Protein 2HZY (pdb70)

Nearest PDB structures (foldseek):
  1qqj-assembly1_B  TM=9.976E-01  e=1.456E-92  Mus musculus
  5ti1-assembly3_F  TM=9.685E-01  e=4.992E-66  Paraburkholderia xenovorans LB400
  5ti1-assembly1_A  TM=9.663E-01  e=4.428E-66  Paraburkholderia xenovorans LB400
  5ti1-assembly4_G  TM=9.630E-01  e=4.071E-65  Paraburkholderia xenovorans LB400
  4qku-assembly2_D  TM=9.676E-01  e=6.984E-65  Burkholderia cenocepacia J2315

Radius of gyration: 27.32 Å; Cα contacts (8 Å, |Δi|>4): 2213; chains: 2; bounding box: 78×75×72 Å

Structure (mmCIF, N/CA/C/O backbone):
data_2HZY
#
_entry.id   2HZY
#
_cell.length_a   64.144
_cell.length_b   109.472
_cell.length_c   67.491
_cell.angle_alpha   90.00
_cell.angle_beta   102.35
_cell.angle_gamma   90.00
#
_symmetry.space_group_name_H-M   'P 1 21 1'
#
loop_
_entity.id
_entity.type
_entity.pdbx_description
1 polymer Fumarylacetoacetase
2 non-polymer 'SODIUM ION'
3 non-polymer 'MANGANESE (II) ION'
4 non-polymer 'CALCIUM ION'
5 non-polymer 'NICKEL (II) ION'
6 non-polymer '4-(2-CARBOXYETHYL)(HYDROXY)PHOSPHORYL]-3-OXOBUTANOIC ACID'
7 water water
#
loop_
_atom_site.group_PDB
_atom_site.id
_atom_site.type_symbol
_atom_site.label_atom_id
_atom_site.label_alt_id
_atom_site.label_comp_id
_atom_site.label_asym_id
_atom_site.label_entity_id
_atom_site.label_seq_id
_atom_site.pdbx_PDB_ins_code
_atom_site.Cartn_x
_atom_site.Cartn_y
_atom_site.Cartn_z
_atom_site.occupancy
_atom_site.B_iso_or_equiv
_atom_site.auth_seq_id
_atom_site.auth_comp_id
_atom_site.auth_asym_id
_atom_site.auth_atom_id
_atom_site.pdbx_PDB_model_num
ATOM 1 N N . MET A 1 3 ? 59.201 70.295 89.598 1.00 30.59 1 MET A N 1
ATOM 2 C CA . MET A 1 3 ? 60.275 69.543 88.887 1.00 29.47 1 MET A CA 1
ATOM 3 C C . MET A 1 3 ? 60.520 70.046 87.464 1.00 27.75 1 MET A C 1
ATOM 4 O O . MET A 1 3 ? 61.391 69.527 86.743 1.00 26.04 1 MET A O 1
ATOM 9 N N . SER A 1 4 ? 59.754 71.036 87.022 1.00 26.02 2 SER A N 1
ATOM 10 C CA . SER A 1 4 ? 60.042 71.687 85.751 1.00 24.35 2 SER A CA 1
ATOM 11 C C . SER A 1 4 ? 59.861 73.186 85.902 1.00 24.07 2 SER A C 1
ATOM 12 O O . SER A 1 4 ? 58.807 73.649 86.336 1.00 23.05 2 SER A O 1
ATOM 15 N N . PHE A 1 5 ? 60.891 73.943 85.551 1.00 24.17 3 PHE A N 1
ATOM 16 C CA . PHE A 1 5 ? 60.717 75.396 85.521 1.00 23.25 3 PHE A CA 1
ATOM 17 C C . PHE A 1 5 ? 59.838 75.857 84.342 1.00 24.61 3 PHE A C 1
ATOM 18 O O . PHE A 1 5 ? 59.363 76.993 84.328 1.00 24.23 3 PHE A O 1
ATOM 26 N N . ILE A 1 6 ? 59.612 74.967 83.355 1.00 23.50 4 ILE A N 1
ATOM 27 C CA . ILE A 1 6 ? 58.707 75.243 82.252 1.00 22.80 4 ILE A CA 1
ATOM 28 C C . ILE A 1 6 ? 57.329 74.833 82.737 1.00 22.11 4 ILE A C 1
ATOM 29 O O . ILE A 1 6 ? 57.150 73.712 83.190 1.00 21.96 4 ILE A O 1
ATOM 34 N N . PRO A 1 7 ? 56.359 75.754 82.729 1.00 22.73 5 PRO A N 1
ATOM 35 C CA . PRO A 1 7 ? 55.032 75.403 83.253 1.00 22.57 5 PRO A CA 1
ATOM 36 C C . PRO A 1 7 ? 54.399 74.352 82.321 1.00 20.74 5 PRO A C 1
ATOM 37 O O . PRO A 1 7 ? 54.642 74.352 81.118 1.00 21.11 5 PRO A O 1
ATOM 41 N N . VAL A 1 8 ? 53.609 73.470 82.913 1.00 19.15 6 VAL A N 1
ATOM 42 C CA . VAL A 1 8 ? 52.916 72.446 82.130 1.00 18.65 6 VAL A CA 1
ATOM 43 C C . VAL A 1 8 ? 51.438 72.431 82.511 1.00 19.16 6 VAL A C 1
ATOM 44 O O . VAL A 1 8 ? 51.126 72.148 83.660 1.00 19.66 6 VAL A O 1
ATOM 48 N N . ALA A 1 9 ? 50.558 72.685 81.531 1.00 20.66 7 ALA A N 1
ATOM 49 C CA . ALA A 1 9 ? 49.121 72.706 81.804 1.00 23.49 7 ALA A CA 1
ATOM 50 C C . ALA A 1 9 ? 48.618 71.308 82.132 1.00 24.89 7 ALA A C 1
ATOM 51 O O . ALA A 1 9 ? 49.236 70.290 81.776 1.00 25.61 7 ALA A O 1
ATOM 53 N N . GLU A 1 10 ? 47.506 71.250 82.850 1.00 27.56 8 GLU A N 1
ATOM 54 C CA . GLU A 1 10 ? 46.953 69.966 83.246 1.00 29.61 8 GLU A CA 1
ATOM 55 C C . GLU A 1 10 ? 46.552 69.125 82.028 1.00 28.62 8 GLU A C 1
ATOM 56 O O . GLU A 1 10 ? 46.620 67.915 82.073 1.00 30.57 8 GLU A O 1
ATOM 62 N N . ASP A 1 11 ? 46.173 69.787 80.936 1.00 27.79 9 ASP A N 1
ATOM 63 C CA . ASP A 1 11 ? 45.764 69.052 79.746 1.00 27.91 9 ASP A CA 1
ATOM 64 C C . ASP A 1 11 ? 46.962 68.625 78.864 1.00 25.99 9 ASP A C 1
ATOM 65 O O . ASP A 1 11 ? 46.773 68.101 77.767 1.00 27.08 9 ASP A O 1
ATOM 70 N N . SER A 1 12 ? 48.199 68.838 79.339 1.00 22.80 10 SER A N 1
ATOM 71 C CA . SER A 1 12 ? 49.353 68.598 78.471 1.00 19.80 10 SER A CA 1
ATOM 72 C C . SER A 1 12 ? 49.668 67.122 78.318 1.00 18.25 10 SER A C 1
ATOM 73 O O . SER A 1 12 ? 49.653 66.381 79.278 1.00 19.59 10 SER A O 1
ATOM 76 N N . ASP A 1 13 ? 49.982 66.711 77.094 1.00 17.92 11 ASP A N 1
ATOM 77 C CA . ASP A 1 13 ? 50.577 65.384 76.880 1.00 15.19 11 ASP A CA 1
ATOM 78 C C . ASP A 1 13 ? 52.030 65.247 77.372 1.00 15.16 11 ASP A C 1
ATOM 79 O O . ASP A 1 13 ? 52.578 64.146 77.483 1.00 13.18 11 ASP A O 1
ATOM 84 N N . PHE A 1 14 ? 52.620 66.403 77.716 1.00 14.20 12 PHE A N 1
ATOM 85 C CA . PHE A 1 14 ? 54.065 66.491 77.868 1.00 14.58 12 PHE A CA 1
ATOM 86 C C . PHE A 1 14 ? 54.490 67.007 79.234 1.00 15.17 12 PHE A C 1
ATOM 87 O O . PHE A 1 14 ? 55.286 67.958 79.312 1.00 15.68 12 PHE A O 1
ATOM 95 N N . PRO A 1 15 ? 54.062 66.387 80.334 1.00 15.10 13 PRO A N 1
ATOM 96 C CA . PRO A 1 15 ? 54.563 66.796 81.654 1.00 15.57 13 PRO A CA 1
ATOM 97 C C . PRO A 1 15 ? 55.995 66.315 81.839 1.00 16.14 13 PRO A C 1
ATOM 98 O O . PRO A 1 15 ? 56.604 65.604 81.000 1.00 15.00 13 PRO A O 1
ATOM 102 N N . ILE A 1 16 ? 56.534 66.656 82.996 1.00 16.69 14 ILE A N 1
ATOM 103 C CA . ILE A 1 16 ? 57.879 66.286 83.286 1.00 17.70 14 ILE A CA 1
ATOM 104 C C . ILE A 1 16 ? 58.084 64.761 83.291 1.00 15.77 14 ILE A C 1
ATOM 105 O O . ILE A 1 16 ? 59.199 64.281 83.070 1.00 16.22 14 ILE A O 1
ATOM 110 N N . GLN A 1 17 ? 57.010 64.002 83.529 1.00 16.41 15 GLN A N 1
ATOM 111 C CA . GLN A 1 17 ? 57.137 62.554 83.578 1.00 15.46 15 GLN A CA 1
ATOM 112 C C . GLN A 1 17 ? 57.248 61.900 82.189 1.00 13.47 15 GLN A C 1
ATOM 113 O O . GLN A 1 17 ? 57.529 60.719 82.129 1.00 14.18 15 GLN A O 1
ATOM 119 N N . ASN A 1 18 ? 57.017 62.669 81.125 1.00 13.11 16 ASN A N 1
ATOM 120 C CA . ASN A 1 18 ? 57.089 62.117 79.760 1.00 12.54 16 ASN A CA 1
ATOM 121 C C . ASN A 1 18 ? 58.500 62.287 79.170 1.00 12.10 16 ASN A C 1
ATOM 122 O O . ASN A 1 18 ? 59.298 61.354 79.241 1.00 13.05 16 ASN A O 1
ATOM 127 N N . LEU A 1 19 ? 58.766 63.478 78.613 1.00 12.18 17 LEU A N 1
ATOM 128 C CA . LEU A 1 19 ? 60.036 63.820 77.963 1.00 12.43 17 LEU A CA 1
ATOM 129 C C . LEU A 1 19 ? 60.331 62.921 76.759 1.00 12.52 17 LEU A C 1
ATOM 130 O O . LEU A 1 19 ? 61.351 62.237 76.699 1.00 12.84 17 LEU A O 1
ATOM 135 N N . PRO A 1 20 ? 59.460 63.011 75.761 1.00 11.80 18 PRO A N 1
ATOM 136 C CA . PRO A 1 20 ? 59.668 62.217 74.548 1.00 12.05 18 PRO A CA 1
ATOM 137 C C . PRO A 1 20 ? 60.677 62.927 73.629 1.00 12.58 18 PRO A C 1
ATOM 138 O O . PRO A 1 20 ? 60.830 64.177 73.736 1.00 13.53 18 PRO A O 1
ATOM 142 N N . TYR A 1 21 ? 61.228 62.161 72.683 1.00 12.08 19 TYR A N 1
ATOM 143 C CA . TYR A 1 21 ? 62.219 62.665 71.704 1.00 12.56 19 TYR A CA 1
ATOM 144 C C . TYR A 1 21 ? 61.605 62.786 70.338 1.00 13.33 19 TYR A C 1
ATOM 145 O O . TYR A 1 21 ? 60.905 61.875 69.903 1.00 13.46 19 TYR A O 1
ATOM 154 N N . GLY A 1 22 ? 61.879 63.877 69.629 1.00 13.59 20 GLY A N 1
ATOM 155 C CA . GLY A 1 22 ? 61.379 64.018 68.265 1.00 13.08 20 GLY A CA 1
ATOM 156 C C . GLY A 1 22 ? 62.327 64.842 67.427 1.00 14.57 20 GLY A C 1
ATOM 157 O O . GLY A 1 22 ? 63.360 65.341 67.926 1.00 15.93 20 GLY A O 1
ATOM 158 N N . VAL A 1 23 ? 62.007 64.911 66.143 1.00 14.54 21 VAL A N 1
ATOM 159 C CA . VAL A 1 23 ? 62.765 65.680 65.159 1.00 15.54 21 VAL A CA 1
ATOM 160 C C . VAL A 1 23 ? 61.846 66.776 64.648 1.00 16.33 21 VAL A C 1
ATOM 161 O O . VAL A 1 23 ? 60.721 66.532 64.193 1.00 16.16 21 VAL A O 1
ATOM 165 N N . PHE A 1 24 ? 62.323 68.029 64.700 1.00 16.77 22 PHE A N 1
ATOM 166 C CA . PHE A 1 24 ? 61.521 69.208 64.384 1.00 17.24 22 PHE A CA 1
ATOM 167 C C . PHE A 1 24 ? 62.304 70.251 63.606 1.00 18.44 22 PHE A C 1
ATOM 168 O O . PHE A 1 24 ? 63.518 70.190 63.558 1.00 18.90 22 PHE A O 1
ATOM 176 N N . SER A 1 25 ? 61.568 71.190 63.043 1.00 20.08 23 SER A N 1
ATOM 177 C CA . SER A 1 25 ? 62.189 72.359 62.399 1.00 21.97 23 SER A CA 1
ATOM 178 C C . SER A 1 25 ? 61.241 73.545 62.598 1.00 23.67 23 SER A C 1
ATOM 179 O O . SER A 1 25 ? 60.118 73.396 63.135 1.00 23.54 23 SER A O 1
ATOM 182 N N . THR A 1 26 ? 61.738 74.755 62.280 1.00 25.15 24 THR A N 1
ATOM 183 C CA . THR A 1 26 ? 60.960 75.990 62.406 1.00 27.48 24 THR A CA 1
ATOM 184 C C . THR A 1 26 ? 61.144 76.818 61.114 1.00 28.98 24 THR A C 1
ATOM 185 O O . THR A 1 26 ? 62.001 76.498 60.302 1.00 29.06 24 THR A O 1
ATOM 189 N N . GLN A 1 27 ? 60.338 77.867 60.944 1.00 31.72 25 GLN A N 1
ATOM 190 C CA . GLN A 1 27 ? 60.504 78.806 59.809 1.00 34.65 25 GLN A CA 1
ATOM 191 C C . GLN A 1 27 ? 61.902 79.436 59.755 1.00 35.28 25 GLN A C 1
ATOM 192 O O . GLN A 1 27 ? 62.507 79.547 58.670 1.00 36.26 25 GLN A O 1
ATOM 198 N N . SER A 1 28 ? 62.405 79.802 60.934 1.00 35.89 26 SER A N 1
ATOM 199 C CA . SER A 1 28 ? 63.691 80.476 61.099 1.00 36.48 26 SER A CA 1
ATOM 200 C C . SER A 1 28 ? 64.854 79.563 60.797 1.00 35.66 26 SER A C 1
ATOM 201 O O . SER A 1 28 ? 65.858 80.006 60.239 1.00 36.11 26 SER A O 1
ATOM 204 N N . ASN A 1 29 ? 64.734 78.289 61.182 1.00 33.70 27 ASN A N 1
ATOM 205 C CA . ASN A 1 29 ? 65.771 77.306 60.921 1.00 31.89 27 ASN A CA 1
ATOM 206 C C . ASN A 1 29 ? 65.167 76.004 60.394 1.00 32.06 27 ASN A C 1
ATOM 207 O O . ASN A 1 29 ? 64.668 75.199 61.177 1.00 31.72 27 ASN A O 1
ATOM 212 N N . PRO A 1 30 ? 65.180 75.804 59.080 1.00 31.99 28 PRO A N 1
ATOM 213 C CA . PRO A 1 30 ? 64.508 74.644 58.473 1.00 31.15 28 PRO A CA 1
ATOM 214 C C . PRO A 1 30 ? 65.235 73.314 58.639 1.00 30.06 28 PRO A C 1
ATOM 215 O O . PRO A 1 30 ? 64.682 72.303 58.190 1.00 29.98 28 PRO A O 1
ATOM 219 N N . LYS A 1 31 ? 66.411 73.286 59.260 1.00 28.24 29 LYS A N 1
ATOM 220 C CA . LYS A 1 31 ? 67.136 72.026 59.372 1.00 27.62 29 LYS A CA 1
ATOM 221 C C . LYS A 1 31 ? 66.485 71.155 60.458 1.00 25.71 29 LYS A C 1
ATOM 222 O O . LYS A 1 31 ? 66.300 71.598 61.591 1.00 24.62 29 LYS A O 1
ATOM 228 N N . PRO A 1 32 ? 66.113 69.924 60.107 1.00 24.41 30 PRO A N 1
ATOM 229 C CA . PRO A 1 32 ? 65.531 69.029 61.117 1.00 22.29 30 PRO A CA 1
ATOM 230 C C . PRO A 1 32 ? 66.559 68.757 62.191 1.00 20.68 30 PRO A C 1
ATOM 231 O O . PRO A 1 32 ? 67.731 68.554 61.905 1.00 21.12 30 PRO A O 1
ATOM 235 N N . ARG A 1 33 ? 66.100 68.743 63.431 1.00 19.84 31 ARG A N 1
ATOM 236 C CA . ARG A 1 33 ? 66.975 68.599 64.571 1.00 19.10 31 ARG A CA 1
ATOM 237 C C . ARG A 1 33 ? 66.198 68.009 65.734 1.00 18.47 31 ARG A C 1
ATOM 238 O O . ARG A 1 33 ? 64.946 68.009 65.740 1.00 18.72 31 ARG A O 1
ATOM 246 N N . ILE A 1 34 ? 66.949 67.507 66.704 1.00 16.50 32 ILE A N 1
ATOM 247 C CA . ILE A 1 34 ? 66.355 66.745 67.812 1.00 15.24 32 ILE A CA 1
ATOM 248 C C . ILE A 1 34 ? 65.893 67.611 68.954 1.00 16.05 32 ILE A C 1
ATOM 249 O O . ILE A 1 34 ? 66.619 68.494 69.424 1.00 16.71 32 ILE A O 1
ATOM 254 N N . GLY A 1 35 ? 64.656 67.411 69.387 1.00 14.21 33 GLY A N 1
ATOM 255 C CA . GLY A 1 35 ? 64.116 68.062 70.550 1.00 14.92 33 GLY A CA 1
ATOM 256 C C . GLY A 1 35 ? 63.391 67.140 71.518 1.00 13.66 33 GLY A C 1
ATOM 257 O O . GLY A 1 35 ? 63.099 65.955 71.205 1.00 14.32 33 GLY A O 1
ATOM 258 N N . VAL A 1 36 ? 63.060 67.720 72.647 1.00 14.59 34 VAL A N 1
ATOM 259 C CA . VAL A 1 36 ? 62.287 67.030 73.687 1.00 13.78 34 VAL A CA 1
ATOM 260 C C . VAL A 1 36 ? 61.103 67.907 74.059 1.00 14.50 34 VAL A C 1
ATOM 261 O O . VAL A 1 36 ? 61.230 69.117 74.346 1.00 15.41 34 VAL A O 1
ATOM 265 N N . ALA A 1 37 ? 59.895 67.322 74.019 1.00 13.53 35 ALA A N 1
ATOM 266 C CA . ALA A 1 37 ? 58.693 68.056 74.359 1.00 13.64 35 ALA A CA 1
ATOM 267 C C . ALA A 1 37 ? 58.538 68.221 75.863 1.00 13.30 35 ALA A C 1
ATOM 268 O O . ALA A 1 37 ? 58.710 67.281 76.624 1.00 13.32 35 ALA A O 1
ATOM 270 N N . ILE A 1 38 ? 58.219 69.453 76.282 1.00 13.92 36 ILE A N 1
ATOM 271 C CA . ILE A 1 38 ? 57.911 69.732 77.688 1.00 15.13 36 ILE A CA 1
ATOM 272 C C . ILE A 1 38 ? 56.853 70.826 77.731 1.00 15.99 36 ILE A C 1
ATOM 273 O O . ILE A 1 38 ? 57.073 71.912 77.172 1.00 15.72 36 ILE A O 1
ATOM 278 N N . GLY A 1 39 ? 55.707 70.566 78.345 1.00 16.26 37 GLY A N 1
ATOM 279 C CA . GLY A 1 39 ? 54.587 71.500 78.264 1.00 17.85 37 GLY A CA 1
ATOM 280 C C . GLY A 1 39 ? 54.236 71.742 76.809 1.00 19.23 37 GLY A C 1
ATOM 281 O O . GLY A 1 39 ? 54.082 70.780 76.058 1.00 17.21 37 GLY A O 1
ATOM 282 N N . ASP A 1 40 ? 54.109 73.016 76.382 1.00 19.36 38 ASP A N 1
ATOM 283 C CA . ASP A 1 40 ? 53.859 73.354 74.991 1.00 19.31 38 ASP A CA 1
ATOM 284 C C . ASP A 1 40 ? 55.126 73.790 74.271 1.00 18.07 38 ASP A C 1
ATOM 285 O O . ASP A 1 40 ? 55.054 74.319 73.178 1.00 18.63 38 ASP A O 1
ATOM 290 N N . GLN A 1 41 ? 56.280 73.473 74.851 1.00 16.87 39 GLN A N 1
ATOM 291 C CA . GLN A 1 41 ? 57.572 73.874 74.329 1.00 18.15 39 GLN A CA 1
ATOM 292 C C . GLN A 1 41 ? 58.328 72.678 73.806 1.00 17.52 39 GLN A C 1
ATOM 293 O O . GLN A 1 41 ? 57.987 71.512 74.128 1.00 17.41 39 GLN A O 1
ATOM 299 N N . ILE A 1 42 ? 59.335 72.964 72.988 1.00 17.47 40 ILE A N 1
ATOM 300 C CA . ILE A 1 42 ? 60.344 72.005 72.589 1.00 16.76 40 ILE A CA 1
ATOM 301 C C . ILE A 1 42 ? 61.677 72.498 73.092 1.00 18.23 40 ILE A C 1
ATOM 302 O O . ILE A 1 42 ? 62.020 73.685 72.872 1.00 17.79 40 ILE A O 1
ATOM 307 N N . LEU A 1 43 ? 62.376 71.615 73.789 1.00 16.32 41 LEU A N 1
ATOM 308 C CA . LEU A 1 43 ? 63.763 71.813 74.216 1.00 16.48 41 LEU A CA 1
ATOM 309 C C . LEU A 1 43 ? 64.683 71.250 73.153 1.00 16.61 41 LEU A C 1
ATOM 310 O O . LEU A 1 43 ? 64.714 70.015 72.886 1.00 16.46 41 LEU A O 1
ATOM 315 N N . ASP A 1 44 ? 65.446 72.126 72.512 1.00 16.99 42 ASP A N 1
ATOM 316 C CA . ASP A 1 44 ? 66.288 71.785 71.386 1.00 16.53 42 ASP A CA 1
ATOM 317 C C . ASP A 1 44 ? 67.617 71.155 71.864 1.00 16.35 42 ASP A C 1
ATOM 318 O O . ASP A 1 44 ? 68.479 71.835 72.459 1.00 17.11 42 ASP A O 1
ATOM 323 N N . LEU A 1 45 ? 67.812 69.860 71.623 1.00 15.26 43 LEU A N 1
ATOM 324 C CA . LEU A 1 45 ? 68.977 69.155 72.132 1.00 15.10 43 LEU A CA 1
ATOM 325 C C . LEU A 1 45 ? 70.277 69.504 71.403 1.00 16.76 43 LEU A C 1
ATOM 326 O O . LEU A 1 45 ? 71.341 69.417 72.002 1.00 17.52 43 LEU A O 1
ATOM 331 N N . SER A 1 46 ? 70.196 69.950 70.158 1.00 18.01 44 SER A N 1
ATOM 332 C CA . SER A 1 46 ? 71.414 70.442 69.495 1.00 19.90 44 SER A CA 1
ATOM 333 C C . SER A 1 46 ? 71.923 71.716 70.217 1.00 20.10 44 SER A C 1
ATOM 334 O O . SER A 1 46 ? 73.141 71.910 70.334 1.00 22.37 44 SER A O 1
ATOM 337 N N . VAL A 1 47 ? 71.005 72.566 70.699 1.00 18.60 45 VAL A N 1
ATOM 338 C CA . VAL A 1 47 ? 71.380 73.799 71.428 1.00 19.65 45 VAL A CA 1
ATOM 339 C C . VAL A 1 47 ? 72.042 73.448 72.753 1.00 19.85 45 VAL A C 1
ATOM 340 O O . VAL A 1 47 ? 73.091 74.070 73.123 1.00 21.08 45 VAL A O 1
ATOM 344 N N . ILE A 1 48 ? 71.489 72.465 73.476 1.00 17.69 46 ILE A N 1
ATOM 345 C CA . ILE A 1 48 ? 71.996 72.129 74.795 1.00 16.00 46 ILE A CA 1
ATOM 346 C C . ILE A 1 48 ? 72.898 70.923 74.835 1.00 14.79 46 ILE A C 1
ATOM 347 O O . ILE A 1 48 ? 73.161 70.372 75.908 1.00 15.69 46 ILE A O 1
ATOM 352 N N . LYS A 1 49 ? 73.408 70.494 73.691 1.00 14.90 47 LYS A N 1
ATOM 353 C CA . LYS A 1 49 ? 74.189 69.265 73.683 1.00 15.54 47 LYS A CA 1
ATOM 354 C C . LYS A 1 49 ? 75.350 69.224 74.659 1.00 16.12 47 LYS A C 1
ATOM 355 O O . LYS A 1 49 ? 75.717 68.176 75.129 1.00 14.71 47 LYS A O 1
ATOM 361 N N . HIS A 1 50 ? 75.961 70.380 74.936 1.00 16.90 48 HIS A N 1
ATOM 362 C CA . HIS A 1 50 ? 77.124 70.398 75.841 1.00 17.09 48 HIS A CA 1
ATOM 363 C C . HIS A 1 50 ? 76.810 70.189 77.305 1.00 17.05 48 HIS A C 1
ATOM 364 O O . HIS A 1 50 ? 77.715 69.945 78.151 1.00 16.97 48 HIS A O 1
ATOM 371 N N . LEU A 1 51 ? 75.517 70.218 77.613 1.00 16.88 49 LEU A N 1
ATOM 372 C CA . LEU A 1 51 ? 75.063 70.029 78.979 1.00 17.53 49 LEU A CA 1
ATOM 373 C C . LEU A 1 51 ? 74.955 68.555 79.352 1.00 17.23 49 LEU A C 1
ATOM 374 O O . LEU A 1 51 ? 74.694 68.200 80.502 1.00 17.71 49 LEU A O 1
ATOM 379 N N . PHE A 1 52 ? 75.185 67.678 78.384 1.00 15.81 50 PHE A N 1
ATOM 380 C CA . PHE A 1 52 ? 75.222 66.245 78.669 1.00 16.42 50 PHE A CA 1
ATOM 381 C C . PHE A 1 52 ? 76.666 65.885 78.920 1.00 16.45 50 PHE A C 1
ATOM 382 O O . PHE A 1 52 ? 77.415 65.534 78.004 1.00 16.83 50 PHE A O 1
ATOM 390 N N . THR A 1 53 ? 77.056 65.975 80.195 1.00 18.66 51 THR A N 1
ATOM 391 C CA . THR A 1 53 ? 78.478 65.889 80.570 1.00 19.65 51 THR A CA 1
ATOM 392 C C . THR A 1 53 ? 78.813 64.564 81.236 1.00 20.22 51 THR A C 1
ATOM 393 O O . 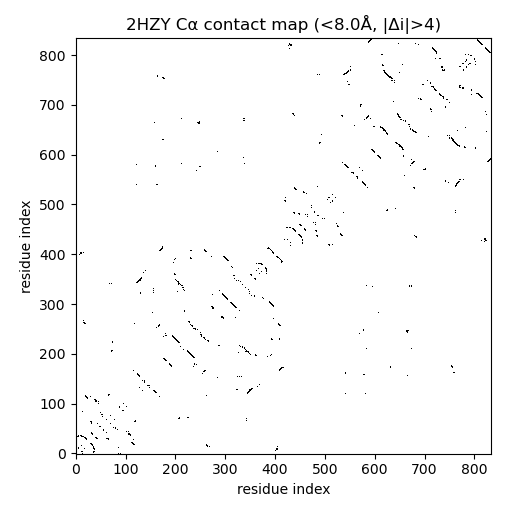THR A 1 53 ? 79.956 64.335 81.689 1.00 21.34 51 THR A O 1
ATOM 397 N N . GLY A 1 54 ? 77.835 63.700 81.378 1.00 19.11 52 GLY A N 1
ATOM 398 C CA . GLY A 1 54 ? 78.032 62.418 82.043 1.00 18.67 52 GLY A CA 1
ATOM 399 C C . GLY A 1 54 ? 78.884 61.419 81.272 1.00 18.75 52 GLY A C 1
ATOM 400 O O . GLY A 1 54 ? 79.275 61.659 80.126 1.00 19.43 52 GLY A O 1
ATOM 401 N N . PRO A 1 55 ? 79.219 60.299 81.887 1.00 19.23 53 PRO A N 1
ATOM 402 C CA . PRO A 1 55 ? 80.135 59.333 81.269 1.00 20.66 53 PRO A CA 1
ATOM 403 C C . PRO A 1 55 ? 79.658 58.702 79.958 1.00 20.75 53 PRO A C 1
ATOM 404 O O . PRO A 1 55 ? 80.495 58.444 79.090 1.00 21.84 53 PRO A O 1
ATOM 408 N N . ALA A 1 56 ? 78.353 58.470 79.795 1.00 19.91 54 ALA A N 1
ATOM 409 C CA . ALA A 1 56 ? 77.915 57.796 78.581 1.00 19.45 54 ALA A CA 1
ATOM 410 C C . ALA A 1 56 ? 77.798 58.768 77.417 1.00 18.76 54 ALA A C 1
ATOM 411 O O . ALA A 1 56 ? 77.893 58.353 76.246 1.00 19.20 54 ALA A O 1
ATOM 413 N N . LEU A 1 57 ? 77.589 60.040 77.702 1.00 17.42 55 LEU A N 1
ATOM 414 C CA . LEU A 1 57 ? 77.307 60.965 76.625 1.00 17.08 55 LEU A CA 1
ATOM 415 C C . LEU A 1 57 ? 78.410 61.979 76.368 1.00 17.72 55 LEU A C 1
ATOM 416 O O . LEU A 1 57 ? 78.412 62.588 75.293 1.00 17.92 55 LEU A O 1
ATOM 421 N N . SER A 1 58 ? 79.320 62.207 77.335 1.00 20.11 56 SER A N 1
ATOM 422 C CA . SER A 1 58 ? 80.292 63.301 77.189 1.00 20.78 56 SER A CA 1
ATOM 423 C C . SER A 1 58 ? 81.100 63.246 75.889 1.00 20.14 56 SER A C 1
ATOM 424 O O . SER A 1 58 ? 81.382 64.297 75.308 1.00 20.90 56 SER A O 1
ATOM 427 N N . LYS A 1 59 ? 81.407 62.032 75.419 1.00 20.55 57 LYS A N 1
ATOM 428 C CA . LYS A 1 59 ? 82.153 61.900 74.161 1.00 22.24 57 LYS A CA 1
ATOM 429 C C . LYS A 1 59 ? 81.281 61.646 72.939 1.00 21.53 57 LYS A C 1
ATOM 430 O O . LYS A 1 59 ? 81.793 61.391 71.842 1.00 23.15 57 LYS A O 1
ATOM 436 N N . HIS A 1 60 ? 79.961 61.734 73.127 1.00 19.39 58 HIS A N 1
ATOM 437 C CA . HIS A 1 60 ? 78.983 61.354 72.095 1.00 19.08 58 HIS A CA 1
ATOM 438 C C . HIS A 1 60 ? 77.924 62.396 71.921 1.00 19.31 58 HIS A C 1
ATOM 439 O O . HIS A 1 60 ? 76.836 62.110 71.441 1.00 16.87 58 HIS A O 1
ATOM 446 N N . GLN A 1 61 ? 78.239 63.634 72.271 1.00 17.11 59 GLN A N 1
ATOM 447 C CA . GLN A 1 61 ? 77.271 64.711 72.211 1.00 18.69 59 GLN A CA 1
ATOM 448 C C . GLN A 1 61 ? 76.794 64.936 70.783 1.00 17.58 59 GLN A C 1
ATOM 449 O O . GLN A 1 61 ? 75.748 65.529 70.551 1.00 17.70 59 GLN A O 1
ATOM 455 N N . HIS A 1 62 ? 77.595 64.481 69.836 1.00 19.47 60 HIS A N 1
ATOM 456 C CA . HIS A 1 62 ? 77.281 64.679 68.418 1.00 20.76 60 HIS A CA 1
ATOM 457 C C . HIS A 1 62 ? 75.985 63.974 67.995 1.00 18.84 60 HIS A C 1
ATOM 458 O O . HIS A 1 62 ? 75.341 64.408 67.026 1.00 19.95 60 HIS A O 1
ATOM 465 N N . VAL A 1 63 ? 75.543 62.992 68.771 1.00 18.18 61 VAL A N 1
ATOM 466 C CA . VAL A 1 63 ? 74.268 62.334 68.427 1.00 17.19 61 VAL A CA 1
ATOM 467 C C . VAL A 1 63 ? 73.118 63.319 68.516 1.00 18.74 61 VAL A C 1
ATOM 468 O O . VAL A 1 63 ? 72.120 63.153 67.855 1.00 19.15 61 VAL A O 1
ATOM 472 N N . PHE A 1 64 ? 73.241 64.375 69.317 1.00 16.63 62 PHE A N 1
ATOM 473 C CA . PHE A 1 64 ? 72.212 65.362 69.457 1.00 17.71 62 PHE A CA 1
ATOM 474 C C . PHE A 1 64 ? 72.226 66.435 68.388 1.00 16.46 62 PHE A C 1
ATOM 475 O O . PHE A 1 64 ? 71.331 67.255 68.372 1.00 18.79 62 PHE A O 1
ATOM 483 N N . ASP A 1 65 ? 73.231 66.418 67.511 1.00 18.32 63 ASP A N 1
ATOM 484 C CA . ASP A 1 65 ? 73.327 67.324 66.362 1.00 20.53 63 ASP A CA 1
ATOM 485 C C . ASP A 1 65 ? 72.791 66.685 65.074 1.00 21.19 63 ASP A C 1
ATOM 486 O O . ASP A 1 65 ? 72.797 67.321 64.011 1.00 22.72 63 ASP A O 1
ATOM 491 N N . GLU A 1 66 ? 72.384 65.414 65.134 1.00 19.55 64 GLU A N 1
ATOM 492 C CA . GLU A 1 66 ? 71.914 64.706 63.923 1.00 19.19 64 GLU A CA 1
ATOM 493 C C . GLU A 1 66 ? 70.506 65.115 63.492 1.00 17.27 64 GLU A C 1
ATOM 494 O O . GLU A 1 66 ? 69.741 65.726 64.239 1.00 16.83 64 GLU A O 1
ATOM 500 N N . THR A 1 67 ? 70.193 64.827 62.225 1.00 16.05 65 THR A N 1
ATOM 501 C CA . THR A 1 67 ? 68.851 65.172 61.728 1.00 17.33 65 THR A CA 1
ATOM 502 C C . THR A 1 67 ? 67.816 64.068 62.052 1.00 16.42 65 THR A C 1
ATOM 503 O O . THR A 1 67 ? 66.648 64.270 61.778 1.00 17.02 65 THR A O 1
ATOM 507 N N . THR A 1 68 ? 68.285 62.951 62.641 1.00 14.31 66 THR A N 1
ATOM 508 C CA . THR A 1 68 ? 67.399 61.835 63.069 1.00 14.40 66 THR A CA 1
ATOM 509 C C . THR A 1 68 ? 67.864 61.279 64.405 1.00 14.00 66 THR A C 1
ATOM 510 O O . THR A 1 68 ? 69.021 61.462 64.791 1.00 14.30 66 THR A O 1
ATOM 514 N N . LEU A 1 69 ? 67.017 60.455 65.023 1.00 12.60 67 LEU A N 1
ATOM 515 C CA . LEU A 1 69 ? 67.335 59.872 66.321 1.00 13.34 67 LEU A CA 1
ATOM 516 C C . LEU A 1 69 ? 68.171 58.614 66.239 1.00 12.53 67 LEU A C 1
ATOM 517 O O . LEU A 1 69 ? 68.551 58.058 67.279 1.00 13.40 67 LEU A O 1
ATOM 522 N N . ASN A 1 70 ? 68.518 58.128 65.046 1.00 13.26 68 ASN A N 1
ATOM 523 C CA . ASN A 1 70 ? 69.137 56.834 64.906 1.00 12.84 68 ASN A CA 1
ATOM 524 C C . ASN A 1 70 ? 70.391 56.662 65.764 1.00 13.11 68 ASN A C 1
ATOM 525 O O . ASN A 1 70 ? 70.557 55.637 66.394 1.00 14.17 68 ASN A O 1
ATOM 530 N N . ASN A 1 71 ? 71.305 57.657 65.734 1.00 14.87 69 ASN A N 1
ATOM 531 C CA . ASN A 1 71 ? 72.558 57.458 66.452 1.00 14.98 69 ASN A CA 1
ATOM 532 C C . ASN A 1 71 ? 72.364 57.451 67.972 1.00 13.87 69 ASN A C 1
ATOM 533 O O . ASN A 1 71 ? 73.006 56.636 68.637 1.00 14.77 69 ASN A O 1
ATOM 538 N N . PHE A 1 72 ? 71.446 58.291 68.459 1.00 13.33 70 PHE A N 1
ATOM 539 C CA . PHE A 1 72 ? 71.078 58.277 69.901 1.00 12.67 70 PHE A CA 1
ATOM 540 C C . PHE A 1 72 ? 70.434 56.923 70.257 1.00 14.13 70 PHE A C 1
ATOM 541 O O . PHE A 1 72 ? 70.751 56.304 71.264 1.00 14.35 70 PHE A O 1
ATOM 549 N N . MET A 1 73 ? 69.523 56.411 69.417 1.00 12.87 71 MET A N 1
ATOM 550 C CA . MET A 1 73 ? 68.944 55.108 69.642 1.00 13.15 71 MET A CA 1
ATOM 551 C C . MET A 1 73 ? 70.030 54.049 69.725 1.00 12.71 71 MET A C 1
ATOM 552 O O . MET A 1 73 ? 70.037 53.145 70.599 1.00 13.79 71 MET A O 1
ATOM 557 N N . GLY A 1 74 ? 70.989 54.143 68.816 1.00 12.92 72 GLY A N 1
ATOM 558 C CA . GLY A 1 74 ? 72.004 53.106 68.737 1.00 14.17 72 GLY A CA 1
ATOM 559 C C . GLY A 1 74 ? 73.030 53.113 69.887 1.00 15.26 72 GLY A C 1
ATOM 560 O O . GLY A 1 74 ? 73.721 52.132 70.072 1.00 16.22 72 GLY A O 1
ATOM 561 N N . LEU A 1 75 ? 73.064 54.194 70.683 1.00 14.25 73 LEU A N 1
ATOM 562 C CA . LEU A 1 75 ? 74.002 54.218 71.841 1.00 14.70 73 LEU A CA 1
ATOM 563 C C . LEU A 1 75 ? 73.642 53.259 72.944 1.00 14.90 73 LEU A C 1
ATOM 564 O O . LEU A 1 75 ? 74.513 52.841 73.716 1.00 16.50 73 LEU A O 1
ATOM 569 N N . GLY A 1 76 ? 72.351 52.942 73.085 1.00 13.54 74 GLY A N 1
ATOM 570 C CA . GLY A 1 76 ? 71.935 51.983 74.093 1.00 14.60 74 GLY A CA 1
ATOM 571 C C . GLY A 1 76 ? 71.528 52.590 75.416 1.00 12.99 74 GLY A C 1
ATOM 572 O O . GLY A 1 76 ? 71.527 53.807 75.618 1.00 13.35 74 GLY A O 1
ATOM 573 N N . GLN A 1 77 ? 71.118 51.698 76.302 1.00 15.04 75 GLN A N 1
ATOM 574 C CA . GLN A 1 77 ? 70.361 52.092 77.489 1.00 15.42 75 GLN A CA 1
ATOM 575 C C . GLN A 1 77 ? 71.113 52.943 78.480 1.00 14.15 75 GLN A C 1
ATOM 576 O O . GLN A 1 77 ? 70.515 53.824 79.127 1.00 14.84 75 GLN A O 1
ATOM 582 N N . ALA A 1 78 ? 72.418 52.744 78.608 1.00 14.19 76 ALA A N 1
ATOM 583 C CA . ALA A 1 78 ? 73.136 53.595 79.559 1.00 14.16 76 ALA A CA 1
ATOM 584 C C . ALA A 1 78 ? 73.087 55.050 79.117 1.00 13.56 76 ALA A C 1
ATOM 585 O O . ALA A 1 78 ? 72.830 55.989 79.907 1.00 14.39 76 ALA A O 1
ATOM 587 N N . ALA A 1 79 ? 73.237 55.275 77.815 1.00 12.73 77 ALA A N 1
ATOM 588 C CA . ALA A 1 79 ? 73.128 56.598 77.269 1.00 12.82 77 ALA A CA 1
ATOM 589 C C . ALA A 1 79 ? 71.716 57.168 77.379 1.00 12.03 77 ALA A C 1
ATOM 590 O O . ALA A 1 79 ? 71.523 58.358 77.693 1.00 12.84 77 ALA A O 1
ATOM 592 N N . TRP A 1 80 ? 70.698 56.335 77.129 1.00 12.61 78 TRP A N 1
ATOM 593 C CA . TRP A 1 80 ? 69.319 56.825 77.247 1.00 12.70 78 TRP A CA 1
ATOM 594 C C . TRP A 1 80 ? 69.018 57.226 78.682 1.00 11.98 78 TRP A C 1
ATOM 595 O O . TRP A 1 80 ? 68.440 58.296 78.900 1.00 12.44 78 TRP A O 1
ATOM 606 N N . LYS A 1 81 ? 69.439 56.397 79.631 1.00 12.13 79 LYS A N 1
ATOM 607 C CA . LYS A 1 81 ? 69.151 56.700 81.027 1.00 13.12 79 LYS A CA 1
ATOM 608 C C . LYS A 1 81 ? 69.903 57.961 81.484 1.00 13.75 79 LYS A C 1
ATOM 609 O O . LYS A 1 81 ? 69.347 58.819 82.198 1.00 14.50 79 LYS A O 1
ATOM 615 N N . GLU A 1 82 ? 71.147 58.130 81.032 1.00 14.09 80 GLU A N 1
ATOM 616 C CA . GLU A 1 82 ? 71.881 59.329 81.373 1.00 14.81 80 GLU A CA 1
ATOM 617 C C . GLU A 1 82 ? 71.240 60.583 80.769 1.00 14.05 80 GLU A C 1
ATOM 618 O O . GLU A 1 82 ? 71.152 61.638 81.405 1.00 15.40 80 GLU A O 1
ATOM 624 N N . ALA A 1 83 ? 70.781 60.485 79.510 1.00 13.31 81 ALA A N 1
ATOM 625 C CA . ALA A 1 83 ? 70.154 61.626 78.859 1.00 12.13 81 ALA A CA 1
ATOM 626 C C . ALA A 1 83 ? 68.906 62.027 79.659 1.00 12.30 81 ALA A C 1
ATOM 627 O O . ALA A 1 83 ? 68.695 63.199 79.907 1.00 13.34 81 ALA A O 1
ATOM 629 N N . ARG A 1 84 ? 68.074 61.050 80.038 1.00 12.78 82 ARG A N 1
ATOM 630 C CA . ARG A 1 84 ? 66.828 61.376 80.718 1.00 12.81 82 ARG A CA 1
ATOM 631 C C . ARG A 1 84 ? 67.117 61.994 82.088 1.00 12.58 82 ARG A C 1
ATOM 632 O O . ARG A 1 84 ? 66.490 62.986 82.432 1.00 12.95 82 ARG A O 1
ATOM 640 N N . ALA A 1 85 ? 68.102 61.454 82.810 1.00 12.04 83 ALA A N 1
ATOM 641 C CA . ALA A 1 85 ? 68.491 62.013 84.104 1.00 12.52 83 ALA A CA 1
ATOM 642 C C . ALA A 1 85 ? 69.047 63.417 83.942 1.00 15.11 83 ALA A C 1
ATOM 643 O O . ALA A 1 85 ? 68.691 64.309 84.720 1.00 14.79 83 ALA A O 1
ATOM 645 N N . SER A 1 86 ? 69.867 63.662 82.920 1.00 13.89 84 SER A N 1
ATOM 646 C CA . SER A 1 86 ? 70.364 65.022 82.671 1.00 14.46 84 SER A CA 1
ATOM 647 C C . SER A 1 86 ? 69.228 65.993 82.403 1.00 14.35 84 SER A C 1
ATOM 648 O O . SER A 1 86 ? 69.214 67.086 82.941 1.00 15.94 84 SER A O 1
ATOM 651 N N . LEU A 1 87 ? 68.243 65.580 81.581 1.00 13.47 85 LEU A N 1
ATOM 652 C CA . LEU A 1 87 ? 67.081 66.424 81.258 1.00 14.37 85 LEU A CA 1
ATOM 653 C C . LEU A 1 87 ? 66.264 66.704 82.494 1.00 14.29 85 LEU A C 1
ATOM 654 O O . LEU A 1 87 ? 65.899 67.858 82.719 1.00 15.50 85 LEU A O 1
ATOM 659 N N . GLN A 1 88 ? 65.994 65.669 83.283 1.00 15.72 86 GLN A N 1
ATOM 660 C CA . GLN A 1 88 ? 65.250 65.840 84.545 1.00 16.45 86 GLN A CA 1
ATOM 661 C C . GLN A 1 88 ? 65.959 66.843 85.459 1.00 16.41 86 GLN A C 1
ATOM 662 O O . GLN A 1 88 ? 65.295 67.685 86.089 1.00 18.16 86 GLN A O 1
ATOM 668 N N . ASN A 1 89 ? 67.281 66.742 85.570 1.00 16.65 87 ASN A N 1
ATOM 669 C CA . ASN A 1 89 ? 68.037 67.620 86.462 1.00 16.48 87 ASN A CA 1
ATOM 670 C C . ASN A 1 89 ? 68.149 69.039 85.920 1.00 16.72 87 ASN A C 1
ATOM 671 O O . ASN A 1 89 ? 68.238 70.005 86.713 1.00 18.48 87 ASN A O 1
ATOM 676 N N . LEU A 1 90 ? 68.134 69.207 84.604 1.00 15.29 88 LEU A N 1
ATOM 677 C CA . LEU A 1 90 ? 68.079 70.564 84.056 1.00 15.64 88 LEU A CA 1
ATOM 678 C C . LEU A 1 90 ? 66.718 71.205 84.203 1.00 16.94 88 LEU A C 1
ATOM 679 O O . LEU A 1 90 ? 66.610 72.402 84.540 1.00 18.20 88 LEU A O 1
ATOM 684 N N . LEU A 1 91 ? 65.658 70.431 83.979 1.00 17.26 89 LEU A N 1
ATOM 685 C CA . LEU A 1 91 ? 64.317 70.996 84.079 1.00 17.36 89 LEU A CA 1
ATOM 686 C C . LEU A 1 91 ? 63.927 71.298 85.541 1.00 19.59 89 LEU A C 1
ATOM 687 O O . LEU A 1 91 ? 63.215 72.281 85.815 1.00 22.12 89 LEU A O 1
ATOM 692 N N . SER A 1 92 ? 64.429 70.535 86.494 1.00 19.19 90 SER A N 1
ATOM 693 C CA . SER A 1 92 ? 64.187 70.855 87.906 1.00 20.93 90 SER A CA 1
ATOM 694 C C . SER A 1 92 ? 65.101 71.977 88.425 1.00 22.15 90 SER A C 1
ATOM 695 O O . SER A 1 92 ? 64.902 72.490 89.543 1.00 22.41 90 SER A O 1
ATOM 698 N N . ALA A 1 93 ? 66.119 72.312 87.623 1.00 22.32 91 ALA A N 1
ATOM 699 C CA . ALA A 1 93 ? 67.201 73.243 87.972 1.00 24.66 91 ALA A CA 1
ATOM 700 C C . ALA A 1 93 ? 68.083 72.772 89.135 1.00 24.48 91 ALA A C 1
ATOM 701 O O . ALA A 1 93 ? 68.815 73.602 89.724 1.00 24.44 91 ALA A O 1
ATOM 703 N N . SER A 1 94 ? 68.038 71.472 89.461 1.00 23.85 92 SER A N 1
ATOM 704 C CA . SER A 1 94 ? 69.056 70.840 90.294 1.00 24.66 92 SER A CA 1
ATOM 705 C C . SER A 1 94 ? 70.445 71.128 89.669 1.00 23.67 92 SER A C 1
ATOM 706 O O . SER A 1 94 ? 71.417 71.449 90.375 1.00 24.35 92 SER A O 1
ATOM 709 N N . GLN A 1 95 ? 70.533 71.017 88.343 1.00 21.00 93 GLN A N 1
ATOM 710 C CA . GLN A 1 95 ? 71.663 71.572 87.597 1.00 20.63 93 GLN A CA 1
ATOM 711 C C . GLN A 1 95 ? 71.102 72.796 86.895 1.00 19.98 93 GLN A C 1
ATOM 712 O O . GLN A 1 95 ? 70.349 72.657 85.920 1.00 18.64 93 GLN A O 1
ATOM 718 N N . ALA A 1 96 ? 71.414 73.993 87.430 1.00 18.29 94 ALA A N 1
ATOM 719 C CA . ALA A 1 96 ? 70.709 75.220 87.070 1.00 19.27 94 ALA A CA 1
ATOM 720 C C . ALA A 1 96 ? 71.153 75.930 85.804 1.00 18.87 94 ALA A C 1
ATOM 721 O O . ALA A 1 96 ? 70.601 76.989 85.484 1.00 19.84 94 ALA A O 1
ATOM 723 N N . ARG A 1 97 ? 72.092 75.339 85.054 1.00 18.00 95 ARG A N 1
ATOM 724 C CA . ARG A 1 97 ? 72.636 76.042 83.873 1.00 18.62 95 ARG A CA 1
ATOM 725 C C . ARG A 1 97 ? 71.577 76.485 82.895 1.00 19.23 95 ARG A C 1
ATOM 726 O O . ARG A 1 97 ? 71.570 77.602 82.425 1.00 20.25 95 ARG A O 1
ATOM 734 N N . LEU A 1 98 ? 70.653 75.586 82.557 1.00 19.79 96 LEU A N 1
ATOM 735 C CA . LEU A 1 98 ? 69.662 75.914 81.545 1.00 20.32 96 LEU A CA 1
ATOM 736 C C . LEU A 1 98 ? 68.659 76.963 82.052 1.00 20.18 96 LEU A C 1
ATOM 737 O O . LEU A 1 98 ? 68.249 77.839 81.304 1.00 21.75 96 LEU A O 1
ATOM 742 N N . ARG A 1 99 ? 68.254 76.846 83.304 1.00 20.72 97 ARG A N 1
ATOM 743 C CA . ARG A 1 99 ? 67.278 77.799 83.862 1.00 22.25 97 ARG A CA 1
ATOM 744 C C . ARG A 1 99 ? 67.897 79.215 83.941 1.00 23.33 97 ARG A C 1
ATOM 745 O O . ARG A 1 99 ? 67.244 80.186 83.581 1.00 23.78 97 ARG A O 1
ATOM 753 N N . ASP A 1 100 ? 69.177 79.276 84.324 1.00 23.89 98 ASP A N 1
ATOM 754 C CA . ASP A 1 100 ? 69.829 80.547 84.689 1.00 24.58 98 ASP A CA 1
ATOM 755 C C . ASP A 1 100 ? 70.688 81.211 83.615 1.00 26.24 98 ASP A C 1
ATOM 756 O O . ASP A 1 100 ? 71.020 82.399 83.736 1.00 26.72 98 ASP A O 1
ATOM 761 N N . ASP A 1 101 ? 71.073 80.475 82.583 1.00 24.47 99 ASP A N 1
ATOM 762 C CA . ASP A 1 101 ? 71.796 81.069 81.461 1.00 25.17 99 ASP A CA 1
ATOM 763 C C . ASP A 1 101 ? 70.782 81.586 80.451 1.00 25.39 99 ASP A C 1
ATOM 764 O O . ASP A 1 101 ? 70.289 80.846 79.593 1.00 24.69 99 ASP A O 1
ATOM 769 N N . LYS A 1 102 ? 70.429 82.868 80.558 1.00 26.96 100 LYS A N 1
ATOM 770 C CA . LYS A 1 102 ? 69.294 83.390 79.797 1.00 27.93 100 LYS A CA 1
ATOM 771 C C . LYS A 1 102 ? 69.533 83.332 78.273 1.00 28.26 100 LYS A C 1
ATOM 772 O O . LYS A 1 102 ? 68.623 83.023 77.483 1.00 27.20 100 LYS A O 1
ATOM 778 N N . GLU A 1 103 ? 70.770 83.582 77.864 1.00 27.76 101 GLU A N 1
ATOM 779 C CA . GLU A 1 103 ? 71.140 83.580 76.446 1.00 27.98 101 GLU A CA 1
ATOM 780 C C . GLU A 1 103 ? 70.990 82.158 75.847 1.00 26.89 101 GLU A C 1
ATOM 781 O O . GLU A 1 103 ? 70.520 81.997 74.715 1.00 27.79 101 GLU A O 1
ATOM 787 N N . LEU A 1 104 ? 71.410 81.151 76.608 1.00 24.54 102 LEU A N 1
ATOM 788 C CA . LEU A 1 104 ? 71.230 79.758 76.192 1.00 23.85 102 LEU A CA 1
ATOM 789 C C . LEU A 1 104 ? 69.754 79.401 76.210 1.00 23.20 102 LEU A C 1
ATOM 790 O O . LEU A 1 104 ? 69.238 78.838 75.234 1.00 22.27 102 LEU A O 1
ATOM 795 N N . ARG A 1 105 ? 69.092 79.743 77.315 1.00 23.08 103 ARG A N 1
ATOM 796 C CA . ARG A 1 105 ? 67.676 79.445 77.517 1.00 23.77 103 ARG A CA 1
ATOM 797 C C . ARG A 1 105 ? 66.764 79.954 76.382 1.00 24.65 103 ARG A C 1
ATOM 798 O O . ARG A 1 105 ? 65.911 79.218 75.860 1.00 23.98 103 ARG A O 1
ATOM 806 N N . GLN A 1 106 ? 66.976 81.182 75.924 1.00 24.32 104 GLN A N 1
ATOM 807 C CA . GLN A 1 106 ? 66.090 81.736 74.908 1.00 25.14 104 GLN A CA 1
ATOM 808 C C . GLN A 1 106 ? 66.373 81.114 73.541 1.00 25.16 104 GLN A C 1
ATOM 809 O O . GLN A 1 106 ? 65.530 81.196 72.636 1.00 26.73 104 GLN A O 1
ATOM 815 N N . ARG A 1 107 ? 67.543 80.497 73.376 1.00 22.70 105 ARG A N 1
ATOM 816 C CA . ARG A 1 107 ? 67.854 79.784 72.128 1.00 23.39 105 ARG A CA 1
ATOM 817 C C . ARG A 1 107 ? 67.344 78.332 72.180 1.00 22.11 105 ARG A C 1
ATOM 818 O O . ARG A 1 107 ? 67.147 77.697 71.138 1.00 23.06 105 ARG A O 1
ATOM 826 N N . ALA A 1 108 ? 67.156 77.815 73.388 1.00 21.12 106 ALA A N 1
ATOM 827 C CA . ALA A 1 108 ? 66.928 76.375 73.578 1.00 20.29 106 ALA A CA 1
ATOM 828 C C . ALA A 1 108 ? 65.467 75.982 73.512 1.00 21.55 106 ALA A C 1
ATOM 829 O O . ALA A 1 108 ? 65.163 74.840 73.117 1.00 23.20 106 ALA A O 1
ATOM 831 N N . PHE A 1 109 ? 64.574 76.857 73.957 1.00 22.49 107 PHE A N 1
ATOM 832 C CA . PHE A 1 109 ? 63.140 76.564 73.985 1.00 23.05 107 PHE A CA 1
ATOM 833 C C . PHE A 1 109 ? 62.379 77.274 72.873 1.00 25.84 107 PHE A C 1
ATOM 834 O O . PHE A 1 109 ? 62.529 78.500 72.713 1.00 27.70 107 PHE A O 1
ATOM 842 N N . THR A 1 110 ? 61.572 76.516 72.123 1.00 26.09 108 THR A N 1
ATOM 843 C CA . THR A 1 110 ? 60.713 77.042 71.061 1.00 27.71 108 THR A CA 1
ATOM 844 C C . THR A 1 110 ? 59.287 76.474 71.213 1.00 27.01 108 THR A C 1
ATOM 845 O O . THR A 1 110 ? 59.122 75.410 71.816 1.00 28.74 108 THR A O 1
ATOM 849 N N . SER A 1 111 ? 58.265 77.186 70.716 1.00 27.33 109 SER A N 1
ATOM 850 C CA . SER A 1 111 ? 56.866 76.748 70.833 1.00 26.44 109 SER A CA 1
ATOM 851 C C . SER A 1 111 ? 56.585 75.538 69.946 1.00 25.10 109 SER A C 1
ATOM 852 O O . SER A 1 111 ? 56.970 75.512 68.786 1.00 24.87 109 SER A O 1
ATOM 855 N N . GLN A 1 112 ? 55.886 74.530 70.483 1.00 23.32 110 GLN A N 1
ATOM 856 C CA . GLN A 1 112 ? 55.457 73.409 69.640 1.00 23.22 110 GLN A CA 1
ATOM 857 C C . GLN A 1 112 ? 54.551 73.943 68.544 1.00 23.34 110 GLN A C 1
ATOM 858 O O . GLN A 1 112 ? 54.645 73.507 67.409 1.00 22.37 110 GLN A O 1
ATOM 864 N N . ALA A 1 113 ? 53.711 74.910 68.891 1.00 24.91 111 ALA A N 1
ATOM 865 C CA . ALA A 1 113 ? 52.719 75.427 67.958 1.00 26.47 111 ALA A CA 1
ATOM 866 C C . ALA A 1 113 ? 53.411 75.987 66.687 1.00 28.04 111 ALA A C 1
ATOM 867 O O . ALA A 1 113 ? 52.833 75.954 65.581 1.00 30.17 111 ALA A O 1
ATOM 869 N N . SER A 1 114 ? 54.663 76.431 66.821 1.00 26.71 112 SER A N 1
ATOM 870 C CA . SER A 1 114 ? 55.354 77.078 65.704 1.00 26.41 112 SER A CA 1
ATOM 871 C C . SER A 1 114 ? 56.318 76.131 65.002 1.00 25.79 112 SER A C 1
ATOM 872 O O . SER A 1 114 ? 56.954 76.465 64.004 1.00 25.53 112 SER A O 1
ATOM 875 N N . ALA A 1 115 ? 56.373 74.902 65.508 1.00 24.27 113 ALA A N 1
ATOM 876 C CA . ALA A 1 115 ? 57.290 73.907 65.027 1.00 23.54 113 ALA A CA 1
ATOM 877 C C . ALA A 1 115 ? 56.636 72.963 64.018 1.00 23.01 113 ALA A C 1
ATOM 878 O O . ALA A 1 115 ? 55.411 72.788 64.033 1.00 24.86 113 ALA A O 1
ATOM 880 N N . THR A 1 116 ? 57.452 72.441 63.129 1.00 21.97 114 THR A N 1
ATOM 881 C CA . THR A 1 116 ? 57.057 71.407 62.170 1.00 23.17 114 THR A CA 1
ATOM 882 C C . THR A 1 116 ? 57.765 70.106 62.547 1.00 21.83 114 THR A C 1
ATOM 883 O O . THR A 1 116 ? 58.968 70.069 62.679 1.00 21.24 114 THR A O 1
ATOM 887 N N . MET A 1 117 ? 57.015 69.002 62.643 1.00 20.28 115 MET A N 1
ATOM 888 C CA . MET A 1 117 ? 57.610 67.727 63.060 1.00 18.56 115 MET A CA 1
ATOM 889 C C . MET A 1 117 ? 57.969 66.858 61.859 1.00 18.09 115 MET A C 1
ATOM 890 O O . MET A 1 117 ? 57.327 66.931 60.788 1.00 19.48 115 MET A O 1
ATOM 895 N N . HIS A 1 118 ? 58.994 66.043 62.011 1.00 17.39 116 HIS A N 1
ATOM 896 C CA . HIS A 1 118 ? 59.473 65.150 60.965 1.00 16.98 116 HIS A CA 1
ATOM 897 C C . HIS A 1 118 ? 59.486 63.704 61.477 1.00 15.60 116 HIS A C 1
ATOM 898 O O . HIS A 1 118 ? 59.328 63.477 62.689 1.00 14.15 116 HIS A O 1
ATOM 905 N N . LEU A 1 119 ? 59.674 62.736 60.582 1.00 14.55 117 LEU A N 1
ATOM 906 C CA . LEU A 1 119 ? 59.877 61.353 61.038 1.00 14.26 117 LEU A CA 1
ATOM 907 C C . LEU A 1 119 ? 61.028 61.300 62.032 1.00 14.10 117 LEU A C 1
ATOM 908 O O . LEU A 1 119 ? 62.099 61.888 61.797 1.00 14.98 117 LEU A O 1
ATOM 913 N N . PRO A 1 120 ? 60.851 60.637 63.158 1.00 13.56 118 PRO A N 1
ATOM 914 C CA . PRO A 1 120 ? 61.906 60.692 64.172 1.00 13.75 118 PRO A CA 1
ATOM 915 C C . PRO A 1 120 ? 63.166 59.910 63.824 1.00 13.62 118 PRO A C 1
ATOM 916 O O . PRO A 1 120 ? 64.250 60.123 64.429 1.00 14.87 118 PRO A O 1
ATOM 920 N N . ALA A 1 121 ? 63.099 58.960 62.858 1.00 14.18 119 ALA A N 1
ATOM 921 C CA . ALA A 1 121 ? 64.256 58.153 62.527 1.00 13.00 119 ALA A CA 1
ATOM 922 C C . ALA A 1 121 ? 64.238 57.758 61.058 1.00 13.85 119 ALA A C 1
ATOM 923 O O . ALA A 1 121 ? 63.157 57.774 60.452 1.00 14.24 119 ALA A O 1
ATOM 925 N N . THR A 1 122 ? 65.405 57.468 60.511 1.00 13.82 120 THR A N 1
ATOM 926 C CA . THR A 1 122 ? 65.474 56.776 59.221 1.00 14.63 120 THR A CA 1
ATOM 927 C C . THR A 1 122 ? 65.246 55.292 59.463 1.00 13.69 120 THR A C 1
ATOM 928 O O . THR A 1 122 ? 66.074 54.603 60.034 1.00 14.02 120 THR A O 1
ATOM 932 N N . ILE A 1 123 ? 64.086 54.820 59.040 1.00 12.20 121 ILE A N 1
ATOM 933 C CA . ILE A 1 123 ? 63.653 53.452 59.399 1.00 11.41 121 ILE A CA 1
ATOM 934 C C . ILE A 1 123 ? 64.214 52.455 58.374 1.00 11.82 121 ILE A C 1
ATOM 935 O O . ILE A 1 123 ? 63.759 52.451 57.215 1.00 12.11 121 ILE A O 1
ATOM 940 N N . GLY A 1 124 ? 65.224 51.674 58.732 1.00 11.22 122 GLY A N 1
ATOM 941 C CA . GLY A 1 124 ? 65.816 50.725 57.803 1.00 10.01 122 GLY A CA 1
ATOM 942 C C . GLY A 1 124 ? 64.847 49.610 57.459 1.00 10.35 122 GLY A C 1
ATOM 943 O O . GLY A 1 124 ? 64.745 49.208 56.285 1.00 10.44 122 GLY A O 1
ATOM 944 N N . ASP A 1 125 ? 64.174 49.049 58.457 1.00 10.43 123 ASP A N 1
ATOM 945 C CA . ASP A 1 125 ? 63.222 47.971 58.229 1.00 9.40 123 ASP A CA 1
ATOM 946 C C . ASP A 1 125 ? 62.070 48.179 59.176 1.00 9.22 123 ASP A C 1
ATOM 947 O O . ASP A 1 125 ? 62.274 48.568 60.359 1.00 9.73 123 ASP A O 1
ATOM 952 N N . TYR A 1 126 ? 60.865 47.924 58.662 1.00 9.01 124 TYR A N 1
ATOM 953 C CA . TYR A 1 126 ? 59.625 47.977 59.416 1.00 7.94 124 TYR A CA 1
ATOM 954 C C . TYR A 1 126 ? 59.005 46.624 59.373 1.00 8.23 124 TYR A C 1
ATOM 955 O O . TYR A 1 126 ? 58.902 45.969 58.320 1.00 9.13 124 TYR A O 1
ATOM 964 N N . THR A 1 127 ? 58.560 46.164 60.526 1.00 8.48 125 THR A N 1
ATOM 965 C CA . THR A 1 127 ? 57.822 44.902 60.646 1.00 9.54 125 THR A CA 1
ATOM 966 C C . THR A 1 127 ? 56.500 45.155 61.333 1.00 8.39 125 THR A C 1
ATOM 967 O O . THR A 1 127 ? 56.471 45.910 62.324 1.00 9.20 125 THR A O 1
ATOM 971 N N . ASP A 1 128 ? 55.443 44.504 60.858 1.00 8.63 126 ASP A N 1
ATOM 972 C CA . ASP A 1 128 ? 54.121 44.621 61.511 1.00 8.94 126 ASP A CA 1
ATOM 973 C C . ASP A 1 128 ? 53.778 43.241 62.079 1.00 9.12 126 ASP A C 1
ATOM 974 O O . ASP A 1 128 ? 53.711 42.241 61.361 1.00 9.24 126 ASP A O 1
ATOM 979 N N . PHE A 1 129 ? 53.559 43.196 63.388 1.00 9.58 127 PHE A N 1
ATOM 980 C CA . PHE A 1 129 ? 53.093 41.974 64.054 1.00 9.20 127 PHE A CA 1
ATOM 981 C C . PHE A 1 129 ? 51.573 41.875 64.004 1.00 9.20 127 PHE A C 1
ATOM 982 O O . PHE A 1 129 ? 50.889 42.657 63.324 1.00 9.84 127 PHE A O 1
ATOM 990 N N . TYR A 1 130 ? 51.018 40.894 64.700 1.00 9.62 128 TYR A N 1
ATOM 991 C CA . TYR A 1 130 ? 49.620 40.513 64.557 1.00 9.93 128 TYR A CA 1
ATOM 992 C C . TYR A 1 130 ? 49.164 40.022 65.933 1.00 9.12 128 TYR A C 1
ATOM 993 O O . TYR A 1 130 ? 48.441 39.012 66.055 1.00 10.13 128 TYR A O 1
ATOM 1002 N N . SER A 1 131 ? 49.536 40.780 66.965 1.00 8.71 129 SER A N 1
ATOM 1003 C CA . SER A 1 131 ? 49.567 40.199 68.322 1.00 9.36 129 SER A CA 1
ATOM 1004 C C . SER A 1 131 ? 48.320 40.407 69.188 1.00 9.73 129 SER A C 1
ATOM 1005 O O . SER A 1 131 ? 48.359 40.010 70.365 1.00 10.06 129 SER A O 1
ATOM 1008 N N . SER A 1 132 ? 47.282 40.999 68.654 1.00 10.13 130 SER A N 1
ATOM 1009 C CA . SER A 1 132 ? 46.014 41.097 69.400 1.00 10.39 130 SER A CA 1
ATOM 1010 C C . SER A 1 132 ? 45.160 39.912 69.078 1.00 11.20 130 SER A C 1
ATOM 1011 O O . SER A 1 132 ? 44.762 39.711 67.926 1.00 11.56 130 SER A O 1
ATOM 1014 N N . ARG A 1 133 ? 44.886 39.096 70.104 1.00 12.05 131 ARG A N 1
ATOM 1015 C CA . ARG A 1 133 ? 44.094 37.903 69.888 1.00 12.86 131 ARG A CA 1
ATOM 1016 C C . ARG A 1 133 ? 42.710 38.237 69.339 1.00 11.83 131 ARG A C 1
ATOM 1017 O O . ARG A 1 133 ? 42.257 37.535 68.462 1.00 12.34 131 ARG A O 1
ATOM 1025 N N . GLN A 1 134 ? 42.080 39.302 69.814 1.00 12.65 132 GLN A N 1
ATOM 1026 C CA . GLN A 1 134 ? 40.744 39.581 69.292 1.00 12.51 132 GLN A CA 1
ATOM 1027 C C . GLN A 1 134 ? 40.805 40.075 67.843 1.00 14.20 132 GLN A C 1
ATOM 1028 O O . GLN A 1 134 ? 39.940 39.753 67.033 1.00 13.57 132 GLN A O 1
ATOM 1034 N N . HIS A 1 135 ? 41.827 40.864 67.488 1.00 13.11 133 HIS A N 1
ATOM 1035 C CA . HIS A 1 135 ? 41.937 41.263 66.113 1.00 12.02 133 HIS A CA 1
ATOM 1036 C C . HIS A 1 135 ? 42.132 40.082 65.185 1.00 12.83 133 HIS A C 1
ATOM 1037 O O . HIS A 1 135 ? 41.457 39.992 64.165 1.00 13.44 133 HIS A O 1
ATOM 1044 N N . ALA A 1 136 ? 43.109 39.221 65.492 1.00 12.99 134 ALA A N 1
ATOM 1045 C CA . ALA A 1 136 ? 43.302 38.020 64.679 1.00 13.90 134 ALA A CA 1
ATOM 1046 C C . ALA A 1 136 ? 42.063 37.123 64.625 1.00 14.42 134 ALA A C 1
ATOM 1047 O O . ALA A 1 136 ? 41.768 36.613 63.548 1.00 15.92 134 ALA A O 1
ATOM 1049 N N . THR A 1 137 ? 41.379 36.984 65.754 1.00 16.06 135 THR A N 1
ATOM 1050 C CA . THR A 1 137 ? 40.132 36.201 65.827 1.00 16.99 135 THR A CA 1
ATOM 1051 C C . THR A 1 137 ? 39.065 36.836 64.970 1.00 18.47 135 THR A C 1
ATOM 1052 O O . THR A 1 137 ? 38.313 36.137 64.335 1.00 19.37 135 THR A O 1
ATOM 1056 N N . ASN A 1 138 ? 38.953 38.154 64.975 1.00 17.14 136 ASN A N 1
ATOM 1057 C CA . ASN A 1 138 ? 37.909 38.781 64.188 1.00 17.43 136 ASN A CA 1
ATOM 1058 C C . ASN A 1 138 ? 38.206 38.649 62.729 1.00 17.79 136 ASN A C 1
ATOM 1059 O O . ASN A 1 138 ? 37.295 38.366 61.948 1.00 20.06 136 ASN A O 1
ATOM 1064 N N . VAL A 1 139 ? 39.424 38.927 62.295 1.00 17.67 137 VAL A N 1
ATOM 1065 C CA . VAL A 1 139 ? 39.765 38.776 60.903 1.00 18.49 137 VAL A CA 1
ATOM 1066 C C . VAL A 1 139 ? 39.401 37.297 60.549 1.00 19.95 137 VAL A C 1
ATOM 1067 O O . VAL A 1 139 ? 38.697 37.017 59.556 1.00 20.47 137 VAL A O 1
ATOM 1071 N N . GLY A 1 140 ? 39.789 36.367 61.426 1.00 20.85 138 GLY A N 1
ATOM 1072 C CA . GLY A 1 140 ? 39.471 34.968 61.201 1.00 22.29 138 GLY A CA 1
ATOM 1073 C C . GLY A 1 140 ? 37.980 34.679 61.096 1.00 21.85 138 GLY A C 1
ATOM 1074 O O . GLY A 1 140 ? 37.557 33.893 60.208 1.00 21.60 138 GLY A O 1
ATOM 1075 N N . ILE A 1 141 ? 37.186 35.173 62.041 1.00 23.22 139 ILE A N 1
ATOM 1076 C CA . ILE A 1 141 ? 35.728 34.956 61.948 1.00 22.25 139 ILE A CA 1
ATOM 1077 C C . ILE A 1 141 ? 35.181 35.481 60.641 1.00 24.09 139 ILE A C 1
ATOM 1078 O O . ILE A 1 141 ? 34.414 34.782 59.955 1.00 23.67 139 ILE A O 1
ATOM 1083 N N . MET A 1 142 ? 35.565 36.709 60.274 1.00 23.64 140 MET A N 1
ATOM 1084 C CA . MET A 1 142 ? 35.074 37.350 59.026 1.00 24.79 140 MET A CA 1
ATOM 1085 C C . MET A 1 142 ? 35.470 36.625 57.764 1.00 25.98 140 MET A C 1
ATOM 1086 O O . MET A 1 142 ? 34.685 36.534 56.825 1.00 26.72 140 MET A O 1
ATOM 1091 N N . PHE A 1 143 ? 36.661 36.030 57.752 1.00 26.97 141 PHE A N 1
ATOM 1092 C CA . PHE A 1 143 ? 37.241 35.522 56.506 1.00 27.66 141 PHE A CA 1
ATOM 1093 C C . PHE A 1 143 ? 37.200 33.984 56.364 1.00 27.31 141 PHE A C 1
ATOM 1094 O O . PHE A 1 143 ? 37.207 33.455 55.249 1.00 27.17 141 PHE A O 1
ATOM 1102 N N . ARG A 1 144 ? 37.218 33.280 57.487 1.00 25.59 142 ARG A N 1
ATOM 1103 C CA . ARG A 1 144 ? 37.520 31.868 57.473 1.00 24.75 142 ARG A CA 1
ATOM 1104 C C . ARG A 1 144 ? 36.450 31.154 58.342 1.00 24.31 142 ARG A C 1
ATOM 1105 O O . ARG A 1 144 ? 36.319 29.910 58.297 1.00 24.97 142 ARG A O 1
ATOM 1113 N N . GLY A 1 145 ? 35.720 31.913 59.159 1.00 23.07 143 GLY A N 1
ATOM 1114 C CA . GLY A 1 145 ? 34.619 31.390 59.963 1.00 23.16 143 GLY A CA 1
ATOM 1115 C C . GLY A 1 145 ? 35.006 31.133 61.398 1.00 23.51 143 GLY A C 1
ATOM 1116 O O . GLY A 1 145 ? 36.184 30.941 61.691 1.00 24.41 143 GLY A O 1
ATOM 1117 N N . LYS A 1 146 ? 34.015 31.114 62.295 1.00 25.00 144 LYS A N 1
ATOM 1118 C CA . LYS A 1 146 ? 34.267 30.958 63.734 1.00 27.83 144 LYS A CA 1
ATOM 1119 C C . LYS A 1 146 ? 35.190 29.775 64.124 1.00 28.44 144 LYS A C 1
ATOM 1120 O O . LYS A 1 146 ? 36.115 29.932 64.941 1.00 28.51 144 LYS A O 1
ATOM 1126 N N . GLU A 1 147 ? 34.958 28.592 63.553 1.00 29.15 145 GLU A N 1
ATOM 1127 C CA . GLU A 1 147 ? 35.749 27.414 63.963 1.00 30.34 145 GLU A CA 1
ATOM 1128 C C . GLU A 1 147 ? 37.211 27.479 63.495 1.00 30.25 145 GLU A C 1
ATOM 1129 O O . GLU A 1 147 ? 38.074 26.777 64.030 1.00 30.62 145 GLU A O 1
ATOM 1135 N N . ASN A 1 148 ? 37.487 28.345 62.521 1.00 28.64 146 ASN A N 1
ATOM 1136 C CA . ASN A 1 148 ? 38.830 28.541 62.035 1.00 28.48 146 ASN A CA 1
ATOM 1137 C C . ASN A 1 148 ? 39.426 29.956 62.312 1.00 27.42 146 ASN A C 1
ATOM 1138 O O . ASN A 1 148 ? 40.249 30.459 61.538 1.00 29.40 146 ASN A O 1
ATOM 1143 N N . ALA A 1 149 ? 38.996 30.575 63.403 1.00 25.56 147 ALA A N 1
ATOM 1144 C CA . ALA A 1 149 ? 39.281 32.006 63.628 1.00 25.89 147 ALA A CA 1
ATOM 1145 C C . ALA A 1 149 ? 40.805 32.196 63.727 1.00 26.12 147 ALA A C 1
ATOM 1146 O O . ALA A 1 149 ? 41.396 33.010 62.984 1.00 27.77 147 ALA A O 1
ATOM 1148 N N . LEU A 1 150 ? 41.452 31.420 64.589 1.00 23.48 148 LEU A N 1
ATOM 1149 C CA . LEU A 1 150 ? 42.900 31.507 64.725 1.00 21.94 148 LEU A CA 1
ATOM 1150 C C . LEU A 1 150 ? 43.538 30.336 64.040 1.00 22.44 148 LEU A C 1
ATOM 1151 O O . LEU A 1 150 ? 43.146 29.164 64.250 1.00 22.91 148 LEU A O 1
ATOM 1156 N N . LEU A 1 151 ? 44.537 30.625 63.241 1.00 19.77 149 LEU A N 1
ATOM 1157 C CA . LEU A 1 151 ? 45.308 29.590 62.584 1.00 19.99 149 LEU A CA 1
ATOM 1158 C C . LEU A 1 151 ? 46.235 28.888 63.577 1.00 17.71 149 LEU A C 1
ATOM 1159 O O . LEU A 1 151 ? 46.536 29.413 64.632 1.00 16.52 149 LEU A O 1
ATOM 1164 N N . PRO A 1 152 ? 46.688 27.660 63.254 1.00 18.19 150 PRO A N 1
ATOM 1165 C CA . PRO A 1 152 ? 47.392 26.852 64.248 1.00 17.67 150 PRO A CA 1
ATOM 1166 C C . PRO A 1 152 ? 48.661 27.422 64.824 1.00 17.31 150 PRO A C 1
ATOM 1167 O O . PRO A 1 152 ? 49.011 27.081 65.940 1.00 18.03 150 PRO A O 1
ATOM 1171 N N . ASN A 1 153 ? 49.348 28.311 64.106 1.00 16.20 151 ASN A N 1
ATOM 1172 C CA . ASN A 1 153 ? 50.602 28.854 64.647 1.00 14.31 151 ASN A CA 1
ATOM 1173 C C . ASN A 1 153 ? 50.473 30.032 65.631 1.00 11.33 151 ASN A C 1
ATOM 1174 O O . ASN A 1 153 ? 51.410 30.385 66.295 1.00 12.00 151 ASN A O 1
ATOM 1179 N N . TRP A 1 154 ? 49.268 30.613 65.663 1.00 12.64 152 TRP A N 1
ATOM 1180 C CA . TRP A 1 154 ? 49.157 31.950 66.283 1.00 12.47 152 TRP A CA 1
ATOM 1181 C C . TRP A 1 154 ? 49.511 32.005 67.768 1.00 11.27 152 TRP A C 1
ATOM 1182 O O . TRP A 1 154 ? 50.151 32.972 68.232 1.00 12.10 152 TRP A O 1
ATOM 1193 N N . LEU A 1 155 ? 49.083 30.964 68.519 1.00 13.48 153 LEU A N 1
ATOM 1194 C CA . LEU A 1 155 ? 49.336 30.918 69.933 1.00 13.95 153 LEU A CA 1
ATOM 1195 C C . LEU A 1 155 ? 50.732 30.430 70.253 1.00 14.09 153 LEU A C 1
ATOM 1196 O O . LEU A 1 155 ? 51.125 30.382 71.407 1.00 14.81 153 LEU A O 1
ATOM 1201 N N . HIS A 1 156 ? 51.498 30.087 69.211 1.00 13.63 154 HIS A N 1
ATOM 1202 C CA . HIS A 1 156 ? 52.869 29.558 69.410 1.00 13.81 154 HIS A CA 1
ATOM 1203 C C . HIS A 1 156 ? 54.018 30.504 69.124 1.00 12.52 154 HIS A C 1
ATOM 1204 O O . HIS A 1 156 ? 55.111 30.368 69.607 1.00 13.32 154 HIS A O 1
ATOM 1211 N N . LEU A 1 157 ? 53.766 31.477 68.230 1.00 13.00 155 LEU A N 1
ATOM 1212 C CA . LEU A 1 157 ? 54.801 32.467 67.948 1.00 12.81 155 LEU A CA 1
ATOM 1213 C C . LEU A 1 157 ? 54.094 33.774 67.613 1.00 11.27 155 LEU A C 1
ATOM 1214 O O . LEU A 1 157 ? 52.945 33.769 67.226 1.00 12.00 155 LEU A O 1
ATOM 1219 N N . PRO A 1 158 ? 54.824 34.865 67.781 1.00 11.05 156 PRO A N 1
ATOM 1220 C CA . PRO A 1 158 ? 54.295 36.186 67.364 1.00 11.10 156 PRO A CA 1
ATOM 1221 C C . PRO A 1 158 ? 54.426 36.359 65.851 1.00 10.82 156 PRO A C 1
ATOM 1222 O O . PRO A 1 158 ? 55.437 36.827 65.382 1.00 12.00 156 PRO A O 1
ATOM 1226 N N . VAL A 1 159 ? 53.368 35.988 65.167 1.00 11.30 157 VAL A N 1
ATOM 1227 C CA . VAL A 1 159 ? 53.242 36.111 63.720 1.00 11.95 157 VAL A CA 1
ATOM 1228 C C . VAL A 1 159 ? 53.464 37.582 63.347 1.00 11.05 157 VAL A C 1
ATOM 1229 O O . VAL A 1 159 ? 52.939 38.478 63.982 1.00 10.69 157 VAL A O 1
ATOM 1233 N N . GLY A 1 160 ? 54.201 37.772 62.260 1.00 11.28 158 GLY A N 1
ATOM 1234 C CA . GLY A 1 160 ? 54.427 39.118 61.722 1.00 10.59 158 GLY A CA 1
ATOM 1235 C C . GLY A 1 160 ? 54.835 39.076 60.258 1.00 10.19 158 GLY A C 1
ATOM 1236 O O . GLY A 1 160 ? 55.030 37.974 59.732 1.00 11.55 158 GLY A O 1
ATOM 1237 N N . TYR A 1 161 ? 54.889 40.233 59.598 1.00 9.35 159 TYR A N 1
ATOM 1238 C CA . TYR A 1 161 ? 55.378 40.273 58.205 1.00 8.76 159 TYR A CA 1
ATOM 1239 C C . TYR A 1 161 ? 56.206 41.522 58.050 1.00 7.94 159 TYR A C 1
ATOM 1240 O O . TYR A 1 161 ? 56.086 42.497 58.837 1.00 9.78 159 TYR A O 1
ATOM 1249 N N . HIS A 1 162 ? 57.109 41.489 57.061 1.00 8.92 160 HIS A N 1
ATOM 1250 C CA . HIS A 1 162 ? 57.899 42.673 56.735 1.00 8.53 160 HIS A CA 1
ATOM 1251 C C . HIS A 1 162 ? 56.981 43.700 56.066 1.00 8.19 160 HIS A C 1
ATOM 1252 O O . HIS A 1 162 ? 56.226 43.357 55.166 1.00 8.59 160 HIS A O 1
ATOM 1259 N N . GLY A 1 163 ? 57.087 44.964 56.485 1.00 8.37 161 GLY A N 1
ATOM 1260 C CA . GLY A 1 163 ? 56.297 46.026 55.878 1.00 8.58 161 GLY A CA 1
ATOM 1261 C C . GLY A 1 163 ? 57.164 46.810 54.942 1.00 8.43 161 GLY A C 1
ATOM 1262 O O . GLY A 1 163 ? 58.363 46.558 54.718 1.00 8.34 161 GLY A O 1
ATOM 1263 N N . ARG A 1 164 ? 56.542 47.853 54.405 1.00 7.80 162 ARG A N 1
ATOM 1264 C CA . ARG A 1 164 ? 57.242 48.785 53.506 1.00 8.36 162 ARG A CA 1
ATOM 1265 C C . ARG A 1 164 ? 57.759 49.980 54.292 1.00 7.84 162 ARG A C 1
ATOM 1266 O O . ARG A 1 164 ? 56.974 50.725 54.885 1.00 9.31 162 ARG A O 1
ATOM 1274 N N . ALA A 1 165 ? 59.091 50.163 54.338 1.00 8.34 163 ALA A N 1
ATOM 1275 C CA . ALA A 1 165 ? 59.613 51.291 55.155 1.00 9.17 163 ALA A CA 1
ATOM 1276 C C . ALA A 1 165 ? 59.408 52.658 54.496 1.00 9.44 163 ALA A C 1
ATOM 1277 O O . ALA A 1 165 ? 59.150 53.667 55.175 1.00 10.35 163 ALA A O 1
ATOM 1279 N N . SER A 1 166 ? 59.509 52.694 53.163 1.00 8.73 164 SER A N 1
ATOM 1280 C CA . SER A 1 166 ? 59.541 53.989 52.461 1.00 9.17 164 SER A CA 1
ATOM 1281 C C . SER A 1 166 ? 58.265 54.829 52.638 1.00 8.90 164 SER A C 1
ATOM 1282 O O . SER A 1 166 ? 58.309 56.052 52.592 1.00 10.02 164 SER A O 1
ATOM 1285 N N . SER A 1 167 ? 57.136 54.150 52.820 1.00 10.17 165 SER A N 1
ATOM 1286 C CA . SER A 1 167 ? 55.839 54.826 52.884 1.00 9.13 165 SER A CA 1
ATOM 1287 C C . SER A 1 167 ? 55.346 55.013 54.303 1.00 10.27 165 SER A C 1
ATOM 1288 O O . SER A 1 167 ? 54.192 55.305 54.502 1.00 9.62 165 SER A O 1
ATOM 1291 N N . ILE A 1 168 ? 56.243 54.875 55.288 1.00 9.82 166 ILE A N 1
ATOM 1292 C CA . ILE A 1 168 ? 55.956 55.369 56.660 1.00 9.41 166 ILE A CA 1
ATOM 1293 C C . ILE A 1 168 ? 56.142 56.877 56.672 1.00 9.68 166 ILE A C 1
ATOM 1294 O O . ILE A 1 168 ? 57.255 57.374 56.336 1.00 11.62 166 ILE A O 1
ATOM 1299 N N . VAL A 1 169 ? 55.084 57.601 57.018 1.00 9.03 167 VAL A N 1
ATOM 1300 C CA . VAL A 1 169 ? 55.056 59.040 56.948 1.00 10.35 167 VAL A CA 1
ATOM 1301 C C . VAL A 1 169 ? 54.640 59.618 58.281 1.00 10.48 167 VAL A C 1
ATOM 1302 O O . VAL A 1 169 ? 53.959 58.970 59.099 1.00 9.89 167 VAL A O 1
ATOM 1306 N N . VAL A 1 170 ? 55.041 60.849 58.546 1.00 10.97 168 VAL A N 1
ATOM 1307 C CA . VAL A 1 170 ? 54.777 61.455 59.846 1.00 11.32 168 VAL A CA 1
ATOM 1308 C C . VAL A 1 170 ? 53.321 61.960 59.928 1.00 11.24 168 VAL A C 1
ATOM 1309 O O . VAL A 1 170 ? 52.699 62.281 58.905 1.00 11.27 168 VAL A O 1
ATOM 1313 N N . SER A 1 171 ? 52.775 61.985 61.136 1.00 10.34 169 SER A N 1
ATOM 1314 C CA . SER A 1 171 ? 51.443 62.508 61.378 1.00 11.30 169 SER A CA 1
ATOM 1315 C C . SER A 1 171 ? 51.163 63.771 60.601 1.00 11.54 169 SER A C 1
ATOM 1316 O O . SER A 1 171 ? 51.991 64.692 60.559 1.00 12.19 169 SER A O 1
ATOM 1319 N N . GLY A 1 172 ? 49.990 63.783 59.982 1.00 11.58 170 GLY A N 1
ATOM 1320 C CA . GLY A 1 172 ? 49.541 64.956 59.254 1.00 12.33 170 GLY A CA 1
ATOM 1321 C C . GLY A 1 172 ? 49.716 64.842 57.753 1.00 12.45 170 GLY A C 1
ATOM 1322 O O . GLY A 1 172 ? 49.144 65.673 56.983 1.00 13.78 170 GLY A O 1
ATOM 1323 N N . THR A 1 173 ? 50.440 63.811 57.294 1.00 10.56 171 THR A N 1
ATOM 1324 C CA . THR A 1 173 ? 50.646 63.580 55.865 1.00 11.21 171 THR A CA 1
ATOM 1325 C C . THR A 1 173 ? 49.347 63.103 55.232 1.00 12.59 171 THR A C 1
ATOM 1326 O O . THR A 1 173 ? 48.772 62.080 55.640 1.00 11.02 171 THR A O 1
ATOM 1330 N N . PRO A 1 174 ? 48.862 63.771 54.190 1.00 12.06 172 PRO A N 1
ATOM 1331 C CA . PRO A 1 174 ? 47.668 63.240 53.483 1.00 12.66 172 PRO A CA 1
ATOM 1332 C C . PRO A 1 174 ? 47.981 61.897 52.833 1.00 11.52 172 PRO A C 1
ATOM 1333 O O . PRO A 1 174 ? 49.111 61.624 52.366 1.00 11.95 172 PRO A O 1
ATOM 1337 N N . ILE A 1 175 ? 46.966 61.049 52.804 1.00 11.00 173 ILE A N 1
ATOM 1338 C CA . ILE A 1 175 ? 47.076 59.696 52.235 1.00 11.01 173 ILE A CA 1
ATOM 1339 C C . ILE A 1 175 ? 46.144 59.567 51.062 1.00 10.12 173 ILE A C 1
ATOM 1340 O O . ILE A 1 175 ? 44.902 59.666 51.226 1.00 12.07 173 ILE A O 1
ATOM 1345 N N . ARG A 1 176 ? 46.692 59.346 49.865 1.00 10.45 174 ARG A N 1
ATOM 1346 C CA . ARG A 1 176 ? 45.849 59.164 48.709 1.00 11.02 174 ARG A CA 1
ATOM 1347 C C . ARG A 1 176 ? 45.241 57.778 48.617 1.00 11.64 174 ARG A C 1
ATOM 1348 O O . ARG A 1 176 ? 45.943 56.775 48.705 1.00 12.30 174 ARG A O 1
ATOM 1356 N N . ARG A 1 177 ? 43.937 57.693 48.392 1.00 11.37 175 ARG A N 1
ATOM 1357 C CA . ARG A 1 177 ? 43.277 56.427 48.161 1.00 10.99 175 ARG A CA 1
ATOM 1358 C C . ARG A 1 177 ? 43.989 55.742 46.999 1.00 10.84 175 ARG A C 1
ATOM 1359 O O . ARG A 1 177 ? 44.181 56.341 45.931 1.00 11.32 175 ARG A O 1
ATOM 1367 N N . PRO A 1 178 ? 44.444 54.495 47.216 1.00 10.11 176 PRO A N 1
ATOM 1368 C CA . PRO A 1 178 ? 45.257 53.846 46.179 1.00 10.35 176 PRO A CA 1
ATOM 1369 C C . PRO A 1 178 ? 44.408 53.232 45.066 1.00 10.77 176 PRO A C 1
ATOM 1370 O O . PRO A 1 178 ? 43.318 52.754 45.327 1.00 11.90 176 PRO A O 1
ATOM 1374 N N . MET A 1 179 ? 44.944 53.241 43.847 1.00 11.37 177 MET A N 1
ATOM 1375 C CA . MET A 1 179 ? 44.511 52.364 42.773 1.00 10.42 177 MET A CA 1
ATOM 1376 C C . MET A 1 179 ? 45.144 50.989 42.885 1.00 11.36 177 MET A C 1
ATOM 1377 O O . MET A 1 179 ? 46.201 50.807 43.512 1.00 11.56 177 MET A O 1
ATOM 1382 N N . GLY A 1 180 ? 44.516 50.014 42.282 1.00 12.24 178 GLY A N 1
ATOM 1383 C CA . GLY A 1 180 ? 45.108 48.699 42.252 1.00 11.84 178 GLY A CA 1
ATOM 1384 C C . GLY A 1 180 ? 44.155 47.702 41.621 1.00 12.11 178 GLY A C 1
ATOM 1385 O O . GLY A 1 180 ? 43.187 48.080 40.964 1.00 14.55 178 GLY A O 1
ATOM 1386 N N . GLN A 1 181 ? 44.491 46.442 41.770 1.00 11.08 179 GLN A N 1
ATOM 1387 C CA . GLN A 1 181 ? 43.731 45.329 41.263 1.00 13.55 179 GLN A CA 1
ATOM 1388 C C . GLN A 1 181 ? 42.914 44.703 42.381 1.00 13.12 179 GLN A C 1
ATOM 1389 O O . GLN A 1 181 ? 43.380 44.546 43.505 1.00 12.46 179 GLN A O 1
ATOM 1395 N N . MET A 1 182 ? 41.683 44.329 42.075 1.00 13.19 180 MET A N 1
ATOM 1396 C CA . MET A 1 182 ? 40.807 43.672 43.043 1.00 14.18 180 MET A CA 1
ATOM 1397 C C . MET A 1 182 ? 39.873 42.709 42.329 1.00 12.89 180 MET A C 1
ATOM 1398 O O . MET A 1 182 ? 39.793 42.732 41.104 1.00 13.31 180 MET A O 1
ATOM 1406 N N . ARG A 1 183 ? 39.246 41.843 43.097 1.00 12.80 181 ARG A N 1
ATOM 1407 C CA . ARG A 1 183 ? 38.338 40.885 42.466 1.00 14.14 181 ARG A CA 1
ATOM 1408 C C . ARG A 1 183 ? 37.023 40.854 43.241 1.00 14.66 181 ARG A C 1
ATOM 1409 O O . ARG A 1 183 ? 36.802 40.027 44.114 1.00 15.32 181 ARG A O 1
ATOM 1417 N N . PRO A 1 184 ? 36.143 41.781 42.898 1.00 14.77 182 PRO A N 1
ATOM 1418 C CA . PRO A 1 184 ? 34.849 41.866 43.611 1.00 15.73 182 PRO A CA 1
ATOM 1419 C C . PRO A 1 184 ? 33.862 40.774 43.270 1.00 16.98 182 PRO A C 1
ATOM 1420 O O . PRO A 1 184 ? 32.975 40.500 44.065 1.00 19.98 182 PRO A O 1
ATOM 1424 N N . ASP A 1 185 ? 34.041 40.123 42.144 1.00 17.52 183 ASP A N 1
ATOM 1425 C CA . ASP A 1 185 ? 33.157 39.043 41.743 1.00 18.30 183 ASP A CA 1
ATOM 1426 C C . ASP A 1 185 ? 34.056 37.836 41.499 1.00 18.50 183 ASP A C 1
ATOM 1427 O O . ASP A 1 185 ? 34.848 37.854 40.546 1.00 17.20 183 ASP A O 1
ATOM 1432 N N . ASN A 1 186 ? 33.976 36.828 42.359 1.00 20.89 184 ASN A N 1
ATOM 1433 C CA . ASN A 1 186 ? 34.848 35.650 42.224 1.00 22.40 184 ASN A CA 1
ATOM 1434 C C . ASN A 1 186 ? 34.672 34.821 40.970 1.00 23.88 184 ASN A C 1
ATOM 1435 O O . ASN A 1 186 ? 35.495 33.960 40.648 1.00 24.74 184 ASN A O 1
ATOM 1440 N N . SER A 1 187 ? 33.614 35.080 40.225 1.00 23.03 185 SER A N 1
ATOM 1441 C CA . SER A 1 187 ? 33.415 34.294 39.024 1.00 24.24 185 SER A CA 1
ATOM 1442 C C . SER A 1 187 ? 33.947 34.996 37.792 1.00 23.95 185 SER A C 1
ATOM 1443 O O . SER A 1 187 ? 33.794 34.505 36.681 1.00 24.08 185 SER A O 1
ATOM 1446 N N . LYS A 1 188 ? 34.565 36.165 37.975 1.00 21.27 186 LYS A N 1
ATOM 1447 C CA . LYS A 1 188 ? 35.006 36.976 36.862 1.00 21.18 186 LYS A CA 1
ATOM 1448 C C . LYS A 1 188 ? 36.480 37.378 37.073 1.00 19.09 186 LYS A C 1
ATOM 1449 O O . LYS A 1 188 ? 36.984 37.314 38.186 1.00 17.98 186 LYS A O 1
ATOM 1455 N N . PRO A 1 189 ? 37.147 37.791 36.010 1.00 19.76 187 PRO A N 1
ATOM 1456 C CA . PRO A 1 189 ? 38.534 38.242 36.132 1.00 18.46 187 PRO A CA 1
ATOM 1457 C C . PRO A 1 189 ? 38.564 39.502 37.022 1.00 17.39 187 PRO A C 1
ATOM 1458 O O . PRO A 1 189 ? 37.580 40.240 37.231 1.00 16.31 187 PRO A O 1
ATOM 1462 N N . PRO A 1 190 ? 39.736 39.741 37.595 1.00 15.73 188 PRO A N 1
ATOM 1463 C CA . PRO A 1 190 ? 39.922 40.928 38.438 1.00 14.20 188 PRO A CA 1
ATOM 1464 C C . PRO A 1 190 ? 39.835 42.185 37.591 1.00 14.62 188 PRO A C 1
ATOM 1465 O O . PRO A 1 190 ? 39.874 42.175 36.341 1.00 15.47 188 PRO A O 1
ATOM 1469 N N . VAL A 1 191 ? 39.663 43.282 38.288 1.00 14.23 189 VAL A N 1
ATOM 1470 C CA . VAL A 1 191 ? 39.496 44.586 37.681 1.00 14.72 189 VAL A CA 1
ATOM 1471 C C . VAL A 1 191 ? 40.566 45.539 38.226 1.00 13.23 189 VAL A C 1
ATOM 1472 O O . VAL A 1 191 ? 41.149 45.284 39.311 1.00 14.28 189 VAL A O 1
ATOM 1476 N N . TYR A 1 192 ? 40.797 46.639 37.536 1.00 13.75 190 TYR A N 1
ATOM 1477 C CA . TYR A 1 192 ? 41.657 47.721 37.993 1.00 14.12 190 TYR A CA 1
ATOM 1478 C C . TYR A 1 192 ? 40.804 48.909 38.363 1.00 14.29 190 TYR A C 1
ATOM 1479 O O . TYR A 1 192 ? 39.909 49.274 37.590 1.00 16.03 190 TYR A O 1
ATOM 1488 N N . GLY A 1 193 ? 41.058 49.560 39.498 1.00 13.34 191 GLY A N 1
ATOM 1489 C CA . GLY A 1 193 ? 40.261 50.722 39.876 1.00 14.56 191 GLY A CA 1
ATOM 1490 C C . GLY A 1 193 ? 40.721 51.254 41.200 1.00 13.92 191 GLY A C 1
ATOM 1491 O O . GLY A 1 193 ? 41.717 50.784 41.735 1.00 14.44 191 GLY A O 1
ATOM 1492 N N . ALA A 1 194 ? 40.018 52.260 41.685 1.00 14.03 192 ALA A N 1
ATOM 1493 C CA . ALA A 1 194 ? 40.281 52.817 43.017 1.00 13.47 192 ALA A CA 1
ATOM 1494 C C . ALA A 1 194 ? 39.835 51.827 44.067 1.00 13.35 192 ALA A C 1
ATOM 1495 O O . ALA A 1 194 ? 38.784 51.207 43.966 1.00 13.80 192 ALA A O 1
ATOM 1497 N N . CYS A 1 195 ? 40.636 51.670 45.111 1.00 12.43 193 CYS A N 1
ATOM 1498 C CA . CYS A 1 195 ? 40.217 50.844 46.201 1.00 12.94 193 CYS A CA 1
ATOM 1499 C C . CYS A 1 195 ? 38.838 51.278 46.751 1.00 11.90 193 CYS A C 1
ATOM 1500 O O . CYS A 1 195 ? 38.602 52.481 46.889 1.00 13.03 193 CYS A O 1
ATOM 1505 N N . ARG A 1 196 ? 38.002 50.307 47.074 1.00 12.33 194 ARG A N 1
ATOM 1506 C CA . ARG A 1 196 ? 36.682 50.640 47.617 1.00 13.03 194 ARG A CA 1
ATOM 1507 C C . ARG A 1 196 ? 36.579 50.455 49.102 1.00 12.26 194 ARG A C 1
ATOM 1508 O O . ARG A 1 196 ? 35.621 50.956 49.729 1.00 13.04 194 ARG A O 1
ATOM 1516 N N . LEU A 1 197 ? 37.507 49.694 49.693 1.00 10.67 195 LEU A N 1
ATOM 1517 C CA . LEU A 1 197 ? 37.466 49.334 51.119 1.00 10.20 195 LEU A CA 1
ATOM 1518 C C . LEU A 1 197 ? 38.717 49.858 51.809 1.00 8.78 195 LEU A C 1
ATOM 1519 O O . LEU A 1 197 ? 39.589 49.085 52.249 1.00 11.13 195 LEU A O 1
ATOM 1524 N N . LEU A 1 198 ? 38.758 51.177 51.940 1.00 9.32 196 LEU A N 1
ATOM 1525 C CA . LEU A 1 198 ? 39.928 51.843 52.563 1.00 9.02 196 LEU A CA 1
ATOM 1526 C C . LEU A 1 198 ? 39.747 51.877 54.051 1.00 9.94 196 LEU A C 1
ATOM 1527 O O . LEU A 1 198 ? 38.659 52.274 54.552 1.00 10.78 196 LEU A O 1
ATOM 1532 N N . ASP A 1 199 ? 40.783 51.490 54.796 1.00 9.92 197 ASP A N 1
ATOM 1533 C CA . ASP A 1 199 ? 40.661 51.256 56.211 1.00 10.04 197 ASP A CA 1
ATOM 1534 C C . ASP A 1 199 ? 41.833 51.882 56.960 1.00 9.41 197 ASP A C 1
ATOM 1535 O O . ASP A 1 199 ? 42.911 52.151 56.394 1.00 10.27 197 ASP A O 1
ATOM 1540 N N . MET A 1 200 ? 41.599 52.029 58.256 1.00 9.56 198 MET A N 1
ATOM 1541 C CA . MET A 1 200 ? 42.659 52.380 59.215 1.00 9.83 198 MET A CA 1
ATOM 1542 C C . MET A 1 200 ? 42.941 51.167 60.105 1.00 10.28 198 MET A C 1
ATOM 1543 O O . MET A 1 200 ? 42.141 50.224 60.177 1.00 11.02 198 MET A O 1
ATOM 1551 N N . GLU A 1 201 ? 44.107 51.190 60.758 1.00 9.74 199 GLU A N 1
ATOM 1552 C CA . GLU A 1 201 ? 44.414 50.168 61.763 1.00 9.64 199 GLU A CA 1
ATOM 1553 C C . GLU A 1 201 ? 45.095 50.826 62.911 1.00 8.87 199 GLU A C 1
ATOM 1554 O O . GLU A 1 201 ? 46.210 51.357 62.773 1.00 9.41 199 GLU A O 1
ATOM 1560 N N . LEU A 1 202 ? 44.496 50.747 64.088 1.00 8.77 200 LEU A N 1
ATOM 1561 C CA . LEU A 1 202 ? 45.086 51.253 65.311 1.00 9.88 200 LEU A CA 1
ATOM 1562 C C . LEU A 1 202 ? 46.211 50.395 65.777 1.00 8.65 200 LEU A C 1
ATOM 1563 O O . LEU A 1 202 ? 45.978 49.210 66.135 1.00 9.64 200 LEU A O 1
ATOM 1568 N N . GLU A 1 203 ? 47.448 50.894 65.788 1.00 8.91 201 GLU A N 1
ATOM 1569 C CA . GLU A 1 203 ? 48.592 50.102 66.289 1.00 8.89 201 GLU A CA 1
ATOM 1570 C C . GLU A 1 203 ? 49.474 50.984 67.141 1.00 9.78 201 GLU A C 1
ATOM 1571 O O . GLU A 1 203 ? 49.329 52.199 67.161 1.00 9.61 201 GLU A O 1
ATOM 1577 N N . MET A 1 204 ? 50.418 50.367 67.831 1.00 10.70 202 MET A N 1
ATOM 1578 C CA . MET A 1 204 ? 51.563 51.072 68.390 1.00 10.00 202 MET A CA 1
ATOM 1579 C C . MET A 1 204 ? 52.814 50.457 67.846 1.00 11.50 202 MET A C 1
ATOM 1580 O O . MET A 1 204 ? 52.782 49.384 67.252 1.00 13.39 202 MET A O 1
ATOM 1585 N N . ALA A 1 205 ? 53.925 51.129 67.990 1.00 8.96 203 ALA A N 1
ATOM 1586 C CA . ALA A 1 205 ? 55.180 50.584 67.479 1.00 9.28 203 ALA A CA 1
ATOM 1587 C C . ALA A 1 205 ? 56.326 51.023 68.329 1.00 9.66 203 ALA A C 1
ATOM 1588 O O . ALA A 1 205 ? 56.260 52.066 68.968 1.00 11.55 203 ALA A O 1
ATOM 1590 N N . PHE A 1 206 ? 57.399 50.226 68.347 1.00 10.14 204 PHE A N 1
ATOM 1591 C CA . PHE A 1 206 ? 58.614 50.620 69.051 1.00 9.23 204 PHE A CA 1
ATOM 1592 C C . PHE A 1 206 ? 59.777 50.714 68.107 1.00 10.18 204 PHE A C 1
ATOM 1593 O O . PHE A 1 206 ? 59.852 49.988 67.090 1.00 10.20 204 PHE A O 1
ATOM 1601 N N . PHE A 1 207 ? 60.711 51.564 68.464 1.00 9.75 205 PHE A N 1
ATOM 1602 C CA . PHE A 1 207 ? 62.005 51.688 67.783 1.00 10.10 205 PHE A CA 1
ATOM 1603 C C . PHE A 1 207 ? 63.065 50.855 68.440 1.00 10.02 205 PHE A C 1
ATOM 1604 O O . PHE A 1 207 ? 63.174 50.857 69.692 1.00 10.44 205 PHE A O 1
ATOM 1612 N N . VAL A 1 208 ? 63.905 50.222 67.638 1.00 10.40 206 VAL A N 1
ATOM 1613 C CA . VAL A 1 208 ? 65.024 49.408 68.114 1.00 10.40 206 VAL A CA 1
ATOM 1614 C C . VAL A 1 208 ? 66.188 50.345 68.435 1.00 11.02 206 VAL A C 1
ATOM 1615 O O . VAL A 1 208 ? 66.428 51.358 67.748 1.00 11.85 206 VAL A O 1
ATOM 1619 N N . GLY A 1 209 ? 66.853 50.020 69.541 1.00 12.16 207 GLY A N 1
ATOM 1620 C CA . GLY A 1 209 ? 68.064 50.692 69.985 1.00 13.66 207 GLY A CA 1
ATOM 1621 C C . GLY A 1 209 ? 69.304 50.060 69.348 1.00 13.62 207 GLY A C 1
ATOM 1622 O O . GLY A 1 209 ? 69.390 50.027 68.103 1.00 13.91 207 GLY A O 1
ATOM 1623 N N . PRO A 1 210 ? 70.295 49.550 70.110 1.00 13.07 208 PRO A N 1
ATOM 1624 C CA . PRO A 1 210 ? 71.485 48.969 69.456 1.00 14.29 208 PRO A CA 1
ATOM 1625 C C . PRO A 1 210 ? 71.131 47.796 68.600 1.00 14.73 208 PRO A C 1
ATOM 1626 O O . PRO A 1 210 ? 70.242 47.013 68.939 1.00 17.32 208 PRO A O 1
ATOM 1630 N N . GLY A 1 211 ? 71.845 47.599 67.528 1.00 15.82 209 GLY A N 1
ATOM 1631 C CA . GLY A 1 211 ? 71.508 46.347 66.863 1.00 19.19 209 GLY A CA 1
ATOM 1632 C C . GLY A 1 211 ? 71.783 45.005 67.588 1.00 18.23 209 GLY A C 1
ATOM 1633 O O . GLY A 1 211 ? 72.200 44.878 68.767 1.00 19.19 209 GLY A O 1
ATOM 1634 N N . ASN A 1 212 ? 71.560 43.951 66.834 1.00 14.48 210 ASN A N 1
ATOM 1635 C CA . ASN A 1 212 ? 72.360 42.767 67.006 1.00 14.42 210 ASN A CA 1
ATOM 1636 C C . ASN A 1 212 ? 73.162 42.516 65.708 1.00 14.72 210 ASN A C 1
ATOM 1637 O O . ASN A 1 212 ? 72.742 42.923 64.613 1.00 15.99 210 ASN A O 1
ATOM 1642 N N . ARG A 1 213 ? 74.314 41.877 65.838 1.00 15.25 211 ARG A N 1
ATOM 1643 C CA . ARG A 1 213 ? 75.126 41.525 64.642 1.00 16.44 211 ARG A CA 1
ATOM 1644 C C . ARG A 1 213 ? 74.439 40.436 63.838 1.00 14.99 211 ARG A C 1
ATOM 1645 O O . ARG A 1 213 ? 73.734 39.568 64.365 1.00 14.30 211 ARG A O 1
ATOM 1653 N N . PHE A 1 214 ? 74.612 40.528 62.528 1.00 13.96 212 PHE A N 1
ATOM 1654 C CA . PHE A 1 214 ? 74.151 39.490 61.624 1.00 13.13 212 PHE A CA 1
ATOM 1655 C C . PHE A 1 214 ? 74.578 38.087 62.077 1.00 13.20 212 PHE A C 1
ATOM 1656 O O . PHE A 1 214 ? 75.801 37.865 62.261 1.00 14.12 212 PHE A O 1
ATOM 1664 N N . GLY A 1 215 ? 73.628 37.204 62.262 1.00 12.52 213 GLY A N 1
ATOM 1665 C CA . GLY A 1 215 ? 73.872 35.845 62.730 1.00 13.66 213 GLY A CA 1
ATOM 1666 C C . GLY A 1 215 ? 73.821 35.644 64.227 1.00 14.79 213 GLY A C 1
ATOM 1667 O O . GLY A 1 215 ? 73.912 34.487 64.648 1.00 16.22 213 GLY A O 1
ATOM 1668 N N . GLU A 1 216 ? 73.594 36.709 64.990 1.00 14.24 214 GLU A N 1
ATOM 1669 C CA . GLU A 1 216 ? 73.658 36.604 66.486 1.00 14.46 214 GLU A CA 1
ATOM 1670 C C . GLU A 1 216 ? 72.311 37.021 67.085 1.00 13.35 214 GLU A C 1
ATOM 1671 O O . GLU A 1 216 ? 72.065 38.239 67.219 1.00 13.87 214 GLU A O 1
ATOM 1677 N N . PRO A 1 217 ? 71.512 36.045 67.490 1.00 13.45 215 PRO A N 1
ATOM 1678 C CA . PRO A 1 217 ? 70.204 36.292 68.121 1.00 13.70 215 PRO A CA 1
ATOM 1679 C C . PRO A 1 217 ? 70.297 37.132 69.373 1.00 14.35 215 PRO A C 1
ATOM 1680 O O . PRO A 1 217 ? 71.339 37.158 70.067 1.00 15.56 215 PRO A O 1
ATOM 1684 N N . ILE A 1 218 ? 69.213 37.833 69.683 1.00 13.72 216 ILE A N 1
ATOM 1685 C CA . ILE A 1 218 ? 69.150 38.589 70.945 1.00 14.35 216 ILE A CA 1
ATOM 1686 C C . ILE A 1 218 ? 68.367 37.685 71.878 1.00 13.65 216 ILE A C 1
ATOM 1687 O O . ILE A 1 218 ? 67.188 37.423 71.673 1.00 12.82 216 ILE A O 1
ATOM 1692 N N . PRO A 1 219 ? 69.004 37.213 72.965 1.00 14.67 217 PRO A N 1
ATOM 1693 C CA . PRO A 1 219 ? 68.291 36.367 73.917 1.00 14.86 217 PRO A CA 1
ATOM 1694 C C . PRO A 1 219 ? 67.227 37.176 74.624 1.00 13.61 217 PRO A C 1
ATOM 1695 O O . PRO A 1 219 ? 67.409 38.362 74.863 1.00 14.24 217 PRO A O 1
ATOM 1699 N N . ILE A 1 220 ? 66.128 36.506 74.957 1.00 14.12 218 ILE A N 1
ATOM 1700 C CA . ILE A 1 220 ? 65.027 37.240 75.608 1.00 14.86 218 ILE A CA 1
ATOM 1701 C C . ILE A 1 220 ? 65.434 37.989 76.864 1.00 15.29 218 ILE A C 1
ATOM 1702 O O . ILE A 1 220 ? 64.891 39.062 77.129 1.00 14.90 218 ILE A O 1
ATOM 1707 N N . SER A 1 221 ? 66.395 37.465 77.626 1.00 15.40 219 SER A N 1
ATOM 1708 C CA . SER A 1 221 ? 66.942 38.173 78.778 1.00 16.52 219 SER A CA 1
ATOM 1709 C C . SER A 1 221 ? 67.455 39.579 78.483 1.00 16.00 219 SER A C 1
ATOM 1710 O O . SER A 1 221 ? 67.443 40.478 79.359 1.00 15.79 219 SER A O 1
ATOM 1713 N N . LYS A 1 222 ? 67.946 39.768 77.240 1.00 14.33 220 LYS A N 1
ATOM 1714 C CA . LYS A 1 222 ? 68.488 41.041 76.847 1.00 14.69 220 LYS A CA 1
ATOM 1715 C C . LYS A 1 222 ? 67.548 41.892 76.013 1.00 12.74 220 LYS A C 1
ATOM 1716 O O . LYS A 1 222 ? 67.869 43.024 75.699 1.00 12.64 220 LYS A O 1
ATOM 1722 N N . ALA A 1 223 ? 66.388 41.356 75.679 1.00 13.07 221 ALA A N 1
ATOM 1723 C CA . ALA A 1 223 ? 65.500 42.072 74.734 1.00 11.82 221 ALA A CA 1
ATOM 1724 C C . ALA A 1 223 ? 65.153 43.478 75.224 1.00 13.15 221 ALA A C 1
ATOM 1725 O O . ALA A 1 223 ? 65.115 44.432 74.432 1.00 13.21 221 ALA A O 1
ATOM 1727 N N . HIS A 1 224 ? 64.962 43.645 76.545 1.00 13.06 222 HIS A N 1
ATOM 1728 C CA . HIS A 1 224 ? 64.585 44.967 77.070 1.00 13.61 222 HIS A CA 1
ATOM 1729 C C . HIS A 1 224 ? 65.632 46.052 76.830 1.00 12.96 222 HIS A C 1
ATOM 1730 O O . HIS A 1 224 ? 65.340 47.246 76.815 1.00 16.98 222 HIS A O 1
ATOM 1737 N N . GLU A 1 225 ? 66.875 45.620 76.598 1.00 13.53 223 GLU A N 1
ATOM 1738 C CA . GLU A 1 225 ? 67.951 46.561 76.348 1.00 13.40 223 GLU A CA 1
ATOM 1739 C C . GLU A 1 225 ? 67.867 47.203 74.967 1.00 14.45 223 GLU A C 1
ATOM 1740 O O . GLU A 1 225 ? 68.556 48.166 74.701 1.00 16.84 223 GLU A O 1
ATOM 1746 N N . HIS A 1 226 ? 66.993 46.682 74.110 1.00 14.38 224 HIS A N 1
ATOM 1747 C CA . HIS A 1 226 ? 66.973 47.105 72.713 1.00 14.47 224 HIS A CA 1
ATOM 1748 C C . HIS A 1 226 ? 65.705 47.844 72.411 1.00 14.74 224 HIS A C 1
ATOM 1749 O O . HIS A 1 226 ? 65.526 48.179 71.226 1.00 15.32 224 HIS A O 1
ATOM 1756 N N . ILE A 1 227 ? 64.824 48.113 73.377 1.00 14.26 225 ILE A N 1
ATOM 1757 C CA . ILE A 1 227 ? 63.556 48.790 73.088 1.00 14.73 225 ILE A CA 1
ATOM 1758 C C . ILE A 1 227 ? 63.746 50.251 73.450 1.00 14.27 225 ILE A C 1
ATOM 1759 O O . ILE A 1 227 ? 63.810 50.588 74.650 1.00 14.10 225 ILE A O 1
ATOM 1764 N N . PHE A 1 228 ? 63.830 51.156 72.484 1.00 12.31 226 PHE A N 1
ATOM 1765 C CA . PHE A 1 228 ? 64.087 52.551 72.782 1.00 11.76 226 PHE A CA 1
ATOM 1766 C C . PHE A 1 228 ? 62.838 53.259 73.311 1.00 12.87 226 PHE A C 1
ATOM 1767 O O . PHE A 1 228 ? 62.894 53.980 74.324 1.00 12.41 226 PHE A O 1
ATOM 1775 N N . GLY A 1 229 ? 61.717 53.130 72.616 1.00 10.74 227 GLY A N 1
ATOM 1776 C CA . GLY A 1 229 ? 60.522 53.853 72.973 1.00 11.13 227 GLY A CA 1
ATOM 1777 C C . GLY A 1 229 ? 59.484 53.644 71.905 1.00 10.23 227 GLY A C 1
ATOM 1778 O O . GLY A 1 229 ? 59.715 52.897 70.923 1.00 11.11 227 GLY A O 1
ATOM 1779 N N . MET A 1 230 ? 58.340 54.279 72.115 1.00 9.89 228 MET A N 1
ATOM 1780 C CA . MET A 1 230 ? 57.126 53.934 71.368 1.00 9.62 228 MET A CA 1
ATOM 1781 C C . MET A 1 230 ? 56.489 55.151 70.668 1.00 9.94 228 MET A C 1
ATOM 1782 O O . MET A 1 230 ? 56.628 56.320 71.106 1.00 10.02 228 MET A O 1
ATOM 1787 N N . VAL A 1 231 ? 55.754 54.846 69.589 1.00 9.24 229 VAL A N 1
ATOM 1788 C CA . VAL A 1 231 ? 54.899 55.797 68.852 1.00 10.30 229 VAL A CA 1
ATOM 1789 C C . VAL A 1 231 ? 53.550 55.150 68.576 1.00 10.02 229 VAL A C 1
ATOM 1790 O O . VAL A 1 231 ? 53.384 53.940 68.723 1.00 10.26 229 VAL A O 1
ATOM 1794 N N . LEU A 1 232 ? 52.576 55.988 68.216 1.00 9.88 230 LEU A N 1
ATOM 1795 C CA . LEU A 1 232 ? 51.280 55.553 67.671 1.00 9.71 230 LEU A CA 1
ATOM 1796 C C . LEU A 1 232 ? 51.441 55.285 66.203 1.00 9.97 230 LEU A C 1
ATOM 1797 O O . LEU A 1 232 ? 52.246 55.935 65.507 1.00 9.52 230 LEU A O 1
ATOM 1802 N N . MET A 1 233 ? 50.679 54.338 65.673 1.00 8.71 231 MET A N 1
ATOM 1803 C CA . MET A 1 233 ? 50.709 54.038 64.233 1.00 9.42 231 MET A CA 1
ATOM 1804 C C . MET A 1 233 ? 49.318 53.797 63.668 1.00 9.22 231 MET A C 1
ATOM 1805 O O . MET A 1 233 ? 48.481 53.176 64.332 1.00 10.69 231 MET A O 1
ATOM 1810 N N . ASN A 1 234 ? 49.102 54.275 62.434 1.00 8.50 232 ASN A N 1
ATOM 1811 C CA . ASN A 1 234 ? 47.917 53.903 61.665 1.00 8.19 232 ASN A CA 1
ATOM 1812 C C . ASN A 1 234 ? 48.395 53.143 60.441 1.00 8.30 232 ASN A C 1
ATOM 1813 O O . ASN A 1 234 ? 49.014 53.722 59.530 1.00 8.84 232 ASN A O 1
ATOM 1818 N N . ASP A 1 235 ? 48.156 51.829 60.412 1.00 8.47 233 ASP A N 1
ATOM 1819 C CA . ASP A 1 235 ? 48.537 51.019 59.259 1.00 9.16 233 ASP A CA 1
ATOM 1820 C C . ASP A 1 235 ? 47.404 51.076 58.241 1.00 8.44 233 ASP A C 1
ATOM 1821 O O . ASP A 1 235 ? 46.603 50.150 58.147 1.00 9.35 233 ASP A O 1
ATOM 1826 N N . TRP A 1 236 ? 47.392 52.115 57.432 1.00 9.30 234 TRP A N 1
ATOM 1827 C CA . TRP A 1 236 ? 46.331 52.252 56.439 1.00 9.15 234 TRP A CA 1
ATOM 1828 C C . TRP A 1 236 ? 46.319 50.989 55.573 1.00 9.42 234 TRP A C 1
ATOM 1829 O O . TRP A 1 236 ? 47.384 50.474 55.173 1.00 8.57 234 TRP A O 1
ATOM 1840 N N . SER A 1 237 ? 45.108 50.574 55.212 1.00 8.78 235 SER A N 1
ATOM 1841 C CA . SER A 1 237 ? 44.944 49.273 54.526 1.00 9.63 235 SER A CA 1
ATOM 1842 C C . SER A 1 237 ? 43.891 49.424 53.438 1.00 9.93 235 SER A C 1
ATOM 1843 O O . SER A 1 237 ? 42.870 50.109 53.622 1.00 11.03 235 SER A O 1
ATOM 1846 N N . ALA A 1 238 ? 44.103 48.746 52.325 1.00 9.31 236 ALA A N 1
ATOM 1847 C CA . ALA A 1 238 ? 43.139 48.701 51.218 1.00 11.07 236 ALA A CA 1
ATOM 1848 C C . ALA A 1 238 ? 42.644 47.266 51.160 1.00 10.40 236 ALA A C 1
ATOM 1849 O O . ALA A 1 238 ? 43.335 46.361 50.683 1.00 10.49 236 ALA A O 1
ATOM 1851 N N . ARG A 1 239 ? 41.479 47.019 51.752 1.00 10.11 237 ARG A N 1
ATOM 1852 C CA . ARG A 1 239 ? 41.118 45.631 52.079 1.00 9.91 237 ARG A CA 1
ATOM 1853 C C . ARG A 1 239 ? 40.786 44.791 50.849 1.00 10.88 237 ARG A C 1
ATOM 1854 O O . ARG A 1 239 ? 40.983 43.581 50.862 1.00 11.32 237 ARG A O 1
ATOM 1862 N N . ASP A 1 240 ? 40.242 45.410 49.831 1.00 11.03 238 ASP A N 1
ATOM 1863 C CA . ASP A 1 240 ? 39.916 44.677 48.598 1.00 11.27 238 ASP A CA 1
ATOM 1864 C C . ASP A 1 240 ? 41.164 44.322 47.794 1.00 11.66 238 ASP A C 1
ATOM 1865 O O . ASP A 1 240 ? 41.283 43.225 47.279 1.00 12.85 238 ASP A O 1
ATOM 1870 N N . ILE A 1 241 ? 42.127 45.217 47.778 1.00 10.09 239 ILE A N 1
ATOM 1871 C CA . ILE A 1 241 ? 43.442 44.935 47.165 1.00 10.93 239 ILE A CA 1
ATOM 1872 C C . ILE A 1 241 ? 44.130 43.849 47.984 1.00 9.95 239 ILE A C 1
ATOM 1873 O O . ILE A 1 241 ? 44.661 42.858 47.413 1.00 10.17 239 ILE A O 1
ATOM 1878 N N . GLN A 1 242 ? 44.131 44.004 49.315 1.00 9.70 240 GLN A N 1
ATOM 1879 C CA . GLN A 1 242 ? 44.730 43.024 50.203 1.00 9.82 240 GLN A CA 1
ATOM 1880 C C . GLN A 1 242 ? 44.188 41.622 49.994 1.00 10.45 240 GLN A C 1
ATOM 1881 O O . GLN A 1 242 ? 44.962 40.655 49.858 1.00 10.36 240 GLN A O 1
ATOM 1887 N N . GLN A 1 243 ? 42.865 41.499 49.974 1.00 10.55 241 GLN A N 1
ATOM 1888 C CA . GLN A 1 243 ? 42.296 40.164 49.924 1.00 12.13 241 GLN A CA 1
ATOM 1889 C C . GLN A 1 243 ? 42.660 39.422 48.642 1.00 11.19 241 GLN A C 1
ATOM 1890 O O . GLN A 1 243 ? 42.824 38.212 48.676 1.00 12.44 241 GLN A O 1
ATOM 1896 N N . TRP A 1 244 ? 42.687 40.127 47.517 1.00 10.87 242 TRP A N 1
ATOM 1897 C CA . TRP A 1 244 ? 43.041 39.528 46.253 1.00 10.52 242 TRP A CA 1
ATOM 1898 C C . TRP A 1 244 ? 44.529 39.108 46.157 1.00 10.35 242 TRP A C 1
ATOM 1899 O O . TRP A 1 244 ? 44.846 38.063 45.564 1.00 11.81 242 TRP A O 1
ATOM 1910 N N . GLU A 1 245 ? 45.426 39.906 46.737 1.00 10.18 243 GLU A N 1
ATOM 1911 C CA . GLU A 1 245 ? 46.837 39.690 46.525 1.00 10.37 243 GLU A CA 1
ATOM 1912 C C . GLU A 1 245 ? 47.472 38.737 47.495 1.00 9.10 243 GLU A C 1
ATOM 1913 O O . GLU A 1 245 ? 48.538 38.223 47.157 1.00 10.81 243 GLU A O 1
ATOM 1919 N N . TYR A 1 246 ? 46.913 38.517 48.684 1.00 10.30 244 TYR A N 1
ATOM 1920 C CA . TYR A 1 246 ? 47.757 38.142 49.813 1.00 11.32 244 TYR A CA 1
ATOM 1921 C C . TYR A 1 246 ? 48.094 36.672 49.887 1.00 11.97 244 TYR A C 1
ATOM 1922 O O . TYR A 1 246 ? 48.953 36.302 50.686 1.00 12.80 244 TYR A O 1
ATOM 1931 N N . VAL A 1 247 ? 47.428 35.817 49.122 1.00 13.11 245 VAL A N 1
ATOM 1932 C CA . VAL A 1 247 ? 47.779 34.400 49.230 1.00 14.09 245 VAL A CA 1
ATOM 1933 C C . VAL A 1 247 ? 48.743 34.038 48.123 1.00 12.87 245 VAL A C 1
ATOM 1934 O O . VAL A 1 247 ? 48.467 34.316 46.948 1.00 13.65 245 VAL A O 1
ATOM 1938 N N . PRO A 1 248 ? 49.866 33.383 48.414 1.00 12.31 246 PRO A N 1
ATOM 1939 C CA . PRO A 1 248 ? 50.311 32.906 49.718 1.00 12.72 246 PRO A CA 1
ATOM 1940 C C . PRO A 1 248 ? 51.394 33.690 50.397 1.00 12.07 246 PRO A C 1
ATOM 1941 O O . PRO A 1 248 ? 51.824 33.254 51.463 1.00 13.25 246 PRO A O 1
ATOM 1945 N N . LEU A 1 249 ? 51.835 34.834 49.849 1.00 10.44 247 LEU A N 1
ATOM 1946 C CA . LEU A 1 249 ? 53.023 35.503 50.336 1.00 10.29 247 LEU A CA 1
ATOM 1947 C C . LEU A 1 249 ? 52.766 36.741 51.219 1.00 10.15 247 LEU A C 1
ATOM 1948 O O . LEU A 1 249 ? 53.722 37.285 51.719 1.00 10.32 247 LEU A O 1
ATOM 1953 N N . GLY A 1 250 ? 51.492 37.019 51.514 1.00 9.80 248 GLY A N 1
ATOM 1954 C CA . GLY A 1 250 ? 51.135 37.977 52.579 1.00 10.54 248 GLY A CA 1
ATOM 1955 C C . GLY A 1 250 ? 50.722 39.354 52.056 1.00 9.87 248 GLY A C 1
ATOM 1956 O O . GLY A 1 250 ? 50.724 39.608 50.844 1.00 10.54 248 GLY A O 1
ATOM 1957 N N . PRO A 1 251 ? 50.335 40.250 52.947 1.00 10.53 249 PRO A N 1
ATOM 1958 C CA . PRO A 1 251 ? 49.860 41.576 52.520 1.00 11.58 249 PRO A CA 1
ATOM 1959 C C . PRO A 1 251 ? 51.000 42.356 51.882 1.00 12.28 249 PRO A C 1
ATOM 1960 O O . PRO A 1 251 ? 52.169 42.249 52.298 1.00 12.66 249 PRO A O 1
ATOM 1964 N N . PHE A 1 252 ? 50.669 43.129 50.877 1.00 10.31 250 PHE A N 1
ATOM 1965 C CA . PHE A 1 252 ? 51.726 43.760 50.052 1.00 10.44 250 PHE A CA 1
ATOM 1966 C C . PHE A 1 252 ? 51.235 45.163 49.692 1.00 9.33 250 PHE A C 1
ATOM 1967 O O . PHE A 1 252 ? 51.321 46.058 50.534 1.00 9.11 250 PHE A O 1
ATOM 1975 N N . LEU A 1 253 ? 50.669 45.333 48.491 1.00 9.13 251 LEU A N 1
ATOM 1976 C CA . LEU A 1 253 ? 50.173 46.655 48.087 1.00 9.22 251 LEU A CA 1
ATOM 1977 C C . LEU A 1 253 ? 48.960 47.080 48.920 1.00 8.76 251 LEU A C 1
ATOM 1978 O O . LEU A 1 253 ? 48.666 48.293 48.972 1.00 10.07 251 LEU A O 1
ATOM 1983 N N . GLY A 1 254 ? 48.301 46.133 49.593 1.00 9.43 252 GLY A N 1
ATOM 1984 C CA . GLY A 1 254 ? 47.189 46.519 50.443 1.00 9.65 252 GLY A CA 1
ATOM 1985 C C . GLY A 1 254 ? 47.621 47.279 51.668 1.00 8.98 252 GLY A C 1
ATOM 1986 O O . GLY A 1 254 ? 46.773 47.831 52.345 1.00 9.83 252 GLY A O 1
ATOM 1987 N N . LYS A 1 255 ? 48.922 47.278 51.946 1.00 8.45 253 LYS A N 1
ATOM 1988 C CA . LYS A 1 255 ? 49.448 47.992 53.114 1.00 8.94 253 LYS A CA 1
ATOM 1989 C C . LYS A 1 255 ? 50.417 49.084 52.736 1.00 9.23 253 LYS A C 1
ATOM 1990 O O . LYS A 1 255 ? 50.622 50.017 53.559 1.00 9.03 253 LYS A O 1
ATOM 1996 N N . SER A 1 256 ? 51.098 48.983 51.588 1.00 8.46 254 SER A N 1
ATOM 1997 C CA . SER A 1 256 ? 52.331 49.749 51.362 1.00 9.34 254 SER A CA 1
ATOM 1998 C C . SER A 1 256 ? 52.125 51.155 50.777 1.00 9.57 254 SER A C 1
ATOM 1999 O O . SER A 1 256 ? 53.095 51.886 50.568 1.00 10.79 254 SER A O 1
ATOM 2002 N N . PHE A 1 257 ? 50.876 51.543 50.538 1.00 9.30 255 PHE A N 1
ATOM 2003 C CA . PHE A 1 257 ? 50.599 52.892 50.020 1.00 10.13 255 PHE A CA 1
ATOM 2004 C C . PHE A 1 257 ? 50.725 53.937 51.114 1.00 10.74 255 PHE A C 1
ATOM 2005 O O . PHE A 1 257 ? 50.763 55.113 50.836 1.00 11.38 255 PHE A O 1
ATOM 2013 N N . GLY A 1 258 ? 50.765 53.549 52.389 1.00 10.10 256 GLY A N 1
ATOM 2014 C CA . GLY A 1 258 ? 50.906 54.512 53.471 1.00 9.06 256 GLY A CA 1
ATOM 2015 C C . GLY A 1 258 ? 50.747 53.870 54.831 1.00 8.82 256 GLY A C 1
ATOM 2016 O O . GLY A 1 258 ? 49.855 53.031 55.023 1.00 9.68 256 GLY A O 1
ATOM 2017 N N . THR A 1 259 ? 51.588 54.319 55.750 1.00 8.54 257 THR A N 1
ATOM 2018 C CA . THR A 1 259 ? 51.501 53.943 57.151 1.00 8.09 257 THR A CA 1
ATOM 2019 C C . THR A 1 259 ? 51.941 55.199 57.927 1.00 9.00 257 THR A C 1
ATOM 2020 O O . THR A 1 259 ? 53.015 55.734 57.632 1.00 10.74 257 THR A O 1
ATOM 2024 N N . THR A 1 260 ? 51.162 55.663 58.885 1.00 8.12 258 THR A N 1
ATOM 2025 C CA . THR A 1 260 ? 51.462 56.939 59.551 1.00 8.75 258 THR A CA 1
ATOM 2026 C C . THR A 1 260 ? 51.945 56.629 60.966 1.00 9.52 258 THR A C 1
ATOM 2027 O O . THR A 1 260 ? 51.369 55.800 61.651 1.00 9.04 258 THR A O 1
ATOM 2031 N N . ILE A 1 261 ? 52.975 57.356 61.406 1.00 9.31 259 ILE A N 1
ATOM 2032 C CA . ILE A 1 261 ? 53.331 57.334 62.819 1.00 9.07 259 ILE A CA 1
ATOM 2033 C C . ILE A 1 261 ? 53.292 58.712 63.439 1.00 9.88 259 ILE A C 1
ATOM 2034 O O . ILE A 1 261 ? 53.507 59.721 62.767 1.00 10.25 259 ILE A O 1
ATOM 2039 N N . SER A 1 262 ? 53.040 58.729 64.720 1.00 9.23 260 SER A N 1
ATOM 2040 C CA . SER A 1 262 ? 53.199 59.994 65.483 1.00 10.88 260 SER A CA 1
ATOM 2041 C C . SER A 1 262 ? 54.697 60.322 65.636 1.00 10.55 260 SER A C 1
ATOM 2042 O O . SER A 1 262 ? 55.558 59.465 65.555 1.00 9.90 260 SER A O 1
ATOM 2045 N N . PRO A 1 263 ? 54.997 61.618 65.751 1.00 11.08 261 PRO A N 1
ATOM 2046 C CA . PRO A 1 263 ? 56.410 62.021 65.779 1.00 11.67 261 PRO A CA 1
ATOM 2047 C C . PRO A 1 263 ? 57.133 61.935 67.106 1.00 10.54 261 PRO A C 1
ATOM 2048 O O . PRO A 1 263 ? 58.341 61.883 67.056 1.00 12.60 261 PRO A O 1
ATOM 2052 N N . TRP A 1 264 ? 56.445 62.016 68.228 1.00 11.02 262 TRP A N 1
ATOM 2053 C CA . TRP A 1 264 ? 57.124 62.086 69.522 1.00 10.73 262 TRP A CA 1
ATOM 2054 C C . TRP A 1 264 ? 57.413 60.672 70.059 1.00 10.78 262 TRP A C 1
ATOM 2055 O O . TRP A 1 264 ? 56.432 59.924 70.327 1.00 12.87 262 TRP A O 1
ATOM 2066 N N . VAL A 1 265 ? 58.672 60.268 70.198 1.00 10.12 263 VAL A N 1
ATOM 2067 C CA . VAL A 1 265 ? 58.976 58.909 70.667 1.00 10.66 263 VAL A CA 1
ATOM 2068 C C . VAL A 1 265 ? 59.036 58.907 72.183 1.00 11.57 263 VAL A C 1
ATOM 2069 O O . VAL A 1 265 ? 59.960 59.525 72.807 1.00 11.27 263 VAL A O 1
ATOM 2073 N N . VAL A 1 266 ? 58.066 58.224 72.802 1.00 10.79 264 VAL A N 1
ATOM 2074 C CA . VAL A 1 266 ? 58.003 58.218 74.271 1.00 11.36 264 VAL A CA 1
ATOM 2075 C C . VAL A 1 266 ? 58.962 57.112 74.744 1.00 10.78 264 VAL A C 1
ATOM 2076 O O . VAL A 1 266 ? 58.816 55.934 74.394 1.00 11.34 264 VAL A O 1
ATOM 2080 N N . PRO A 1 267 ? 59.964 57.438 75.572 1.00 10.97 265 PRO A N 1
ATOM 2081 C CA . PRO A 1 267 ? 60.960 56.414 75.948 1.00 11.46 265 PRO A CA 1
ATOM 2082 C C . PRO A 1 267 ? 60.391 55.368 76.871 1.00 11.74 265 PRO A C 1
ATOM 2083 O O . PRO A 1 267 ? 59.449 55.630 77.630 1.00 12.61 265 PRO A O 1
ATOM 2087 N N . MET A 1 268 ? 60.955 54.165 76.821 1.00 12.61 266 MET A N 1
ATOM 2088 C CA . MET A 1 268 ? 60.426 53.124 77.703 1.00 12.72 266 MET A CA 1
ATOM 2089 C C . MET A 1 268 ? 60.478 53.450 79.177 1.00 13.50 266 MET A C 1
ATOM 2090 O O . MET A 1 268 ? 59.545 53.069 79.908 1.00 13.00 266 MET A O 1
ATOM 2095 N N . ASP A 1 269 ? 61.457 54.241 79.598 1.00 14.50 267 ASP A N 1
ATOM 2096 C CA . ASP A 1 269 ? 61.503 54.581 81.004 1.00 15.83 267 ASP A CA 1
ATOM 2097 C C . ASP A 1 269 ? 60.325 55.435 81.436 1.00 15.82 267 ASP A C 1
ATOM 2098 O O . ASP A 1 269 ? 59.888 55.371 82.593 1.00 17.25 267 ASP A O 1
ATOM 2103 N N . ALA A 1 270 ? 59.735 56.197 80.517 1.00 14.63 268 ALA A N 1
ATOM 2104 C CA . ALA A 1 270 ? 58.527 56.977 80.808 1.00 13.29 268 ALA A CA 1
ATOM 2105 C C . ALA A 1 270 ? 57.312 56.083 80.953 1.00 13.38 268 ALA A C 1
ATOM 2106 O O . ALA A 1 270 ? 56.334 56.472 81.567 1.00 13.25 268 ALA A O 1
ATOM 2108 N N . LEU A 1 271 ? 57.346 54.911 80.317 1.00 13.27 269 LEU A N 1
ATOM 2109 C CA . LEU A 1 271 ? 56.172 54.022 80.287 1.00 13.87 269 LEU A CA 1
ATOM 2110 C C . LEU A 1 271 ? 56.208 52.964 81.370 1.00 14.19 269 LEU A C 1
ATOM 2111 O O . LEU A 1 271 ? 55.144 52.402 81.725 1.00 12.97 269 LEU A O 1
ATOM 2116 N N . MET A 1 272 ? 57.405 52.683 81.890 1.00 15.61 270 MET A N 1
ATOM 2117 C CA . MET A 1 272 ? 57.548 51.664 82.930 1.00 16.81 270 MET A CA 1
ATOM 2118 C C . MET A 1 272 ? 56.607 51.844 84.145 1.00 15.77 270 MET A C 1
ATOM 2119 O O . MET A 1 272 ? 56.099 50.844 84.646 1.00 16.79 270 MET A O 1
ATOM 2124 N N . PRO A 1 273 ? 56.345 53.056 84.609 1.00 16.27 271 PRO A N 1
ATOM 2125 C CA . PRO A 1 273 ? 55.332 53.231 85.680 1.00 16.00 271 PRO A CA 1
ATOM 2126 C C . PRO A 1 273 ? 53.927 52.692 85.378 1.00 16.11 271 PRO A C 1
ATOM 2127 O O . PRO A 1 273 ? 53.099 52.482 86.274 1.00 16.64 271 PRO A O 1
ATOM 2131 N N . PHE A 1 274 ? 53.631 52.476 84.098 1.00 14.14 272 PHE A N 1
ATOM 2132 C CA . PHE A 1 274 ? 52.338 52.010 83.617 1.00 13.74 272 PHE A CA 1
ATOM 2133 C C . PHE A 1 274 ? 52.313 50.544 83.174 1.00 12.62 272 PHE A C 1
ATOM 2134 O O . PHE A 1 274 ? 51.335 50.094 82.537 1.00 13.12 272 PHE A O 1
ATOM 2142 N N . VAL A 1 275 ? 53.365 49.812 83.533 1.00 13.04 273 VAL A N 1
ATOM 2143 C CA . VAL A 1 275 ? 53.491 48.402 83.258 1.00 13.13 273 VAL A CA 1
ATOM 2144 C C . VAL A 1 275 ? 52.423 47.645 84.083 1.00 14.23 273 VAL A C 1
ATOM 2145 O O . VAL A 1 275 ? 52.084 48.066 85.216 1.00 14.94 273 VAL A O 1
ATOM 2149 N N . VAL A 1 276 ? 51.890 46.572 83.501 1.00 13.54 274 VAL A N 1
ATOM 2150 C CA . VAL A 1 276 ? 50.926 45.692 84.170 1.00 13.60 274 VAL A CA 1
ATOM 2151 C C . VAL A 1 276 ? 51.380 44.239 83.939 1.00 14.40 274 VAL A C 1
ATOM 2152 O O . VAL A 1 276 ? 52.241 43.990 83.085 1.00 14.53 274 VAL A O 1
ATOM 2156 N N . PRO A 1 277 ? 50.851 43.283 84.696 1.00 14.79 275 PRO A N 1
ATOM 2157 C CA . PRO A 1 277 ? 51.196 41.878 84.421 1.00 14.90 275 PRO A CA 1
ATOM 2158 C C . PRO A 1 277 ? 50.962 41.474 82.984 1.00 15.00 275 PRO A C 1
ATOM 2159 O O . PRO A 1 277 ? 50.033 41.934 82.322 1.00 15.52 275 PRO A O 1
ATOM 2163 N N . ASN A 1 278 ? 51.798 40.546 82.522 1.00 15.41 276 ASN A N 1
ATOM 2164 C CA . ASN A 1 278 ? 51.623 39.997 81.185 1.00 15.47 276 ASN A CA 1
ATOM 2165 C C . ASN A 1 278 ? 50.414 39.056 81.120 1.00 17.30 276 ASN A C 1
ATOM 2166 O O . ASN A 1 278 ? 50.157 38.284 82.061 1.00 17.51 276 ASN A O 1
ATOM 2171 N N . PRO A 1 279 ? 49.638 39.120 80.045 1.00 19.15 277 PRO A N 1
ATOM 2172 C CA . PRO A 1 279 ? 48.559 38.147 79.838 1.00 20.52 277 PRO A CA 1
ATOM 2173 C C . PRO A 1 279 ? 49.043 36.708 79.957 1.00 20.68 277 PRO A C 1
ATOM 2174 O O . PRO A 1 279 ? 50.152 36.369 79.518 1.00 21.62 277 PRO A O 1
ATOM 2178 N N . LYS A 1 280 ? 48.222 35.847 80.573 1.00 20.45 278 LYS A N 1
ATOM 2179 C CA . LYS A 1 280 ? 48.560 34.424 80.698 1.00 20.89 278 LYS A CA 1
ATOM 2180 C C . LYS A 1 280 ? 48.521 33.839 79.283 1.00 19.70 278 LYS A C 1
ATOM 2181 O O . LYS A 1 280 ? 47.567 34.056 78.529 1.00 20.91 278 LYS A O 1
ATOM 2187 N N . GLN A 1 281 ? 49.602 33.149 78.917 1.00 18.18 279 GLN A N 1
ATOM 2188 C CA . GLN A 1 281 ? 49.670 32.459 77.641 1.00 17.89 279 GLN A CA 1
ATOM 2189 C C . GLN A 1 281 ? 49.470 30.965 77.832 1.00 18.55 279 GLN A C 1
ATOM 2190 O O . GLN A 1 281 ? 50.165 30.336 78.652 1.00 20.19 279 GLN A O 1
ATOM 2196 N N . ASP A 1 282 ? 48.524 30.437 77.088 1.00 17.78 280 ASP A N 1
ATOM 2197 C CA . ASP A 1 282 ? 48.162 29.026 77.142 1.00 19.45 280 ASP A CA 1
ATOM 2198 C C . ASP A 1 282 ? 47.851 28.555 75.711 1.00 19.00 280 ASP A C 1
ATOM 2199 O O . ASP A 1 282 ? 46.838 28.955 75.123 1.00 20.21 280 ASP A O 1
ATOM 2204 N N . PRO A 1 283 ? 48.702 27.725 75.115 1.00 19.97 281 PRO A N 1
ATOM 2205 C CA . PRO A 1 283 ? 49.862 27.056 75.718 1.00 19.09 281 PRO A CA 1
ATOM 2206 C C . PRO A 1 283 ? 51.035 27.951 76.130 1.00 20.25 281 PRO A C 1
ATOM 2207 O O . PRO A 1 283 ? 51.219 29.024 75.553 1.00 17.92 281 PRO A O 1
ATOM 2211 N N . LYS A 1 284 ? 51.806 27.566 77.134 1.00 19.95 282 LYS A N 1
ATOM 2212 C CA . LYS A 1 284 ? 53.036 28.252 77.467 1.00 21.57 282 LYS A CA 1
ATOM 2213 C C . LYS A 1 284 ? 53.940 28.285 76.215 1.00 20.82 282 LYS A C 1
ATOM 2214 O O . LYS A 1 284 ? 54.090 27.283 75.520 1.00 20.92 282 LYS A O 1
ATOM 2220 N N . PRO A 1 285 ? 54.564 29.419 75.942 1.00 20.56 283 PRO A N 1
ATOM 2221 C CA . PRO A 1 285 ? 55.493 29.467 74.808 1.00 19.65 283 PRO A CA 1
ATOM 2222 C C . PRO A 1 285 ? 56.745 28.648 75.079 1.00 19.63 283 PRO A C 1
ATOM 2223 O O . PRO A 1 285 ? 57.057 28.317 76.245 1.00 19.36 283 PRO A O 1
ATOM 2227 N N . LEU A 1 286 ? 57.455 28.343 74.004 1.00 17.69 284 LEU A N 1
ATOM 2228 C CA . LEU A 1 286 ? 58.774 27.716 74.113 1.00 17.34 284 LEU A CA 1
ATOM 2229 C C . LEU A 1 286 ? 59.708 28.598 74.939 1.00 17.18 284 LEU A C 1
ATOM 2230 O O . LEU A 1 286 ? 59.549 29.819 75.007 1.00 15.60 284 LEU A O 1
ATOM 2235 N N . PRO A 1 287 ? 60.673 28.008 75.639 1.00 16.30 285 PRO A N 1
ATOM 2236 C CA . PRO A 1 287 ? 61.559 28.764 76.530 1.00 17.11 285 PRO A CA 1
ATOM 2237 C C . PRO A 1 287 ? 62.198 30.001 75.934 1.00 14.69 285 PRO A C 1
ATOM 2238 O O . PRO A 1 287 ? 62.435 30.983 76.627 1.00 15.58 285 PRO A O 1
ATOM 2242 N N . TYR A 1 288 ? 62.530 29.968 74.640 1.00 14.79 286 TYR A N 1
ATOM 2243 C CA . TYR A 1 288 ? 63.211 31.116 74.048 1.00 15.10 286 TYR A CA 1
ATOM 2244 C C . TYR A 1 288 ? 62.345 32.386 74.086 1.00 12.96 286 TYR A C 1
ATOM 2245 O O . TYR A 1 288 ? 62.883 33.502 74.009 1.00 14.30 286 TYR A O 1
ATOM 2254 N N . LEU A 1 289 ? 61.030 32.182 74.222 1.00 13.65 287 LEU A N 1
ATOM 2255 C CA . LEU A 1 289 ? 60.074 33.293 74.280 1.00 14.05 287 LEU A CA 1
ATOM 2256 C C . LEU A 1 289 ? 59.581 33.646 75.691 1.00 16.15 287 LEU A C 1
ATOM 2257 O O . LEU A 1 289 ? 58.730 34.521 75.850 1.00 16.94 287 LEU A O 1
ATOM 2262 N N . CYS A 1 290 ? 60.072 32.932 76.701 1.00 16.36 288 CYS A N 1
ATOM 2263 C CA . CYS A 1 290 ? 59.582 33.127 78.065 1.00 17.38 288 CYS A CA 1
ATOM 2264 C C . CYS A 1 290 ? 60.290 34.248 78.792 1.00 16.02 288 CYS A C 1
ATOM 2265 O O . CYS A 1 290 ? 61.488 34.350 78.793 1.00 17.48 288 CYS A O 1
ATOM 2268 N N . HIS A 1 291 ? 59.491 35.092 79.461 1.00 16.66 289 HIS A N 1
ATOM 2269 C CA . HIS A 1 291 ? 60.050 36.101 80.353 1.00 18.05 289 HIS A CA 1
ATOM 2270 C C . HIS A 1 291 ? 59.151 36.356 81.517 1.00 19.37 289 HIS A C 1
ATOM 2271 O O . HIS A 1 291 ? 57.940 36.371 81.360 1.00 18.62 289 HIS A O 1
ATOM 2278 N N . SER A 1 292 ? 59.788 36.545 82.681 1.00 20.41 290 SER A N 1
ATOM 2279 C CA . SER A 1 292 ? 59.035 36.856 83.895 1.00 21.81 290 SER A CA 1
ATOM 2280 C C . SER A 1 292 ? 58.713 38.364 84.002 1.00 20.66 290 SER A C 1
ATOM 2281 O O . SER A 1 292 ? 57.658 38.732 84.524 1.00 23.05 290 SER A O 1
ATOM 2284 N N . GLN A 1 293 ? 59.621 39.204 83.518 1.00 18.35 291 GLN A N 1
ATOM 2285 C CA . GLN A 1 293 ? 59.498 40.670 83.641 1.00 17.30 291 GLN A CA 1
ATOM 2286 C C . GLN A 1 293 ? 58.143 41.149 83.078 1.00 17.09 291 GLN A C 1
ATOM 2287 O O . GLN A 1 293 ? 57.795 40.852 81.924 1.00 15.36 291 GLN A O 1
ATOM 2293 N N . PRO A 1 294 ? 57.347 41.902 83.830 1.00 15.10 292 PRO A N 1
ATOM 2294 C CA . PRO A 1 294 ? 56.140 42.540 83.245 1.00 14.74 292 PRO A CA 1
ATOM 2295 C C . PRO A 1 294 ? 56.600 43.470 82.121 1.00 13.55 292 PRO A C 1
ATOM 2296 O O . PRO A 1 294 ? 57.560 44.239 82.253 1.00 13.30 292 PRO A O 1
ATOM 2300 N N . TYR A 1 295 ? 55.898 43.348 80.987 1.00 13.09 293 TYR A N 1
ATOM 2301 C CA . TYR A 1 295 ? 56.218 44.163 79.821 1.00 12.75 293 TYR A CA 1
ATOM 2302 C C . TYR A 1 295 ? 54.991 44.356 78.992 1.00 13.27 293 TYR A C 1
ATOM 2303 O O . TYR A 1 295 ? 55.032 44.288 77.761 1.00 13.39 293 TYR A O 1
ATOM 2312 N N . THR A 1 296 ? 53.875 44.618 79.661 1.00 12.01 294 THR A N 1
ATOM 2313 C CA . THR A 1 296 ? 52.573 44.913 79.061 1.00 12.12 294 THR A CA 1
ATOM 2314 C C . THR A 1 296 ? 52.204 46.271 79.609 1.00 12.89 294 THR A C 1
ATOM 2315 O O . THR A 1 296 ? 52.469 46.511 80.775 1.00 12.26 294 THR A O 1
ATOM 2319 N N . PHE A 1 297 ? 51.575 47.147 78.831 1.00 12.46 295 PHE A N 1
ATOM 2320 C CA . PHE A 1 297 ? 51.419 48.529 79.283 1.00 11.81 295 PHE A CA 1
ATOM 2321 C C . PHE A 1 297 ? 50.005 49.000 79.149 1.00 11.97 295 PHE A C 1
ATOM 2322 O O . PHE A 1 297 ? 49.308 48.757 78.144 1.00 13.29 295 PHE A O 1
ATOM 2330 N N . ASP A 1 298 ? 49.580 49.724 80.197 1.00 11.64 296 ASP A N 1
ATOM 2331 C CA . ASP A 1 298 ? 48.253 50.311 80.253 1.00 12.50 296 ASP A CA 1
ATOM 2332 C C . ASP A 1 298 ? 48.281 51.689 79.569 1.00 11.53 296 ASP A C 1
ATOM 2333 O O . ASP A 1 298 ? 48.624 52.728 80.141 1.00 12.34 296 ASP A O 1
ATOM 2338 N N . ILE A 1 299 ? 47.945 51.662 78.276 1.00 11.53 297 ILE A N 1
ATOM 2339 C CA . ILE A 1 299 ? 47.938 52.873 77.457 1.00 11.06 297 ILE A CA 1
ATOM 2340 C C . ILE A 1 299 ? 46.534 52.953 76.852 1.00 11.60 297 ILE A C 1
ATOM 2341 O O . ILE A 1 299 ? 46.128 52.087 76.047 1.00 11.41 297 ILE A O 1
ATOM 2346 N N . ASN A 1 300 ? 45.801 54.007 77.200 1.00 11.17 298 ASN A N 1
ATOM 2347 C CA . ASN A 1 300 ? 44.440 54.259 76.696 1.00 12.41 298 ASN A CA 1
ATOM 2348 C C . ASN A 1 300 ? 44.525 54.869 75.321 1.00 12.20 298 ASN A C 1
ATOM 2349 O O . ASN A 1 300 ? 45.086 55.930 75.138 1.00 14.88 298 ASN A O 1
ATOM 2354 N N . LEU A 1 301 ? 43.910 54.219 74.336 1.00 11.24 299 LEU A N 1
ATOM 2355 C CA . LEU A 1 301 ? 44.003 54.619 72.915 1.00 10.86 299 LEU A CA 1
ATOM 2356 C C . LEU A 1 301 ? 42.642 55.050 72.434 1.00 11.35 299 LEU A C 1
ATOM 2357 O O . LEU A 1 301 ? 41.621 54.444 72.794 1.00 12.77 299 LEU A O 1
ATOM 2362 N N . SER A 1 302 ? 42.589 56.055 71.567 1.00 12.02 300 SER A N 1
ATOM 2363 C CA . SER A 1 302 ? 41.328 56.515 70.995 1.00 13.95 300 SER A CA 1
ATOM 2364 C C . SER A 1 302 ? 41.523 56.816 69.528 1.00 13.05 300 SER A C 1
ATOM 2365 O O . SER A 1 302 ? 42.590 57.302 69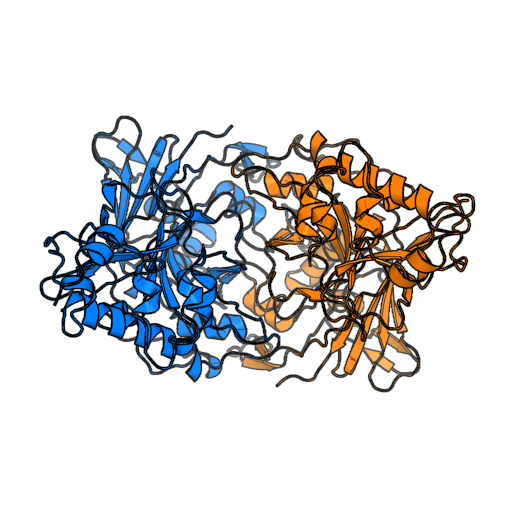.119 1.00 12.57 300 SER A O 1
ATOM 2368 N N . VAL A 1 303 ? 40.478 56.620 68.733 1.00 12.05 301 VAL A N 1
ATOM 2369 C CA . VAL A 1 303 ? 40.493 56.968 67.344 1.00 12.61 301 VAL A CA 1
ATOM 2370 C C . VAL A 1 303 ? 39.269 57.744 66.998 1.00 12.60 301 VAL A C 1
ATOM 2371 O O . VAL A 1 303 ? 38.144 57.318 67.307 1.00 12.55 301 VAL A O 1
ATOM 2375 N N . SER A 1 304 ? 39.480 58.907 66.368 1.00 12.46 302 SER A N 1
ATOM 2376 C CA . SER A 1 304 ? 38.375 59.709 65.875 1.00 12.45 302 SER A CA 1
ATOM 2377 C C . SER A 1 304 ? 38.345 59.791 64.363 1.00 12.73 302 SER A C 1
ATOM 2378 O O . SER A 1 304 ? 39.365 59.595 63.682 1.00 12.17 302 SER A O 1
ATOM 2381 N N . LEU A 1 305 ? 37.146 60.023 63.839 1.00 12.73 303 LEU A N 1
ATOM 2382 C CA . LEU A 1 305 ? 36.912 60.145 62.401 1.00 12.77 303 LEU A CA 1
ATOM 2383 C C . LEU A 1 305 ? 36.105 61.419 62.167 1.00 13.78 303 LEU A C 1
ATOM 2384 O O . LEU A 1 305 ? 35.106 61.622 62.867 1.00 14.42 303 LEU A O 1
ATOM 2389 N N . LYS A 1 306 ? 36.540 62.249 61.226 1.00 13.96 304 LYS A N 1
ATOM 2390 C CA . LYS A 1 306 ? 35.733 63.407 60.852 1.00 14.51 304 LYS A CA 1
ATOM 2391 C C . LYS A 1 306 ? 35.690 63.510 59.333 1.00 16.16 304 LYS A C 1
ATOM 2392 O O . LYS A 1 306 ? 36.740 63.570 58.674 1.00 15.80 304 LYS A O 1
ATOM 2398 N N . GLY A 1 307 ? 34.473 63.541 58.778 1.00 16.56 305 GLY A N 1
ATOM 2399 C CA . GLY A 1 307 ? 34.306 63.601 57.357 1.00 19.39 305 GLY A CA 1
ATOM 2400 C C . GLY A 1 307 ? 34.109 65.009 56.863 1.00 22.79 305 GLY A C 1
ATOM 2401 O O . GLY A 1 307 ? 33.933 65.932 57.658 1.00 22.50 305 GLY A O 1
ATOM 2402 N N . GLU A 1 308 ? 34.140 65.151 55.539 1.00 25.76 306 GLU A N 1
ATOM 2403 C CA . GLU A 1 308 ? 33.846 66.424 54.895 1.00 30.17 306 GLU A CA 1
ATOM 2404 C C . GLU A 1 308 ? 32.442 66.801 55.271 1.00 31.07 306 GLU A C 1
ATOM 2405 O O . GLU A 1 308 ? 31.527 65.957 55.242 1.00 30.91 306 GLU A O 1
ATOM 2411 N N . GLY A 1 309 ? 32.268 68.070 55.620 1.00 33.17 307 GLY A N 1
ATOM 2412 C CA . GLY A 1 309 ? 30.952 68.577 55.950 1.00 34.80 307 GLY A CA 1
ATOM 2413 C C . GLY A 1 309 ? 30.640 68.439 57.425 1.00 35.67 307 GLY A C 1
ATOM 2414 O O . GLY A 1 309 ? 29.906 69.285 57.975 1.00 36.91 307 GLY A O 1
ATOM 2415 N N . MET A 1 310 ? 31.183 67.392 58.064 1.00 34.67 308 MET A N 1
ATOM 2416 C CA . MET A 1 310 ? 31.015 67.167 59.497 1.00 33.76 308 MET A CA 1
ATOM 2417 C C . MET A 1 310 ? 31.742 68.254 60.275 1.00 32.72 308 MET A C 1
ATOM 2418 O O . MET A 1 310 ? 32.837 68.649 59.903 1.00 32.73 308 MET A O 1
ATOM 2423 N N . SER A 1 311 ? 31.126 68.756 61.344 1.00 32.43 309 SER A N 1
ATOM 2424 C CA . SER A 1 311 ? 31.753 69.836 62.115 1.00 32.11 309 SER A CA 1
ATOM 2425 C C . SER A 1 311 ? 32.518 69.339 63.329 1.00 31.55 309 SER A C 1
ATOM 2426 O O . SER A 1 311 ? 33.374 70.046 63.848 1.00 32.18 309 SER A O 1
ATOM 2429 N N . GLN A 1 312 ? 32.211 68.115 63.764 1.00 30.12 310 GLN A N 1
ATOM 2430 C CA . GLN A 1 312 ? 32.861 67.511 64.923 1.00 28.73 310 GLN A CA 1
ATOM 2431 C C . GLN A 1 312 ? 33.343 66.096 64.580 1.00 25.84 310 GLN A C 1
ATOM 2432 O O . GLN A 1 312 ? 32.627 65.346 63.924 1.00 24.85 310 GLN A O 1
ATOM 2438 N N . ALA A 1 313 ? 34.530 65.743 65.070 1.00 23.13 311 ALA A N 1
ATOM 2439 C CA . ALA A 1 313 ? 35.045 64.360 64.937 1.00 21.19 311 ALA A CA 1
ATOM 2440 C C . ALA A 1 313 ? 34.306 63.445 65.882 1.00 21.31 311 ALA A C 1
ATOM 2441 O O . ALA A 1 313 ? 33.957 63.836 67.016 1.00 23.57 311 ALA A O 1
ATOM 2443 N N . ALA A 1 314 ? 34.042 62.225 65.432 1.00 18.48 312 ALA A N 1
ATOM 2444 C CA . ALA A 1 314 ? 33.435 61.197 66.275 1.00 18.31 312 ALA A CA 1
ATOM 2445 C C . ALA A 1 314 ? 34.462 60.174 66.719 1.00 17.42 312 ALA A C 1
ATOM 2446 O O . ALA A 1 314 ? 35.276 59.736 65.906 1.00 16.56 312 ALA A O 1
ATOM 2448 N N . THR A 1 315 ? 34.427 59.793 67.992 1.00 16.68 313 THR A N 1
ATOM 2449 C CA . THR A 1 315 ? 35.305 58.731 68.469 1.00 16.85 313 THR A CA 1
ATOM 2450 C C . THR A 1 315 ? 34.678 57.412 68.081 1.00 17.32 313 THR A C 1
ATOM 2451 O O . THR A 1 315 ? 33.572 57.102 68.502 1.00 18.62 313 THR A O 1
ATOM 2455 N N . ILE A 1 316 ? 35.399 56.633 67.289 1.00 14.27 314 ILE A N 1
ATOM 2456 C CA . ILE A 1 316 ? 34.904 55.366 66.737 1.00 14.47 314 ILE A CA 1
ATOM 2457 C C . ILE A 1 316 ? 35.547 54.153 67.411 1.00 13.39 314 ILE A C 1
ATOM 2458 O O . ILE A 1 316 ? 35.092 53.026 67.215 1.00 14.62 314 ILE A O 1
ATOM 2463 N N . CYS A 1 317 ? 36.606 54.338 68.203 1.00 12.81 315 CYS A N 1
ATOM 2464 C CA . CYS A 1 317 ? 37.301 53.223 68.863 1.00 13.44 315 CYS A CA 1
ATOM 2465 C C . CYS A 1 317 ? 37.922 53.763 70.139 1.00 13.39 315 CYS A C 1
ATOM 2466 O O . CYS A 1 317 ? 38.551 54.814 70.099 1.00 12.81 315 CYS A O 1
ATOM 2469 N N . ARG A 1 318 ? 37.779 53.035 71.236 1.00 12.82 316 ARG A N 1
ATOM 2470 C CA . ARG A 1 318 ? 38.540 53.263 72.471 1.00 13.17 316 ARG A CA 1
ATOM 2471 C C . ARG A 1 318 ? 39.086 51.910 72.848 1.00 13.62 316 ARG A C 1
ATOM 2472 O O . ARG A 1 318 ? 38.338 50.964 73.040 1.00 14.05 316 ARG A O 1
ATOM 2480 N N . SER A 1 319 ? 40.397 51.796 72.944 1.00 12.49 317 SER A N 1
ATOM 2481 C CA . SER A 1 319 ? 41.012 50.525 73.167 1.00 12.25 317 SER A CA 1
ATOM 2482 C C . SER A 1 319 ? 42.223 50.745 74.076 1.00 12.86 317 SER A C 1
ATOM 2483 O O . SER A 1 319 ? 42.362 51.820 74.685 1.00 14.57 317 SER A O 1
ATOM 2486 N N . ASN A 1 320 ? 43.014 49.718 74.308 1.00 13.39 318 ASN A N 1
ATOM 2487 C CA . ASN A 1 320 ? 44.114 49.818 75.261 1.00 13.29 318 ASN A CA 1
ATOM 2488 C C . ASN A 1 320 ? 45.216 48.860 74.799 1.00 13.65 318 ASN A C 1
ATOM 2489 O O . ASN A 1 320 ? 44.929 47.695 74.454 1.00 13.48 318 ASN A O 1
ATOM 2494 N N . PHE A 1 321 ? 46.467 49.312 74.819 1.00 13.49 319 PHE A N 1
ATOM 2495 C CA . PHE A 1 321 ? 47.580 48.461 74.493 1.00 13.21 319 PHE A CA 1
ATOM 2496 C C . PHE A 1 321 ? 47.722 47.232 75.413 1.00 13.33 319 PHE A C 1
ATOM 2497 O O . PHE A 1 321 ? 48.381 46.259 75.052 1.00 12.84 319 PHE A O 1
ATOM 2505 N N . LYS A 1 322 ? 47.079 47.245 76.570 1.00 13.22 320 LYS A N 1
ATOM 2506 C CA . LYS A 1 322 ? 47.246 46.143 77.496 1.00 15.42 320 LYS A CA 1
ATOM 2507 C C . LYS A 1 322 ? 46.544 44.870 77.008 1.00 17.11 320 LYS A C 1
ATOM 2508 O O . LYS A 1 322 ? 46.749 43.819 77.634 1.00 20.96 320 LYS A O 1
ATOM 2514 N N . HIS A 1 323 ? 45.800 44.971 75.906 1.00 16.73 321 HIS A N 1
ATOM 2515 C CA . HIS A 1 323 ? 45.101 43.814 75.315 1.00 18.73 321 HIS A CA 1
ATOM 2516 C C . HIS A 1 323 ? 46.040 42.772 74.685 1.00 19.02 321 HIS A C 1
ATOM 2517 O O . HIS A 1 323 ? 45.704 41.590 74.603 1.00 20.78 321 HIS A O 1
ATOM 2524 N N . MET A 1 324 ? 47.221 43.176 74.301 1.00 15.62 322 MET A N 1
ATOM 2525 C CA . MET A 1 324 ? 48.046 42.386 73.411 1.00 14.49 322 MET A CA 1
ATOM 2526 C C . MET A 1 324 ? 48.529 41.118 74.047 1.00 13.41 322 MET A C 1
ATOM 2527 O O . MET A 1 324 ? 48.886 41.112 75.237 1.00 15.33 322 MET A O 1
ATOM 2535 N N . TYR A 1 325 ? 48.538 40.065 73.245 1.00 11.11 323 TYR A N 1
ATOM 2536 C CA . TYR A 1 325 ? 48.844 38.703 73.742 1.00 12.02 323 TYR A CA 1
ATOM 2537 C C . TYR A 1 325 ? 50.338 38.430 73.827 1.00 13.40 323 TYR A C 1
ATOM 2538 O O . TYR A 1 325 ? 50.806 37.693 74.687 1.00 14.97 323 TYR A O 1
ATOM 2547 N N . TRP A 1 326 ? 51.101 38.945 72.879 1.00 11.94 324 TRP A N 1
ATOM 2548 C CA . TRP A 1 326 ? 52.559 38.778 72.813 1.00 11.19 324 TRP A CA 1
ATOM 2549 C C . TRP A 1 326 ? 53.211 40.115 73.156 1.00 11.22 324 TRP A C 1
ATOM 2550 O O . TRP A 1 326 ? 52.729 41.173 72.646 1.00 11.56 324 TRP A O 1
ATOM 2561 N N . THR A 1 327 ? 54.247 40.129 73.996 1.00 11.01 325 THR A N 1
ATOM 2562 C CA . THR A 1 327 ? 54.848 41.391 74.366 1.00 10.61 325 THR A CA 1
ATOM 2563 C C . THR A 1 327 ? 55.908 41.838 73.360 1.00 11.50 325 THR A C 1
ATOM 2564 O O . THR A 1 327 ? 56.373 41.041 72.529 1.00 11.39 325 THR A O 1
ATOM 2568 N N . MET A 1 328 ? 56.333 43.084 73.501 1.00 10.23 326 MET A N 1
ATOM 2569 C CA . MET A 1 328 ? 57.424 43.620 72.664 1.00 10.87 326 MET A CA 1
ATOM 2570 C C . MET A 1 328 ? 58.700 42.809 72.865 1.00 11.58 326 MET A C 1
ATOM 2571 O O . MET A 1 328 ? 59.512 42.695 71.956 1.00 11.43 326 MET A O 1
ATOM 2576 N N . LEU A 1 329 ? 58.910 42.309 74.091 1.00 10.51 327 LEU A N 1
ATOM 2577 C CA . LEU A 1 329 ? 60.130 41.476 74.325 1.00 10.82 327 LEU A CA 1
ATOM 2578 C C . LEU A 1 329 ? 60.052 40.206 73.501 1.00 10.83 327 LEU A C 1
ATOM 2579 O O . LEU A 1 329 ? 61.061 39.792 72.894 1.00 11.71 327 LEU A O 1
ATOM 2584 N N . GLN A 1 330 ? 58.897 39.568 73.470 1.00 11.01 328 GLN A N 1
ATOM 2585 C CA . GLN A 1 330 ? 58.719 38.368 72.674 1.00 11.47 328 GLN A CA 1
ATOM 2586 C C . GLN A 1 330 ? 58.853 38.669 71.189 1.00 10.60 328 GLN A C 1
ATOM 2587 O O . GLN A 1 330 ? 59.441 37.881 70.436 1.00 11.29 328 GLN A O 1
ATOM 2593 N N . GLN A 1 331 ? 58.305 39.790 70.750 1.00 10.22 329 GLN A N 1
ATOM 2594 C CA . GLN A 1 331 ? 58.398 40.129 69.320 1.00 9.66 329 GLN A CA 1
ATOM 2595 C C . GLN A 1 331 ? 59.831 40.374 68.929 1.00 9.78 329 GLN A C 1
ATOM 2596 O O . GLN A 1 331 ? 60.246 39.926 67.865 1.00 10.14 329 GLN A O 1
ATOM 2602 N N . LEU A 1 332 ? 60.598 41.133 69.698 1.00 9.30 330 LEU A N 1
ATOM 2603 C CA . LEU A 1 332 ? 61.975 41.430 69.374 1.00 9.75 330 LEU A CA 1
ATOM 2604 C C . LEU A 1 332 ? 62.801 40.179 69.341 1.00 11.23 330 LEU A C 1
ATOM 2605 O O . LEU A 1 332 ? 63.685 40.002 68.463 1.00 10.83 330 LEU A O 1
ATOM 2610 N N . THR A 1 333 ? 62.581 39.337 70.337 1.00 10.86 331 THR A N 1
ATOM 2611 C CA . THR A 1 333 ? 63.350 38.105 70.442 1.00 11.88 331 THR A CA 1
ATOM 2612 C C . THR A 1 333 ? 63.027 37.178 69.273 1.00 11.25 331 THR A C 1
ATOM 2613 O O . THR A 1 333 ? 63.943 36.646 68.620 1.00 11.53 331 THR A O 1
ATOM 2617 N N . HIS A 1 334 ? 61.758 36.955 68.976 1.00 10.50 332 HIS A N 1
ATOM 2618 C CA . HIS A 1 334 ? 61.381 36.126 67.845 1.00 10.55 332 HIS A CA 1
ATOM 2619 C C . HIS A 1 334 ? 61.991 36.706 66.548 1.00 11.59 332 HIS A C 1
ATOM 2620 O O . HIS A 1 334 ? 62.469 35.941 65.733 1.00 11.24 332 HIS A O 1
ATOM 2627 N N . HIS A 1 335 ? 61.924 38.034 66.374 1.00 10.00 333 HIS A N 1
ATOM 2628 C CA . HIS A 1 335 ? 62.425 38.630 65.141 1.00 9.56 333 HIS A CA 1
ATOM 2629 C C . HIS A 1 335 ? 63.902 38.387 64.913 1.00 10.60 333 HIS A C 1
ATOM 2630 O O . HIS A 1 335 ? 64.356 38.437 63.739 1.00 10.76 333 HIS A O 1
ATOM 2637 N N . SER A 1 336 ? 64.665 38.134 65.975 1.00 10.63 334 SER A N 1
ATOM 2638 C CA . SER A 1 336 ? 66.089 37.912 65.839 1.00 9.93 334 SER A CA 1
ATOM 2639 C C . SER A 1 336 ? 66.500 36.441 66.093 1.00 9.89 334 SER A C 1
ATOM 2640 O O . SER A 1 336 ? 67.723 36.176 66.027 1.00 10.70 334 SER A O 1
ATOM 2643 N N . VAL A 1 337 ? 65.543 35.557 66.356 1.00 11.29 335 VAL A N 1
ATOM 2644 C CA . VAL A 1 337 ? 65.892 34.186 66.772 1.00 12.49 335 VAL A CA 1
ATOM 2645 C C . VAL A 1 337 ? 66.747 33.486 65.715 1.00 12.40 335 VAL A C 1
ATOM 2646 O O . VAL A 1 337 ? 67.622 32.675 66.042 1.00 12.68 335 VAL A O 1
ATOM 2650 N N . ASN A 1 338 ? 66.531 33.823 64.445 1.00 11.04 336 ASN A N 1
ATOM 2651 C CA . ASN A 1 338 ? 67.171 33.152 63.292 1.00 11.39 336 ASN A CA 1
ATOM 2652 C C . ASN A 1 338 ? 68.455 33.860 62.894 1.00 10.54 336 ASN A C 1
ATOM 2653 O O . ASN A 1 338 ? 69.050 33.489 61.874 1.00 11.82 336 ASN A O 1
ATOM 2658 N N . GLY A 1 339 ? 68.881 34.875 63.627 1.00 10.53 337 GLY A N 1
ATOM 2659 C CA . GLY A 1 339 ? 70.088 35.629 63.287 1.00 10.45 337 GLY A CA 1
ATOM 2660 C C . GLY A 1 339 ? 69.867 36.899 62.476 1.00 10.98 337 GLY A C 1
ATOM 2661 O O . GLY A 1 339 ? 70.789 37.646 62.246 1.00 13.00 337 GLY A O 1
ATOM 2662 N N . CYS A 1 340 ? 68.586 37.181 62.170 1.00 10.52 338 CYS A N 1
ATOM 2663 C CA . CYS A 1 340 ? 68.241 38.460 61.542 1.00 11.29 338 CYS A CA 1
ATOM 2664 C C . CYS A 1 340 ? 68.789 39.623 62.375 1.00 10.80 338 CYS A C 1
ATOM 2665 O O . CYS A 1 340 ? 68.566 39.662 63.601 1.00 11.61 338 CYS A O 1
ATOM 2668 N N . ASN A 1 341 ? 69.427 40.590 61.734 1.00 10.81 339 ASN A N 1
ATOM 2669 C CA . ASN A 1 341 ? 70.044 41.717 62.407 1.00 11.25 339 ASN A CA 1
ATOM 2670 C C . ASN A 1 341 ? 69.170 42.943 62.469 1.00 11.16 339 ASN A C 1
ATOM 2671 O O . ASN A 1 341 ? 69.028 43.646 61.475 1.00 12.28 339 ASN A O 1
ATOM 2676 N N . LEU A 1 342 ? 68.549 43.148 63.627 1.00 10.19 340 LEU A N 1
ATOM 2677 C CA . LEU A 1 342 ? 67.784 44.358 63.901 1.00 11.42 340 LEU A CA 1
ATOM 2678 C C . LEU A 1 342 ? 68.770 45.522 63.991 1.00 11.11 340 LEU A C 1
ATOM 2679 O O . LEU A 1 342 ? 69.900 45.352 64.500 1.00 12.12 340 LEU A O 1
ATOM 2684 N N . ARG A 1 343 ? 68.418 46.710 63.522 1.00 10.23 341 ARG A N 1
ATOM 2685 C CA . ARG A 1 343 ? 69.287 47.869 63.473 1.00 11.52 341 ARG A CA 1
ATOM 2686 C C . ARG A 1 343 ? 68.640 49.074 64.165 1.00 12.10 341 ARG A C 1
ATOM 2687 O O . ARG A 1 343 ? 67.403 49.165 64.211 1.00 10.39 341 ARG A O 1
ATOM 2695 N N . PRO A 1 344 ? 69.435 50.010 64.690 1.00 11.34 342 PRO A N 1
ATOM 2696 C CA . PRO A 1 344 ? 68.871 51.208 65.322 1.00 11.81 342 PRO A CA 1
ATOM 2697 C C . PRO A 1 344 ? 67.903 51.927 64.402 1.00 11.55 342 PRO A C 1
ATOM 2698 O O . PRO A 1 344 ? 68.181 52.122 63.228 1.00 11.38 342 PRO A O 1
ATOM 2702 N N . GLY A 1 345 ? 66.733 52.298 64.930 1.00 11.61 343 GLY A N 1
ATOM 2703 C CA . GLY A 1 345 ? 65.709 53.007 64.143 1.00 10.84 343 GLY A CA 1
ATOM 2704 C C . GLY A 1 345 ? 64.774 52.058 63.394 1.00 10.03 343 GLY A C 1
ATOM 2705 O O . GLY A 1 345 ? 63.794 52.544 62.817 1.00 10.43 343 GLY A O 1
ATOM 2706 N N . ASP A 1 346 ? 64.995 50.740 63.456 1.00 9.93 344 ASP A N 1
ATOM 2707 C CA . ASP A 1 346 ? 63.977 49.810 62.924 1.00 9.59 344 ASP A CA 1
ATOM 2708 C C . ASP A 1 346 ? 62.678 49.998 63.719 1.00 9.64 344 ASP A C 1
ATOM 2709 O O . ASP A 1 346 ? 62.703 50.352 64.930 1.00 9.57 344 ASP A O 1
ATOM 2714 N N . LEU A 1 347 ? 61.558 49.821 63.043 1.00 9.02 345 LEU A N 1
ATOM 2715 C CA . LEU A 1 347 ? 60.233 50.016 63.643 1.00 8.58 345 LEU A CA 1
ATOM 2716 C C . LEU A 1 347 ? 59.492 48.688 63.701 1.00 9.74 345 LEU A C 1
ATOM 2717 O O . LEU A 1 347 ? 59.271 48.049 62.639 1.00 10.01 345 LEU A O 1
ATOM 2722 N N . LEU A 1 348 ? 59.119 48.241 64.917 1.00 9.89 346 LEU A N 1
ATOM 2723 C CA . LEU A 1 348 ? 58.372 46.970 65.051 1.00 9.28 346 LEU A CA 1
ATOM 2724 C C . LEU A 1 348 ? 57.001 47.312 65.600 1.00 9.46 346 LEU A C 1
ATOM 2725 O O . LEU A 1 348 ? 56.921 47.823 66.744 1.00 10.23 346 LEU A O 1
ATOM 2730 N N . ALA A 1 349 ? 55.943 47.105 64.834 1.00 8.29 347 ALA A N 1
ATOM 2731 C CA . ALA A 1 349 ? 54.607 47.500 65.235 1.00 8.22 347 ALA A CA 1
ATOM 2732 C C . ALA A 1 349 ? 53.858 46.318 65.825 1.00 9.20 347 ALA A C 1
ATOM 2733 O O . ALA A 1 349 ? 54.101 45.147 65.514 1.00 9.78 347 ALA A O 1
ATOM 2735 N N . SER A 1 350 ? 52.912 46.645 66.699 1.00 9.16 348 SER A N 1
ATOM 2736 C CA . SER A 1 350 ? 52.270 45.677 67.570 1.00 9.53 348 SER A CA 1
ATOM 2737 C C . SER A 1 350 ? 51.338 44.705 66.880 1.00 8.60 348 SER A C 1
ATOM 2738 O O . SER A 1 350 ? 51.097 43.575 67.370 1.00 10.67 348 SER A O 1
ATOM 2741 N N . GLY A 1 351 ? 50.741 45.163 65.771 1.00 9.77 349 GLY A N 1
ATOM 2742 C CA . GLY A 1 351 ? 49.483 44.607 65.265 1.00 9.96 349 GLY A CA 1
ATOM 2743 C C . GLY A 1 351 ? 48.318 45.531 65.652 1.00 8.94 349 GLY A C 1
ATOM 2744 O O . GLY A 1 351 ? 48.419 46.371 66.555 1.00 10.38 349 GLY A O 1
ATOM 2745 N N . THR A 1 352 ? 47.202 45.373 64.961 1.00 9.10 350 THR A N 1
ATOM 2746 C CA . THR A 1 352 ? 45.994 46.115 65.270 1.00 10.22 350 THR A CA 1
ATOM 2747 C C . THR A 1 352 ? 45.498 45.780 66.654 1.00 10.09 350 THR A C 1
ATOM 2748 O O . THR A 1 352 ? 45.350 44.591 67.026 1.00 10.42 350 THR A O 1
ATOM 2752 N N . ILE A 1 353 ? 45.199 46.801 67.450 1.00 10.35 351 ILE A N 1
ATOM 2753 C CA . ILE A 1 353 ? 44.923 46.628 68.871 1.00 11.45 351 ILE A CA 1
ATOM 2754 C C . ILE A 1 353 ? 43.422 46.561 69.107 1.00 13.20 351 ILE A C 1
ATOM 2755 O O . ILE A 1 353 ? 42.786 47.585 69.365 1.00 17.95 351 ILE A O 1
ATOM 2760 N N . SER A 1 354 ? 42.855 45.368 69.133 1.00 11.54 352 SER A N 1
ATOM 2761 C CA . SER A 1 354 ? 41.431 45.202 69.435 1.00 11.85 352 SER A CA 1
ATOM 2762 C C . SER A 1 354 ? 41.253 44.507 70.777 1.00 13.20 352 SER A C 1
ATOM 2763 O O . SER A 1 354 ? 41.940 43.520 71.038 1.00 14.69 352 SER A O 1
ATOM 2766 N N . GLY A 1 355 ? 40.356 45.018 71.599 1.00 14.13 353 GLY A N 1
ATOM 2767 C CA . GLY A 1 355 ? 39.908 44.255 72.763 1.00 15.88 353 GLY A CA 1
ATOM 2768 C C . GLY A 1 355 ? 38.695 43.410 72.453 1.00 19.23 353 GLY A C 1
ATOM 2769 O O . GLY A 1 355 ? 38.249 43.359 71.305 1.00 18.87 353 GLY A O 1
ATOM 2770 N N . SER A 1 356 ? 38.160 42.738 73.470 1.00 21.05 354 SER A N 1
ATOM 2771 C CA . SER A 1 356 ? 36.961 41.926 73.237 1.00 22.75 354 SER A CA 1
ATOM 2772 C C . SER A 1 356 ? 35.667 42.731 73.060 1.00 22.46 354 SER A C 1
ATOM 2773 O O . SER A 1 356 ? 34.766 42.327 72.306 1.00 23.12 354 SER A O 1
ATOM 2776 N N . ASP A 1 357 ? 35.577 43.905 73.689 1.00 21.37 355 ASP A N 1
ATOM 2777 C CA . ASP A 1 357 ? 34.434 44.809 73.539 1.00 22.54 355 ASP A CA 1
ATOM 2778 C C . ASP A 1 357 ? 34.396 45.384 72.104 1.00 21.48 355 ASP A C 1
ATOM 2779 O O . ASP A 1 357 ? 35.389 45.940 71.656 1.00 18.59 355 ASP A O 1
ATOM 2784 N N . PRO A 1 358 ? 33.315 45.220 71.343 1.00 20.42 356 PRO A N 1
ATOM 2785 C CA . PRO A 1 358 ? 33.301 45.778 69.978 1.00 20.66 356 PRO A CA 1
ATOM 2786 C C . PRO A 1 358 ? 33.616 47.267 69.879 1.00 19.21 356 PRO A C 1
ATOM 2787 O O . PRO A 1 358 ? 34.033 47.745 68.821 1.00 19.55 356 PRO A O 1
ATOM 2791 N N . GLU A 1 359 ? 33.454 47.997 70.973 1.00 18.21 357 GLU A N 1
ATOM 2792 C CA . GLU A 1 359 ? 33.774 49.412 70.978 1.00 17.92 357 GLU A CA 1
ATOM 2793 C C . GLU A 1 359 ? 35.283 49.646 70.905 1.00 15.19 357 GLU A C 1
ATOM 2794 O O . GLU A 1 359 ? 35.728 50.795 70.715 1.00 16.31 357 GLU A O 1
ATOM 2800 N N . SER A 1 360 ? 36.012 48.575 71.120 1.00 14.51 358 SER A N 1
ATOM 2801 C CA . SER A 1 360 ? 37.486 48.624 71.173 1.00 14.07 358 SER A CA 1
ATOM 2802 C C . SER A 1 360 ? 38.147 47.943 69.983 1.00 13.01 358 SER A C 1
ATOM 2803 O O . SER A 1 360 ? 39.361 47.744 69.982 1.00 14.55 358 SER A O 1
ATOM 2806 N N . PHE A 1 361 ? 37.373 47.579 68.955 1.00 12.47 359 PHE A N 1
ATOM 2807 C CA . PHE A 1 361 ? 37.989 47.016 67.756 1.00 11.89 359 PHE A CA 1
ATOM 2808 C C . PHE A 1 361 ? 38.759 48.072 66.976 1.00 11.65 359 PHE A C 1
ATOM 2809 O O . PHE A 1 361 ? 38.293 49.189 66.815 1.00 12.91 359 PHE A O 1
ATOM 2817 N N . GLY A 1 362 ? 39.965 47.690 66.534 1.00 10.71 360 GLY A N 1
ATOM 2818 C CA . GLY A 1 362 ? 40.984 48.644 66.072 1.00 11.49 360 GLY A CA 1
ATOM 2819 C C . GLY A 1 362 ? 41.019 48.912 64.575 1.00 9.85 360 GLY A C 1
ATOM 2820 O O . GLY A 1 362 ? 41.940 49.590 64.097 1.00 10.14 360 GLY A O 1
ATOM 2821 N N . SER A 1 363 ? 40.022 48.446 63.807 1.00 10.74 361 SER A N 1
ATOM 2822 C CA . SER A 1 363 ? 39.958 48.737 62.387 1.00 9.89 361 SER A CA 1
ATOM 2823 C C . SER A 1 363 ? 38.513 48.926 61.967 1.00 9.91 361 SER A C 1
ATOM 2824 O O . SER A 1 363 ? 37.602 48.374 62.621 1.00 10.78 361 SER A O 1
ATOM 2827 N N . MET A 1 364 ? 38.283 49.618 60.844 1.00 9.94 362 MET A N 1
ATOM 2828 C CA . MET A 1 364 ? 36.902 49.675 60.353 1.00 10.80 362 MET A CA 1
ATOM 2829 C C . MET A 1 364 ? 36.480 48.382 59.706 1.00 10.93 362 MET A C 1
ATOM 2830 O O . MET A 1 364 ? 35.263 48.105 59.681 1.00 11.60 362 MET A O 1
ATOM 2835 N N . LEU A 1 365 ? 37.402 47.529 59.258 1.00 10.40 363 LEU A N 1
ATOM 2836 C CA . LEU A 1 365 ? 37.044 46.184 58.843 1.00 10.68 363 LEU A CA 1
ATOM 2837 C C . LEU A 1 365 ? 36.325 45.501 59.986 1.00 10.76 363 LEU A C 1
ATOM 2838 O O . LEU A 1 365 ? 35.307 44.824 59.748 1.00 11.95 363 LEU A O 1
ATOM 2843 N N . GLU A 1 366 ? 36.795 45.668 61.211 1.00 9.51 364 GLU A N 1
ATOM 2844 C CA . GLU A 1 366 ? 36.151 45.067 62.376 1.00 11.16 364 GLU A CA 1
ATOM 2845 C C . GLU A 1 366 ? 34.945 45.857 62.854 1.00 12.09 364 GLU A C 1
ATOM 2846 O O . GLU A 1 366 ? 33.896 45.251 63.154 1.00 13.58 364 GLU A O 1
ATOM 2852 N N . LEU A 1 367 ? 35.075 47.189 62.977 1.00 11.14 365 LEU A N 1
ATOM 2853 C CA . LEU A 1 367 ? 33.972 47.995 63.480 1.00 12.79 365 LEU A CA 1
ATOM 2854 C C . LEU A 1 367 ? 32.728 47.863 62.582 1.00 13.95 365 LEU A C 1
ATOM 2855 O O . LEU A 1 367 ? 31.589 47.900 63.088 1.00 15.42 365 LEU A O 1
ATOM 2860 N N . SER A 1 368 ? 32.916 47.693 61.277 1.00 13.23 366 SER A N 1
ATOM 2861 C CA . SER A 1 368 ? 31.798 47.549 60.336 1.00 13.84 366 SER A CA 1
ATOM 2862 C C . SER A 1 368 ? 31.528 46.095 59.992 1.00 15.22 366 SER A C 1
ATOM 2863 O O . SER A 1 368 ? 30.606 45.817 59.188 1.00 15.58 366 SER A O 1
ATOM 2866 N N . TRP A 1 369 ? 32.319 45.173 60.555 1.00 14.43 367 TRP A N 1
ATOM 2867 C CA . TRP A 1 369 ? 32.216 43.747 60.282 1.00 14.06 367 TRP A CA 1
ATOM 2868 C C . TRP A 1 369 ? 32.185 43.478 58.769 1.00 14.91 367 TRP A C 1
ATOM 2869 O O . TRP A 1 369 ? 31.187 42.938 58.212 1.00 16.20 367 TRP A O 1
ATOM 2880 N N . LYS A 1 370 ? 33.252 43.869 58.082 1.00 15.40 368 LYS A N 1
ATOM 2881 C CA . LYS A 1 370 ? 33.393 43.604 56.658 1.00 17.11 368 LYS A CA 1
ATOM 2882 C C . LYS A 1 370 ? 32.285 44.331 55.858 1.00 17.07 368 LYS A C 1
ATOM 2883 O O . LYS A 1 370 ? 31.796 43.843 54.825 1.00 17.33 368 LYS A O 1
ATOM 2889 N N . GLY A 1 371 ? 31.918 45.526 56.315 1.00 16.27 369 GLY A N 1
ATOM 2890 C CA . GLY A 1 371 ? 30.953 46.319 55.567 1.00 17.81 369 GLY A CA 1
ATOM 2891 C C . GLY A 1 371 ? 29.512 45.850 55.681 1.00 19.07 369 GLY A C 1
ATOM 2892 O O . GLY A 1 371 ? 28.714 46.169 54.798 1.00 21.21 369 GLY A O 1
ATOM 2893 N N . THR A 1 372 ? 29.177 45.152 56.756 1.00 18.54 370 THR A N 1
ATOM 2894 C CA . THR A 1 372 ? 27.814 44.639 56.995 1.00 21.13 370 THR A CA 1
ATOM 2895 C C . THR A 1 372 ? 27.092 45.421 58.071 1.00 22.03 370 THR A C 1
ATOM 2896 O O . THR A 1 372 ? 25.887 45.203 58.264 1.00 25.14 370 THR A O 1
ATOM 2900 N N . LYS A 1 373 ? 27.790 46.294 58.801 1.00 22.63 371 LYS A N 1
ATOM 2901 C CA . LYS A 1 373 ? 27.223 47.061 59.911 1.00 23.03 371 LYS A CA 1
ATOM 2902 C C . LYS A 1 373 ? 27.664 48.514 59.726 1.00 23.16 371 LYS A C 1
ATOM 2903 O O . LYS A 1 373 ? 28.858 48.770 59.505 1.00 22.75 371 LYS A O 1
ATOM 2909 N N . ALA A 1 374 ? 26.744 49.469 59.803 1.00 21.98 372 ALA A N 1
ATOM 2910 C CA . ALA A 1 374 ? 27.116 50.878 59.671 1.00 21.23 372 ALA A CA 1
ATOM 2911 C C . ALA A 1 374 ? 27.649 51.374 61.018 1.00 21.15 372 ALA A C 1
ATOM 2912 O O . ALA A 1 374 ? 27.078 51.087 62.076 1.00 23.13 372 ALA A O 1
ATOM 2914 N N . ILE A 1 375 ? 28.746 52.127 60.971 1.00 19.07 373 ILE A N 1
ATOM 2915 C CA . ILE A 1 375 ? 29.315 52.811 62.124 1.00 18.53 373 ILE A CA 1
ATOM 2916 C C . ILE A 1 375 ? 28.695 54.217 62.210 1.00 19.38 373 ILE A C 1
ATOM 2917 O O . ILE A 1 375 ? 28.698 54.973 61.235 1.00 19.24 373 ILE A O 1
ATOM 2922 N N . ASP A 1 376 ? 28.158 54.546 63.384 1.00 22.00 374 ASP A N 1
ATOM 2923 C CA . ASP A 1 376 ? 27.569 55.874 63.607 1.00 24.43 374 ASP A CA 1
ATOM 2924 C C . ASP A 1 376 ? 28.714 56.847 63.848 1.00 24.72 374 ASP A C 1
ATOM 2925 O O . ASP A 1 376 ? 29.534 56.647 64.758 1.00 26.18 374 ASP A O 1
ATOM 2930 N N . VAL A 1 377 ? 28.826 57.870 63.007 1.00 23.26 375 VAL A N 1
ATOM 2931 C CA . VAL A 1 377 ? 29.897 58.860 63.155 1.00 22.61 375 VAL A CA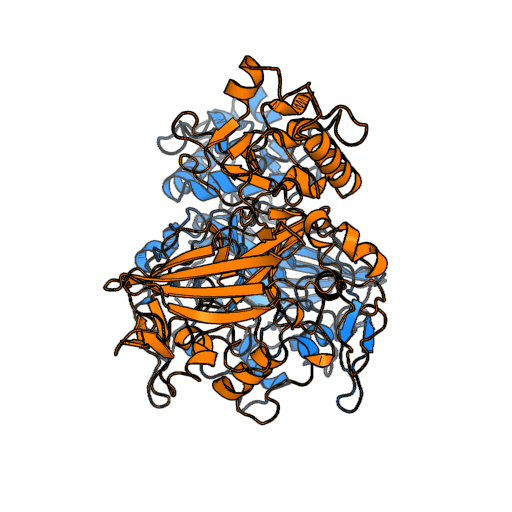 1
ATOM 2932 C C . VAL A 1 377 ? 29.349 60.251 63.471 1.00 24.26 375 VAL A C 1
ATOM 2933 O O . VAL A 1 377 ? 30.062 61.254 63.368 1.00 24.50 375 VAL A O 1
ATOM 2937 N N . GLY A 1 378 ? 28.078 60.276 63.854 1.00 25.26 376 GLY A N 1
ATOM 2938 C CA . GLY A 1 378 ? 27.401 61.486 64.329 1.00 26.70 376 GLY A CA 1
ATOM 2939 C C . GLY A 1 378 ? 26.824 62.325 63.211 1.00 27.58 376 GLY A C 1
ATOM 2940 O O . GLY A 1 378 ? 27.068 62.056 62.042 1.00 26.47 376 GLY A O 1
ATOM 2941 N N . GLN A 1 379 ? 26.062 63.367 63.572 1.00 28.32 377 GLN A N 1
ATOM 2942 C CA . GLN A 1 379 ? 25.406 64.244 62.596 1.00 29.78 377 GLN A CA 1
ATOM 2943 C C . GLN A 1 379 ? 24.678 63.548 61.443 1.00 28.79 377 GLN A C 1
ATOM 2944 O O . GLN A 1 379 ? 24.789 63.975 60.290 1.00 29.50 377 GLN A O 1
ATOM 2950 N N . GLY A 1 380 ? 23.952 62.481 61.762 1.00 28.46 378 GLY A N 1
ATOM 2951 C CA . GLY A 1 380 ? 23.231 61.688 60.784 1.00 28.83 378 GLY A CA 1
ATOM 2952 C C . GLY A 1 380 ? 24.079 60.904 59.776 1.00 28.05 378 GLY A C 1
ATOM 2953 O O . GLY A 1 380 ? 23.538 60.350 58.821 1.00 29.80 378 GLY A O 1
ATOM 2954 N N . GLN A 1 381 ? 25.396 60.866 59.986 1.00 26.02 379 GLN A N 1
ATOM 2955 C CA . GLN A 1 381 ? 26.343 60.236 59.047 1.00 23.49 379 GLN A CA 1
ATOM 2956 C C . GLN A 1 381 ? 26.777 58.840 59.532 1.00 20.12 379 GLN A C 1
ATOM 2957 O O . GLN A 1 381 ? 26.813 58.548 60.740 1.00 21.17 379 GLN A O 1
ATOM 2963 N N . THR A 1 382 ? 27.056 57.974 58.571 1.00 19.24 380 THR A N 1
ATOM 2964 C CA . THR A 1 382 ? 27.499 56.623 58.901 1.00 17.76 380 THR A CA 1
ATOM 2965 C C . THR A 1 382 ? 28.675 56.244 57.995 1.00 16.45 380 THR A C 1
ATOM 2966 O O . THR A 1 382 ? 28.900 56.851 56.938 1.00 15.13 380 THR A O 1
ATOM 2970 N N . ARG A 1 383 ? 29.426 55.225 58.434 1.00 15.10 381 ARG A N 1
ATOM 2971 C CA . ARG A 1 383 ? 30.531 54.711 57.624 1.00 13.06 381 ARG A CA 1
ATOM 2972 C C . ARG A 1 383 ? 30.538 53.190 57.680 1.00 12.78 381 ARG A C 1
ATOM 2973 O O . ARG A 1 383 ? 30.161 52.600 58.682 1.00 15.11 381 ARG A O 1
ATOM 2981 N N . THR A 1 384 ? 31.035 52.574 56.612 1.00 12.37 382 THR A N 1
ATOM 2982 C CA . THR A 1 384 ? 31.589 51.246 56.747 1.00 12.45 382 THR A CA 1
ATOM 2983 C C . THR A 1 384 ? 33.115 51.411 56.636 1.00 11.33 382 THR A C 1
ATOM 2984 O O . THR A 1 384 ? 33.827 51.285 57.641 1.00 12.86 382 THR A O 1
ATOM 2988 N N . PHE A 1 385 ? 33.572 51.768 55.446 1.00 11.64 383 PHE A N 1
ATOM 2989 C CA . PHE A 1 385 ? 34.985 52.106 55.181 1.00 11.05 383 PHE A CA 1
ATOM 2990 C C . PHE A 1 385 ? 35.185 53.602 54.963 1.00 12.47 383 PHE A C 1
ATOM 2991 O O . PHE A 1 385 ? 34.221 54.374 54.948 1.00 12.24 383 PHE A O 1
ATOM 2999 N N . LEU A 1 386 ? 36.430 54.041 54.862 1.00 10.68 384 LEU A N 1
ATOM 3000 C CA . LEU A 1 386 ? 36.703 55.462 54.776 1.00 11.39 384 LEU A CA 1
ATOM 3001 C C . LEU A 1 386 ? 36.270 56.113 53.479 1.00 12.41 384 LEU A C 1
ATOM 3002 O O . LEU A 1 386 ? 36.432 55.529 52.401 1.00 12.82 384 LEU A O 1
ATOM 3007 N N . LEU A 1 387 ? 35.721 57.332 53.595 1.00 12.59 385 LEU A N 1
ATOM 3008 C CA . LEU A 1 387 ? 35.431 58.163 52.418 1.00 12.16 385 LEU A CA 1
ATOM 3009 C C . LEU A 1 387 ? 36.507 59.162 52.119 1.00 11.43 385 LEU A C 1
ATOM 3010 O O . LEU A 1 387 ? 37.235 59.610 53.030 1.00 12.58 385 LEU A O 1
ATOM 3015 N N . ASP A 1 388 ? 36.624 59.537 50.846 1.00 13.25 386 ASP A N 1
ATOM 3016 C CA . ASP A 1 388 ? 37.470 60.666 50.484 1.00 12.69 386 ASP A CA 1
ATOM 3017 C C . ASP A 1 388 ? 37.189 61.848 51.393 1.00 13.11 386 ASP A C 1
ATOM 3018 O O . ASP A 1 388 ? 36.000 62.197 51.625 1.00 14.25 386 ASP A O 1
ATOM 3023 N N . GLY A 1 389 ? 38.214 62.462 51.927 1.00 13.07 387 GLY A N 1
ATOM 3024 C CA . GLY A 1 389 ? 38.066 63.639 52.764 1.00 12.95 387 GLY A CA 1
ATOM 3025 C C . GLY A 1 389 ? 37.972 63.291 54.246 1.00 13.17 387 GLY A C 1
ATOM 3026 O O . GLY A 1 389 ? 38.061 64.194 55.063 1.00 16.07 387 GLY A O 1
ATOM 3027 N N . ASP A 1 390 ? 37.862 61.996 54.598 1.00 11.68 388 ASP A N 1
ATOM 3028 C CA . ASP A 1 390 ? 37.797 61.625 55.998 1.00 12.21 388 ASP A CA 1
ATOM 3029 C C . ASP A 1 390 ? 39.157 61.810 56.660 1.00 12.37 388 ASP A C 1
ATOM 3030 O O . ASP A 1 390 ? 40.214 61.490 56.051 1.00 12.88 388 ASP A O 1
ATOM 3035 N N . GLU A 1 391 ? 39.178 62.288 57.898 1.00 11.92 389 GLU A N 1
ATOM 3036 C CA . GLU A 1 391 ? 40.419 62.401 58.634 1.00 12.13 389 GLU A CA 1
ATOM 3037 C C . GLU A 1 391 ? 40.306 61.529 59.858 1.00 12.27 389 GLU A C 1
ATOM 3038 O O . GLU A 1 391 ? 39.315 61.518 60.607 1.00 11.91 389 GLU A O 1
ATOM 3044 N N . VAL A 1 392 ? 41.342 60.716 60.024 1.00 12.18 390 VAL A N 1
ATOM 3045 C CA . VAL A 1 392 ? 41.432 59.816 61.166 1.00 11.30 390 VAL A CA 1
ATOM 3046 C C . VAL A 1 392 ? 42.533 60.303 62.081 1.00 10.48 390 VAL A C 1
ATOM 3047 O O . VAL A 1 392 ? 43.663 60.579 61.612 1.00 10.96 390 VAL A O 1
ATOM 3051 N N . ILE A 1 393 ? 42.231 60.436 63.374 1.00 11.28 391 ILE A N 1
ATOM 3052 C CA . ILE A 1 393 ? 43.250 60.838 64.361 1.00 11.27 391 ILE A CA 1
ATOM 3053 C C . ILE A 1 393 ? 43.303 59.841 65.505 1.00 11.57 391 ILE A C 1
ATOM 3054 O O . ILE A 1 393 ? 42.301 59.611 66.188 1.00 11.75 391 ILE A O 1
ATOM 3059 N N . ILE A 1 394 ? 44.481 59.267 65.713 1.00 11.78 392 ILE A N 1
ATOM 3060 C CA . ILE A 1 394 ? 44.733 58.359 66.843 1.00 11.49 392 ILE A CA 1
ATOM 3061 C C . ILE A 1 394 ? 45.469 59.176 67.913 1.00 11.04 392 ILE A C 1
ATOM 3062 O O . ILE A 1 394 ? 46.404 59.952 67.609 1.00 11.18 392 ILE A O 1
ATOM 3067 N N . THR A 1 395 ? 45.057 58.982 69.157 1.00 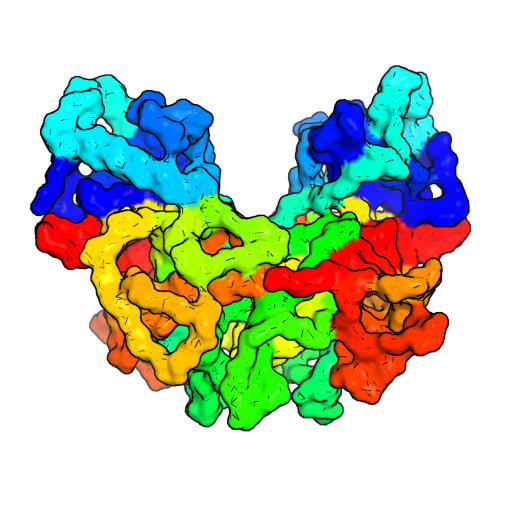11.33 393 THR A N 1
ATOM 3068 C CA . THR A 1 395 ? 45.723 59.512 70.340 1.00 11.82 393 THR A CA 1
ATOM 3069 C C . THR A 1 395 ? 45.889 58.407 71.358 1.00 11.78 393 THR A C 1
ATOM 3070 O O . THR A 1 395 ? 45.192 57.373 71.327 1.00 11.36 393 THR A O 1
ATOM 3074 N N . GLY A 1 396 ? 46.760 58.637 72.325 1.00 11.63 394 GLY A N 1
ATOM 3075 C CA . GLY A 1 396 ? 47.057 57.662 73.382 1.00 11.79 394 GLY A CA 1
ATOM 3076 C C . GLY A 1 396 ? 47.594 58.370 74.615 1.00 12.02 394 GLY A C 1
ATOM 3077 O O . GLY A 1 396 ? 48.322 59.361 74.515 1.00 13.28 394 GLY A O 1
ATOM 3078 N N . HIS A 1 397 ? 47.188 57.870 75.784 1.00 12.17 395 HIS A N 1
ATOM 3079 C CA . HIS A 1 397 ? 47.580 58.463 77.071 1.00 13.54 395 HIS A CA 1
ATOM 3080 C C . HIS A 1 397 ? 47.720 57.394 78.131 1.00 13.46 395 HIS A C 1
ATOM 3081 O O . HIS A 1 397 ? 46.880 56.477 78.214 1.00 13.04 395 HIS A O 1
ATOM 3088 N N . CYS A 1 398 ? 48.745 57.565 78.972 1.00 13.83 396 CYS A N 1
ATOM 3089 C CA . CYS A 1 398 ? 48.848 56.837 80.241 1.00 13.68 396 CYS A CA 1
ATOM 3090 C C . CYS A 1 398 ? 48.421 57.759 81.347 1.00 15.59 396 CYS A C 1
ATOM 3091 O O . CYS A 1 398 ? 48.870 58.920 81.416 1.00 16.45 396 CYS A O 1
ATOM 3094 N N . GLN A 1 399 ? 47.569 57.262 82.236 1.00 17.10 397 GLN A N 1
ATOM 3095 C CA . GLN A 1 399 ? 46.991 58.104 83.271 1.00 19.22 397 GLN A CA 1
ATOM 3096 C C . GLN A 1 399 ? 47.757 57.947 84.577 1.00 18.92 397 GLN A C 1
ATOM 3097 O O . GLN A 1 399 ? 47.736 56.872 85.211 1.00 20.13 397 GLN A O 1
ATOM 3103 N N . GLY A 1 400 ? 48.453 59.018 84.977 1.00 20.33 398 GLY A N 1
ATOM 3104 C CA . GLY A 1 400 ? 49.167 59.001 86.236 1.00 21.56 398 GLY A CA 1
ATOM 3105 C C . GLY A 1 400 ? 48.298 59.686 87.289 1.00 22.65 398 GLY A C 1
ATOM 3106 O O . GLY A 1 400 ? 47.165 60.106 87.023 1.00 21.68 398 GLY A O 1
ATOM 3107 N N . ASP A 1 401 ? 48.845 59.797 88.488 1.00 24.82 399 ASP A N 1
ATOM 3108 C CA . ASP A 1 401 ? 48.183 60.542 89.560 1.00 26.32 399 ASP A CA 1
ATOM 3109 C C . ASP A 1 401 ? 48.443 62.032 89.396 1.00 25.97 399 ASP A C 1
ATOM 3110 O O . ASP A 1 401 ? 49.510 62.531 89.770 1.00 25.98 399 ASP A O 1
ATOM 3115 N N . GLY A 1 402 ? 47.478 62.725 88.810 1.00 26.35 400 GLY A N 1
ATOM 3116 C CA . GLY A 1 402 ? 47.593 64.154 88.571 1.00 27.23 400 GLY A CA 1
ATOM 3117 C C . GLY A 1 402 ? 48.310 64.601 87.300 1.00 27.67 400 GLY A C 1
ATOM 3118 O O . GLY A 1 402 ? 48.604 65.790 87.134 1.00 28.33 400 GLY A O 1
ATOM 3119 N N . TYR A 1 403 ? 48.599 63.664 86.399 1.00 25.49 401 TYR A N 1
ATOM 3120 C CA . TYR A 1 403 ? 49.256 64.013 85.118 1.00 24.67 401 TYR A CA 1
ATOM 3121 C C . TYR A 1 403 ? 48.997 62.849 84.167 1.00 23.67 401 TYR A C 1
ATOM 3122 O O . TYR A 1 403 ? 48.617 61.761 84.599 1.00 22.62 401 TYR A O 1
ATOM 3131 N N . ARG A 1 404 ? 49.239 63.077 82.884 1.00 23.76 402 ARG A N 1
ATOM 3132 C CA . ARG A 1 404 ? 49.136 62.004 81.920 1.00 23.42 402 ARG A CA 1
ATOM 3133 C C . ARG A 1 404 ? 50.365 62.076 81.046 1.00 21.51 402 ARG A C 1
ATOM 3134 O O . ARG A 1 404 ? 50.862 63.165 80.769 1.00 23.30 402 ARG A O 1
ATOM 3142 N N . VAL A 1 405 ? 50.869 60.922 80.639 1.00 18.69 403 VAL A N 1
ATOM 3143 C CA . VAL A 1 405 ? 51.942 60.795 79.643 1.00 16.88 403 VAL A CA 1
ATOM 3144 C C . VAL A 1 405 ? 51.265 60.536 78.299 1.00 16.86 403 VAL A C 1
ATOM 3145 O O . VAL A 1 405 ? 50.746 59.430 78.077 1.00 16.47 403 VAL A O 1
ATOM 3149 N N . GLY A 1 406 ? 51.245 61.517 77.420 1.00 14.62 404 GLY A N 1
ATOM 3150 C CA . GLY A 1 406 ? 50.511 61.449 76.166 1.00 13.76 404 GLY A CA 1
ATOM 3151 C C . GLY A 1 406 ? 51.436 61.266 74.999 1.00 12.75 404 GLY A C 1
ATOM 3152 O O . GLY A 1 406 ? 52.610 61.515 75.056 1.00 13.31 404 GLY A O 1
ATOM 3153 N N . PHE A 1 407 ? 50.862 60.878 73.849 1.00 13.57 405 PHE A N 1
ATOM 3154 C CA . PHE A 1 407 ? 51.636 60.514 72.664 1.00 13.12 405 PHE A CA 1
ATOM 3155 C C . PHE A 1 407 ? 51.505 61.527 71.540 1.00 13.50 405 PHE A C 1
ATOM 3156 O O . PHE A 1 407 ? 52.045 61.315 70.468 1.00 14.59 405 PHE A O 1
ATOM 3164 N N . GLY A 1 408 ? 50.830 62.635 71.769 1.00 13.35 406 GLY A N 1
ATOM 3165 C CA . GLY A 1 408 ? 50.441 63.551 70.698 1.00 14.07 406 GLY A CA 1
ATOM 3166 C C . GLY A 1 408 ? 49.497 62.877 69.702 1.00 15.73 406 GLY A C 1
ATOM 3167 O O . GLY A 1 408 ? 48.632 62.106 70.112 1.00 17.73 406 GLY A O 1
ATOM 3168 N N . GLN A 1 409 ? 49.644 63.181 68.415 1.00 13.87 407 GLN A N 1
ATOM 3169 C CA . GLN A 1 409 ? 48.654 62.737 67.410 1.00 14.47 407 GLN A CA 1
ATOM 3170 C C . GLN A 1 409 ? 49.304 61.886 66.375 1.00 13.44 407 GLN A C 1
ATOM 3171 O O . GLN A 1 409 ? 50.464 62.084 66.003 1.00 13.08 407 GLN A O 1
ATOM 3177 N N . CYS A 1 410 ? 48.492 60.974 65.856 1.00 12.94 408 CYS A N 1
ATOM 3178 C CA . CYS A 1 410 ? 48.820 60.215 64.653 1.00 11.76 408 CYS A CA 1
ATOM 3179 C C . CYS A 1 410 ? 47.633 60.394 63.693 1.00 11.09 408 CYS A C 1
ATOM 3180 O O . CYS A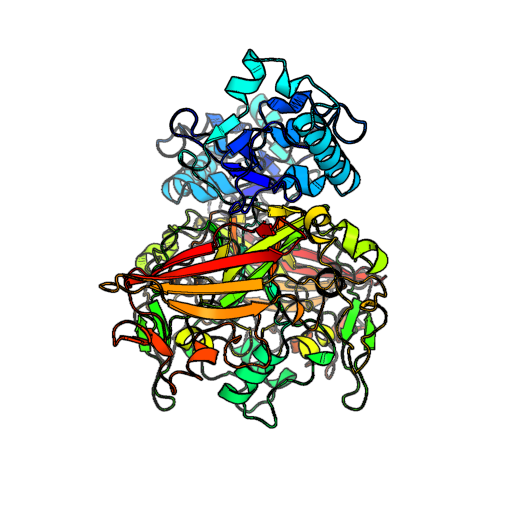 1 410 ? 46.630 59.670 63.801 1.00 11.69 408 CYS A O 1
ATOM 3183 N N . ALA A 1 411 ? 47.737 61.426 62.832 1.00 10.95 409 ALA A N 1
ATOM 3184 C CA . ALA A 1 411 ? 46.615 61.901 62.042 1.00 9.92 409 ALA A CA 1
ATOM 3185 C C . ALA A 1 411 ? 46.864 61.751 60.544 1.00 10.41 409 ALA A C 1
ATOM 3186 O O . ALA A 1 411 ? 47.997 61.851 60.079 1.00 10.30 409 ALA A O 1
ATOM 3188 N N . GLY A 1 412 ? 45.807 61.543 59.767 1.00 10.46 410 GLY A N 1
ATOM 3189 C CA . GLY A 1 412 ? 45.901 61.652 58.315 1.00 10.80 410 GLY A CA 1
ATOM 3190 C C . GLY A 1 412 ? 44.534 61.849 57.704 1.00 10.44 410 GLY A C 1
ATOM 3191 O O . GLY A 1 412 ? 43.549 61.311 58.214 1.00 11.04 410 GLY A O 1
ATOM 3192 N N . LYS A 1 413 ? 44.514 62.550 56.587 1.00 11.88 411 LYS A N 1
ATOM 3193 C CA . LYS A 1 413 ? 43.308 62.778 55.809 1.00 11.40 411 LYS A CA 1
ATOM 3194 C C . LYS A 1 413 ? 43.443 62.058 54.459 1.00 11.62 411 LYS A C 1
ATOM 3195 O O . LYS A 1 413 ? 44.484 62.112 53.802 1.00 12.40 411 LYS A O 1
ATOM 3201 N N . VAL A 1 414 ? 42.331 61.429 54.056 1.00 11.01 412 VAL A N 1
ATOM 3202 C CA . VAL A 1 414 ? 42.227 60.686 52.810 1.00 12.64 412 VAL A CA 1
ATOM 3203 C C . VAL A 1 414 ? 41.993 61.628 51.634 1.00 13.19 412 VAL A C 1
ATOM 3204 O O . VAL A 1 414 ? 41.025 62.380 51.598 1.00 12.78 412 VAL A O 1
ATOM 3208 N N . LEU A 1 415 ? 42.864 61.554 50.656 1.00 12.72 413 LEU A N 1
ATOM 3209 C CA . LEU A 1 415 ? 42.700 62.285 49.388 1.00 13.00 413 LEU A CA 1
ATOM 3210 C C . LEU A 1 415 ? 42.081 61.360 48.375 1.00 13.47 413 LEU A C 1
ATOM 3211 O O . LEU A 1 415 ? 42.341 60.138 48.397 1.00 13.97 413 LEU A O 1
ATOM 3216 N N . PRO A 1 416 ? 41.317 61.896 47.412 1.00 13.29 414 PRO A N 1
ATOM 3217 C CA . PRO A 1 416 ? 40.758 61.052 46.356 1.00 15.09 414 PRO A CA 1
ATOM 3218 C C . PRO A 1 416 ? 41.840 60.394 45.503 1.00 14.18 414 PRO A C 1
ATOM 3219 O O . PRO A 1 416 ? 42.928 60.903 45.336 1.00 14.19 414 PRO A O 1
ATOM 3223 N N . ALA A 1 417 ? 41.492 59.214 45.000 1.00 14.51 415 ALA A N 1
ATOM 3224 C CA . ALA A 1 417 ? 42.362 58.563 44.027 1.00 15.74 415 ALA A CA 1
ATOM 3225 C C . ALA A 1 417 ? 42.671 59.462 42.842 1.00 19.40 415 ALA A C 1
ATOM 3226 O O . ALA A 1 417 ? 41.843 60.293 42.418 1.00 18.86 415 ALA A O 1
ATOM 3228 N N . LEU A 1 418 ? 43.855 59.295 42.298 1.00 20.74 416 LEU A N 1
ATOM 3229 C CA . LEU A 1 418 ? 44.198 60.135 41.155 1.00 25.25 416 LEU A CA 1
ATOM 3230 C C . LEU A 1 418 ? 44.929 59.324 40.121 1.00 27.81 416 LEU A C 1
ATOM 3231 O O . LEU A 1 418 ? 44.387 58.313 39.655 1.00 31.63 416 LEU A O 1
ATOM 3236 N N . GLY B 1 1 ? 82.977 43.548 17.313 1.00 18.94 -1 GLY B N 1
ATOM 3237 C CA . GLY B 1 1 ? 83.639 43.563 18.639 1.00 18.53 -1 GLY B CA 1
ATOM 3238 C C . GLY B 1 1 ? 84.074 44.949 18.977 1.00 17.90 -1 GLY B C 1
ATOM 3239 O O . GLY B 1 1 ? 83.862 45.898 18.206 1.00 14.57 -1 GLY B O 1
ATOM 3240 N N . SER B 1 2 ? 84.702 45.072 20.140 1.00 18.16 0 SER B N 1
ATOM 3241 C CA . SER B 1 2 ? 85.115 46.344 20.716 1.00 18.87 0 SER B CA 1
ATOM 3242 C C . SER B 1 2 ? 86.165 45.978 21.722 1.00 18.80 0 SER B C 1
ATOM 3243 O O . SER B 1 2 ? 86.210 44.823 22.152 1.00 19.66 0 SER B O 1
ATOM 3246 N N . MET B 1 3 ? 87.348 46.819 21.808 1.00 17.76 1 MET B N 1
ATOM 3247 C CA . MET B 1 3 ? 88.472 46.417 22.646 1.00 18.66 1 MET B CA 1
ATOM 3248 C C . MET B 1 3 ? 88.882 47.560 23.562 1.00 16.24 1 MET B C 1
ATOM 3249 O O . MET B 1 3 ? 88.708 48.721 23.239 1.00 16.09 1 MET B O 1
ATOM 3254 N N . SER B 1 4 ? 89.386 47.163 24.726 1.00 15.89 2 SER B N 1
ATOM 3255 C CA . SER B 1 4 ? 89.985 48.079 25.675 1.00 15.14 2 SER B CA 1
ATOM 3256 C C . SER B 1 4 ? 91.511 48.052 25.571 1.00 15.80 2 SER B C 1
ATOM 3257 O O . SER B 1 4 ? 92.052 47.054 25.120 1.00 16.15 2 SER B O 1
ATOM 3260 N N . PHE B 1 5 ? 92.185 49.099 26.054 1.00 15.33 3 PHE B N 1
ATOM 3261 C CA . PHE B 1 5 ? 93.632 48.978 26.267 1.00 16.78 3 PHE B CA 1
ATOM 3262 C C . PHE B 1 5 ? 93.939 48.022 27.417 1.00 17.45 3 PHE B C 1
ATOM 3263 O O . PHE B 1 5 ? 95.051 47.425 27.493 1.00 18.94 3 PHE B O 1
ATOM 3271 N N . ILE B 1 6 ? 92.974 47.808 28.315 1.00 16.33 4 ILE B N 1
ATOM 3272 C CA . ILE B 1 6 ? 93.149 46.800 29.350 1.00 16.61 4 ILE B CA 1
ATOM 3273 C C . ILE B 1 6 ? 92.899 45.435 28.702 1.00 17.68 4 ILE B C 1
ATOM 3274 O O . ILE B 1 6 ? 91.872 45.246 28.050 1.00 17.37 4 ILE B O 1
ATOM 3279 N N . PRO B 1 7 ? 93.803 44.465 28.856 1.00 19.26 5 PRO B N 1
ATOM 3280 C CA . PRO B 1 7 ? 93.615 43.120 28.291 1.00 20.92 5 PRO B CA 1
ATOM 3281 C C . PRO B 1 7 ? 92.415 42.412 28.905 1.00 19.98 5 PRO B C 1
ATOM 3282 O O . PRO B 1 7 ? 92.216 42.410 30.119 1.00 21.77 5 PRO B O 1
ATOM 3286 N N . VAL B 1 8 ? 91.629 41.775 28.056 1.00 19.85 6 VAL B N 1
ATOM 3287 C CA . VAL B 1 8 ? 90.427 41.085 28.487 1.00 19.99 6 VAL B CA 1
ATOM 3288 C C . VAL B 1 8 ? 90.424 39.698 27.861 1.00 21.32 6 VAL B C 1
ATOM 3289 O O . VAL B 1 8 ? 90.495 39.568 26.641 1.00 21.69 6 VAL B O 1
ATOM 3293 N N . ALA B 1 9 ? 90.324 38.662 28.683 1.00 23.42 7 ALA B N 1
ATOM 3294 C CA . ALA B 1 9 ? 90.202 37.311 28.139 1.00 24.56 7 ALA B CA 1
ATOM 3295 C C . ALA B 1 9 ? 88.858 37.173 27.409 1.00 25.28 7 ALA B C 1
ATOM 3296 O O . ALA B 1 9 ? 87.869 37.788 27.802 1.00 25.12 7 ALA B O 1
ATOM 3298 N N . GLU B 1 10 ? 88.814 36.386 26.339 1.00 25.48 8 GLU B N 1
ATOM 3299 C CA . GLU B 1 10 ? 87.567 36.105 25.610 1.00 25.49 8 GLU B CA 1
ATOM 3300 C C . GLU B 1 10 ? 86.335 35.762 26.490 1.00 24.28 8 GLU B C 1
ATOM 3301 O O . GLU B 1 10 ? 85.204 36.249 26.205 1.00 24.41 8 GLU B O 1
ATOM 3307 N N . ASP B 1 11 ? 86.545 34.964 27.533 1.00 22.50 9 ASP B N 1
ATOM 3308 C CA . ASP B 1 11 ? 85.455 34.528 28.431 1.00 21.55 9 ASP B CA 1
ATOM 3309 C C . ASP B 1 11 ? 85.386 35.369 29.707 1.00 19.53 9 ASP B C 1
ATOM 3310 O O . ASP B 1 11 ? 84.624 35.035 30.650 1.00 19.14 9 ASP B O 1
ATOM 3315 N N . SER B 1 12 ? 86.165 36.444 29.780 1.00 16.81 10 SER B N 1
ATOM 3316 C CA . SER B 1 12 ? 86.088 37.313 30.954 1.00 14.49 10 SER B CA 1
ATOM 3317 C C . SER B 1 12 ? 84.643 37.789 31.172 1.00 13.14 10 SER B C 1
ATOM 3318 O O . SER B 1 12 ? 83.947 38.166 30.237 1.00 14.62 10 SER B O 1
ATOM 3321 N N . ASP B 1 13 ? 84.257 37.869 32.450 1.00 12.06 11 ASP B N 1
ATOM 3322 C CA . ASP B 1 13 ? 82.968 38.477 32.756 1.00 11.97 11 ASP B CA 1
ATOM 3323 C C . ASP B 1 13 ? 82.926 39.960 32.433 1.00 11.55 11 ASP B C 1
ATOM 3324 O O . ASP B 1 13 ? 81.828 40.531 32.340 1.00 10.38 11 ASP B O 1
ATOM 3329 N N . PHE B 1 14 ? 84.095 40.614 32.312 1.00 11.18 12 PHE B N 1
ATOM 3330 C CA . PHE B 1 14 ? 84.212 42.052 32.371 1.00 10.83 12 PHE B CA 1
ATOM 3331 C C . PHE B 1 14 ? 84.884 42.649 31.146 1.00 11.50 12 PHE B C 1
ATOM 3332 O O . PHE B 1 14 ? 85.821 43.435 31.257 1.00 12.11 12 PHE B O 1
ATOM 3340 N N . PRO B 1 15 ? 84.370 42.381 29.944 1.00 11.55 13 PRO B N 1
ATOM 3341 C CA . PRO B 1 15 ? 84.912 43.077 28.763 1.00 12.63 13 PRO B CA 1
ATOM 3342 C C . PRO B 1 15 ? 84.403 44.506 28.694 1.00 13.21 13 PRO B C 1
ATOM 3343 O O . PRO B 1 15 ? 83.539 44.914 29.501 1.00 12.73 13 PRO B O 1
ATOM 3347 N N . ILE B 1 16 ? 84.868 45.279 27.694 1.00 11.92 14 ILE B N 1
ATOM 3348 C CA . ILE B 1 16 ? 84.413 46.644 27.556 1.00 12.11 14 ILE B CA 1
ATOM 3349 C C . ILE B 1 16 ? 82.876 46.741 27.306 1.00 10.96 14 ILE B C 1
ATOM 3350 O O . ILE B 1 16 ? 82.320 47.813 27.530 1.00 12.56 14 ILE B O 1
ATOM 3355 N N . GLN B 1 17 ? 82.287 45.663 26.804 1.00 12.25 15 GLN B N 1
ATOM 3356 C CA . GLN B 1 17 ? 80.838 45.610 26.596 1.00 12.38 15 GLN B CA 1
ATOM 3357 C C . GLN B 1 17 ? 80.042 45.556 27.895 1.00 12.24 15 GLN B C 1
ATOM 3358 O O . GLN B 1 17 ? 78.822 45.788 27.837 1.00 12.85 15 GLN B O 1
ATOM 3364 N N . ASN B 1 18 ? 80.684 45.253 29.029 1.00 11.56 16 ASN B N 1
ATOM 3365 C CA . ASN B 1 18 ? 79.952 45.154 30.305 1.00 11.99 16 ASN B CA 1
ATOM 3366 C C . ASN B 1 18 ? 80.005 46.464 31.098 1.00 11.68 16 ASN B C 1
ATOM 3367 O O . ASN B 1 18 ? 79.080 47.300 31.014 1.00 11.23 16 ASN B O 1
ATOM 3372 N N . LEU B 1 19 ? 81.112 46.691 31.807 1.00 11.10 17 LEU B N 1
ATOM 3373 C CA . LEU B 1 19 ? 81.328 47.890 32.612 1.00 12.09 17 LEU B CA 1
ATOM 3374 C C . LEU B 1 19 ? 80.338 48.044 33.769 1.00 10.67 17 LEU B C 1
ATOM 3375 O O . LEU B 1 19 ? 79.632 49.048 33.864 1.00 12.16 17 LEU B O 1
ATOM 3380 N N . PRO B 1 20 ? 80.354 47.091 34.693 1.00 10.60 18 PRO B N 1
ATOM 3381 C CA . PRO B 1 20 ? 79.441 47.116 35.845 1.00 10.15 18 PRO B CA 1
ATOM 3382 C C . PRO B 1 20 ? 79.996 47.993 36.935 1.00 10.46 18 PRO B C 1
ATOM 3383 O O . PRO B 1 20 ? 81.232 48.271 36.938 1.00 11.08 18 PRO B O 1
ATOM 3387 N N . TYR B 1 21 ? 79.128 48.487 37.797 1.00 10.90 19 TYR B N 1
ATOM 3388 C CA . TYR B 1 21 ? 79.484 49.388 38.876 1.00 10.95 19 TYR B CA 1
ATOM 3389 C C . TYR B 1 21 ? 79.499 48.662 40.206 1.00 11.31 19 TYR B C 1
ATOM 3390 O O . TYR B 1 21 ? 78.635 47.811 40.474 1.00 11.97 19 TYR B O 1
ATOM 3399 N N . GLY B 1 22 ? 80.490 48.985 41.044 1.00 11.73 20 GLY B N 1
ATOM 3400 C CA . GLY B 1 22 ? 80.558 48.349 42.355 1.00 11.47 20 GLY B CA 1
ATOM 3401 C C . GLY B 1 22 ? 81.228 49.245 43.362 1.00 10.88 20 GLY B C 1
ATOM 3402 O O . GLY B 1 22 ? 81.710 50.331 43.024 1.00 12.93 20 GLY B O 1
ATOM 3403 N N . VAL B 1 23 ? 81.218 48.790 44.613 1.00 10.71 21 VAL B N 1
ATOM 3404 C CA . VAL B 1 23 ? 81.830 49.510 45.733 1.00 10.74 21 VAL B CA 1
ATOM 3405 C C . VAL B 1 23 ? 82.925 48.586 46.272 1.00 10.80 21 VAL B C 1
ATOM 3406 O O . VAL B 1 23 ? 82.710 47.425 46.547 1.00 10.63 21 VAL B O 1
ATOM 3410 N N . PHE B 1 24 ? 84.142 49.134 46.358 1.00 11.40 22 PHE B N 1
ATOM 3411 C CA . PHE B 1 24 ? 85.281 48.330 46.753 1.00 10.62 22 PHE B CA 1
ATOM 3412 C C . PHE B 1 24 ? 86.184 49.153 47.697 1.00 10.76 22 PHE B C 1
ATOM 3413 O O . PHE B 1 24 ? 86.111 50.378 47.776 1.00 11.87 22 PHE B O 1
ATOM 3421 N N . SER B 1 25 ? 87.041 48.429 48.401 1.00 11.94 23 SER B N 1
ATOM 3422 C CA . SER B 1 25 ? 88.165 49.059 49.112 1.00 11.46 23 SER B CA 1
ATOM 3423 C C . SER B 1 25 ? 89.390 48.157 48.825 1.00 12.43 23 SER B C 1
ATOM 3424 O O . SER B 1 25 ? 89.305 47.092 48.195 1.00 12.52 23 SER B O 1
ATOM 3427 N N . THR B 1 26 ? 90.561 48.604 49.279 1.00 12.80 24 THR B N 1
ATOM 3428 C CA . THR B 1 26 ? 91.819 47.867 49.060 1.00 13.82 24 THR B CA 1
ATOM 3429 C C . THR B 1 26 ? 92.609 47.817 50.333 1.00 13.85 24 THR B C 1
ATOM 3430 O O . THR B 1 26 ? 92.345 48.562 51.267 1.00 12.72 24 THR B O 1
ATOM 3434 N N . GLN B 1 27 ? 93.700 47.049 50.311 1.00 15.30 25 GLN B N 1
ATOM 3435 C CA . GLN B 1 27 ? 94.562 47.035 51.476 1.00 15.33 25 GLN B CA 1
ATOM 3436 C C . GLN B 1 27 ? 95.204 48.398 51.685 1.00 13.99 25 GLN B C 1
ATOM 3437 O O . GLN B 1 27 ? 95.453 48.750 52.820 1.00 14.76 25 GLN B O 1
ATOM 3443 N N . SER B 1 28 ? 95.438 49.139 50.619 1.00 14.30 26 SER B N 1
ATOM 3444 C CA . SER B 1 28 ? 96.076 50.431 50.711 1.00 14.28 26 SER B CA 1
ATOM 3445 C C . SER B 1 28 ? 95.167 51.527 51.246 1.00 14.19 26 SER B C 1
ATOM 3446 O O . SER B 1 28 ? 95.623 52.553 51.740 1.00 13.81 26 SER B O 1
ATOM 3449 N N . ASN B 1 29 ? 93.861 51.338 51.073 1.00 12.65 27 ASN B N 1
ATOM 3450 C CA . ASN B 1 29 ? 92.883 52.419 51.264 1.00 13.65 27 ASN B CA 1
ATOM 3451 C C . ASN B 1 29 ? 91.543 51.827 51.679 1.00 13.40 27 ASN B C 1
ATOM 3452 O O . ASN B 1 29 ? 90.856 51.227 50.850 1.00 12.81 27 ASN B O 1
ATOM 3457 N N . PRO B 1 30 ? 91.204 51.932 52.959 1.00 13.16 28 PRO B N 1
ATOM 3458 C CA . PRO B 1 30 ? 89.984 51.325 53.477 1.00 12.76 28 PRO B CA 1
ATOM 3459 C C . PRO B 1 30 ? 88.692 52.046 53.120 1.00 12.84 28 PRO B C 1
ATOM 3460 O O . PRO B 1 30 ? 87.644 51.482 53.491 1.00 14.22 28 PRO B O 1
ATOM 3464 N N . LYS B 1 31 ? 88.732 53.206 52.486 1.00 12.77 29 LYS B N 1
ATOM 3465 C CA . LYS B 1 31 ? 87.475 53.920 52.215 1.00 14.24 29 LYS B CA 1
ATOM 3466 C C . LYS B 1 31 ? 86.728 53.186 51.107 1.00 13.89 29 LYS B C 1
ATOM 3467 O O . LYS B 1 31 ? 87.247 53.077 49.977 1.00 14.22 29 LYS B O 1
ATOM 3473 N N . PRO B 1 32 ? 85.499 52.751 51.371 1.00 12.92 30 PRO B N 1
ATOM 3474 C CA . PRO B 1 32 ? 84.703 52.141 50.292 1.00 13.58 30 PRO B CA 1
ATOM 3475 C C . PRO B 1 32 ? 84.442 53.191 49.233 1.00 13.57 30 PRO B C 1
ATOM 3476 O O . PRO B 1 32 ? 84.115 54.316 49.552 1.00 14.16 30 PRO B O 1
ATOM 3480 N N . ARG B 1 33 ? 84.603 52.791 47.968 1.00 12.70 31 ARG B N 1
ATOM 3481 C CA . ARG B 1 33 ? 84.531 53.756 46.878 1.00 13.19 31 ARG B CA 1
ATOM 3482 C C . ARG B 1 33 ? 84.051 53.046 45.592 1.00 11.78 31 ARG B C 1
ATOM 3483 O O . ARG B 1 33 ? 84.055 51.810 45.488 1.00 13.04 31 ARG B O 1
ATOM 3491 N N . ILE B 1 34 ? 83.663 53.885 44.630 1.00 11.88 32 ILE B N 1
ATOM 3492 C CA . ILE B 1 34 ? 82.998 53.390 43.423 1.00 11.84 32 ILE B CA 1
ATOM 3493 C C . ILE B 1 34 ? 83.986 53.042 42.363 1.00 11.68 32 ILE B C 1
ATOM 3494 O O . ILE B 1 34 ? 84.873 53.878 42.043 1.00 12.48 32 ILE B O 1
ATOM 3499 N N . GLY B 1 35 ? 83.847 51.843 41.806 1.00 12.02 33 GLY B N 1
ATOM 3500 C CA . GLY B 1 35 ? 84.683 51.352 40.713 1.00 12.02 33 GLY B CA 1
ATOM 3501 C C . GLY B 1 35 ? 83.874 50.735 39.607 1.00 11.40 33 GLY B C 1
ATOM 3502 O O . GLY B 1 35 ? 82.662 50.414 39.759 1.00 11.28 33 GLY B O 1
ATOM 3503 N N . VAL B 1 36 ? 84.542 50.512 38.483 1.00 11.27 34 VAL B N 1
ATOM 3504 C CA . VAL B 1 36 ? 83.989 49.786 37.348 1.00 11.36 34 VAL B CA 1
ATOM 3505 C C . VAL B 1 36 ? 84.942 48.676 37.008 1.00 10.94 34 VAL B C 1
ATOM 3506 O O . VAL B 1 36 ? 86.162 48.878 36.910 1.00 12.08 34 VAL B O 1
ATOM 3510 N N . ALA B 1 37 ? 84.426 47.470 36.819 1.00 10.02 35 ALA B N 1
ATOM 3511 C CA . ALA B 1 37 ? 85.248 46.285 36.507 1.00 10.81 35 ALA B CA 1
ATOM 3512 C C . ALA B 1 37 ? 85.613 46.327 35.030 1.00 10.83 35 ALA B C 1
ATOM 3513 O O . ALA B 1 37 ? 84.753 46.553 34.207 1.00 11.46 35 ALA B O 1
ATOM 3515 N N . ILE B 1 38 ? 86.878 46.053 34.709 1.00 10.66 36 ILE B N 1
ATOM 3516 C CA . ILE B 1 38 ? 87.297 45.890 33.289 1.00 11.25 36 ILE B CA 1
ATOM 3517 C C . ILE B 1 38 ? 88.433 44.895 33.285 1.00 10.68 36 ILE B C 1
ATOM 3518 O O . ILE B 1 38 ? 89.458 45.092 33.975 1.00 11.29 36 ILE B O 1
ATOM 3523 N N . GLY B 1 39 ? 88.254 43.804 32.519 1.00 10.76 37 GLY B N 1
ATOM 3524 C CA . GLY B 1 39 ? 89.203 42.696 32.558 1.00 12.17 37 GLY B CA 1
ATOM 3525 C C . GLY B 1 39 ? 89.372 42.206 33.990 1.00 12.09 37 GLY B C 1
ATOM 3526 O O . GLY B 1 39 ? 88.385 41.908 34.660 1.00 13.97 37 GLY B O 1
ATOM 3527 N N . ASP B 1 40 ? 90.611 42.143 34.478 1.00 12.89 38 ASP B N 1
ATOM 3528 C CA . ASP B 1 40 ? 90.843 41.735 35.872 1.00 13.53 38 ASP B CA 1
ATOM 3529 C C . ASP B 1 40 ? 91.164 42.940 36.789 1.00 12.82 38 ASP B C 1
ATOM 3530 O O . ASP B 1 40 ? 91.600 42.761 37.933 1.00 11.81 38 ASP B O 1
ATOM 3535 N N . GLN B 1 41 ? 90.886 44.153 36.299 1.00 12.52 39 GLN B N 1
ATOM 3536 C CA . GLN B 1 41 ? 91.121 45.429 36.970 1.00 13.02 39 GLN B CA 1
ATOM 3537 C C . GLN B 1 41 ? 89.840 46.075 37.443 1.00 11.95 39 GLN B C 1
ATOM 3538 O O . GLN B 1 41 ? 88.718 45.667 37.024 1.00 12.15 39 GLN B O 1
ATOM 3544 N N . ILE B 1 42 ? 90.013 47.068 38.325 1.00 11.55 40 ILE B N 1
ATOM 3545 C CA . ILE B 1 42 ? 88.931 47.990 38.692 1.00 11.71 40 ILE B CA 1
ATOM 3546 C C . ILE B 1 42 ? 89.429 49.399 38.385 1.00 11.94 40 ILE B C 1
ATOM 3547 O O . ILE B 1 42 ? 90.545 49.794 38.777 1.00 12.81 40 ILE B O 1
ATOM 3552 N N . LEU B 1 43 ? 88.599 50.162 37.701 1.00 12.75 41 LEU B N 1
ATOM 3553 C CA . LEU B 1 43 ? 88.799 51.582 37.497 1.00 12.96 41 LEU B CA 1
ATOM 3554 C C . LEU B 1 43 ? 88.078 52.378 38.581 1.00 14.08 41 LEU B C 1
ATOM 3555 O O . LEU B 1 43 ? 86.842 52.257 38.731 1.00 12.69 41 LEU B O 1
ATOM 3560 N N . ASP B 1 44 ? 88.818 53.139 39.374 1.00 12.47 42 ASP B N 1
ATOM 3561 C CA . ASP B 1 44 ? 88.295 53.898 40.512 1.00 13.35 42 ASP B CA 1
ATOM 3562 C C . ASP B 1 44 ? 87.658 55.186 40.023 1.00 14.39 42 ASP B C 1
ATOM 3563 O O . ASP B 1 44 ? 88.346 56.112 39.568 1.00 13.61 42 ASP B O 1
ATOM 3568 N N . LEU B 1 45 ? 86.343 55.281 40.048 1.00 13.57 43 LEU B N 1
ATOM 3569 C CA . LEU B 1 45 ? 85.668 56.473 39.540 1.00 14.77 43 LEU B CA 1
ATOM 3570 C C . LEU B 1 45 ? 85.898 57.731 40.369 1.00 16.41 43 LEU B C 1
ATOM 3571 O O . LEU B 1 45 ? 85.785 58.825 39.823 1.00 17.33 43 LEU B O 1
ATOM 3576 N N . SER B 1 46 ? 86.193 57.551 41.660 1.00 17.57 44 SER B N 1
ATOM 3577 C CA . SER B 1 46 ? 86.521 58.713 42.503 1.00 19.25 44 SER B CA 1
ATOM 3578 C C . SER B 1 46 ? 87.793 59.408 41.984 1.00 20.33 44 SER B C 1
ATOM 3579 O O . SER B 1 46 ? 87.897 60.645 42.026 1.00 22.31 44 SER B O 1
ATOM 3582 N N . VAL B 1 47 ? 88.711 58.625 41.422 1.00 18.74 45 VAL B N 1
ATOM 3583 C CA . VAL B 1 47 ? 89.956 59.184 40.889 1.00 19.11 45 VAL B CA 1
ATOM 3584 C C . VAL B 1 47 ? 89.764 59.880 39.553 1.00 19.58 45 VAL B C 1
ATOM 3585 O O . VAL B 1 47 ? 90.419 60.903 39.278 1.00 19.79 45 VAL B O 1
ATOM 3589 N N . ILE B 1 48 ? 88.881 59.363 38.699 1.00 17.61 46 ILE B N 1
ATOM 3590 C CA . ILE B 1 48 ? 88.703 59.955 37.380 1.00 17.96 46 ILE B CA 1
ATOM 3591 C C . ILE B 1 48 ? 87.467 60.829 37.235 1.00 18.61 46 ILE B C 1
ATOM 3592 O O . ILE B 1 48 ? 87.100 61.175 36.122 1.00 18.77 46 ILE B O 1
ATOM 3597 N N . LYS B 1 49 ? 86.852 61.202 38.354 1.00 19.71 47 LYS B N 1
ATOM 3598 C CA . LYS B 1 49 ? 85.550 61.883 38.289 1.00 19.84 47 LYS B CA 1
ATOM 3599 C C . LYS B 1 49 ? 85.549 63.204 37.511 1.00 20.63 47 LYS B C 1
ATOM 3600 O O . LYS B 1 49 ? 84.546 63.588 36.898 1.00 19.33 47 LYS B O 1
ATOM 3606 N N . HIS B 1 50 ? 86.701 63.894 37.532 1.00 22.01 48 HIS B N 1
ATOM 3607 C CA . HIS B 1 50 ? 86.812 65.150 36.793 1.00 23.61 48 HIS B CA 1
ATOM 3608 C C . HIS B 1 50 ? 86.815 64.939 35.289 1.00 22.92 48 HIS B C 1
ATOM 3609 O O . HIS B 1 50 ? 86.653 65.912 34.557 1.00 24.40 48 HIS B O 1
ATOM 3616 N N . LEU B 1 51 ? 86.978 63.695 34.824 1.00 22.11 49 LEU B N 1
ATOM 3617 C CA . LEU B 1 51 ? 86.865 63.403 33.376 1.00 22.83 49 LEU B CA 1
ATOM 3618 C C . LEU B 1 51 ? 85.423 63.285 32.871 1.00 23.05 49 LEU B C 1
ATOM 3619 O O . LEU B 1 51 ? 85.208 63.146 31.651 1.00 24.33 49 LEU B O 1
ATOM 3624 N N . PHE B 1 52 ? 84.449 63.319 33.776 1.00 22.21 50 PHE B N 1
ATOM 3625 C CA . PHE B 1 52 ? 83.042 63.306 33.361 1.00 21.81 50 PHE B CA 1
ATOM 3626 C C . PHE B 1 52 ? 82.598 64.765 33.161 1.00 22.04 50 PHE B C 1
ATOM 3627 O O . PHE B 1 52 ? 82.064 65.391 34.053 1.00 22.13 50 PHE B O 1
ATOM 3635 N N . THR B 1 53 ? 82.842 65.297 31.963 1.00 23.37 51 THR B N 1
ATOM 3636 C CA . THR B 1 53 ? 82.640 66.722 31.664 1.00 24.72 51 THR B CA 1
ATOM 3637 C C . THR B 1 53 ? 81.351 67.067 30.941 1.00 24.36 51 THR B C 1
ATOM 3638 O O . THR B 1 53 ? 81.098 68.253 30.646 1.00 25.36 51 THR B O 1
ATOM 3642 N N . GLY B 1 54 ? 80.536 66.054 30.638 1.00 23.47 52 GLY B N 1
ATOM 3643 C CA . GLY B 1 54 ? 79.298 66.231 29.909 1.00 23.01 52 GLY B CA 1
ATOM 3644 C C . GLY B 1 54 ? 78.213 66.909 30.728 1.00 22.69 52 GLY B C 1
ATOM 3645 O O . GLY B 1 54 ? 78.370 67.130 31.928 1.00 23.62 52 GLY B O 1
ATOM 3646 N N . PRO B 1 55 ? 77.112 67.237 30.075 1.00 22.51 53 PRO B N 1
ATOM 3647 C CA . PRO B 1 55 ? 76.045 68.025 30.706 1.00 22.37 53 PRO B CA 1
ATOM 3648 C C . PRO B 1 55 ? 75.305 67.366 31.870 1.00 22.93 53 PRO B C 1
ATOM 3649 O O . PRO B 1 55 ? 74.871 68.077 32.791 1.00 22.93 53 PRO B O 1
ATOM 3653 N N . ALA B 1 56 ? 75.143 66.054 31.816 1.00 22.65 54 ALA B N 1
ATOM 3654 C CA . ALA B 1 56 ? 74.426 65.340 32.871 1.00 21.33 54 ALA B CA 1
ATOM 3655 C C . ALA B 1 56 ? 75.247 65.188 34.130 1.00 21.82 54 ALA B C 1
ATOM 3656 O O . ALA B 1 56 ? 74.697 65.106 35.250 1.00 22.86 54 ALA B O 1
ATOM 3658 N N . LEU B 1 57 ? 76.570 65.110 33.951 1.00 20.06 55 LEU B N 1
ATOM 3659 C CA . LEU B 1 57 ? 77.483 64.808 35.057 1.00 20.07 55 LEU B CA 1
ATOM 3660 C C . LEU B 1 57 ? 78.365 65.929 35.561 1.00 21.29 55 LEU B C 1
ATOM 3661 O O . LEU B 1 57 ? 78.847 65.866 36.676 1.00 21.09 55 LEU B O 1
ATOM 3666 N N . SER B 1 58 ? 78.584 66.957 34.750 1.00 22.52 56 SER B N 1
ATOM 3667 C CA . SER B 1 58 ? 79.597 67.951 35.144 1.00 24.74 56 SER B CA 1
ATOM 3668 C C . SER B 1 58 ? 79.320 68.615 36.520 1.00 24.82 56 SER B C 1
ATOM 3669 O O . SER B 1 58 ? 80.280 68.938 37.246 1.00 25.26 56 SER B O 1
ATOM 3672 N N . LYS B 1 59 ? 78.047 68.818 36.874 1.00 24.26 57 LYS B N 1
ATOM 3673 C CA . LYS B 1 59 ? 77.722 69.403 38.192 1.00 25.06 57 LYS B CA 1
ATOM 3674 C C . LYS B 1 59 ? 77.385 68.373 39.276 1.00 24.60 57 LYS B C 1
ATOM 3675 O O . LYS B 1 59 ? 76.928 68.735 40.378 1.00 24.11 57 LYS B O 1
ATOM 3681 N N . HIS B 1 60 ? 77.579 67.097 38.938 1.00 22.81 58 HIS B N 1
ATOM 3682 C CA . HIS B 1 60 ? 77.189 65.973 39.799 1.00 21.73 58 HIS B CA 1
ATOM 3683 C C . HIS B 1 60 ? 78.344 64.982 39.974 1.00 20.83 58 HIS B C 1
ATOM 3684 O O . HIS B 1 60 ? 78.128 63.799 40.302 1.00 19.85 58 HIS B O 1
ATOM 3691 N N . GLN B 1 61 ? 79.576 65.448 39.794 1.00 20.28 59 GLN B N 1
ATOM 3692 C CA . GLN B 1 61 ? 80.723 64.567 39.880 1.00 20.48 59 GLN B CA 1
ATOM 3693 C C . GLN B 1 61 ? 80.877 63.988 41.290 1.00 21.16 59 GLN B C 1
ATOM 3694 O O . GLN B 1 61 ? 81.463 62.896 41.459 1.00 19.88 59 GLN B O 1
ATOM 3700 N N . HIS B 1 62 ? 80.337 64.677 42.306 1.00 20.86 60 HIS B N 1
ATOM 3701 C CA . HIS B 1 62 ? 80.422 64.146 43.652 1.00 21.84 60 HIS B CA 1
ATOM 3702 C C . HIS B 1 62 ? 79.718 62.790 43.831 1.00 19.53 60 HIS B C 1
ATOM 3703 O O . HIS B 1 62 ? 80.013 62.069 44.783 1.00 18.61 60 HIS B O 1
ATOM 3710 N N . VAL B 1 63 ? 78.825 62.412 42.919 1.00 16.98 61 VAL B N 1
ATOM 3711 C CA . VAL B 1 63 ? 78.168 61.106 43.136 1.00 16.64 61 VAL B CA 1
ATOM 3712 C C . VAL B 1 63 ? 79.220 60.020 43.047 1.00 17.08 61 VAL B C 1
ATOM 3713 O O . VAL B 1 63 ? 78.992 58.920 43.552 1.00 17.84 61 VAL B O 1
ATOM 3717 N N . PHE B 1 64 ? 80.325 60.284 42.338 1.00 16.17 62 PHE B N 1
ATOM 3718 C CA . PHE B 1 64 ? 81.363 59.262 42.176 1.00 15.25 62 PHE B CA 1
ATOM 3719 C C . PHE B 1 64 ? 82.331 59.237 43.325 1.00 16.86 62 PHE B C 1
ATOM 3720 O O . PHE B 1 64 ? 83.200 58.406 43.353 1.00 16.36 62 PHE B O 1
ATOM 3728 N N . ASP B 1 65 ? 82.140 60.119 44.296 1.00 16.09 63 ASP B N 1
ATOM 3729 C CA . ASP B 1 65 ? 82.974 60.169 45.499 1.00 18.18 63 ASP B CA 1
ATOM 3730 C C . ASP B 1 65 ? 82.290 59.485 46.688 1.00 17.94 63 ASP B C 1
ATOM 3731 O O . ASP B 1 65 ? 82.877 59.352 47.772 1.00 20.83 63 ASP B O 1
ATOM 3736 N N . GLU B 1 66 ? 81.051 59.017 46.481 1.00 15.83 64 GLU B N 1
ATOM 3737 C CA . GLU B 1 66 ? 80.272 58.439 47.576 1.00 16.77 64 GLU B CA 1
ATOM 3738 C C . GLU B 1 66 ? 80.738 57.019 47.946 1.00 15.11 64 GLU B C 1
ATOM 3739 O O . GLU B 1 66 ? 81.417 56.310 47.168 1.00 14.65 64 GLU B O 1
ATOM 3745 N N . THR B 1 67 ? 80.306 56.552 49.118 1.00 14.06 65 THR B N 1
ATOM 3746 C CA . THR B 1 67 ? 80.648 55.201 49.538 1.00 14.07 65 THR B CA 1
ATOM 3747 C C . THR B 1 67 ? 79.662 54.127 49.046 1.00 12.65 65 THR B C 1
ATOM 3748 O O . THR B 1 67 ? 79.800 52.948 49.316 1.00 13.47 65 THR B O 1
ATOM 3752 N N . THR B 1 68 ? 78.618 54.607 48.374 1.00 12.75 66 THR B N 1
ATOM 3753 C CA . THR B 1 68 ? 77.576 53.711 47.814 1.00 13.73 66 THR B CA 1
ATOM 3754 C C . THR B 1 68 ? 77.127 54.275 46.474 1.00 13.01 66 THR B C 1
ATOM 3755 O O . THR B 1 68 ? 77.303 55.445 46.210 1.00 12.70 66 THR B O 1
ATOM 3759 N N . LEU B 1 69 ? 76.435 53.445 45.676 1.00 11.64 67 LEU B N 1
ATOM 3760 C CA . LEU B 1 69 ? 75.959 53.877 44.377 1.00 10.67 67 LEU B CA 1
ATOM 3761 C C . LEU B 1 69 ? 74.619 54.619 44.426 1.00 11.06 67 LEU B C 1
ATOM 3762 O O . LEU B 1 69 ? 74.150 55.053 43.355 1.00 11.61 67 LEU B O 1
ATOM 3767 N N . ASN B 1 70 ? 74.001 54.843 45.596 1.00 11.14 68 ASN B N 1
ATOM 3768 C CA . ASN B 1 70 ? 72.634 55.372 45.618 1.00 11.21 68 ASN B CA 1
ATOM 3769 C C . ASN B 1 70 ? 72.485 56.662 44.854 1.00 12.50 68 ASN B C 1
ATOM 3770 O O . ASN B 1 70 ? 71.514 56.845 44.082 1.00 13.30 68 ASN B O 1
ATOM 3775 N N . ASN B 1 71 ? 73.413 57.582 45.063 1.00 12.69 69 ASN B N 1
ATOM 3776 C CA . ASN B 1 71 ? 73.205 58.900 44.447 1.00 13.57 69 ASN B CA 1
ATOM 3777 C C . ASN B 1 71 ? 73.341 58.833 42.909 1.00 12.80 69 ASN B C 1
ATOM 3778 O O . ASN B 1 71 ? 72.596 59.496 42.174 1.00 13.14 69 ASN B O 1
ATOM 3783 N N . PHE B 1 72 ? 74.284 58.020 42.434 1.00 12.61 70 PHE B N 1
ATOM 3784 C CA . PHE B 1 72 ? 74.419 57.843 40.982 1.00 12.26 70 PHE B CA 1
ATOM 3785 C C . PHE B 1 72 ? 73.186 57.146 40.403 1.00 12.29 70 PHE B C 1
ATOM 3786 O O . PHE B 1 72 ? 72.681 57.537 39.337 1.00 12.49 70 PHE B O 1
ATOM 3794 N N . MET B 1 73 ? 72.684 56.138 41.116 1.00 11.37 71 MET B N 1
ATOM 3795 C CA . MET B 1 73 ? 71.440 55.490 40.691 1.00 12.75 71 MET B CA 1
ATOM 3796 C C . MET B 1 73 ? 70.308 56.536 40.609 1.00 13.30 71 MET B C 1
ATOM 3797 O O . MET B 1 73 ? 69.534 56.543 39.648 1.00 13.48 71 MET B O 1
ATOM 3802 N N . GLY B 1 74 ? 70.217 57.415 41.616 1.00 12.67 72 GLY B N 1
ATOM 3803 C CA . GLY B 1 74 ? 69.162 58.405 41.663 1.00 14.30 72 GLY B CA 1
ATOM 3804 C C . GLY B 1 74 ? 69.210 59.447 40.543 1.00 15.31 72 GLY B C 1
ATOM 3805 O O . GLY B 1 74 ? 68.200 60.119 40.318 1.00 16.42 72 GLY B O 1
ATOM 3806 N N . LEU B 1 75 ? 70.368 59.628 39.886 1.00 14.37 73 LEU B N 1
ATOM 3807 C CA . LEU B 1 75 ? 70.478 60.683 38.851 1.00 15.18 73 LEU B CA 1
ATOM 3808 C C . LEU B 1 75 ? 69.650 60.386 37.615 1.00 15.48 73 LEU B C 1
ATOM 3809 O O . LEU B 1 75 ? 69.237 61.306 36.926 1.00 16.50 73 LEU B O 1
ATOM 3814 N N . GLY B 1 76 ? 69.399 59.121 37.313 1.00 13.96 74 GLY B N 1
ATOM 3815 C CA . GLY B 1 76 ? 68.579 58.757 36.184 1.00 15.05 74 GLY B CA 1
ATOM 3816 C C . GLY B 1 76 ? 69.334 58.532 34.897 1.00 15.21 74 GLY B C 1
ATOM 3817 O O . GLY B 1 76 ? 70.586 58.711 34.834 1.00 14.81 74 GLY B O 1
ATOM 3818 N N . GLN B 1 77 ? 68.596 58.115 33.887 1.00 15.81 75 GLN B N 1
ATOM 3819 C CA . GLN B 1 77 ? 69.178 57.579 32.674 1.00 17.19 75 GLN B CA 1
ATOM 3820 C C . GLN B 1 77 ? 70.099 58.498 31.856 1.00 16.99 75 GLN B C 1
ATOM 3821 O O . GLN B 1 77 ? 71.057 57.990 31.294 1.00 17.46 75 GLN B O 1
ATOM 3827 N N . ALA B 1 78 ? 69.839 59.803 31.771 1.00 16.84 76 ALA B N 1
ATOM 3828 C CA . ALA B 1 78 ? 70.761 60.649 30.998 1.00 16.91 76 ALA B CA 1
ATOM 3829 C C . ALA B 1 78 ? 72.159 60.615 31.624 1.00 16.51 76 ALA B C 1
ATOM 3830 O O . ALA B 1 78 ? 73.163 60.508 30.921 1.00 16.41 76 ALA B O 1
ATOM 3832 N N . ALA B 1 79 ? 72.221 60.638 32.950 1.00 14.63 77 ALA B N 1
ATOM 3833 C CA . ALA B 1 79 ? 73.469 60.508 33.677 1.00 14.69 77 ALA B CA 1
ATOM 3834 C C . ALA B 1 79 ? 74.089 59.129 33.454 1.00 14.93 77 ALA B C 1
ATOM 3835 O O . ALA B 1 79 ? 75.307 59.044 33.223 1.00 15.17 77 ALA B O 1
ATOM 3837 N N . TRP B 1 80 ? 73.290 58.055 33.478 1.00 14.41 78 TRP B N 1
ATOM 3838 C CA . TRP B 1 80 ? 73.862 56.697 33.324 1.00 14.59 78 TRP B CA 1
ATOM 3839 C C . TRP B 1 80 ? 74.434 56.556 31.946 1.00 14.54 78 TRP B C 1
ATOM 3840 O O . TRP B 1 80 ? 75.531 56.066 31.781 1.00 13.98 78 TRP B O 1
ATOM 3851 N N . LYS B 1 81 ? 73.711 57.048 30.947 1.00 15.84 79 LYS B N 1
ATOM 3852 C CA . LYS B 1 81 ? 74.144 56.956 29.559 1.00 16.13 79 LYS B CA 1
ATOM 3853 C C . LYS B 1 81 ? 75.420 57.763 29.282 1.00 15.28 79 LYS B C 1
ATOM 3854 O O . LYS B 1 81 ? 76.317 57.292 28.573 1.00 15.48 79 LYS B O 1
ATOM 3860 N N . GLU B 1 82 ? 75.509 58.935 29.870 1.00 15.44 80 GLU B N 1
ATOM 3861 C CA . GLU B 1 82 ? 76.678 59.783 29.737 1.00 15.72 80 GLU B CA 1
ATOM 3862 C C . GLU B 1 82 ? 77.899 59.154 30.412 1.00 15.59 80 GLU B C 1
ATOM 3863 O O . GLU B 1 82 ? 78.988 59.145 29.835 1.00 16.12 80 GLU B O 1
ATOM 3869 N N . ALA B 1 83 ? 77.740 58.609 31.628 1.00 14.66 81 ALA B N 1
ATOM 3870 C CA . ALA B 1 83 ? 78.831 57.908 32.292 1.00 14.44 81 ALA B CA 1
ATOM 3871 C C . ALA B 1 83 ? 79.311 56.727 31.472 1.00 13.77 81 ALA B C 1
ATOM 3872 O O . ALA B 1 83 ? 80.525 56.549 31.295 1.00 13.78 81 ALA B O 1
ATOM 3874 N N . ARG B 1 84 ? 78.385 55.930 30.937 1.00 13.08 82 ARG B N 1
ATOM 3875 C CA . ARG B 1 84 ? 78.751 54.746 30.205 1.00 13.29 82 ARG B CA 1
ATOM 3876 C C . ARG B 1 84 ? 79.493 55.151 28.917 1.00 14.39 82 ARG B C 1
ATOM 3877 O O . ARG B 1 84 ? 80.536 54.557 28.618 1.00 14.04 82 ARG B O 1
ATOM 3885 N N . ALA B 1 85 ? 78.971 56.134 28.171 1.00 15.29 83 ALA B N 1
ATOM 3886 C CA . ALA B 1 85 ? 79.688 56.563 26.955 1.00 16.02 83 ALA B CA 1
ATOM 3887 C C . ALA B 1 85 ? 81.082 57.111 27.291 1.00 15.74 83 ALA B C 1
ATOM 3888 O O . ALA B 1 85 ? 82.042 56.832 26.564 1.00 16.50 83 ALA B O 1
ATOM 3890 N N . SER B 1 86 ? 81.204 57.854 28.385 1.00 15.29 84 SER B N 1
ATOM 3891 C CA . SER B 1 86 ? 82.514 58.409 28.790 1.00 16.44 84 SER B CA 1
ATOM 3892 C C . SER B 1 86 ? 83.461 57.271 29.132 1.00 15.53 84 SER B C 1
ATOM 3893 O O . SER B 1 86 ? 84.648 57.297 28.760 1.00 16.98 84 SER B O 1
ATOM 3896 N N . LEU B 1 87 ? 82.982 56.254 29.840 1.00 15.04 85 LEU B N 1
ATOM 3897 C CA . LEU B 1 87 ? 83.824 55.121 30.195 1.00 14.96 85 LEU B CA 1
ATOM 3898 C C . LEU B 1 87 ? 84.197 54.281 28.981 1.00 15.22 85 LEU B C 1
ATOM 3899 O O . LEU B 1 87 ? 85.356 53.809 28.895 1.00 15.79 85 LEU B O 1
ATOM 3904 N N . GLN B 1 88 ? 83.277 54.107 28.033 1.00 15.29 86 GLN B N 1
ATOM 3905 C CA . GLN B 1 88 ? 83.589 53.328 26.854 1.00 15.80 86 GLN B CA 1
ATOM 3906 C C . GLN B 1 88 ? 84.708 54.048 26.073 1.00 16.05 86 GLN B C 1
ATOM 3907 O O . GLN B 1 88 ? 85.587 53.385 25.526 1.00 17.04 86 GLN B O 1
ATOM 3913 N N . ASN B 1 89 ? 84.641 55.373 26.039 1.00 15.44 87 ASN B N 1
ATOM 3914 C CA . ASN B 1 89 ? 85.686 56.155 25.357 1.00 15.84 87 ASN B CA 1
ATOM 3915 C C . ASN B 1 89 ? 87.003 56.036 26.109 1.00 16.02 87 ASN B C 1
ATOM 3916 O O . ASN B 1 89 ? 88.042 55.710 25.527 1.00 16.38 87 ASN B O 1
ATOM 3921 N N . LEU B 1 90 ? 86.990 56.342 27.396 1.00 14.92 88 LEU B N 1
ATOM 3922 C CA . LEU B 1 90 ? 88.193 56.338 28.189 1.00 15.15 88 LEU B CA 1
ATOM 3923 C C . LEU B 1 90 ? 88.895 55.006 28.169 1.00 15.31 88 LEU B C 1
ATOM 3924 O O . LEU B 1 90 ? 90.108 54.947 28.259 1.00 15.94 88 LEU B O 1
ATOM 3929 N N . LEU B 1 91 ? 88.135 53.903 28.208 1.00 14.28 89 LEU B N 1
ATOM 3930 C CA . LEU B 1 91 ? 88.730 52.548 28.252 1.00 15.18 89 LEU B CA 1
ATOM 3931 C C . LEU B 1 91 ? 89.084 51.981 26.886 1.00 14.62 89 LEU B C 1
ATOM 3932 O O . LEU B 1 91 ? 89.636 50.906 26.772 1.00 14.95 89 LEU B O 1
ATOM 3937 N N . SER B 1 92 ? 88.720 52.703 25.828 1.00 16.22 90 SER B N 1
ATOM 3938 C CA . SER B 1 92 ? 88.942 52.217 24.467 1.00 16.92 90 SER B CA 1
ATOM 3939 C C . SER B 1 92 ? 90.416 52.034 24.158 1.00 16.55 90 SER B C 1
ATOM 3940 O O . SER B 1 92 ? 91.225 52.851 24.552 1.00 16.01 90 SER B O 1
ATOM 3943 N N . ALA B 1 93 ? 90.735 50.970 23.425 1.00 15.99 91 ALA B N 1
ATOM 3944 C CA . ALA B 1 93 ? 92.105 50.719 22.996 1.00 18.12 91 ALA B CA 1
ATOM 3945 C C . ALA B 1 93 ? 92.663 51.876 22.183 1.00 18.55 91 ALA B C 1
ATOM 3946 O O . ALA B 1 93 ? 93.876 52.110 22.226 1.00 20.48 91 ALA B O 1
ATOM 3948 N N . SER B 1 94 ? 91.804 52.597 21.491 1.00 18.68 92 SER B N 1
ATOM 3949 C CA . SER B 1 94 ? 92.257 53.661 20.609 1.00 20.70 92 SER B CA 1
ATOM 3950 C C . SER B 1 94 ? 92.276 55.062 21.217 1.00 20.18 92 SER B C 1
ATOM 3951 O O . SER B 1 94 ? 92.671 56.022 20.533 1.00 21.83 92 SER B O 1
ATOM 3954 N N . GLN B 1 95 ? 91.866 55.215 22.487 1.00 18.16 93 GLN B N 1
ATOM 3955 C CA . GLN B 1 95 ? 91.827 56.520 23.151 1.00 18.12 93 GLN B CA 1
ATOM 3956 C C . GLN B 1 95 ? 93.087 56.716 24.015 1.00 18.57 93 GLN B C 1
ATOM 3957 O O . GLN B 1 95 ? 93.396 55.897 24.886 1.00 19.33 93 GLN B O 1
ATOM 3963 N N . ALA B 1 96 ? 93.822 57.806 23.764 1.00 18.36 94 ALA B N 1
ATOM 3964 C CA . ALA B 1 96 ? 95.051 58.111 24.506 1.00 19.67 94 ALA B CA 1
ATOM 3965 C C . ALA B 1 96 ? 94.881 58.669 25.915 1.00 19.31 94 ALA B C 1
ATOM 3966 O O . ALA B 1 96 ? 95.797 58.557 26.724 1.00 20.46 94 ALA B O 1
ATOM 3968 N N . ARG B 1 97 ? 93.755 59.321 26.198 1.00 19.32 95 ARG B N 1
ATOM 3969 C CA . ARG B 1 97 ? 93.651 60.181 27.374 1.00 19.65 95 ARG B CA 1
ATOM 3970 C C . ARG B 1 97 ? 94.069 59.451 28.653 1.00 19.64 95 ARG B C 1
ATOM 3971 O O . ARG B 1 97 ? 94.925 59.917 29.383 1.00 20.72 95 ARG B O 1
ATOM 3979 N N . LEU B 1 98 ? 93.445 58.294 28.937 1.00 18.63 96 LEU B N 1
ATOM 3980 C CA . LEU B 1 98 ? 93.822 57.561 30.149 1.00 18.45 96 LEU B CA 1
ATOM 3981 C C . LEU B 1 98 ? 94.930 56.570 29.870 1.00 18.04 96 LEU B C 1
ATOM 3982 O O . LEU B 1 98 ? 95.888 56.445 30.668 1.00 20.17 96 LEU B O 1
ATOM 3987 N N . ARG B 1 99 ? 94.806 55.884 28.744 1.00 18.66 97 ARG B N 1
ATOM 3988 C CA . ARG B 1 99 ? 95.776 54.894 28.286 1.00 19.62 97 ARG B CA 1
ATOM 3989 C C . ARG B 1 99 ? 97.243 55.346 28.418 1.00 21.24 97 ARG B C 1
ATOM 3990 O O . ARG B 1 99 ? 98.096 54.558 28.849 1.00 21.66 97 ARG B O 1
ATOM 3998 N N . ASP B 1 100 ? 97.512 56.592 28.025 1.00 23.61 98 ASP B N 1
ATOM 3999 C CA . ASP B 1 100 ? 98.890 57.086 27.944 1.00 25.53 98 ASP B CA 1
ATOM 4000 C C . ASP B 1 100 ? 99.299 57.920 29.170 1.00 27.11 98 ASP B C 1
ATOM 4001 O O . ASP B 1 100 ? 100.441 58.407 29.241 1.00 28.25 98 ASP B O 1
ATOM 4006 N N . ASP B 1 101 ? 98.401 58.096 30.134 1.00 26.87 99 ASP B N 1
ATOM 4007 C CA . ASP B 1 101 ? 98.724 58.831 31.357 1.00 27.21 99 ASP B CA 1
ATOM 4008 C C . ASP B 1 101 ? 99.214 57.876 32.447 1.00 28.15 99 ASP B C 1
ATOM 4009 O O . ASP B 1 101 ? 98.441 57.447 33.294 1.00 28.07 99 ASP B O 1
ATOM 4014 N N . LYS B 1 102 ? 100.514 57.557 32.438 1.00 28.27 100 LYS B N 1
ATOM 4015 C CA . LYS B 1 102 ? 101.087 56.560 33.345 1.00 29.22 100 LYS B CA 1
ATOM 4016 C C . LYS B 1 102 ? 100.751 56.820 34.815 1.00 28.13 100 LYS B C 1
ATOM 4017 O O . LYS B 1 102 ? 100.339 55.916 35.552 1.00 28.28 100 LYS B O 1
ATOM 4023 N N . GLU B 1 103 ? 100.912 58.069 35.232 1.00 2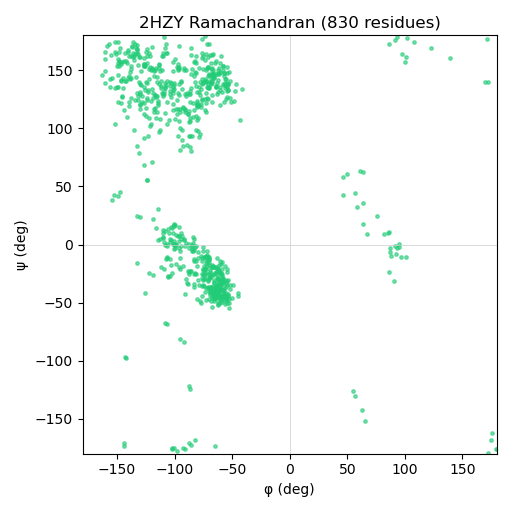8.20 101 GLU B N 1
ATOM 4024 C CA . GLU B 1 103 ? 100.686 58.452 36.611 1.00 27.53 101 GLU B CA 1
ATOM 4025 C C . GLU B 1 103 ? 99.200 58.388 37.002 1.00 26.64 101 GLU B C 1
ATOM 4026 O O . GLU B 1 103 ? 98.877 57.958 38.116 1.00 26.20 101 GLU B O 1
ATOM 4032 N N . LEU B 1 104 ? 98.323 58.875 36.131 1.00 24.34 102 LEU B N 1
ATOM 4033 C CA . LEU B 1 104 ? 96.891 58.697 36.363 1.00 23.17 102 LEU B CA 1
ATOM 4034 C C . LEU B 1 104 ? 96.523 57.199 36.426 1.00 23.23 102 LEU B C 1
ATOM 4035 O O . LEU B 1 104 ? 95.747 56.824 37.323 1.00 23.12 102 LEU B O 1
ATOM 4040 N N . ARG B 1 105 ? 97.031 56.349 35.512 1.00 23.09 103 ARG B N 1
ATOM 4041 C CA . ARG B 1 105 ? 96.720 54.891 35.557 1.00 23.57 103 ARG B CA 1
ATOM 4042 C C . ARG B 1 105 ? 97.135 54.229 36.851 1.00 24.89 103 ARG B C 1
ATOM 4043 O O . ARG B 1 105 ? 96.476 53.321 37.370 1.00 24.61 103 ARG B O 1
ATOM 4051 N N . GLN B 1 106 ? 98.290 54.655 37.348 1.00 25.02 104 GLN B N 1
ATOM 4052 C CA . GLN B 1 106 ? 98.792 54.218 38.625 1.00 26.76 104 GLN B CA 1
ATOM 4053 C C . GLN B 1 106 ? 97.761 54.499 39.721 1.00 25.71 104 GLN B C 1
ATOM 4054 O O . GLN B 1 106 ? 97.490 53.619 40.549 1.00 27.58 104 GLN B O 1
ATOM 4060 N N . ARG B 1 107 ? 97.167 55.702 39.721 1.00 23.01 105 ARG B N 1
ATOM 4061 C CA . ARG B 1 107 ? 96.200 56.049 40.744 1.00 22.49 105 ARG B CA 1
ATOM 4062 C C . ARG B 1 107 ? 94.800 55.468 40.475 1.00 20.01 105 ARG B C 1
ATOM 4063 O O . ARG B 1 107 ? 94.056 55.193 41.417 1.00 21.73 105 ARG B O 1
ATOM 4071 N N . ALA B 1 108 ? 94.454 55.307 39.205 1.00 18.96 106 ALA B N 1
ATOM 4072 C CA . ALA B 1 108 ? 93.063 54.976 38.810 1.00 16.89 106 ALA B CA 1
ATOM 4073 C C . ALA B 1 108 ? 92.752 53.506 38.796 1.00 16.02 106 ALA B C 1
ATOM 4074 O O . ALA B 1 108 ? 91.548 53.168 38.866 1.00 16.90 106 ALA B O 1
ATOM 4076 N N . PHE B 1 109 ? 93.736 52.622 38.609 1.00 15.22 107 PHE B N 1
ATOM 4077 C CA . PHE B 1 109 ? 93.448 51.208 38.497 1.00 15.24 107 PHE B CA 1
ATOM 4078 C C . PHE B 1 109 ? 93.952 50.451 39.680 1.00 15.97 107 PHE B C 1
ATOM 4079 O O . PHE B 1 109 ? 94.986 50.831 40.273 1.00 16.42 107 PHE B O 1
ATOM 4087 N N . THR B 1 110 ? 93.260 49.364 40.004 1.00 14.61 108 THR B N 1
ATOM 4088 C CA . THR B 1 110 ? 93.729 48.395 40.987 1.00 15.37 108 THR B CA 1
ATOM 4089 C C . THR B 1 110 ? 93.247 47.007 40.595 1.00 15.10 108 THR B C 1
ATOM 4090 O O . THR B 1 110 ? 92.276 46.868 39.842 1.00 14.70 108 THR B O 1
ATOM 4094 N N . SER B 1 111 ? 93.919 45.978 41.054 1.00 15.35 109 SER B N 1
ATOM 4095 C CA . SER B 1 111 ? 93.572 44.647 40.658 1.00 15.03 109 SER B CA 1
ATOM 4096 C C . SER B 1 111 ? 92.311 44.195 41.390 1.00 15.39 109 SER B C 1
ATOM 4097 O O . SER B 1 111 ? 92.159 44.477 42.567 1.00 15.91 109 SER B O 1
ATOM 4100 N N . GLN B 1 112 ? 91.438 43.459 40.710 1.00 12.54 110 GLN B N 1
ATOM 4101 C CA . GLN B 1 112 ? 90.293 42.827 41.406 1.00 13.65 110 GLN B CA 1
ATOM 4102 C C . GLN B 1 112 ? 90.753 41.866 42.506 1.00 14.61 110 GLN B C 1
ATOM 4103 O O . GLN B 1 112 ? 90.117 41.761 43.586 1.00 14.24 110 GLN B O 1
ATOM 4109 N N . ALA B 1 113 ? 91.894 41.218 42.273 1.00 15.82 111 ALA B N 1
ATOM 4110 C CA . ALA B 1 113 ? 92.358 40.163 43.151 1.00 18.22 111 ALA B CA 1
ATOM 4111 C C . ALA B 1 113 ? 92.556 40.687 44.550 1.00 20.26 111 ALA B C 1
ATOM 4112 O O . ALA B 1 113 ? 92.245 39.955 45.512 1.00 23.55 111 ALA B O 1
ATOM 4114 N N . SER B 1 114 ? 93.058 41.907 44.672 1.00 19.87 112 SER B N 1
ATOM 4115 C CA . SER B 1 114 ? 93.349 42.432 46.015 1.00 22.62 112 SER B CA 1
ATOM 4116 C C . SER B 1 114 ? 92.272 43.415 46.518 1.00 21.29 112 SER B C 1
ATOM 4117 O O . SER B 1 114 ? 92.451 44.055 47.557 1.00 22.98 112 SER B O 1
ATOM 4120 N N . ALA B 1 115 ? 91.147 43.529 45.825 1.00 17.03 113 ALA B N 1
ATOM 4121 C CA . ALA B 1 115 ? 90.082 44.423 46.286 1.00 14.83 113 ALA B CA 1
ATOM 4122 C C . ALA B 1 115 ? 89.103 43.647 47.158 1.00 13.39 113 ALA B C 1
ATOM 4123 O O . ALA B 1 115 ? 88.900 42.441 47.002 1.00 16.92 113 ALA B O 1
ATOM 4125 N N . THR B 1 116 ? 88.493 44.338 48.086 1.00 12.34 114 THR B N 1
ATOM 4126 C CA . THR B 1 116 ? 87.370 43.823 48.867 1.00 12.37 114 THR B CA 1
ATOM 4127 C C . THR B 1 116 ? 86.101 44.512 48.374 1.00 10.55 114 THR B C 1
ATOM 4128 O O . THR B 1 116 ? 86.007 45.741 48.375 1.00 11.48 114 THR B O 1
ATOM 4132 N N . MET B 1 117 ? 85.107 43.724 47.923 1.00 11.51 115 MET B N 1
ATOM 4133 C CA . MET B 1 117 ? 83.839 44.291 47.507 1.00 11.59 115 MET B CA 1
ATOM 4134 C C . MET B 1 117 ? 82.896 44.463 48.685 1.00 11.57 115 MET B C 1
ATOM 4135 O O . MET B 1 117 ? 82.911 43.696 49.654 1.00 13.98 115 MET B O 1
ATOM 4140 N N . HIS B 1 118 ? 82.090 45.507 48.587 1.00 12.04 116 HIS B N 1
ATOM 4141 C CA . HIS B 1 118 ? 81.062 45.794 49.579 1.00 10.80 116 HIS B CA 1
ATOM 4142 C C . HIS B 1 118 ? 79.690 45.784 48.929 1.00 11.72 116 HIS B C 1
ATOM 4143 O O . HIS B 1 118 ? 79.585 45.774 47.703 1.00 11.95 116 HIS B O 1
ATOM 4150 N N . LEU B 1 119 ? 78.637 45.834 49.727 1.00 11.18 117 LEU B N 1
ATOM 4151 C CA . LEU B 1 119 ? 77.310 45.957 49.126 1.00 12.71 117 LEU B CA 1
ATOM 4152 C C . LEU B 1 119 ? 77.294 47.209 48.248 1.00 12.85 117 LEU B C 1
ATOM 4153 O O . LEU B 1 119 ? 77.778 48.261 48.652 1.00 12.18 117 LEU B O 1
ATOM 4158 N N . PRO B 1 120 ? 76.711 47.155 47.047 1.00 11.39 118 PRO B N 1
ATOM 4159 C CA . PRO B 1 120 ? 76.792 48.303 46.160 1.00 12.13 118 PRO B CA 1
ATOM 4160 C C . PRO B 1 120 ? 75.953 49.490 46.526 1.00 11.21 118 PRO B C 1
ATOM 4161 O O . PRO B 1 120 ? 76.219 50.589 46.016 1.00 11.70 118 PRO B O 1
ATOM 4165 N N . ALA B 1 121 ? 74.900 49.314 47.332 1.00 11.47 119 ALA B N 1
ATOM 4166 C CA . ALA B 1 121 ? 74.014 50.412 47.677 1.00 11.23 119 ALA B CA 1
ATOM 4167 C C . ALA B 1 121 ? 73.481 50.152 49.064 1.00 10.90 119 ALA B C 1
ATOM 4168 O O . ALA B 1 121 ? 73.483 48.987 49.531 1.00 12.77 119 ALA B O 1
ATOM 4170 N N . THR B 1 122 ? 73.018 51.240 49.665 1.00 10.99 120 THR B N 1
ATOM 4171 C CA . THR B 1 122 ? 72.235 51.146 50.908 1.00 12.85 120 THR B CA 1
ATOM 4172 C C . THR B 1 122 ? 70.800 50.880 50.499 1.00 11.92 120 THR B C 1
ATOM 4173 O O . THR B 1 122 ? 70.124 51.751 49.900 1.00 13.49 120 THR B O 1
ATOM 4177 N N . ILE B 1 123 ? 70.359 49.664 50.786 1.00 10.05 121 ILE B N 1
ATOM 4178 C CA . ILE B 1 123 ? 69.043 49.211 50.274 1.00 10.09 121 ILE B CA 1
ATOM 4179 C C . ILE B 1 123 ? 67.937 49.599 51.229 1.00 9.51 121 ILE B C 1
ATOM 4180 O O . ILE B 1 123 ? 67.822 49.035 52.331 1.00 11.69 121 ILE B O 1
ATOM 4185 N N . GLY B 1 124 ? 67.158 50.616 50.878 1.00 9.77 122 GLY B N 1
ATOM 4186 C CA . GLY B 1 124 ? 66.064 51.055 51.733 1.00 9.65 122 GLY B CA 1
ATOM 4187 C C . GLY B 1 124 ? 64.968 50.034 51.929 1.00 9.47 122 GLY B C 1
ATOM 4188 O O . GLY B 1 124 ? 64.504 49.803 53.056 1.00 10.70 122 GLY B O 1
ATOM 4189 N N . ASP B 1 125 ? 64.573 49.412 50.826 1.00 9.02 123 ASP B N 1
ATOM 4190 C CA . ASP B 1 125 ? 63.572 48.360 50.846 1.00 8.65 123 ASP B CA 1
ATOM 4191 C C . ASP B 1 125 ? 63.945 47.349 49.806 1.00 8.16 123 ASP B C 1
ATOM 4192 O O . ASP B 1 125 ? 64.407 47.695 48.668 1.00 8.85 123 ASP B O 1
ATOM 4197 N N . TYR B 1 126 ? 63.677 46.107 50.171 1.00 7.64 124 TYR B N 1
ATOM 4198 C CA . TYR B 1 126 ? 63.883 44.941 49.315 1.00 7.67 124 TYR B CA 1
ATOM 4199 C C . TYR B 1 126 ? 62.567 44.218 49.184 1.00 8.27 124 TYR B C 1
ATOM 4200 O O . TYR B 1 126 ? 61.864 44.026 50.178 1.00 8.78 124 TYR B O 1
ATOM 4209 N N . THR B 1 127 ? 62.225 43.871 47.947 1.00 8.98 125 THR B N 1
ATOM 4210 C CA . THR B 1 127 ? 61.026 43.093 47.624 1.00 9.70 125 THR B CA 1
ATOM 4211 C C . THR B 1 127 ? 61.426 41.860 46.842 1.00 8.89 125 THR B C 1
ATOM 4212 O O . THR B 1 127 ? 62.297 41.962 45.937 1.00 9.95 125 THR B O 1
ATOM 4216 N N . ASP B 1 128 ? 60.813 40.736 47.149 1.00 8.59 126 ASP B N 1
ATOM 4217 C CA . ASP B 1 128 ? 61.048 39.515 46.357 1.00 8.43 126 ASP B CA 1
ATOM 4218 C C . ASP B 1 128 ? 59.747 39.140 45.650 1.00 8.20 126 ASP B C 1
ATOM 4219 O O . ASP B 1 128 ? 58.702 38.966 46.289 1.00 9.08 126 ASP B O 1
ATOM 4224 N N . PHE B 1 129 ? 59.836 39.031 44.336 1.00 8.11 127 PHE B N 1
ATOM 4225 C CA . PHE B 1 129 ? 58.697 38.598 43.531 1.00 8.41 127 PHE B CA 1
ATOM 4226 C C . PHE B 1 129 ? 58.687 37.064 43.453 1.00 9.68 127 PHE B C 1
ATOM 4227 O O . PHE B 1 129 ? 59.441 36.376 44.152 1.00 9.68 127 PHE B O 1
ATOM 4235 N N . TYR B 1 130 ? 57.818 36.514 42.602 1.00 8.75 128 TYR B N 1
ATOM 4236 C CA . TYR B 1 130 ? 57.477 35.096 42.621 1.00 9.54 128 TYR B CA 1
ATOM 4237 C C . TYR B 1 130 ? 57.154 34.724 41.168 1.00 8.93 128 TYR B C 1
ATOM 4238 O O . TYR B 1 130 ? 56.213 33.983 40.893 1.00 9.75 128 TYR B O 1
ATOM 4247 N N . SER B 1 131 ? 57.940 35.211 40.230 1.00 9.32 129 SER B N 1
ATOM 4248 C CA . SER B 1 131 ? 57.494 35.325 38.836 1.00 8.94 129 SER B CA 1
ATOM 4249 C C . SER B 1 131 ? 57.835 34.161 37.922 1.00 9.15 129 SER B C 1
ATOM 4250 O O . SER B 1 131 ? 57.628 34.266 36.706 1.00 10.24 129 SER B O 1
ATOM 4253 N N . SER B 1 132 ? 58.370 33.070 38.465 1.00 9.36 130 SER B N 1
ATOM 4254 C CA . SER B 1 132 ? 58.560 31.841 37.666 1.00 9.83 130 SER B CA 1
ATOM 4255 C C . SER B 1 132 ? 57.351 30.923 37.813 1.00 11.13 130 SER B C 1
ATOM 4256 O O . SER B 1 132 ? 57.041 30.485 38.922 1.00 10.92 130 SER B O 1
ATOM 4259 N N . ARG B 1 133 ? 56.650 30.672 36.698 1.00 11.46 131 ARG B N 1
ATOM 4260 C CA . ARG B 1 133 ? 55.442 29.865 36.762 1.00 11.78 131 ARG B CA 1
ATOM 4261 C C . ARG B 1 133 ? 55.789 28.463 37.289 1.00 11.38 131 ARG B C 1
ATOM 4262 O O . ARG B 1 133 ? 55.065 27.928 38.103 1.00 12.02 131 ARG B O 1
ATOM 4270 N N . GLN B 1 134 ? 56.907 27.911 36.859 1.00 11.88 132 GLN B N 1
ATOM 4271 C CA . GLN B 1 134 ? 57.237 26.567 37.341 1.00 12.64 132 GLN B CA 1
ATOM 4272 C C . GLN B 1 134 ? 57.590 26.572 38.814 1.00 12.70 132 GLN B C 1
ATOM 4273 O O . GLN B 1 134 ? 57.208 25.681 39.550 1.00 12.72 132 GLN B O 1
ATOM 4279 N N . HIS B 1 135 ? 58.353 27.548 39.273 1.00 11.85 133 HIS B N 1
ATOM 4280 C CA . HIS B 1 135 ? 58.671 27.572 40.706 1.00 11.58 133 HIS B CA 1
ATOM 4281 C C . HIS B 1 135 ? 57.432 27.706 41.593 1.00 12.19 133 HIS B C 1
ATOM 4282 O O . HIS B 1 135 ? 57.288 26.968 42.579 1.00 12.02 133 HIS B O 1
ATOM 4289 N N . ALA B 1 136 ? 56.506 28.597 41.222 1.00 11.59 134 ALA B N 1
ATOM 4290 C CA . ALA B 1 136 ? 55.298 28.808 42.007 1.00 11.56 134 ALA B CA 1
ATOM 4291 C C . ALA B 1 136 ? 54.443 27.544 41.969 1.00 13.37 134 ALA B C 1
ATOM 4292 O O . ALA B 1 136 ? 53.901 27.129 43.012 1.00 12.88 134 ALA B O 1
ATOM 4294 N N . THR B 1 137 ? 54.352 26.914 40.824 1.00 13.07 135 THR B N 1
ATOM 4295 C CA . THR B 1 137 ? 53.618 25.626 40.735 1.00 13.98 135 THR B CA 1
ATOM 4296 C C . THR B 1 137 ? 54.286 24.609 41.667 1.00 14.40 135 THR B C 1
ATOM 4297 O O . THR B 1 137 ? 53.623 23.970 42.479 1.00 15.24 135 THR B O 1
ATOM 4301 N N . ASN B 1 138 ? 55.601 24.468 41.558 1.00 15.07 136 ASN B N 1
ATOM 4302 C CA . ASN B 1 138 ? 56.304 23.447 42.354 1.00 15.16 136 ASN B CA 1
ATOM 4303 C C . ASN B 1 138 ? 56.102 23.701 43.837 1.00 14.57 136 ASN B C 1
ATOM 4304 O O . ASN B 1 138 ? 55.797 22.772 44.597 1.00 15.39 136 ASN B O 1
ATOM 4309 N N . VAL B 1 139 ? 56.291 24.925 44.316 1.00 14.01 137 VAL B N 1
ATOM 4310 C CA . VAL B 1 139 ? 56.158 25.139 45.747 1.00 13.73 137 VAL B CA 1
ATOM 4311 C C . VAL B 1 139 ? 54.722 24.988 46.214 1.00 14.89 137 VAL B C 1
ATOM 4312 O O . VAL B 1 139 ? 54.459 24.480 47.340 1.00 14.80 137 VAL B O 1
ATOM 4316 N N . GLY B 1 140 ? 53.775 25.423 45.390 1.00 14.73 138 GLY B N 1
ATOM 4317 C CA . GLY B 1 140 ? 52.366 25.147 45.680 1.00 14.65 138 GLY B CA 1
ATOM 4318 C C . GLY B 1 140 ? 52.149 23.660 45.913 1.00 14.71 138 GLY B C 1
ATOM 4319 O O . GLY B 1 140 ? 51.535 23.302 46.937 1.00 14.68 138 GLY B O 1
ATOM 4320 N N . ILE B 1 141 ? 52.628 22.795 45.008 1.00 16.33 139 ILE B N 1
ATOM 4321 C CA . ILE B 1 141 ? 52.429 21.343 45.192 1.00 16.33 139 ILE B CA 1
ATOM 4322 C C . ILE B 1 141 ? 53.042 20.878 46.500 1.00 17.45 139 ILE B C 1
ATOM 4323 O O . ILE B 1 141 ? 52.428 20.112 47.229 1.00 18.62 139 ILE B O 1
ATOM 4328 N N . MET B 1 142 ? 54.245 21.330 46.804 1.00 16.13 140 MET B N 1
ATOM 4329 C CA . MET B 1 142 ? 54.980 20.778 47.926 1.00 17.94 140 MET B CA 1
ATOM 4330 C C . MET B 1 142 ? 54.527 21.298 49.277 1.00 17.97 140 MET B C 1
ATOM 4331 O O . MET B 1 142 ? 54.590 20.562 50.275 1.00 20.23 140 MET B O 1
ATOM 4336 N N . PHE B 1 143 ? 54.120 22.569 49.360 1.00 17.70 141 PHE B N 1
ATOM 4337 C CA . PHE B 1 143 ? 53.653 23.121 50.610 1.00 18.04 141 PHE B CA 1
ATOM 4338 C C . PHE B 1 143 ? 52.144 22.964 50.820 1.00 17.25 141 PHE B C 1
ATOM 4339 O O . PHE B 1 143 ? 51.721 22.906 51.978 1.00 19.26 141 PHE B O 1
ATOM 4347 N N . ARG B 1 144 ? 51.340 22.944 49.742 1.00 17.38 142 ARG B N 1
ATOM 4348 C CA . ARG B 1 144 ? 49.861 22.993 49.833 1.00 17.19 142 ARG B CA 1
ATOM 4349 C C . ARG B 1 144 ? 49.106 21.879 49.125 1.00 17.40 142 ARG B C 1
ATOM 4350 O O . ARG B 1 144 ? 48.177 21.309 49.714 1.00 19.54 142 ARG B O 1
ATOM 4358 N N . GLY B 1 145 ? 49.536 21.496 47.921 1.00 18.27 143 GLY B N 1
ATOM 4359 C CA . GLY B 1 145 ? 48.888 20.442 47.155 1.00 18.83 143 GLY B CA 1
ATOM 4360 C C . GLY B 1 145 ? 48.787 20.749 45.690 1.00 19.79 143 GLY B C 1
ATOM 4361 O O . GLY B 1 145 ? 48.826 21.939 45.333 1.00 18.42 143 GLY B O 1
ATOM 4362 N N . LYS B 1 146 ? 48.591 19.733 44.841 1.00 19.32 144 LYS B N 1
ATOM 4363 C CA . LYS B 1 146 ? 48.429 19.976 43.401 1.00 20.52 144 LYS B CA 1
ATOM 4364 C C . LYS B 1 146 ? 47.204 20.845 43.069 1.00 21.98 144 LYS B C 1
ATOM 4365 O O . LYS B 1 146 ? 47.235 21.733 42.193 1.00 22.03 144 LYS B O 1
ATOM 4371 N N . GLU B 1 147 ? 46.103 20.619 43.764 1.00 21.48 145 GLU B N 1
ATOM 4372 C CA . GLU B 1 147 ? 44.911 21.425 43.548 1.00 23.08 145 GLU B CA 1
ATOM 4373 C C . GLU B 1 147 ? 45.168 22.910 43.852 1.00 22.17 145 GLU B C 1
ATOM 4374 O O . GLU B 1 147 ? 45.439 23.269 44.989 1.00 22.06 145 GLU B O 1
ATOM 4380 N N . ASN B 1 148 ? 44.970 23.747 42.825 1.00 22.84 146 ASN B N 1
ATOM 4381 C CA . ASN B 1 148 ? 45.276 25.184 42.864 1.00 23.04 146 ASN B CA 1
ATOM 4382 C C . ASN B 1 148 ? 46.737 25.457 43.175 1.00 21.23 146 ASN B C 1
ATOM 4383 O O . ASN B 1 148 ? 47.066 26.490 43.799 1.00 20.30 146 ASN B O 1
ATOM 4388 N N . ALA B 1 149 ? 47.642 24.571 42.732 1.00 19.59 147 ALA B N 1
ATOM 4389 C CA . ALA B 1 149 ? 49.064 24.799 43.067 1.00 17.87 147 ALA B CA 1
ATOM 4390 C C . ALA B 1 149 ? 49.493 26.211 42.640 1.00 16.19 147 ALA B C 1
ATOM 4391 O O . ALA B 1 149 ? 50.114 26.917 43.444 1.00 16.70 147 ALA B O 1
ATOM 4393 N N . LEU B 1 150 ? 49.090 26.589 41.431 1.00 15.83 148 LEU B N 1
ATOM 4394 C CA . LEU B 1 150 ? 49.174 27.971 41.005 1.00 16.94 148 LEU B CA 1
ATOM 4395 C C . LEU B 1 150 ? 47.870 28.623 41.433 1.00 17.11 148 LEU B C 1
ATOM 4396 O O . LEU B 1 150 ? 46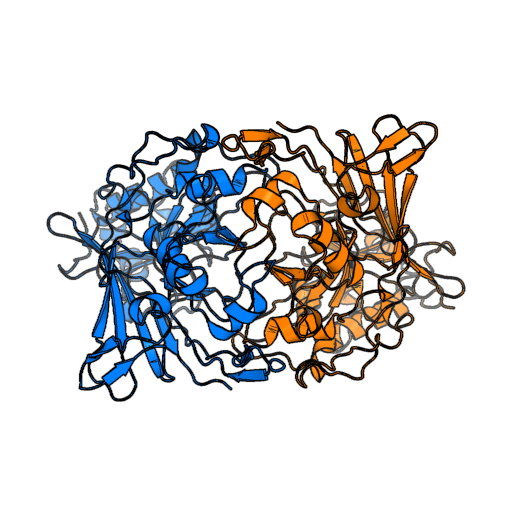.798 28.282 40.934 1.00 18.07 148 LEU B O 1
ATOM 4401 N N . LEU B 1 151 ? 47.973 29.538 42.386 1.00 15.42 149 LEU B N 1
ATOM 4402 C CA . LEU B 1 151 ? 46.793 30.089 43.030 1.00 15.06 149 LEU B CA 1
ATOM 4403 C C . LEU B 1 151 ? 46.089 31.111 42.085 1.00 14.76 149 LEU B C 1
ATOM 4404 O O . LEU B 1 151 ? 46.653 31.556 41.080 1.00 14.68 149 LEU B O 1
ATOM 4409 N N . PRO B 1 152 ? 44.825 31.427 42.361 1.00 16.00 150 PRO B N 1
ATOM 4410 C CA . PRO B 1 152 ? 44.009 32.212 41.415 1.00 14.89 150 PRO B CA 1
ATOM 4411 C C . PRO B 1 152 ? 44.551 33.583 40.965 1.00 13.41 150 PRO B C 1
ATOM 4412 O O . PRO B 1 152 ? 44.322 34.011 39.833 1.00 14.19 150 PRO B O 1
ATOM 4416 N N . ASN B 1 153 ? 45.311 34.257 41.829 1.00 12.16 151 ASN B N 1
ATOM 4417 C CA . ASN B 1 153 ? 45.839 35.572 41.459 1.00 11.62 151 ASN B CA 1
ATOM 4418 C C . ASN B 1 153 ? 47.104 35.547 40.579 1.00 10.74 151 ASN B C 1
ATOM 4419 O O . ASN B 1 153 ? 47.440 36.590 40.021 1.00 11.28 151 ASN B O 1
ATOM 4424 N N . TRP B 1 154 ? 47.772 34.374 40.464 1.00 10.95 152 TRP B N 1
ATOM 4425 C CA . TRP B 1 154 ? 49.173 34.404 40.029 1.00 10.68 152 TRP B CA 1
ATOM 4426 C C . TRP B 1 154 ? 49.318 34.867 38.587 1.00 11.05 152 TRP B C 1
ATOM 4427 O O . TRP B 1 154 ? 50.244 35.614 38.275 1.00 10.89 152 TRP B O 1
ATOM 4438 N N . LEU B 1 155 ? 48.373 34.497 37.703 1.00 10.87 153 LEU B N 1
ATOM 4439 C CA . LEU B 1 155 ? 48.442 34.907 36.305 1.00 11.70 153 LEU B CA 1
ATOM 4440 C C . LEU B 1 155 ? 47.913 36.302 36.050 1.00 11.59 153 LEU B C 1
ATOM 4441 O O . LEU B 1 155 ? 47.935 36.767 34.926 1.00 12.85 153 LEU B O 1
ATOM 4446 N N . HIS B 1 156 ? 47.407 36.958 37.107 1.00 11.12 154 HIS B N 1
ATOM 4447 C CA . HIS B 1 156 ? 46.793 38.286 36.982 1.00 10.71 154 HIS B CA 1
ATOM 4448 C C . HIS B 1 156 ? 47.670 39.393 37.519 1.00 11.49 154 HIS B C 1
ATOM 4449 O O . HIS B 1 156 ? 47.514 40.526 37.128 1.00 11.58 154 HIS B O 1
ATOM 4456 N N . LEU B 1 157 ? 48.556 39.104 38.481 1.00 11.45 155 LEU B N 1
ATOM 4457 C CA . LEU B 1 157 ? 49.456 40.170 38.974 1.00 11.52 155 LEU B CA 1
ATOM 4458 C C . LEU B 1 157 ? 50.785 39.516 39.342 1.00 10.54 155 LEU B C 1
ATOM 4459 O O . LEU B 1 157 ? 50.825 38.311 39.656 1.00 10.70 155 LEU B O 1
ATOM 4464 N N . PRO B 1 158 ? 51.877 40.288 39.316 1.00 9.92 156 PRO B N 1
ATOM 4465 C CA . PRO B 1 158 ? 53.169 39.764 39.802 1.00 9.61 156 PRO B CA 1
ATOM 4466 C C . PRO B 1 158 ? 53.207 39.785 41.310 1.00 10.45 156 PRO B C 1
ATOM 4467 O O . PRO B 1 158 ? 53.630 40.789 41.903 1.00 11.65 156 PRO B O 1
ATOM 4471 N N . VAL B 1 159 ? 52.858 38.626 41.884 1.00 10.37 157 VAL B N 1
ATOM 4472 C CA . VAL B 1 159 ? 52.868 38.402 43.317 1.00 10.98 157 VAL B CA 1
ATOM 4473 C C . VAL B 1 159 ? 54.266 38.659 43.855 1.00 10.32 157 VAL B C 1
ATOM 4474 O O . VAL B 1 159 ? 55.272 38.254 43.217 1.00 9.81 157 VAL B O 1
ATOM 4478 N N . GLY B 1 160 ? 54.332 39.317 45.000 1.00 10.34 158 GLY B N 1
ATOM 4479 C CA . GLY B 1 160 ? 55.613 39.555 45.672 1.00 10.41 158 GLY B CA 1
ATOM 4480 C C . GLY B 1 160 ? 55.406 39.786 47.144 1.00 9.12 158 GLY B C 1
ATOM 4481 O O . GLY B 1 160 ? 54.230 39.920 47.546 1.00 10.66 158 GLY B O 1
ATOM 4482 N N . TYR B 1 161 ? 56.484 39.875 47.923 1.00 9.01 159 TYR B N 1
ATOM 4483 C CA . TYR B 1 161 ? 56.375 40.214 49.344 1.00 8.40 159 TYR B CA 1
ATOM 4484 C C . TYR B 1 161 ? 57.528 41.110 49.723 1.00 8.10 159 TYR B C 1
ATOM 4485 O O . TYR B 1 161 ? 58.570 41.143 49.047 1.00 9.07 159 TYR B O 1
ATOM 4494 N N . HIS B 1 162 ? 57.341 41.861 50.804 1.00 8.58 160 HIS B N 1
ATOM 4495 C CA . HIS B 1 162 ? 58.418 42.671 51.345 1.00 8.26 160 HIS B CA 1
ATOM 4496 C C . HIS B 1 162 ? 59.422 41.735 52.017 1.00 9.38 160 HIS B C 1
ATOM 4497 O O . HIS B 1 162 ? 59.033 40.870 52.804 1.00 8.74 160 HIS B O 1
ATOM 4504 N N . GLY B 1 163 ? 60.709 41.912 51.669 1.00 8.66 161 GLY B N 1
ATOM 4505 C CA . GLY B 1 163 ? 61.760 41.128 52.326 1.00 9.56 161 GLY B CA 1
ATOM 4506 C C . GLY B 1 163 ? 62.452 41.945 53.409 1.00 8.41 161 GLY B C 1
ATOM 4507 O O . GLY B 1 163 ? 62.106 43.096 53.677 1.00 8.86 161 GLY B O 1
ATOM 4508 N N . ARG B 1 164 ? 63.490 41.361 54.004 1.00 9.13 162 ARG B N 1
ATOM 4509 C CA . ARG B 1 164 ? 64.235 41.984 55.072 1.00 9.32 162 ARG B CA 1
ATOM 4510 C C . ARG B 1 164 ? 65.459 42.641 54.455 1.00 8.79 162 ARG B C 1
ATOM 4511 O O . ARG B 1 164 ? 66.302 41.949 53.854 1.00 10.17 162 ARG B O 1
ATOM 4519 N N . ALA B 1 165 ? 65.587 43.960 54.527 1.00 8.78 163 ALA B N 1
ATOM 4520 C CA . ALA B 1 165 ? 66.726 44.648 53.893 1.00 8.95 163 ALA B CA 1
ATOM 4521 C C . ALA B 1 165 ? 68.019 44.461 54.665 1.00 9.70 163 ALA B C 1
ATOM 4522 O O . ALA B 1 165 ? 69.078 44.298 54.041 1.00 10.36 163 ALA B O 1
ATOM 4524 N N . SER B 1 166 ? 67.962 44.423 56.007 1.00 8.98 164 SER B N 1
ATOM 4525 C CA . SER B 1 166 ? 69.191 44.454 56.797 1.00 9.60 164 SER B CA 1
ATOM 4526 C C . SER B 1 166 ? 70.088 43.244 56.553 1.00 9.64 164 SER B C 1
ATOM 4527 O O . SER B 1 166 ? 71.298 43.349 56.730 1.00 10.32 164 SER B O 1
ATOM 4530 N N . SER B 1 167 ? 69.492 42.119 56.206 1.00 9.64 165 SER B N 1
ATOM 4531 C CA . SER B 1 167 ? 70.232 40.884 56.075 1.00 10.40 165 SER B CA 1
ATOM 4532 C C . SER B 1 167 ? 70.596 40.531 54.648 1.00 10.61 165 SER B C 1
ATOM 4533 O O . SER B 1 167 ? 70.983 39.389 54.352 1.00 10.94 165 SER B O 1
ATOM 4536 N N . ILE B 1 168 ? 70.522 41.525 53.758 1.00 10.13 166 ILE B N 1
ATOM 4537 C CA . ILE B 1 168 ? 71.132 41.397 52.418 1.00 10.90 166 ILE B CA 1
ATOM 4538 C C . ILE B 1 168 ? 72.605 41.672 52.586 1.00 9.96 166 ILE B C 1
ATOM 4539 O O . ILE B 1 168 ? 73.006 42.734 53.080 1.00 10.66 166 ILE B O 1
ATOM 4544 N N . VAL B 1 169 ? 73.397 40.654 52.242 1.00 10.24 167 VAL B N 1
ATOM 4545 C CA . VAL B 1 169 ? 74.856 40.706 52.424 1.00 9.39 167 VAL B CA 1
ATOM 4546 C C . VAL B 1 169 ? 75.554 40.452 51.108 1.00 10.31 167 VAL B C 1
ATOM 4547 O O . VAL B 1 169 ? 75.025 39.802 50.205 1.00 10.61 167 VAL B O 1
ATOM 4551 N N . VAL B 1 170 ? 76.778 40.945 51.041 1.00 9.90 168 VAL B N 1
ATOM 4552 C CA . VAL B 1 170 ? 77.575 40.804 49.831 1.00 10.81 168 VAL B CA 1
ATOM 4553 C C . VAL B 1 170 ? 78.128 39.375 49.657 1.00 10.11 168 VAL B C 1
ATOM 4554 O O . VAL B 1 170 ? 78.363 38.648 50.630 1.00 10.88 168 VAL B O 1
ATOM 4558 N N . SER B 1 171 ? 78.333 38.976 48.408 1.00 9.99 169 SER B N 1
ATOM 4559 C CA . SER B 1 171 ? 78.933 37.688 48.091 1.00 10.21 169 SER B CA 1
ATOM 4560 C C . SER B 1 171 ? 80.183 37.447 48.964 1.00 10.02 169 SER B C 1
ATOM 4561 O O . SER B 1 171 ? 81.002 38.335 49.178 1.00 11.16 169 SER B O 1
ATOM 4564 N N . GLY B 1 172 ? 80.245 36.207 49.414 1.00 10.72 170 GLY B N 1
ATOM 4565 C CA . GLY B 1 172 ? 81.331 35.748 50.285 1.00 11.52 170 GLY B CA 1
ATOM 4566 C C . GLY B 1 172 ? 80.988 35.774 51.759 1.00 12.11 170 GLY B C 1
ATOM 4567 O O . GLY B 1 172 ? 81.740 35.211 52.565 1.00 12.84 170 GLY B O 1
ATOM 4568 N N . THR B 1 173 ? 79.880 36.391 52.156 1.00 11.73 171 THR B N 1
ATOM 4569 C CA . THR B 1 173 ? 79.528 36.467 53.595 1.00 11.54 171 THR B CA 1
ATOM 4570 C C . THR B 1 173 ? 79.053 35.111 54.044 1.00 11.59 171 THR B C 1
ATOM 4571 O O . THR B 1 173 ? 78.147 34.502 53.482 1.00 11.83 171 THR B O 1
ATOM 4575 N N . PRO B 1 174 ? 79.660 34.548 55.097 1.00 11.96 172 PRO B N 1
ATOM 4576 C CA . PRO B 1 174 ? 79.148 33.286 55.615 1.00 11.94 172 PRO B CA 1
ATOM 4577 C C . PRO B 1 174 ? 77.720 33.412 56.167 1.00 10.45 172 PRO B C 1
ATOM 4578 O O . PRO B 1 174 ? 77.362 34.496 56.721 1.00 12.05 172 PRO B O 1
ATOM 4582 N N . ILE B 1 175 ? 76.956 32.347 56.013 1.00 10.42 173 ILE B N 1
ATOM 4583 C CA . ILE B 1 175 ? 75.538 32.345 56.428 1.00 12.12 173 ILE B CA 1
ATOM 4584 C C . ILE B 1 175 ? 75.393 31.306 57.505 1.00 11.77 173 ILE B C 1
ATOM 4585 O O . ILE B 1 175 ? 75.571 30.112 57.235 1.00 12.29 173 ILE B O 1
ATOM 4590 N N . ARG B 1 176 ? 75.022 31.710 58.721 1.00 11.77 174 ARG B N 1
ATOM 4591 C CA . ARG B 1 176 ? 74.845 30.702 59.771 1.00 12.59 174 ARG B CA 1
ATOM 4592 C C . ARG B 1 176 ? 73.497 29.999 59.675 1.00 11.38 174 ARG B C 1
ATOM 4593 O O . ARG B 1 176 ? 72.423 30.620 59.513 1.00 13.13 174 ARG B O 1
ATOM 4601 N N . ARG B 1 177 ? 73.490 28.675 59.723 1.00 12.24 175 ARG B N 1
ATOM 4602 C CA . ARG B 1 177 ? 72.264 27.929 59.759 1.00 11.59 175 ARG B CA 1
ATOM 4603 C C . ARG B 1 177 ? 71.384 28.485 60.890 1.00 12.77 175 ARG B C 1
ATOM 4604 O O . ARG B 1 177 ? 71.875 28.585 62.019 1.00 13.36 175 ARG B O 1
ATOM 4612 N N . PRO B 1 178 ? 70.136 28.868 60.610 1.00 10.77 176 PRO B N 1
ATOM 4613 C CA . PRO B 1 178 ? 69.333 29.557 61.642 1.00 11.22 176 PRO B CA 1
ATOM 4614 C C . PRO B 1 178 ? 68.672 28.594 62.606 1.00 12.26 176 PRO B C 1
ATOM 4615 O O . PRO B 1 178 ? 68.221 27.541 62.243 1.00 12.05 176 PRO B O 1
ATOM 4619 N N . MET B 1 179 ? 68.600 29.079 63.841 1.00 12.85 177 MET B N 1
ATOM 4620 C CA . MET B 1 179 ? 67.655 28.543 64.812 1.00 15.18 177 MET B CA 1
ATOM 4621 C C . MET B 1 179 ? 66.288 29.131 64.608 1.00 14.76 177 MET B C 1
ATOM 4622 O O . MET B 1 179 ? 66.146 30.249 64.102 1.00 15.10 177 MET B O 1
ATOM 4627 N N . GLY B 1 180 ? 65.291 28.414 65.059 1.00 14.20 178 GLY B N 1
ATOM 4628 C CA . GLY B 1 180 ? 63.942 28.959 65.084 1.00 14.38 178 GLY B CA 1
ATOM 4629 C C . GLY B 1 180 ? 62.957 27.946 65.537 1.00 14.90 178 GLY B C 1
ATOM 4630 O O . GLY B 1 180 ? 63.317 26.908 66.104 1.00 16.31 178 GLY B O 1
ATOM 4631 N N . GLN B 1 181 ? 61.697 28.221 65.252 1.00 14.51 179 GLN B N 1
ATOM 4632 C CA . GLN B 1 181 ? 60.603 27.370 65.624 1.00 16.58 179 GLN B CA 1
ATOM 4633 C C . GLN B 1 181 ? 60.090 26.566 64.445 1.00 15.39 179 GLN B C 1
ATOM 4634 O O . GLN B 1 181 ? 60.013 27.078 63.303 1.00 17.01 179 GLN B O 1
ATOM 4640 N N . MET B 1 182 ? 59.763 25.305 64.646 1.00 16.58 180 MET B N 1
ATOM 4641 C CA . MET B 1 182 ? 59.296 24.488 63.541 1.00 16.85 180 MET B CA 1
ATOM 4642 C C . MET B 1 182 ? 58.357 23.423 64.072 1.00 18.18 180 MET B C 1
ATOM 4643 O O . MET B 1 182 ? 58.307 23.207 65.284 1.00 19.42 180 MET B O 1
ATOM 4648 N N . ARG B 1 183 ? 57.607 22.812 63.196 1.00 17.39 181 ARG B N 1
ATOM 4649 C CA . ARG B 1 183 ? 56.648 21.826 63.644 1.00 19.15 181 ARG B CA 1
ATOM 4650 C C . ARG B 1 183 ? 56.797 20.576 62.800 1.00 20.33 181 ARG B C 1
ATOM 4651 O O . ARG B 1 183 ? 56.051 20.383 61.840 1.00 20.30 181 ARG B O 1
ATOM 4659 N N . PRO B 1 184 ? 57.819 19.775 63.123 1.00 22.39 182 PRO B N 1
ATOM 4660 C CA . PRO B 1 184 ? 58.132 18.585 62.323 1.00 24.71 182 PRO B CA 1
ATOM 4661 C C . PRO B 1 184 ? 57.130 17.458 62.533 1.00 26.43 182 PRO B C 1
ATOM 4662 O O . PRO B 1 184 ? 57.055 16.597 61.666 1.00 28.18 182 PRO B O 1
ATOM 4666 N N . ASP B 1 185 ? 56.424 17.480 63.661 1.00 26.91 183 ASP B N 1
ATOM 4667 C CA . ASP B 1 185 ? 55.431 16.475 64.036 1.00 28.79 183 ASP B CA 1
ATOM 4668 C C . ASP B 1 185 ? 54.111 17.225 64.238 1.00 28.96 183 ASP B C 1
ATOM 4669 O O . ASP B 1 185 ? 53.945 17.966 65.205 1.00 27.60 183 ASP B O 1
ATOM 4674 N N . ASN B 1 186 ? 53.181 17.029 63.309 1.00 30.28 184 ASN B N 1
ATOM 4675 C CA . ASN B 1 186 ? 51.837 17.630 63.373 1.00 31.56 184 ASN B CA 1
ATOM 4676 C C . ASN B 1 186 ? 50.981 17.284 64.619 1.00 30.94 184 ASN B C 1
ATOM 4677 O O . ASN B 1 186 ? 49.962 17.955 64.916 1.00 31.93 184 ASN B O 1
ATOM 4682 N N . SER B 1 187 ? 51.401 16.255 65.359 1.00 29.48 185 SER B N 1
ATOM 4683 C CA . SER B 1 187 ? 50.645 15.811 66.524 1.00 28.16 185 SER B CA 1
ATOM 4684 C C . SER B 1 187 ? 51.264 16.330 67.815 1.00 27.44 185 SER B C 1
ATOM 4685 O O . SER B 1 187 ? 50.806 16.002 68.922 1.00 27.63 185 SER B O 1
ATOM 4688 N N . LYS B 1 188 ? 52.319 17.126 67.679 1.00 25.60 186 LYS B N 1
ATOM 4689 C CA . LYS B 1 188 ? 53.044 17.608 68.848 1.00 25.71 186 LYS B CA 1
ATOM 4690 C C . LYS B 1 188 ? 53.148 19.144 68.784 1.00 24.42 186 LYS B C 1
ATOM 4691 O O . LYS B 1 188 ? 52.995 19.711 67.710 1.00 23.75 186 LYS B O 1
ATOM 4697 N N . PRO B 1 189 ? 53.410 19.815 69.911 1.00 24.54 187 PRO B N 1
ATOM 4698 C CA . PRO B 1 189 ? 53.690 21.247 69.880 1.00 23.49 187 PRO B CA 1
ATOM 4699 C C . PRO B 1 189 ? 54.922 21.486 69.013 1.00 21.63 187 PRO B C 1
ATOM 4700 O O . PRO B 1 189 ? 55.719 20.575 68.739 1.00 20.91 187 PRO B O 1
ATOM 4704 N N . PRO B 1 190 ? 55.110 22.726 68.571 1.00 19.70 188 PRO B N 1
ATOM 4705 C CA . PRO B 1 190 ? 56.315 23.043 67.826 1.00 18.57 188 PRO B CA 1
ATOM 4706 C C . PRO B 1 190 ? 57.519 22.949 68.716 1.00 18.83 188 PRO B C 1
ATOM 4707 O O . PRO B 1 190 ? 57.412 22.922 69.967 1.00 19.05 188 PRO B O 1
ATOM 4711 N N . VAL B 1 191 ? 58.677 22.870 68.084 1.00 18.27 189 VAL B N 1
ATOM 4712 C CA . VAL B 1 191 ? 59.931 22.783 68.788 1.00 19.23 189 VAL B CA 1
ATOM 4713 C C . VAL B 1 191 ? 60.819 23.946 68.385 1.00 18.15 189 VAL B C 1
ATOM 4714 O O . VAL B 1 191 ? 60.570 24.600 67.339 1.00 18.81 189 VAL B O 1
ATOM 4718 N N . TYR B 1 192 ? 61.831 24.221 69.190 1.00 17.91 190 TYR B N 1
ATOM 4719 C CA . TYR B 1 192 ? 62.854 25.195 68.917 1.00 17.15 190 TYR B CA 1
ATOM 4720 C C . TYR B 1 192 ? 64.142 24.438 68.622 1.00 18.00 190 TYR B C 1
ATOM 4721 O O . TYR B 1 192 ? 64.524 23.552 69.388 1.00 19.07 190 TYR B O 1
ATOM 4730 N N . GLY B 1 193 ? 64.827 24.747 67.525 1.00 16.81 191 GLY B N 1
ATOM 4731 C CA . GLY B 1 193 ? 66.094 24.061 67.226 1.00 16.09 191 GLY B CA 1
ATOM 4732 C C . GLY B 1 193 ? 66.672 24.593 65.918 1.00 16.19 191 GLY B C 1
ATOM 4733 O O . GLY B 1 193 ? 66.145 25.576 65.339 1.00 14.88 191 GLY B O 1
ATOM 4734 N N . ALA B 1 194 ? 67.784 23.993 65.482 1.00 15.75 192 ALA B N 1
ATOM 4735 C CA . ALA B 1 194 ? 68.360 24.314 64.182 1.00 14.92 192 ALA B CA 1
ATOM 4736 C C . ALA B 1 194 ? 67.517 23.867 63.018 1.00 15.23 192 ALA B C 1
ATOM 4737 O O . ALA B 1 194 ? 66.952 22.777 62.942 1.00 16.14 192 ALA B O 1
ATOM 4739 N N . CYS B 1 195 ? 67.449 24.761 62.032 1.00 13.46 193 CYS B N 1
ATOM 4740 C CA . CYS B 1 195 ? 66.778 24.422 60.807 1.00 14.63 193 CYS B CA 1
ATOM 4741 C C . CYS B 1 195 ? 67.325 23.114 60.195 1.00 13.72 193 CYS B C 1
ATOM 4742 O O . CYS B 1 195 ? 68.531 22.923 60.164 1.00 13.30 193 CYS B O 1
ATOM 4747 N N . ARG B 1 196 ? 66.435 22.288 59.711 1.00 13.39 194 ARG B N 1
ATOM 4748 C CA . ARG B 1 196 ? 66.762 20.985 59.129 1.00 15.21 194 ARG B CA 1
ATOM 4749 C C . ARG B 1 196 ? 66.617 20.972 57.611 1.00 15.35 194 ARG B C 1
ATOM 4750 O O . ARG B 1 196 ? 67.067 20.035 56.942 1.00 16.92 194 ARG B O 1
ATOM 4758 N N . LEU B 1 197 ? 65.983 22.000 57.025 1.00 13.20 195 LEU B N 1
ATOM 4759 C CA . LEU B 1 197 ? 65.706 22.048 55.589 1.00 13.01 195 LEU B CA 1
ATOM 4760 C C . LEU B 1 197 ? 66.279 23.382 55.094 1.00 11.84 195 LEU B C 1
ATOM 4761 O O . LEU B 1 197 ? 65.518 24.297 54.688 1.00 12.72 195 LEU B O 1
ATOM 4766 N N . LEU B 1 198 ? 67.591 23.529 55.084 1.00 11.37 196 LEU B N 1
ATOM 4767 C CA . LEU B 1 198 ? 68.245 24.781 54.697 1.00 10.24 196 LEU B CA 1
ATOM 4768 C C . LEU B 1 198 ? 68.456 24.797 53.197 1.00 10.72 196 LEU B C 1
ATOM 4769 O O . LEU B 1 198 ? 68.914 23.804 52.608 1.00 11.34 196 LEU B O 1
ATOM 4774 N N . ASP B 1 199 ? 68.043 25.880 52.545 1.00 10.23 197 ASP B N 1
ATOM 4775 C CA . ASP B 1 199 ? 67.907 25.911 51.085 1.00 10.88 197 ASP B CA 1
ATOM 4776 C C . ASP B 1 199 ? 68.479 27.179 50.521 1.00 9.57 197 ASP B C 1
ATOM 4777 O O . ASP B 1 199 ? 68.728 28.158 51.227 1.00 10.01 197 ASP B O 1
ATOM 4782 N N . MET B 1 200 ? 68.808 27.112 49.229 1.00 10.52 198 MET B N 1
ATOM 4783 C CA . MET B 1 200 ? 69.161 28.304 48.461 1.00 10.53 198 MET B CA 1
ATOM 4784 C C . MET B 1 200 ? 68.017 28.583 47.448 1.00 9.90 198 MET B C 1
ATOM 4785 O O . MET B 1 200 ? 67.194 27.702 47.184 1.00 11.61 198 MET B O 1
ATOM 4790 N N . GLU B 1 201 ? 68.016 29.789 46.899 1.00 10.08 199 GLU B N 1
ATOM 4791 C CA . GLU B 1 201 ? 67.101 30.115 45.790 1.00 10.13 199 GLU B CA 1
ATOM 4792 C C . GLU B 1 201 ? 67.850 30.951 44.787 1.00 9.45 199 GLU B C 1
ATOM 4793 O O . GLU B 1 201 ? 68.318 32.045 45.088 1.00 10.38 199 GLU B O 1
ATOM 4799 N N . LEU B 1 202 ? 67.891 30.455 43.550 1.00 9.35 200 LEU B N 1
ATOM 4800 C CA . LEU B 1 202 ? 68.476 31.206 42.434 1.00 9.80 200 LEU B CA 1
ATOM 4801 C C . LEU B 1 202 ? 67.558 32.333 42.003 1.00 9.72 200 LEU B C 1
ATOM 4802 O O . LEU B 1 202 ? 66.495 32.076 41.479 1.00 9.82 200 LEU B O 1
ATOM 4807 N N . GLU B 1 203 ? 68.034 33.561 42.180 1.00 9.24 201 GLU B N 1
ATOM 4808 C CA . GLU B 1 203 ? 67.249 34.737 41.687 1.00 9.14 201 GLU B CA 1
ATOM 4809 C C . GLU B 1 203 ? 68.173 35.744 41.021 1.00 8.56 201 GLU B C 1
ATOM 4810 O O . GLU B 1 203 ? 69.408 35.677 41.115 1.00 8.70 201 GLU B O 1
ATOM 4816 N N . MET B 1 204 ? 67.576 36.744 40.364 1.00 10.06 202 MET B N 1
ATOM 4817 C CA . MET B 1 204 ? 68.282 37.950 39.988 1.00 10.01 202 MET B CA 1
ATOM 4818 C C . MET B 1 204 ? 67.507 39.065 40.557 1.00 9.94 202 MET B C 1
ATOM 4819 O O . MET B 1 204 ? 66.358 38.902 41.019 1.00 12.98 202 MET B O 1
ATOM 4824 N N . ALA B 1 205 ? 68.106 40.238 40.595 1.00 8.47 203 ALA B N 1
ATOM 4825 C CA . ALA B 1 205 ? 67.402 41.385 41.175 1.00 9.46 203 ALA B CA 1
ATOM 4826 C C . ALA B 1 205 ? 67.881 42.641 40.486 1.00 10.48 203 ALA B C 1
ATOM 4827 O O . ALA B 1 205 ? 69.018 42.706 39.961 1.00 9.72 203 ALA B O 1
ATOM 4829 N N . PHE B 1 206 ? 67.042 43.646 40.462 1.00 9.33 204 PHE B N 1
ATOM 4830 C CA . PHE B 1 206 ? 67.428 44.952 39.941 1.00 9.18 204 PHE B CA 1
ATOM 4831 C C . PHE B 1 206 ? 67.378 46.042 40.985 1.00 9.03 204 PHE B C 1
ATOM 4832 O O . PHE B 1 206 ? 66.536 45.944 41.945 1.00 10.34 204 PHE B O 1
ATOM 4840 N N . PHE B 1 207 ? 68.242 47.047 40.807 1.00 8.98 205 PHE B N 1
ATOM 4841 C CA . PHE B 1 207 ? 68.224 48.243 41.631 1.00 9.94 205 PHE B CA 1
ATOM 4842 C C . PHE B 1 207 ? 67.441 49.362 40.978 1.00 10.01 205 PHE B C 1
ATOM 4843 O O . PHE B 1 207 ? 67.526 49.576 39.728 1.00 9.92 205 PHE B O 1
ATOM 4851 N N . VAL B 1 208 ? 66.651 50.053 41.801 1.00 9.60 206 VAL B N 1
ATOM 4852 C CA . VAL B 1 208 ? 65.857 51.206 41.348 1.00 9.82 206 VAL B CA 1
ATOM 4853 C C . VAL B 1 208 ? 66.765 52.416 41.224 1.00 10.77 206 VAL B C 1
ATOM 4854 O O . VAL B 1 208 ? 67.678 52.656 42.046 1.00 10.21 206 VAL B O 1
ATOM 4858 N N . GLY B 1 209 ? 66.483 53.144 40.141 1.00 11.07 207 GLY B N 1
ATOM 4859 C CA . GLY B 1 209 ? 67.107 54.433 39.875 1.00 12.42 207 GLY B CA 1
ATOM 4860 C C . GLY B 1 209 ? 66.375 55.586 40.534 1.00 12.48 207 GLY B C 1
ATOM 4861 O O . GLY B 1 209 ? 66.140 55.561 41.727 1.00 12.24 207 GLY B O 1
ATOM 4862 N N . PRO B 1 210 ? 65.948 56.622 39.789 1.00 12.41 208 PRO B N 1
ATOM 4863 C CA . PRO B 1 210 ? 65.162 57.676 40.411 1.00 13.69 208 PRO B CA 1
ATOM 4864 C C . PRO B 1 210 ? 63.924 57.099 41.050 1.00 14.82 208 PRO B C 1
ATOM 4865 O O . PRO B 1 210 ? 63.394 56.146 40.461 1.00 16.38 208 PRO B O 1
ATOM 4869 N N . GLY B 1 211 ? 63.491 57.640 42.157 1.00 15.69 209 GLY B N 1
ATOM 4870 C CA . GLY B 1 211 ? 62.251 57.051 42.656 1.00 17.67 209 GLY B CA 1
ATOM 4871 C C . GLY B 1 211 ? 61.004 57.604 41.974 1.00 17.17 209 GLY B C 1
ATOM 4872 O O . GLY B 1 211 ? 61.079 58.306 40.922 1.00 19.22 209 GLY B O 1
ATOM 4873 N N . ASN B 1 212 ? 59.858 57.279 42.553 1.00 13.80 210 ASN B N 1
ATOM 4874 C CA . ASN B 1 212 ? 58.617 58.016 42.349 1.00 13.03 210 ASN B CA 1
ATOM 4875 C C . ASN B 1 212 ? 58.189 58.702 43.634 1.00 13.05 210 ASN B C 1
ATOM 4876 O O . ASN B 1 212 ? 58.491 58.228 44.737 1.00 14.29 210 ASN B O 1
ATOM 4881 N N . ARG B 1 213 ? 57.467 59.808 43.499 1.00 14.74 211 ARG B N 1
ATOM 4882 C CA . ARG B 1 213 ? 56.945 60.493 44.704 1.00 14.82 211 ARG B CA 1
ATOM 4883 C C . ARG B 1 213 ? 55.869 59.642 45.405 1.00 12.97 211 ARG B C 1
ATOM 4884 O O . ARG B 1 213 ? 55.041 58.982 44.741 1.00 14.44 211 ARG B O 1
ATOM 4892 N N . PHE B 1 214 ? 55.836 59.754 46.723 1.00 12.14 212 PHE B N 1
ATOM 4893 C CA . PHE B 1 214 ? 54.777 59.135 47.547 1.00 13.17 212 PHE B CA 1
ATOM 4894 C C . PHE B 1 214 ? 53.393 59.525 46.988 1.00 12.92 212 PHE B C 1
ATOM 4895 O O . PHE B 1 214 ? 53.089 60.726 46.864 1.00 13.73 212 PHE B O 1
ATOM 4903 N N . GLY B 1 215 ? 52.604 58.526 46.650 1.00 12.22 213 GLY B N 1
ATOM 4904 C CA . GLY B 1 215 ? 51.280 58.770 46.085 1.00 11.87 213 GLY B CA 1
ATOM 4905 C C . GLY B 1 215 ? 51.188 58.810 44.571 1.00 13.57 213 GLY B C 1
ATOM 4906 O O . GLY B 1 215 ? 50.077 58.899 44.067 1.00 14.37 213 GLY B O 1
ATOM 4907 N N . GLU B 1 216 ? 52.306 58.689 43.873 1.00 13.11 214 GLU B N 1
ATOM 4908 C CA . GLU B 1 216 ? 52.361 58.880 42.411 1.00 14.26 214 GLU B CA 1
ATOM 4909 C C . GLU B 1 216 ? 52.867 57.606 41.719 1.00 14.12 214 GLU B C 1
ATOM 4910 O O . GLU B 1 216 ? 54.109 57.365 41.736 1.00 14.97 214 GLU B O 1
ATOM 4916 N N . PRO B 1 217 ? 51.990 56.818 41.102 1.00 12.82 215 PRO B N 1
ATOM 4917 C CA . PRO B 1 217 ? 52.387 55.606 40.382 1.00 12.92 215 PRO B CA 1
ATOM 4918 C C . PRO B 1 217 ? 53.379 55.851 39.276 1.00 12.45 215 PRO B C 1
ATOM 4919 O O . PRO B 1 217 ? 53.440 56.972 38.740 1.00 12.88 215 PRO B O 1
ATOM 4923 N N . ILE B 1 218 ? 54.159 54.832 38.967 1.00 12.53 216 ILE B N 1
ATOM 4924 C CA . ILE B 1 218 ? 54.991 54.871 37.759 1.00 13.08 216 ILE B CA 1
ATOM 4925 C C . ILE B 1 218 ? 54.246 54.179 36.631 1.00 13.16 216 ILE B C 1
ATOM 4926 O O . ILE B 1 218 ? 54.037 52.984 36.687 1.00 14.02 216 ILE B O 1
ATOM 4931 N N . PRO B 1 219 ? 53.832 54.867 35.581 1.00 13.16 217 PRO B N 1
ATOM 4932 C CA . PRO B 1 219 ? 53.150 54.160 34.482 1.00 13.31 217 PRO B CA 1
ATOM 4933 C C . PRO B 1 219 ? 54.110 53.211 33.773 1.00 13.50 217 PRO B C 1
ATOM 4934 O O . PRO B 1 219 ? 55.323 53.494 33.679 1.00 13.42 217 PRO B O 1
ATOM 4938 N N . ILE B 1 220 ? 53.571 52.133 33.231 1.00 12.82 218 ILE B N 1
ATOM 4939 C CA . ILE B 1 220 ? 54.418 51.117 32.631 1.00 13.58 218 ILE B CA 1
ATOM 4940 C C . ILE B 1 220 ? 55.312 51.634 31.469 1.00 14.17 218 ILE B C 1
ATOM 4941 O O . ILE B 1 220 ? 56.415 51.143 31.292 1.00 13.58 218 ILE B O 1
ATOM 4946 N N . SER B 1 221 ? 54.831 52.638 30.734 1.00 16.14 219 SER B N 1
ATOM 4947 C CA . SER B 1 221 ? 55.614 53.209 29.643 1.00 16.80 219 SER B CA 1
ATOM 4948 C C . SER B 1 221 ? 56.888 53.910 30.142 1.00 16.90 219 SER B C 1
ATOM 4949 O O . SER B 1 221 ? 57.846 54.074 29.363 1.00 16.85 219 SER B O 1
ATOM 4952 N N . LYS B 1 222 ? 56.922 54.260 31.427 1.00 14.61 220 LYS B N 1
ATOM 4953 C CA . LYS B 1 222 ? 58.079 54.919 32.014 1.00 15.22 220 LYS B CA 1
ATOM 4954 C C . LYS B 1 222 ? 58.883 53.988 32.934 1.00 13.96 220 LYS B C 1
ATOM 4955 O O . LYS B 1 222 ? 59.913 54.402 33.443 1.00 14.22 220 LYS B O 1
ATOM 4961 N N . ALA B 1 223 ? 58.425 52.754 33.084 1.00 12.73 221 ALA B N 1
ATOM 4962 C CA . ALA B 1 223 ? 59.088 51.892 34.069 1.00 11.31 221 ALA B CA 1
ATOM 4963 C C . ALA B 1 223 ? 60.570 51.681 33.727 1.00 12.66 221 ALA B C 1
ATOM 4964 O O . ALA B 1 223 ? 61.426 51.642 34.639 1.00 12.99 221 ALA B O 1
ATOM 4966 N N . HIS B 1 224 ? 60.875 51.582 32.437 1.00 12.36 222 HIS B N 1
ATOM 4967 C CA . HIS B 1 224 ? 62.252 51.353 32.006 1.00 13.77 222 HIS B CA 1
ATOM 4968 C C . HIS B 1 224 ? 63.190 52.468 32.481 1.00 13.89 222 HIS B C 1
ATOM 4969 O O . HIS B 1 224 ? 64.402 52.247 32.662 1.00 16.31 222 HIS B O 1
ATOM 4976 N N . GLU B 1 225 ? 62.661 53.662 32.742 1.00 12.06 223 GLU B N 1
ATOM 4977 C CA . GLU B 1 225 ? 63.504 54.786 33.148 1.00 14.09 223 GLU B CA 1
ATOM 4978 C C . GLU B 1 225 ? 63.997 54.651 34.601 1.00 13.48 223 GLU B C 1
ATOM 4979 O O . GLU B 1 225 ? 64.861 55.383 35.044 1.00 15.67 223 GLU B O 1
ATOM 4985 N N . HIS B 1 226 ? 63.426 53.692 35.334 1.00 12.82 224 HIS B N 1
ATOM 4986 C CA . HIS B 1 226 ? 63.725 53.568 36.772 1.00 12.28 224 HIS B CA 1
ATOM 4987 C C . HIS B 1 226 ? 64.542 52.336 37.089 1.00 13.50 224 HIS B C 1
ATOM 4988 O O . HIS B 1 226 ? 64.732 52.039 38.267 1.00 14.76 224 HIS B O 1
ATOM 4995 N N . ILE B 1 227 ? 65.010 51.603 36.106 1.00 11.58 225 ILE B N 1
ATOM 4996 C CA . ILE B 1 227 ? 65.744 50.384 36.384 1.00 12.53 225 ILE B CA 1
ATOM 4997 C C . ILE B 1 227 ? 67.185 50.621 36.050 1.00 11.17 225 ILE B C 1
ATOM 4998 O O . ILE B 1 227 ? 67.579 50.789 34.887 1.00 12.76 225 ILE B O 1
ATOM 5003 N N . PHE B 1 228 ? 68.004 50.612 37.088 1.00 10.36 226 PHE B N 1
ATOM 5004 C CA . PHE B 1 228 ? 69.426 50.902 36.914 1.00 10.57 226 PHE B CA 1
ATOM 5005 C C . PHE B 1 228 ? 70.222 49.745 36.359 1.00 10.50 226 PHE B C 1
ATOM 5006 O O . PHE B 1 228 ? 71.027 49.915 35.424 1.00 11.38 226 PHE B O 1
ATOM 5014 N N . GLY B 1 229 ? 70.058 48.548 36.929 1.00 10.10 227 GLY B N 1
ATOM 5015 C CA . GLY B 1 229 ? 70.950 47.433 36.598 1.00 9.25 227 GLY B CA 1
ATOM 5016 C C . GLY B 1 229 ? 70.704 46.281 37.517 1.00 9.64 227 GLY B C 1
ATOM 5017 O O . GLY B 1 229 ? 69.856 46.414 38.408 1.00 10.17 227 GLY B O 1
ATOM 5018 N N . MET B 1 230 ? 71.399 45.175 37.294 1.00 9.87 228 MET B N 1
ATOM 5019 C CA . MET B 1 230 ? 71.073 43.894 37.902 1.00 10.17 228 MET B CA 1
ATOM 5020 C C . MET B 1 230 ? 72.241 43.261 38.616 1.00 9.04 228 MET B C 1
ATOM 5021 O O . MET B 1 230 ? 73.405 43.521 38.311 1.00 9.34 228 MET B O 1
ATOM 5026 N N . VAL B 1 231 ? 71.863 42.457 39.587 1.00 9.55 229 VAL B N 1
ATOM 5027 C CA . VAL B 1 231 ? 72.802 41.538 40.268 1.00 9.05 229 VAL B CA 1
ATOM 5028 C C . VAL B 1 231 ? 72.211 40.119 40.385 1.00 8.49 229 VAL B C 1
ATOM 5029 O O . VAL B 1 231 ? 70.994 39.907 40.118 1.00 9.10 229 VAL B O 1
ATOM 5033 N N . LEU B 1 232 ? 73.034 39.119 40.758 1.00 9.05 230 LEU B N 1
ATOM 5034 C CA . LEU B 1 232 ? 72.567 37.815 41.141 1.00 9.30 230 LEU B CA 1
ATOM 5035 C C . LEU B 1 232 ? 72.191 37.794 42.586 1.00 8.68 230 LEU B C 1
ATOM 5036 O O . LEU B 1 232 ? 72.772 38.545 43.397 1.00 10.28 230 LEU B O 1
ATOM 5041 N N . MET B 1 233 ? 71.234 36.916 42.940 1.00 8.72 231 MET B N 1
ATOM 5042 C CA . MET B 1 233 ? 70.842 36.853 44.356 1.00 9.05 231 MET B CA 1
ATOM 5043 C C . MET B 1 233 ? 70.544 35.439 44.769 1.00 9.84 231 MET B C 1
ATOM 5044 O O . MET B 1 233 ? 70.034 34.654 43.991 1.00 11.26 231 MET B O 1
ATOM 5049 N N . ASN B 1 234 ? 70.960 35.079 45.981 1.00 9.75 232 ASN B N 1
ATOM 5050 C CA . ASN B 1 234 ? 70.600 33.788 46.603 1.00 9.10 232 ASN B CA 1
ATOM 5051 C C . ASN B 1 234 ? 69.702 34.100 47.802 1.00 9.79 232 ASN B C 1
ATOM 5052 O O . ASN B 1 234 ? 70.172 34.659 48.813 1.00 8.98 232 ASN B O 1
ATOM 5057 N N . ASP B 1 235 ? 68.410 33.781 47.655 1.00 9.67 233 ASP B N 1
ATOM 5058 C CA . ASP B 1 235 ? 67.449 33.981 48.762 1.00 9.46 233 ASP B CA 1
ATOM 5059 C C . ASP B 1 235 ? 67.472 32.765 49.673 1.00 8.56 233 ASP B C 1
ATOM 5060 O O . ASP B 1 235 ? 66.629 31.896 49.587 1.00 9.31 233 ASP B O 1
ATOM 5065 N N . TRP B 1 236 ? 68.488 32.737 50.558 1.00 9.19 234 TRP B N 1
ATOM 5066 C CA . TRP B 1 236 ? 68.619 31.596 51.485 1.00 10.10 234 TRP B CA 1
ATOM 5067 C C . TRP B 1 236 ? 67.297 31.419 52.237 1.00 9.68 234 TRP B C 1
ATOM 5068 O O . TRP B 1 236 ? 66.687 32.409 52.657 1.00 9.49 234 TRP B O 1
ATOM 5079 N N . SER B 1 237 ? 66.870 30.173 52.409 1.00 9.71 235 SER B N 1
ATOM 5080 C CA . SER B 1 237 ? 65.564 29.877 52.949 1.00 9.98 235 SER B CA 1
ATOM 5081 C C . SER B 1 237 ? 65.627 28.726 53.952 1.00 10.98 235 SER B C 1
ATOM 5082 O O . SER B 1 237 ? 66.381 27.738 53.738 1.00 11.64 235 SER B O 1
ATOM 5085 N N . ALA B 1 238 ? 64.826 28.798 55.002 1.00 10.06 236 ALA B N 1
ATOM 5086 C CA . ALA B 1 238 ? 64.753 27.730 56.028 1.00 9.91 236 ALA B CA 1
ATOM 5087 C C . ALA B 1 238 ? 63.365 27.163 55.882 1.00 10.46 236 ALA B C 1
ATOM 5088 O O . ALA B 1 238 ? 62.398 27.752 56.356 1.00 10.55 236 ALA B O 1
ATOM 5090 N N . ARG B 1 239 ? 63.205 26.071 55.161 1.00 10.40 237 ARG B N 1
ATOM 5091 C CA . ARG B 1 239 ? 61.902 25.615 54.686 1.00 11.11 237 ARG B CA 1
ATOM 5092 C C . ARG B 1 239 ? 60.997 25.114 55.778 1.00 11.03 237 ARG B C 1
ATOM 5093 O O . ARG B 1 239 ? 59.774 25.235 55.645 1.00 12.14 237 ARG B O 1
ATOM 5101 N N . ASP B 1 240 ? 61.585 24.590 56.857 1.00 11.31 238 ASP B N 1
ATOM 5102 C CA . ASP B 1 240 ? 60.759 24.118 57.983 1.00 12.15 238 ASP B CA 1
ATOM 5103 C C . ASP B 1 240 ? 60.249 25.318 58.803 1.00 11.27 238 ASP B C 1
ATOM 5104 O O . ASP B 1 240 ? 59.064 25.341 59.208 1.00 13.29 238 ASP B O 1
ATOM 5109 N N . ILE B 1 241 ? 61.121 26.275 59.082 1.00 12.08 239 ILE B N 1
ATOM 5110 C CA . ILE B 1 241 ? 60.690 27.515 59.733 1.00 12.35 239 ILE B CA 1
ATOM 5111 C C . ILE B 1 241 ? 59.628 28.208 58.853 1.00 11.03 239 ILE B C 1
ATOM 5112 O O . ILE B 1 241 ? 58.557 28.611 59.362 1.00 11.55 239 ILE B O 1
ATOM 5117 N N . GLN B 1 242 ? 59.879 28.299 57.546 1.00 10.51 240 GLN B N 1
ATOM 5118 C CA . GLN B 1 242 ? 58.952 28.928 56.618 1.00 11.36 240 GLN B CA 1
ATOM 5119 C C . GLN B 1 242 ? 57.574 28.314 56.648 1.00 11.12 240 GLN B C 1
ATOM 5120 O O . GLN B 1 242 ? 56.562 29.033 56.715 1.00 11.70 240 GLN B O 1
ATOM 5126 N N . GLN B 1 243 ? 57.485 26.974 56.527 1.00 10.91 241 GLN B N 1
ATOM 5127 C CA . GLN B 1 243 ? 56.197 26.326 56.400 1.00 12.54 241 GLN B CA 1
ATOM 5128 C C . GLN B 1 243 ? 55.341 26.514 57.661 1.00 10.93 241 GLN B C 1
ATOM 5129 O O . GLN B 1 243 ? 54.121 26.668 57.521 1.00 12.60 241 GLN B O 1
ATOM 5139 N N . TRP B 1 244 ? 55.942 26.498 58.828 1.00 11.10 242 TRP B N 1
ATOM 5140 C CA . TRP B 1 244 ? 55.192 26.703 60.057 1.00 12.15 242 TRP B CA 1
ATOM 5141 C C . TRP B 1 244 ? 54.707 28.137 60.217 1.00 12.36 242 TRP B C 1
ATOM 5142 O O . TRP B 1 244 ? 53.612 28.361 60.704 1.00 13.25 242 TRP B O 1
ATOM 5153 N N . GLU B 1 245 ? 55.515 29.113 59.802 1.00 11.58 243 GLU B N 1
ATOM 5154 C CA . GLU B 1 245 ? 55.187 30.501 60.136 1.00 11.53 243 GLU B CA 1
ATOM 5155 C C . GLU B 1 245 ? 54.257 31.193 59.141 1.00 11.92 243 GLU B C 1
ATOM 5156 O O . GLU B 1 245 ? 53.645 32.189 59.521 1.00 12.09 243 GLU B O 1
ATOM 5162 N N . TYR B 1 246 ? 54.200 30.747 57.896 1.00 11.30 244 TYR B N 1
ATOM 5163 C CA . TYR B 1 246 ? 53.824 31.663 56.803 1.00 11.77 244 TYR B CA 1
ATOM 5164 C C . TYR B 1 246 ? 52.373 31.941 56.596 1.00 12.72 244 TYR B C 1
ATOM 5165 O O . TYR B 1 246 ? 52.050 32.881 55.898 1.00 12.99 244 TYR B O 1
ATOM 5174 N N . VAL B 1 247 ? 51.478 31.120 57.120 1.00 12.85 245 VAL B N 1
ATOM 5175 C CA . VAL B 1 247 ? 50.068 31.408 56.966 1.00 14.13 245 VAL B CA 1
ATOM 5176 C C . VAL B 1 247 ? 49.605 32.268 58.174 1.00 14.40 245 VAL B C 1
ATOM 5177 O O . VAL B 1 247 ? 49.830 31.915 59.358 1.00 14.85 245 VAL B O 1
ATOM 5181 N N . PRO B 1 248 ? 48.925 33.395 57.949 1.00 13.14 246 PRO B N 1
ATOM 5182 C CA . PRO B 1 248 ? 48.522 33.926 56.645 1.00 13.08 246 PRO B CA 1
ATOM 5183 C C . PRO B 1 248 ? 49.370 35.115 56.146 1.00 12.95 246 PRO B C 1
ATOM 5184 O O . PRO B 1 248 ? 49.011 35.671 55.087 1.00 13.15 246 PRO B O 1
ATOM 5188 N N . LEU B 1 249 ? 50.404 35.545 56.862 1.00 11.48 247 LEU B N 1
ATOM 5189 C CA . LEU B 1 249 ? 51.030 36.820 56.531 1.00 10.76 247 LEU B CA 1
ATOM 5190 C C . LEU B 1 249 ? 52.306 36.710 55.736 1.00 9.88 247 LEU B C 1
ATOM 5191 O O . LEU B 1 249 ? 52.908 37.760 55.420 1.00 10.82 247 LEU B O 1
ATOM 5196 N N . GLY B 1 250 ? 52.715 35.474 55.408 1.00 10.39 248 GLY B N 1
ATOM 5197 C CA . GLY B 1 250 ? 53.801 35.322 54.449 1.00 10.29 248 GLY B CA 1
ATOM 5198 C C . GLY B 1 250 ? 55.119 34.869 55.008 1.00 10.91 248 GLY B C 1
ATOM 5199 O O . GLY B 1 250 ? 55.298 34.766 56.219 1.00 10.30 248 GLY B O 1
ATOM 5200 N N . PRO B 1 251 ? 56.074 34.607 54.142 1.00 10.67 249 PRO B N 1
ATOM 5201 C CA . PRO B 1 251 ? 57.406 34.173 54.630 1.00 10.81 249 PRO B CA 1
ATOM 5202 C C . PRO B 1 251 ? 58.066 35.291 55.410 1.00 12.18 249 PRO B C 1
ATOM 5203 O O . PRO B 1 251 ? 57.932 36.460 55.090 1.00 11.81 249 PRO B O 1
ATOM 5207 N N . PHE B 1 252 ? 58.776 34.934 56.460 1.00 11.03 250 PHE B N 1
ATOM 5208 C CA . PHE B 1 252 ? 59.260 35.902 57.435 1.00 10.51 250 PHE B CA 1
ATOM 5209 C C . PHE B 1 252 ? 60.655 35.477 57.901 1.00 10.36 250 PHE B C 1
ATOM 5210 O O . PHE B 1 252 ? 61.644 35.649 57.160 1.00 10.92 250 PHE B O 1
ATOM 5218 N N . LEU B 1 253 ? 60.760 34.785 59.039 1.00 10.02 251 LEU B N 1
ATOM 5219 C CA . LEU B 1 253 ? 62.024 34.280 59.557 1.00 10.51 251 LEU B CA 1
ATOM 5220 C C . LEU B 1 253 ? 62.577 33.166 58.665 1.00 10.37 251 LEU B C 1
ATOM 5221 O O . LEU B 1 253 ? 63.809 32.939 58.681 1.00 11.51 251 LEU B O 1
ATOM 5226 N N . GLY B 1 254 ? 61.744 32.558 57.860 1.00 9.46 252 GLY B N 1
ATOM 5227 C CA . GLY B 1 254 ? 62.242 31.536 56.928 1.00 11.06 252 GLY B CA 1
ATOM 5228 C C . GLY B 1 254 ? 63.089 32.163 55.824 1.00 10.46 252 GLY B C 1
ATOM 5229 O O . GLY B 1 254 ? 63.765 31.407 55.108 1.00 10.82 252 GLY B O 1
ATOM 5230 N N . LYS B 1 255 ? 63.096 33.502 55.698 1.00 9.60 253 LYS B N 1
ATOM 5231 C CA . LYS B 1 255 ? 63.885 34.191 54.660 1.00 10.07 253 LYS B CA 1
ATOM 5232 C C . LYS B 1 255 ? 64.868 35.172 55.190 1.00 9.50 253 LYS B C 1
ATOM 5233 O O . LYS B 1 255 ? 65.865 35.452 54.517 1.00 10.49 253 LYS B O 1
ATOM 5239 N N . SER B 1 256 ? 64.634 35.706 56.394 1.00 8.88 254 SER B N 1
ATOM 5240 C CA . SER B 1 256 ? 65.295 36.948 56.779 1.00 8.24 254 SER B CA 1
ATOM 5241 C C . SER B 1 256 ? 66.639 36.757 57.477 1.00 8.34 254 SER B C 1
ATOM 5242 O O . SER B 1 256 ? 67.283 37.744 57.860 1.00 9.99 254 SER B O 1
ATOM 5245 N N . PHE B 1 257 ? 67.057 35.487 57.634 1.00 9.53 255 PHE B N 1
ATOM 5246 C CA . PHE B 1 257 ? 68.387 35.243 58.242 1.00 10.14 255 PHE B CA 1
ATOM 5247 C C . PHE B 1 257 ? 69.521 35.504 57.283 1.00 9.84 255 PHE B C 1
ATOM 5248 O O . PHE B 1 257 ? 70.656 35.627 57.683 1.00 11.82 255 PHE B O 1
ATOM 5256 N N . GLY B 1 258 ? 69.225 35.678 55.975 1.00 9.66 256 GLY B N 1
ATOM 5257 C CA . GLY B 1 258 ? 70.295 36.006 55.040 1.00 10.36 256 GLY B CA 1
ATOM 5258 C C . GLY B 1 258 ? 69.820 35.911 53.608 1.00 9.70 256 GLY B C 1
ATOM 5259 O O . GLY B 1 258 ? 69.034 35.031 53.258 1.00 9.47 256 GLY B O 1
ATOM 5260 N N . THR B 1 259 ? 70.291 36.886 52.838 1.00 9.29 257 THR B N 1
ATOM 5261 C CA . THR B 1 259 ? 70.048 36.903 51.396 1.00 9.14 257 THR B CA 1
ATOM 5262 C C . THR B 1 259 ? 71.319 37.503 50.812 1.00 8.67 257 THR B C 1
ATOM 5263 O O . THR B 1 259 ? 71.724 38.600 51.217 1.00 11.01 257 THR B O 1
ATOM 5267 N N . THR B 1 260 ? 71.940 36.807 49.841 1.00 9.16 258 THR B N 1
ATOM 5268 C CA . THR B 1 260 ? 73.219 37.270 49.327 1.00 9.16 258 THR B CA 1
ATOM 5269 C C . THR B 1 260 ? 73.029 37.864 47.927 1.00 9.14 258 THR B C 1
ATOM 5270 O O . THR B 1 260 ? 72.326 37.287 47.110 1.00 9.75 258 THR B O 1
ATOM 5274 N N . ILE B 1 261 ? 73.745 38.950 47.655 1.00 8.39 259 ILE B N 1
ATOM 5275 C CA . ILE B 1 261 ? 73.838 39.454 46.293 1.00 9.37 259 ILE B CA 1
ATOM 5276 C C . ILE B 1 261 ? 75.253 39.529 45.829 1.00 8.45 259 ILE B C 1
ATOM 5277 O O . ILE B 1 261 ? 76.206 39.741 46.622 1.00 9.51 259 ILE B O 1
ATOM 5282 N N . SER B 1 262 ? 75.414 39.379 44.506 1.00 9.75 260 SER B N 1
ATOM 5283 C CA . SER B 1 262 ? 76.731 39.673 43.904 1.00 10.12 260 SER B CA 1
ATOM 5284 C C . SER B 1 262 ? 76.980 41.182 43.925 1.00 9.96 260 SER B C 1
ATOM 5285 O O . SER B 1 262 ? 76.052 41.993 43.991 1.00 10.27 260 SER B O 1
ATOM 5288 N N . PRO B 1 263 ? 78.249 41.585 43.968 1.00 10.36 261 PRO B N 1
ATOM 5289 C CA . PRO B 1 263 ? 78.566 43.013 44.135 1.00 9.76 261 PRO B CA 1
ATOM 5290 C C . PRO B 1 263 ? 78.616 43.903 42.890 1.00 8.88 261 PRO B C 1
ATOM 5291 O O . PRO B 1 263 ? 78.521 45.104 43.048 1.00 10.73 261 PRO B O 1
ATOM 5295 N N . TRP B 1 264 ? 78.824 43.326 41.713 1.00 9.94 262 TRP B N 1
ATOM 5296 C CA . TRP B 1 264 ? 78.971 44.141 40.499 1.00 10.16 262 TRP B CA 1
ATOM 5297 C C . TRP B 1 264 ? 77.591 44.352 39.832 1.00 9.93 262 TRP B C 1
ATOM 5298 O O . TRP B 1 264 ? 76.927 43.381 39.404 1.00 11.14 262 TRP B O 1
ATOM 5309 N N . VAL B 1 265 ? 77.171 45.606 39.802 1.00 9.64 263 VAL B N 1
ATOM 5310 C CA . VAL B 1 265 ? 75.834 45.948 39.254 1.00 9.45 263 VAL B CA 1
ATOM 5311 C C . VAL B 1 265 ? 75.982 46.144 37.740 1.00 9.88 263 VAL B C 1
ATOM 5312 O O . VAL B 1 265 ? 76.578 47.102 37.273 1.00 10.21 263 VAL B O 1
ATOM 5316 N N . VAL B 1 266 ? 75.445 45.186 36.999 1.00 9.51 264 VAL B N 1
ATOM 5317 C CA . VAL B 1 266 ? 75.521 45.251 35.515 1.00 9.22 264 VAL B CA 1
ATOM 5318 C C . VAL B 1 266 ? 74.415 46.204 35.012 1.00 9.37 264 VAL B C 1
ATOM 5319 O O . VAL B 1 266 ? 73.216 45.966 35.268 1.00 10.09 264 VAL B O 1
ATOM 5323 N N . PRO B 1 267 ? 74.780 47.299 34.348 1.00 10.36 265 PRO B N 1
ATOM 5324 C CA . PRO B 1 267 ? 73.757 48.265 33.945 1.00 10.64 265 PRO B CA 1
ATOM 5325 C C . PRO B 1 267 ? 72.850 47.707 32.868 1.00 10.02 265 PRO B C 1
ATOM 5326 O O . PRO B 1 267 ? 73.269 46.867 32.056 1.00 10.99 265 PRO B O 1
ATOM 5330 N N . MET B 1 268 ? 71.594 48.188 32.839 1.00 11.01 266 MET B N 1
ATOM 5331 C CA . MET B 1 268 ? 70.686 47.678 31.809 1.00 11.34 266 MET B CA 1
ATOM 5332 C C . MET B 1 268 ? 71.194 47.885 30.382 1.00 11.33 266 MET B C 1
ATOM 5333 O O . MET B 1 268 ? 70.934 47.027 29.525 1.00 12.26 266 MET B O 1
ATOM 5338 N N . ASP B 1 269 ? 71.937 48.978 30.164 1.00 12.50 267 ASP B N 1
ATOM 5339 C CA . ASP B 1 269 ? 72.431 49.168 28.799 1.00 14.08 267 ASP B CA 1
ATOM 5340 C C . ASP B 1 269 ? 73.351 48.041 28.343 1.00 13.44 267 ASP B C 1
ATOM 5341 O O . ASP B 1 269 ? 73.428 47.719 27.156 1.00 14.80 267 ASP B O 1
ATOM 5346 N N . ALA B 1 270 ? 74.076 47.437 29.292 1.00 11.97 268 ALA B N 1
ATOM 5347 C CA . ALA B 1 270 ? 74.920 46.318 28.975 1.00 11.02 268 ALA B CA 1
ATOM 5348 C C . ALA B 1 270 ? 74.152 45.036 28.619 1.00 11.41 268 ALA B C 1
ATOM 5349 O O . ALA B 1 270 ? 74.646 44.151 27.926 1.00 11.26 268 ALA B O 1
ATOM 5351 N N . LEU B 1 271 ? 72.918 44.922 29.134 1.00 10.78 269 LEU B N 1
ATOM 5352 C CA . LEU B 1 271 ? 72.084 43.743 28.961 1.00 11.80 269 LEU B CA 1
ATOM 5353 C C . LEU B 1 271 ? 71.140 43.847 27.744 1.00 10.59 269 LEU B C 1
ATOM 5354 O O . LEU B 1 271 ? 70.672 42.831 27.272 1.00 11.04 269 LEU B O 1
ATOM 5359 N N . MET B 1 272 ? 70.918 45.077 27.268 1.00 11.87 270 MET B N 1
ATOM 5360 C CA . MET B 1 272 ? 69.976 45.249 26.162 1.00 12.35 270 MET B CA 1
ATOM 5361 C C . MET B 1 272 ? 70.317 44.459 24.891 1.00 12.12 270 MET B C 1
ATOM 5362 O O . MET B 1 272 ? 69.394 43.981 24.260 1.00 12.54 270 MET B O 1
ATOM 5367 N N . PRO B 1 273 ? 71.587 44.213 24.559 1.00 12.39 271 PRO B N 1
ATOM 5368 C CA . PRO B 1 273 ? 71.865 43.314 23.429 1.00 12.88 271 PRO B CA 1
ATOM 5369 C C . PRO B 1 273 ? 71.355 41.920 23.558 1.00 12.51 271 PRO B C 1
ATOM 5370 O O . PRO B 1 273 ? 71.276 41.198 22.564 1.00 13.64 271 PRO B O 1
ATOM 5374 N N . PHE B 1 274 ? 70.959 41.548 24.772 1.00 11.30 272 PHE B N 1
ATOM 5375 C CA . PHE B 1 274 ? 70.514 40.203 25.052 1.00 11.30 272 PHE B CA 1
ATOM 5376 C C . PHE B 1 274 ? 69.026 40.132 25.334 1.00 10.41 272 PHE B C 1
ATOM 5377 O O . PHE B 1 274 ? 68.550 39.109 25.788 1.00 12.18 272 PHE B O 1
ATOM 5385 N N . VAL B 1 275 ? 68.323 41.224 25.030 1.00 10.48 273 VAL B N 1
ATOM 5386 C CA . VAL B 1 275 ? 66.867 41.290 25.227 1.00 10.95 273 VAL B CA 1
ATOM 5387 C C . VAL B 1 275 ? 66.191 40.410 24.151 1.00 11.96 273 VAL B C 1
ATOM 5388 O O . VAL B 1 275 ? 66.678 40.308 22.968 1.00 12.80 273 VAL B O 1
ATOM 5392 N N . VAL B 1 276 ? 65.042 39.854 24.502 1.00 12.36 274 VAL B N 1
ATOM 5393 C CA . VAL B 1 276 ? 64.247 38.986 23.632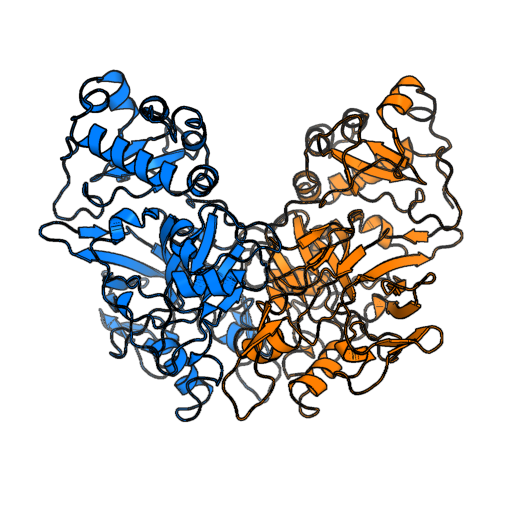 1.00 14.23 274 VAL B CA 1
ATOM 5394 C C . VAL B 1 276 ? 62.798 39.391 23.820 1.00 14.82 274 VAL B C 1
ATOM 5395 O O . VAL B 1 276 ? 62.445 40.058 24.780 1.00 13.60 274 VAL B O 1
ATOM 5399 N N . PRO B 1 277 ? 61.914 39.023 22.897 1.00 15.02 275 PRO B N 1
ATOM 5400 C CA . PRO B 1 277 ? 60.496 39.298 23.103 1.00 14.99 275 PRO B CA 1
ATOM 5401 C C . PRO B 1 277 ? 59.983 38.678 24.388 1.00 14.86 275 PRO B C 1
ATOM 5402 O O . PRO B 1 277 ? 60.394 37.620 24.832 1.00 15.08 275 PRO B O 1
ATOM 5406 N N . ASN B 1 278 ? 59.020 39.370 24.987 1.00 15.43 276 ASN B N 1
ATOM 5407 C CA . ASN B 1 278 ? 58.419 38.868 26.223 1.00 15.39 276 ASN B CA 1
ATOM 5408 C C . ASN B 1 278 ? 57.534 37.654 26.010 1.00 17.96 276 ASN B C 1
ATOM 5409 O O . ASN B 1 278 ? 56.940 37.523 24.950 1.00 17.34 276 ASN B O 1
ATOM 5414 N N . PRO B 1 279 ? 57.513 36.733 26.962 1.00 19.35 277 PRO B N 1
ATOM 5415 C CA . PRO B 1 279 ? 56.631 35.560 26.877 1.00 21.72 277 PRO B CA 1
ATOM 5416 C C . PRO B 1 279 ? 55.188 35.990 26.731 1.00 21.92 277 PRO B C 1
ATOM 5417 O O . PRO B 1 279 ? 54.728 37.046 27.202 1.00 22.11 277 PRO B O 1
ATOM 5421 N N . LYS B 1 280 ? 54.436 35.163 26.014 1.00 21.60 278 LYS B N 1
ATOM 5422 C CA . LYS B 1 280 ? 53.032 35.452 25.872 1.00 22.61 278 LYS B CA 1
ATOM 5423 C C . LYS B 1 280 ? 52.328 35.231 27.207 1.00 20.54 278 LYS B C 1
ATOM 5424 O O . LYS B 1 280 ? 52.584 34.222 27.931 1.00 22.76 278 LYS B O 1
ATOM 5430 N N . GLN B 1 281 ? 51.468 36.182 27.552 1.00 17.11 279 GLN B N 1
ATOM 5431 C CA . GLN B 1 281 ? 50.682 35.970 28.781 1.00 16.53 279 GLN B CA 1
ATOM 5432 C C . GLN B 1 281 ? 49.237 35.704 28.429 1.00 16.30 279 GLN B C 1
ATOM 5433 O O . GLN B 1 281 ? 48.633 36.427 27.637 1.00 18.50 279 GLN B O 1
ATOM 5439 N N . ASP B 1 282 ? 48.714 34.662 29.047 1.00 15.66 280 ASP B N 1
ATOM 5440 C CA . ASP B 1 282 ? 47.327 34.284 28.867 1.00 17.91 280 ASP B CA 1
ATOM 5441 C C . ASP B 1 282 ? 46.856 33.760 30.223 1.00 17.49 280 ASP B C 1
ATOM 5442 O O . ASP B 1 282 ? 47.379 32.757 30.700 1.00 17.85 280 ASP B O 1
ATOM 5447 N N . PRO B 1 283 ? 45.893 34.414 30.869 1.00 17.71 281 PRO B N 1
ATOM 5448 C CA . PRO B 1 283 ? 45.132 35.572 30.364 1.00 17.13 281 PRO B CA 1
ATOM 5449 C C . PRO B 1 283 ? 45.940 36.850 30.133 1.00 18.46 281 PRO B C 1
ATOM 5450 O O . PRO B 1 283 ? 47.004 37.074 30.719 1.00 17.13 281 PRO B O 1
ATOM 5454 N N . LYS B 1 284 ? 45.440 37.711 29.256 1.00 18.30 282 LYS B N 1
ATOM 5455 C CA . LYS B 1 284 ? 46.038 38.982 29.019 1.00 19.08 282 LYS B CA 1
ATOM 5456 C C . LYS B 1 284 ? 45.948 39.791 30.316 1.00 17.66 282 LYS B C 1
ATOM 5457 O O . LYS B 1 284 ? 44.888 39.843 30.973 1.00 18.62 282 LYS B O 1
ATOM 5463 N N . PRO B 1 285 ? 47.035 40.458 30.704 1.00 18.04 283 PRO B N 1
ATOM 5464 C CA . PRO B 1 285 ? 46.942 41.281 31.904 1.00 16.97 283 PRO B CA 1
ATOM 5465 C C . PRO B 1 285 ? 46.089 42.520 31.674 1.00 15.93 283 PRO B C 1
ATOM 5466 O O . PRO B 1 285 ? 45.878 42.938 30.528 1.00 17.24 283 PRO B O 1
ATOM 5470 N N . LEU B 1 286 ? 45.641 43.095 32.762 1.00 14.70 284 LEU B N 1
ATOM 5471 C CA . LEU B 1 286 ? 44.967 44.405 32.759 1.00 14.60 284 LEU B CA 1
ATOM 5472 C C . LEU B 1 286 ? 45.861 45.456 32.073 1.00 15.49 284 LEU B C 1
ATOM 5473 O O . LEU B 1 286 ? 47.110 45.346 32.067 1.00 13.14 284 LEU B O 1
ATOM 5478 N N . PRO B 1 287 ? 45.260 46.494 31.482 1.00 14.96 285 PRO B N 1
ATOM 5479 C CA . PRO B 1 287 ? 46.032 47.512 30.748 1.00 15.16 285 PRO B CA 1
ATOM 5480 C C . PRO B 1 287 ? 47.197 48.137 31.488 1.00 13.03 285 PRO B C 1
ATOM 5481 O O . PRO B 1 287 ? 48.235 48.351 30.852 1.00 14.06 285 PRO B O 1
ATOM 5485 N N . TYR B 1 288 ? 47.104 48.331 32.804 1.00 13.12 286 TYR B N 1
ATOM 5486 C CA . TYR B 1 288 ? 48.195 49.020 33.512 1.00 11.88 286 TYR B CA 1
ATOM 5487 C C . TYR B 1 288 ? 49.479 48.131 33.486 1.00 12.02 286 TYR B C 1
ATOM 5488 O O . TYR B 1 288 ? 50.574 48.663 33.696 1.00 12.39 286 TYR B O 1
ATOM 5497 N N . LEU B 1 289 ? 49.332 46.823 33.214 1.00 12.11 287 LEU B N 1
ATOM 5498 C CA . LEU B 1 289 ? 50.465 45.884 33.162 1.00 11.87 287 LEU B CA 1
ATOM 5499 C C . LEU B 1 289 ? 50.847 45.502 31.736 1.00 14.21 287 LEU B C 1
ATOM 5500 O O . LEU B 1 289 ? 51.714 44.659 31.527 1.00 14.57 287 LEU B O 1
ATOM 5505 N N . CYS B 1 290 ? 50.266 46.194 30.755 1.00 15.59 288 CYS B N 1
ATOM 5506 C CA . CYS B 1 290 ? 50.459 45.823 29.367 1.00 19.06 288 CYS B CA 1
ATOM 5507 C C . CYS B 1 290 ? 51.447 46.716 28.705 1.00 20.02 288 CYS B C 1
ATOM 5508 O O . CYS B 1 290 ? 51.228 47.930 28.629 1.00 23.23 288 CYS B O 1
ATOM 5513 N N . HIS B 1 291 ? 52.517 46.106 28.192 1.00 21.11 289 HIS B N 1
ATOM 5514 C CA . HIS B 1 291 ? 53.612 46.827 27.520 1.00 21.39 289 HIS B CA 1
ATOM 5515 C C . HIS B 1 291 ? 54.184 46.034 26.384 1.00 20.34 289 HIS B C 1
ATOM 5516 O O . HIS B 1 291 ? 54.359 44.829 26.513 1.00 22.86 289 HIS B O 1
ATOM 5529 N N . SER B 1 292 ? 54.393 46.692 25.238 1.00 21.59 290 SER B N 1
ATOM 5530 C CA . SER B 1 292 ? 55.012 46.003 24.092 1.00 21.55 290 SER B CA 1
ATOM 5531 C C . SER B 1 292 ? 56.556 45.910 24.130 1.00 20.84 290 SER B C 1
ATOM 5532 O O . SER B 1 292 ? 57.107 44.974 23.583 1.00 22.57 290 SER B O 1
ATOM 5535 N N . GLN B 1 293 ? 57.196 46.823 24.831 1.00 17.46 291 GLN B N 1
ATOM 5536 C CA . GLN B 1 293 ? 58.681 46.912 24.846 1.00 16.63 291 GLN B CA 1
ATOM 5537 C C . GLN B 1 293 ? 59.304 45.564 25.309 1.00 15.28 291 GLN B C 1
ATOM 5538 O O . GLN B 1 293 ? 58.974 45.074 26.393 1.00 15.65 291 GLN B O 1
ATOM 5544 N N . PRO B 1 294 ? 60.168 44.952 24.504 1.00 13.07 292 PRO B N 1
ATOM 5545 C CA . PRO B 1 294 ? 60.869 43.730 24.912 1.00 13.30 292 PRO B CA 1
ATOM 5546 C C . PRO B 1 294 ? 61.664 44.036 26.178 1.00 11.94 292 PRO B C 1
ATOM 5547 O O . PRO B 1 294 ? 62.346 45.051 26.282 1.00 12.69 292 PRO B O 1
ATOM 5551 N N . TYR B 1 295 ? 61.517 43.156 27.181 1.00 10.78 293 TYR B N 1
ATOM 5552 C CA . TYR B 1 295 ? 62.226 43.371 28.459 1.00 10.66 293 TYR B CA 1
ATOM 5553 C C . TYR B 1 295 ? 62.412 42.036 29.133 1.00 11.91 293 TYR B C 1
ATOM 5554 O O . TYR B 1 295 ? 62.331 41.980 30.361 1.00 12.71 293 TYR B O 1
ATOM 5563 N N . THR B 1 296 ? 62.697 40.982 28.361 1.00 11.80 294 THR B N 1
ATOM 5564 C CA . THR B 1 296 ? 63.053 39.659 28.813 1.00 10.71 294 THR B CA 1
ATOM 5565 C C . THR B 1 296 ? 64.461 39.434 28.364 1.00 10.96 294 THR B C 1
ATOM 5566 O O . THR B 1 296 ? 64.795 39.868 27.279 1.00 12.00 294 THR B O 1
ATOM 5570 N N . PHE B 1 297 ? 65.306 38.805 29.185 1.00 12.17 295 PHE B N 1
ATOM 5571 C CA . PHE B 1 297 ? 66.758 38.763 28.883 1.00 10.89 295 PHE B CA 1
ATOM 5572 C C . PHE B 1 297 ? 67.266 37.348 28.902 1.00 11.97 295 PHE B C 1
ATOM 5573 O O . PHE B 1 297 ? 66.938 36.568 29.804 1.00 12.24 295 PHE B O 1
ATOM 5581 N N . ASP B 1 298 ? 68.080 37.022 27.893 1.00 11.30 296 ASP B N 1
ATOM 5582 C CA . ASP B 1 298 ? 68.735 35.726 27.785 1.00 11.33 296 ASP B CA 1
ATOM 5583 C C . ASP B 1 298 ? 70.018 35.744 28.600 1.00 12.44 296 ASP B C 1
ATOM 5584 O O . ASP B 1 298 ? 71.101 36.207 28.160 1.00 12.42 296 ASP B O 1
ATOM 5589 N N . ILE B 1 299 ? 69.878 35.276 29.871 1.00 10.88 297 ILE B N 1
ATOM 5590 C CA . ILE B 1 299 ? 71.004 35.262 30.839 1.00 10.63 297 ILE B CA 1
ATOM 5591 C C . ILE B 1 299 ? 71.106 33.826 31.349 1.00 10.99 297 ILE B C 1
ATOM 5592 O O . ILE B 1 299 ? 70.169 33.323 31.986 1.00 11.51 297 ILE B O 1
ATOM 5597 N N . ASN B 1 300 ? 72.187 33.155 30.991 1.00 11.88 298 ASN B N 1
ATOM 5598 C CA . ASN B 1 300 ? 72.441 31.810 31.420 1.00 12.63 298 ASN B CA 1
ATOM 5599 C C . ASN B 1 300 ? 72.906 31.810 32.848 1.00 12.38 298 ASN B C 1
ATOM 5600 O O . ASN B 1 300 ? 73.905 32.427 33.152 1.00 13.49 298 ASN B O 1
ATOM 5605 N N . LEU B 1 301 ? 72.205 31.053 33.693 1.00 9.65 299 LEU B N 1
ATOM 5606 C CA . LEU B 1 301 ? 72.468 31.035 35.141 1.00 10.65 299 LEU B CA 1
ATOM 5607 C C . LEU B 1 301 ? 72.899 29.628 35.552 1.00 10.34 299 LEU B C 1
ATOM 5608 O O . LEU B 1 301 ? 72.398 28.615 35.038 1.00 11.79 299 LEU B O 1
ATOM 5613 N N . SER B 1 302 ? 73.810 29.554 36.523 1.00 11.43 300 SER B N 1
ATOM 5614 C CA . SER B 1 302 ? 74.309 28.258 37.007 1.00 13.49 300 SER B CA 1
ATOM 5615 C C . SER B 1 302 ? 74.448 28.322 38.518 1.00 12.42 300 SER B C 1
ATOM 5616 O O . SER B 1 302 ? 74.820 29.380 39.068 1.00 12.44 300 SER B O 1
ATOM 5619 N N . VAL B 1 303 ? 74.169 27.197 39.177 1.00 11.41 301 VAL B N 1
ATOM 5620 C CA . VAL B 1 303 ? 74.375 27.095 40.637 1.00 11.21 301 VAL B CA 1
ATOM 5621 C C . VAL B 1 303 ? 75.283 25.912 40.911 1.00 9.82 301 VAL B C 1
ATOM 5622 O O . VAL B 1 303 ? 74.961 24.800 40.459 1.00 11.36 301 VAL B O 1
ATOM 5626 N N . SER B 1 304 ? 76.361 26.146 41.638 1.00 12.16 302 SER B N 1
ATOM 5627 C CA . SER B 1 304 ? 77.188 25.038 42.099 1.00 12.42 302 SER B CA 1
ATOM 5628 C C . SER B 1 304 ? 77.129 24.906 43.599 1.00 12.37 302 SER B C 1
ATOM 5629 O O . SER B 1 304 ? 76.906 25.866 44.342 1.00 12.80 302 SER B O 1
ATOM 5632 N N . LEU B 1 305 ? 77.407 23.668 44.034 1.00 12.84 303 LEU B N 1
ATOM 5633 C CA . LEU B 1 305 ? 77.461 23.291 45.463 1.00 13.35 303 LEU B CA 1
ATOM 5634 C C . LEU B 1 305 ? 78.775 22.543 45.702 1.00 13.33 303 LEU B C 1
ATOM 5635 O O . LEU B 1 305 ? 79.088 21.602 44.962 1.00 13.85 303 LEU B O 1
ATOM 5640 N N . LYS B 1 306 ? 79.518 22.975 46.721 1.00 12.87 304 LYS B N 1
ATOM 5641 C CA . LYS B 1 306 ? 80.774 22.286 47.068 1.00 13.72 304 LYS B CA 1
ATOM 5642 C C . LYS B 1 306 ? 80.727 22.024 48.577 1.00 13.63 304 LYS B C 1
ATOM 5643 O O . LYS B 1 306 ? 80.715 22.966 49.380 1.00 13.90 304 LYS B O 1
ATOM 5649 N N . GLY B 1 307 ? 80.719 20.739 48.930 1.00 13.61 305 GLY B N 1
ATOM 5650 C CA . GLY B 1 307 ? 80.768 20.306 50.322 1.00 14.63 305 GLY B CA 1
ATOM 5651 C C . GLY B 1 307 ? 82.150 20.522 50.916 1.00 15.17 305 GLY B C 1
ATOM 5652 O O . GLY B 1 307 ? 83.161 20.688 50.210 1.00 15.33 305 GLY B O 1
ATOM 5653 N N . GLU B 1 308 ? 82.208 20.474 52.248 1.00 15.10 306 GLU B N 1
ATOM 5654 C CA . GLU B 1 308 ? 83.436 20.846 52.935 1.00 17.09 306 GLU B CA 1
ATOM 5655 C C . GLU B 1 308 ? 84.543 19.857 52.627 1.00 18.32 306 GLU B C 1
ATOM 5656 O O . GLU B 1 308 ? 85.724 20.217 52.759 1.00 20.09 306 GLU B O 1
ATOM 5662 N N . GLY B 1 309 ? 84.180 18.665 52.172 1.00 17.36 307 GLY B N 1
ATOM 5663 C CA . GLY B 1 309 ? 85.193 17.673 51.780 1.00 18.14 307 GLY B CA 1
ATOM 5664 C C . GLY B 1 309 ? 85.560 17.619 50.306 1.00 18.57 307 GLY B C 1
ATOM 5665 O O . GLY B 1 309 ? 86.465 16.856 49.891 1.00 18.63 307 GLY B O 1
ATOM 5666 N N . MET B 1 310 ? 84.881 18.378 49.466 1.00 16.59 308 MET B N 1
ATOM 5667 C CA . MET B 1 310 ? 84.993 18.225 48.016 1.00 16.67 308 MET B CA 1
ATOM 5668 C C . MET B 1 310 ? 86.066 19.126 47.431 1.00 15.84 308 MET B C 1
ATOM 5669 O O . MET B 1 310 ? 86.377 20.162 47.992 1.00 17.27 308 MET B O 1
ATOM 5674 N N . SER B 1 311 ? 86.642 18.665 46.313 1.00 18.36 309 SER B N 1
ATOM 5675 C CA . SER B 1 311 ? 87.596 19.435 45.522 1.00 19.19 309 SER B CA 1
ATOM 5676 C C . SER B 1 311 ? 86.959 20.019 44.281 1.00 19.75 309 SER B C 1
ATOM 5677 O O . SER B 1 311 ? 87.435 21.055 43.805 1.00 22.76 309 SER B O 1
ATOM 5680 N N . GLN B 1 312 ? 85.884 19.400 43.798 1.00 19.31 310 GLN B N 1
ATOM 5681 C CA . GLN B 1 312 ? 85.150 19.901 42.647 1.00 20.40 310 GLN B CA 1
ATOM 5682 C C . GLN B 1 312 ? 83.745 20.261 43.113 1.00 17.68 310 GLN B C 1
ATOM 5683 O O . GLN B 1 312 ? 83.062 19.458 43.736 1.00 18.02 310 GLN B O 1
ATOM 5689 N N . ALA B 1 313 ? 83.341 21.483 42.775 1.00 17.29 311 ALA B N 1
ATOM 5690 C CA . ALA B 1 313 ? 81.950 21.903 42.989 1.00 17.06 311 ALA B CA 1
ATOM 5691 C C . ALA B 1 313 ? 81.070 21.258 41.940 1.00 18.02 311 ALA B C 1
ATOM 5692 O O . ALA B 1 313 ? 81.455 21.168 40.747 1.00 19.85 311 ALA B O 1
ATOM 5694 N N . ALA B 1 314 ? 79.907 20.811 42.371 1.00 15.60 312 ALA B N 1
ATOM 5695 C CA . ALA B 1 314 ? 78.946 20.187 41.488 1.00 15.91 312 ALA B CA 1
ATOM 5696 C C . ALA B 1 314 ? 77.952 21.216 40.965 1.00 15.22 312 ALA B C 1
ATOM 5697 O O . ALA B 1 314 ? 77.394 21.996 41.735 1.00 14.77 312 ALA B O 1
ATOM 5699 N N . THR B 1 315 ? 77.696 21.199 39.667 1.00 14.89 313 THR B N 1
ATOM 5700 C CA . THR B 1 315 ? 76.653 22.098 39.147 1.00 15.16 313 THR B CA 1
ATOM 5701 C C . THR B 1 315 ? 75.307 21.446 39.333 1.00 15.58 313 THR B C 1
ATOM 5702 O O . THR B 1 315 ? 75.064 20.344 38.793 1.00 17.08 313 THR B O 1
ATOM 5706 N N . ILE B 1 316 ? 74.436 22.043 40.148 1.00 12.98 314 ILE B N 1
ATOM 5707 C CA . ILE B 1 316 ? 73.161 21.427 40.491 1.00 13.46 314 ILE B CA 1
ATOM 5708 C C . ILE B 1 316 ? 71.949 22.040 39.773 1.00 12.47 314 ILE B C 1
ATOM 5709 O O . ILE B 1 316 ? 70.841 21.475 39.822 1.00 13.36 314 ILE B O 1
ATOM 5714 N N . CYS B 1 317 ? 72.149 23.211 39.131 1.00 12.28 315 CYS B N 1
ATOM 5715 C CA . CYS B 1 317 ? 71.028 23.867 38.417 1.00 11.96 315 CYS B CA 1
ATOM 5716 C C . CYS B 1 317 ? 71.646 24.617 37.267 1.00 12.14 315 CYS B C 1
ATOM 5717 O O . CYS B 1 317 ? 72.664 25.292 37.460 1.00 12.52 315 CYS B O 1
ATOM 5720 N N . ARG B 1 318 ? 71.028 24.517 36.082 1.00 12.25 316 ARG B N 1
ATOM 5721 C CA . ARG B 1 318 ? 71.324 25.430 34.966 1.00 12.36 316 ARG B CA 1
ATOM 5722 C C . ARG B 1 318 ? 69.981 25.968 34.503 1.00 11.24 316 ARG B C 1
ATOM 5723 O O . ARG B 1 318 ? 69.096 25.199 34.187 1.00 12.98 316 ARG B O 1
ATOM 5731 N N . SER B 1 319 ? 69.842 27.294 34.515 1.00 10.84 317 SER B N 1
ATOM 5732 C CA . SER B 1 319 ? 68.546 27.890 34.212 1.00 10.70 317 SER B CA 1
ATOM 5733 C C . SER B 1 319 ? 68.806 29.179 33.446 1.00 11.28 317 SER B C 1
ATOM 5734 O O . SER B 1 319 ? 69.935 29.410 32.977 1.00 12.28 317 SER B O 1
ATOM 5737 N N . ASN B 1 320 ? 67.789 29.983 33.235 1.00 11.43 318 ASN B N 1
ATOM 5738 C CA . ASN B 1 320 ? 67.941 31.176 32.392 1.00 11.17 318 ASN B CA 1
ATOM 5739 C C . ASN B 1 320 ? 66.868 32.154 32.815 1.00 10.82 318 ASN B C 1
ATOM 5740 O O . ASN B 1 320 ? 65.726 31.755 33.022 1.00 12.96 318 ASN B O 1
ATOM 5745 N N . PHE B 1 321 ? 67.249 33.384 32.945 1.00 10.74 319 PHE B N 1
ATOM 5746 C CA . PHE B 1 321 ? 66.338 34.455 33.298 1.00 11.65 319 PHE B CA 1
ATOM 5747 C C . PHE B 1 321 ? 65.184 34.598 32.286 1.00 11.89 319 PHE B C 1
ATOM 5748 O O . PHE B 1 321 ? 64.135 35.113 32.648 1.00 12.45 319 PHE B O 1
ATOM 5756 N N . LYS B 1 322 ? 65.345 34.096 31.076 1.00 12.17 320 LYS B N 1
ATOM 5757 C CA . LYS B 1 322 ? 64.321 34.281 30.053 1.00 13.64 320 LYS B CA 1
ATOM 5758 C C . LYS B 1 322 ? 63.086 33.454 30.334 1.00 14.48 320 LYS B C 1
ATOM 5759 O O . LYS B 1 322 ? 62.081 33.664 29.651 1.00 17.00 320 LYS B O 1
ATOM 5765 N N . HIS B 1 323 ? 63.160 32.558 31.323 1.00 14.49 321 HIS B N 1
ATOM 5766 C CA . HIS B 1 323 ? 62.010 31.741 31.745 1.00 17.13 321 HIS B CA 1
ATOM 5767 C C . HIS B 1 323 ? 60.925 32.484 32.518 1.00 16.99 321 HIS B C 1
ATOM 5768 O O . HIS B 1 323 ? 59.813 31.957 32.625 1.00 18.62 321 HIS B O 1
ATOM 5775 N N . MET B 1 324 ? 61.216 33.678 33.027 1.00 14.08 322 MET B N 1
ATOM 5776 C CA . MET B 1 324 ? 60.270 34.339 33.908 1.00 12.59 322 MET B CA 1
ATOM 5777 C C . MET B 1 324 ? 59.037 34.822 33.167 1.00 12.48 322 MET B C 1
ATOM 5778 O O . MET B 1 324 ? 59.136 35.300 32.013 1.00 14.53 322 MET B O 1
ATOM 5783 N N . TYR B 1 325 ? 57.912 34.778 33.867 1.00 12.09 323 TYR B N 1
ATOM 5784 C CA . TYR B 1 325 ? 56.601 35.038 33.267 1.00 12.29 323 TYR B CA 1
ATOM 5785 C C . TYR B 1 325 ? 56.244 36.509 33.301 1.00 12.49 323 TYR B C 1
ATOM 5786 O O . TYR B 1 325 ? 55.546 37.000 32.426 1.00 13.70 323 TYR B O 1
ATOM 5795 N N . TRP B 1 326 ? 56.670 37.208 34.333 1.00 11.09 324 TRP B N 1
ATOM 5796 C CA . TRP B 1 326 ? 56.374 38.639 34.507 1.00 10.86 324 TRP B CA 1
ATOM 5797 C C . TRP B 1 326 ? 57.681 39.392 34.344 1.00 10.46 324 TRP B C 1
ATOM 5798 O O . TRP B 1 326 ? 58.733 38.948 34.872 1.00 12.29 324 TRP B O 1
ATOM 5809 N N . THR B 1 327 ? 57.689 40.495 33.624 1.00 10.20 325 THR B N 1
ATOM 5810 C CA . THR B 1 327 ? 58.919 41.262 33.423 1.00 10.24 325 THR B CA 1
ATOM 5811 C C . THR B 1 327 ? 59.225 42.254 34.527 1.00 10.82 325 THR B C 1
ATOM 5812 O O . THR B 1 327 ? 58.361 42.569 35.344 1.00 10.57 325 THR B O 1
ATOM 5816 N N . MET B 1 328 ? 60.465 42.707 34.567 1.00 9.72 326 MET B N 1
ATOM 5817 C CA . MET B 1 328 ? 60.812 43.770 35.536 1.00 9.86 326 MET B CA 1
ATOM 5818 C C . MET B 1 328 ? 59.926 44.979 35.391 1.00 9.79 326 MET B C 1
ATOM 5819 O O . MET B 1 328 ? 59.699 45.673 36.359 1.00 10.89 326 MET B O 1
ATOM 5824 N N . LEU B 1 329 ? 59.557 45.316 34.146 1.00 9.70 327 LEU B N 1
ATOM 5825 C CA . LEU B 1 329 ? 58.704 46.485 33.959 1.00 10.35 327 LEU B CA 1
ATOM 5826 C C . LEU B 1 329 ? 57.347 46.264 34.657 1.00 9.94 327 LEU B C 1
ATOM 5827 O O . LEU B 1 329 ? 56.842 47.148 35.302 1.00 9.84 327 LEU B O 1
ATOM 5832 N N . GLN B 1 330 ? 56.774 45.076 34.499 1.00 10.38 328 GLN B N 1
ATOM 5833 C CA . GLN B 1 330 ? 55.534 44.745 35.165 1.00 10.05 328 GLN B CA 1
ATOM 5834 C C . GLN B 1 330 ? 55.697 44.756 36.692 1.00 10.93 328 GLN B C 1
ATOM 5835 O O . GLN B 1 330 ? 54.790 45.216 37.398 1.00 10.12 328 GLN B O 1
ATOM 5841 N N . GLN B 1 331 ? 56.799 44.179 37.178 1.00 9.84 329 GLN B N 1
ATOM 5842 C CA . GLN B 1 331 ? 57.060 44.131 38.628 1.00 9.56 329 GLN B CA 1
ATOM 5843 C C . GLN B 1 331 ? 57.149 45.562 39.178 1.00 9.82 329 GLN B C 1
ATOM 5844 O O . GLN B 1 331 ? 56.517 45.849 40.198 1.00 9.60 329 GLN B O 1
ATOM 5850 N N . LEU B 1 332 ? 57.888 46.465 38.513 1.00 9.60 330 LEU B N 1
ATOM 5851 C CA . LEU B 1 332 ? 58.092 47.820 39.045 1.00 10.00 330 LEU B CA 1
ATOM 5852 C C . LEU B 1 332 ? 56.764 48.581 38.983 1.00 9.93 330 LEU B C 1
ATOM 5853 O O . LEU B 1 332 ? 56.409 49.353 39.878 1.00 10.39 330 LEU B O 1
ATOM 5858 N N . THR B 1 333 ? 56.040 48.388 37.884 1.00 10.27 331 THR B N 1
ATOM 5859 C CA . THR B 1 333 ? 54.754 49.089 37.690 1.00 10.92 331 THR B CA 1
ATOM 5860 C C . THR B 1 333 ? 53.770 48.672 38.772 1.00 9.29 331 THR B C 1
ATOM 5861 O O . THR B 1 333 ? 53.168 49.518 39.447 1.00 10.68 331 THR B O 1
ATOM 5865 N N . HIS B 1 334 ? 53.664 47.346 38.952 1.00 9.39 332 HIS B N 1
ATOM 5866 C CA . HIS B 1 334 ? 52.754 46.813 39.972 1.00 9.25 332 HIS B CA 1
ATOM 5867 C C . HIS B 1 334 ? 53.193 47.325 41.348 1.00 9.05 332 HIS B C 1
ATOM 5868 O O . HIS B 1 334 ? 52.348 47.721 42.157 1.00 9.98 332 HIS B O 1
ATOM 5875 N N . HIS B 1 335 ? 54.500 47.308 41.631 1.00 8.94 333 HIS B N 1
ATOM 5876 C CA . HIS B 1 335 ? 54.957 47.773 42.958 1.00 9.44 333 HIS B CA 1
ATOM 5877 C C . HIS B 1 335 ? 54.581 49.214 43.309 1.00 9.48 333 HIS B C 1
ATOM 5878 O O . HIS B 1 335 ? 54.488 49.544 44.479 1.00 9.80 333 HIS B O 1
ATOM 5885 N N . SER B 1 336 ? 54.385 50.048 42.298 1.00 8.87 334 SER B N 1
ATOM 5886 C CA . SER B 1 336 ? 54.085 51.488 42.486 1.00 8.59 334 SER B CA 1
ATOM 5887 C C . SER B 1 336 ? 52.622 51.823 42.139 1.00 8.09 334 SER B C 1
ATOM 5888 O O . SER B 1 336 ? 52.275 53.024 42.318 1.00 9.92 334 SER B O 1
ATOM 5891 N N . VAL B 1 337 ? 51.818 50.844 41.719 1.00 9.40 335 VAL B N 1
ATOM 5892 C CA . VAL B 1 337 ? 50.485 51.197 41.234 1.00 10.54 335 VAL B CA 1
ATOM 5893 C C . VAL B 1 337 ? 49.613 51.860 42.308 1.00 10.65 335 VAL B C 1
ATOM 5894 O O . VAL B 1 337 ? 48.731 52.680 41.977 1.00 10.63 335 VAL B O 1
ATOM 5898 N N . ASN B 1 338 ? 49.883 51.524 43.570 1.00 9.31 336 ASN B N 1
ATOM 5899 C CA . ASN B 1 338 ? 49.098 52.034 44.687 1.00 9.19 336 ASN B CA 1
ATOM 5900 C C . ASN B 1 338 ? 49.675 53.319 45.260 1.00 9.05 336 ASN B C 1
ATOM 5901 O O . ASN B 1 338 ? 49.193 53.800 46.299 1.00 10.68 336 ASN B O 1
ATOM 5906 N N . GLY B 1 339 ? 50.721 53.848 44.632 1.00 9.60 337 GLY B N 1
ATOM 5907 C CA . GLY B 1 339 ? 51.373 55.044 45.179 1.00 10.27 337 GLY B CA 1
ATOM 5908 C C . GLY B 1 339 ? 52.585 54.819 46.067 1.00 10.26 337 GLY B C 1
ATOM 5909 O O . GLY B 1 339 ? 53.238 55.777 46.485 1.00 10.88 337 GLY B O 1
ATOM 5910 N N . CYS B 1 340 ? 52.918 53.549 46.292 1.00 9.69 338 CYS B N 1
ATOM 5911 C CA . CYS B 1 340 ? 54.151 53.235 47.038 1.00 9.49 338 CYS B CA 1
ATOM 5912 C C . CYS B 1 340 ? 55.324 53.877 46.348 1.00 9.20 338 CYS B C 1
ATOM 5913 O O . CYS B 1 340 ? 55.477 53.742 45.120 1.00 9.97 338 CYS B O 1
ATOM 5916 N N . ASN B 1 341 ? 56.169 54.511 47.144 1.00 9.89 339 ASN B N 1
ATOM 5917 C CA . ASN B 1 341 ? 57.337 55.263 46.667 1.00 9.49 339 ASN B CA 1
ATOM 5918 C C . ASN B 1 341 ? 58.620 54.438 46.642 1.00 9.15 339 ASN B C 1
ATOM 5919 O O . ASN B 1 341 ? 59.265 54.268 47.707 1.00 10.54 339 ASN B O 1
ATOM 5924 N N . LEU B 1 342 ? 58.962 53.926 45.474 1.00 9.07 340 LEU B N 1
ATOM 5925 C CA . LEU B 1 342 ? 60.285 53.281 45.256 1.00 9.34 340 LEU B CA 1
ATOM 5926 C C . LEU B 1 342 ? 61.368 54.330 45.360 1.00 10.40 340 LEU B C 1
ATOM 5927 O O . LEU B 1 342 ? 61.160 55.501 44.966 1.00 11.48 340 LEU B O 1
ATOM 5932 N N . ARG B 1 343 ? 62.514 53.976 45.926 1.00 10.99 341 ARG B N 1
ATOM 5933 C CA . ARG B 1 343 ? 63.593 54.936 46.134 1.00 10.18 341 ARG B CA 1
ATOM 5934 C C . ARG B 1 343 ? 64.897 54.406 45.532 1.00 9.91 341 ARG B C 1
ATOM 5935 O O . ARG B 1 343 ? 65.072 53.188 45.392 1.00 10.34 341 ARG B O 1
ATOM 5949 N N . PRO B 1 344 ? 65.834 55.302 45.179 1.00 9.93 342 PRO B N 1
ATOM 5950 C CA . PRO B 1 344 ? 67.098 54.839 44.601 1.00 10.14 342 PRO B CA 1
ATOM 5951 C C . PRO B 1 344 ? 67.779 53.833 45.497 1.00 10.56 342 PRO B C 1
ATOM 5952 O O . PRO B 1 344 ? 67.834 54.007 46.707 1.00 10.96 342 PRO B O 1
ATOM 5956 N N . GLY B 1 345 ? 68.282 52.764 44.895 1.00 10.52 343 GLY B N 1
ATOM 5957 C CA . GLY B 1 345 ? 68.944 51.699 45.677 1.00 10.86 343 GLY B CA 1
ATOM 5958 C C . GLY B 1 345 ? 68.020 50.607 46.226 1.00 10.73 343 GLY B C 1
ATOM 5959 O O . GLY B 1 345 ? 68.504 49.604 46.799 1.00 10.55 343 GLY B O 1
ATOM 5960 N N . ASP B 1 346 ? 66.682 50.765 46.083 1.00 9.82 344 ASP B N 1
ATOM 5961 C CA . ASP B 1 346 ? 65.807 49.679 46.438 1.00 9.20 344 ASP B CA 1
ATOM 5962 C C . ASP B 1 346 ? 66.115 48.471 45.550 1.00 8.93 344 ASP B C 1
ATOM 5963 O O . ASP B 1 346 ? 66.567 48.620 44.387 1.00 9.52 344 ASP B O 1
ATOM 5968 N N . LEU B 1 347 ? 65.861 47.271 46.064 1.00 8.73 345 LEU B N 1
ATOM 5969 C CA . LEU B 1 347 ? 66.205 46.042 45.358 1.00 8.15 345 LEU B CA 1
ATOM 5970 C C . LEU B 1 347 ? 64.944 45.255 45.129 1.00 9.06 345 LEU B C 1
ATOM 5971 O O . LEU B 1 347 ? 64.277 44.879 46.101 1.00 9.19 345 LEU B O 1
ATOM 5976 N N . LEU B 1 348 ? 64.644 44.931 43.865 1.00 8.55 346 LEU B N 1
ATOM 5977 C CA . LEU B 1 348 ? 63.449 44.182 43.520 1.00 8.38 346 LEU B CA 1
ATOM 5978 C C . LEU B 1 348 ? 63.938 42.882 42.895 1.00 7.86 346 LEU B C 1
ATOM 5979 O O . LEU B 1 348 ? 64.573 42.911 41.799 1.00 9.11 346 LEU B O 1
ATOM 5984 N N . ALA B 1 349 ? 63.694 41.736 43.547 1.00 8.14 347 ALA B N 1
ATOM 5985 C CA . ALA B 1 349 ? 64.196 40.449 43.054 1.00 8.67 347 ALA B CA 1
ATOM 5986 C C . ALA B 1 349 ? 63.179 39.716 42.268 1.00 8.91 347 ALA B C 1
ATOM 5987 O O . ALA B 1 349 ? 61.964 39.881 42.467 1.00 9.87 347 ALA B O 1
ATOM 5989 N N . SER B 1 350 ? 63.631 38.837 41.376 1.00 9.33 348 SER B N 1
ATOM 5990 C CA . SER B 1 350 ? 62.770 38.268 40.342 1.00 9.53 348 SER B CA 1
ATOM 5991 C C . SER B 1 350 ? 61.784 37.231 40.836 1.00 10.33 348 SER B C 1
ATOM 5992 O O . SER B 1 350 ? 60.734 37.008 40.246 1.00 11.43 348 SER B O 1
ATOM 5995 N N . GLY B 1 351 ? 62.159 36.581 41.948 1.00 9.19 349 GLY B N 1
ATOM 5996 C CA . GLY B 1 351 ? 61.652 35.266 42.304 1.00 9.35 349 GLY B CA 1
ATOM 5997 C C . GLY B 1 351 ? 62.647 34.199 41.881 1.00 9.60 349 GLY B C 1
ATOM 5998 O O . GLY B 1 351 ? 63.528 34.432 41.048 1.00 9.72 349 GLY B O 1
ATOM 5999 N N . THR B 1 352 ? 62.491 32.998 42.418 1.00 9.96 350 THR B N 1
ATOM 6000 C CA . THR B 1 352 ? 63.321 31.843 42.069 1.00 10.59 350 THR B CA 1
ATOM 6001 C C . THR B 1 352 ? 63.154 31.463 40.619 1.00 10.23 350 THR B C 1
ATOM 6002 O O . THR B 1 352 ? 62.021 31.281 40.131 1.00 10.84 350 THR B O 1
ATOM 6006 N N . ILE B 1 353 ? 64.279 31.314 39.915 1.00 10.04 351 ILE B N 1
ATOM 6007 C CA . ILE B 1 353 ? 64.240 31.211 38.422 1.00 11.33 351 ILE B CA 1
ATOM 6008 C C . ILE B 1 353 ? 64.229 29.744 38.031 1.00 11.55 351 ILE B C 1
ATOM 6009 O O . ILE B 1 353 ? 65.295 29.204 37.648 1.00 12.70 351 ILE B O 1
ATOM 6014 N N . SER B 1 354 ? 63.042 29.112 38.074 1.00 11.30 352 SER B N 1
ATOM 6015 C CA . SER B 1 354 ? 62.885 27.734 37.638 1.00 11.76 352 SER B CA 1
ATOM 6016 C C . SER B 1 354 ? 62.295 27.706 36.235 1.00 12.67 352 SER B C 1
ATOM 6017 O O . SER B 1 354 ? 61.342 28.424 35.952 1.00 13.64 352 SER B O 1
ATOM 6020 N N . GLY B 1 355 ? 62.889 26.876 35.383 1.00 12.58 353 GLY B N 1
ATOM 6021 C CA . GLY B 1 355 ? 62.286 26.562 34.094 1.00 14.58 353 GLY B CA 1
ATOM 6022 C C . GLY B 1 355 ? 61.443 25.312 34.259 1.00 16.95 353 GLY B C 1
ATOM 6023 O O . GLY B 1 355 ? 61.321 24.740 35.344 1.00 16.58 353 GLY B O 1
ATOM 6024 N N . SER B 1 356 ? 60.895 24.828 33.152 1.00 19.01 354 SER B N 1
ATOM 6025 C CA . SER B 1 356 ? 60.086 23.598 33.190 1.00 20.15 354 SER B CA 1
ATOM 6026 C C . SER B 1 356 ? 60.940 22.312 33.299 1.00 20.60 354 SER B C 1
ATOM 6027 O O . SER B 1 356 ? 60.498 21.309 33.872 1.00 22.16 354 SER B O 1
ATOM 6030 N N . ASP B 1 357 ? 62.170 22.339 32.780 1.00 19.92 355 ASP B N 1
ATOM 6031 C CA . ASP B 1 357 ? 63.077 21.196 32.844 1.00 20.40 355 ASP B CA 1
ATOM 6032 C C . ASP B 1 357 ? 63.543 21.056 34.307 1.00 19.62 355 ASP B C 1
ATOM 6033 O O . ASP B 1 357 ? 64.002 22.033 34.881 1.00 18.88 355 ASP B O 1
ATOM 6038 N N . PRO B 1 358 ? 63.404 19.889 34.937 1.00 18.27 356 PRO B N 1
ATOM 6039 C CA . PRO B 1 358 ? 63.893 19.722 36.309 1.00 18.57 356 PRO B CA 1
ATOM 6040 C C . PRO B 1 358 ? 65.353 20.073 36.521 1.00 16.64 356 PRO B C 1
ATOM 6041 O O . PRO B 1 358 ? 65.735 20.401 37.638 1.00 17.12 356 PRO B O 1
ATOM 6045 N N . GLU B 1 359 ? 66.168 20.030 35.476 1.00 16.50 357 GLU B N 1
ATOM 6046 C CA . GLU B 1 359 ? 67.574 20.417 35.634 1.00 16.30 357 GLU B CA 1
ATOM 6047 C C . GLU B 1 359 ? 67.739 21.937 35.827 1.00 13.51 357 GLU B C 1
ATOM 6048 O O . GLU B 1 359 ? 68.824 22.389 36.189 1.00 13.88 357 GLU B O 1
ATOM 6054 N N . SER B 1 360 ? 66.628 22.688 35.604 1.00 13.14 358 SER B N 1
ATOM 6055 C CA . SER B 1 360 ? 66.592 24.145 35.742 1.00 12.69 358 SER B CA 1
ATOM 6056 C C . SER B 1 360 ? 65.808 24.600 36.958 1.00 12.66 358 SER B C 1
ATOM 6057 O O . SER B 1 360 ? 65.564 25.805 37.091 1.00 13.65 358 SER B O 1
ATOM 6060 N N . PHE B 1 361 ? 65.454 23.693 37.864 1.00 11.66 359 PHE B N 1
ATOM 6061 C CA . PHE B 1 361 ? 64.744 24.159 39.057 1.00 12.07 359 PHE B CA 1
ATOM 6062 C C . PHE B 1 361 ? 65.688 24.911 39.972 1.00 12.94 359 PHE B C 1
ATOM 6063 O O . PHE B 1 361 ? 66.810 24.473 40.200 1.00 12.55 359 PHE B O 1
ATOM 6071 N N . GLY B 1 362 ? 65.236 26.054 40.491 1.00 11.63 360 GLY B N 1
ATOM 6072 C CA . GLY B 1 362 ? 66.153 26.989 41.126 1.00 11.89 360 GLY B CA 1
ATOM 6073 C C . GLY B 1 362 ? 66.303 26.928 42.639 1.00 10.18 360 GLY B C 1
ATOM 6074 O O . GLY B 1 362 ? 66.865 27.828 43.201 1.00 11.92 360 GLY B O 1
ATOM 6075 N N . SER B 1 363 ? 65.845 25.846 43.287 1.00 10.42 361 SER B N 1
ATOM 6076 C CA . SER B 1 363 ? 66.008 25.672 44.729 1.00 11.08 361 SER B CA 1
ATOM 6077 C C . SER B 1 363 ? 66.209 24.182 44.985 1.00 11.01 361 SER B C 1
ATOM 6078 O O . SER B 1 363 ? 65.767 23.360 44.181 1.00 12.34 361 SER B O 1
ATOM 6081 N N . MET B 1 364 ? 66.827 23.908 46.125 1.00 11.01 362 MET B N 1
ATOM 6082 C CA . MET B 1 364 ? 66.978 22.473 46.517 1.00 12.01 362 MET B CA 1
ATOM 6083 C C . MET B 1 364 ? 65.659 21.913 47.012 1.00 11.82 362 MET B C 1
ATOM 6084 O O . MET B 1 364 ? 65.431 20.715 46.901 1.00 12.89 362 MET B O 1
ATOM 6089 N N . LEU B 1 365 ? 64.729 22.763 47.467 1.00 12.07 363 LEU B N 1
ATOM 6090 C CA . LEU B 1 365 ? 63.390 22.288 47.744 1.00 13.37 363 LEU B CA 1
ATOM 6091 C C . LEU B 1 365 ? 62.832 21.631 46.504 1.00 12.07 363 LEU B C 1
ATOM 6092 O O . LEU B 1 365 ? 62.211 20.571 46.549 1.00 13.66 363 LEU B O 1
ATOM 6097 N N . GLU B 1 366 ? 62.987 22.298 45.365 1.00 11.83 364 GLU B N 1
ATOM 6098 C CA . GLU B 1 366 ? 62.564 21.715 44.105 1.00 11.68 364 GLU B CA 1
ATOM 6099 C C . GLU B 1 366 ? 63.422 20.583 43.559 1.00 12.55 364 GLU B C 1
ATOM 6100 O O . GLU B 1 366 ? 62.858 19.558 43.128 1.00 14.19 364 GLU B O 1
ATOM 6106 N N . LEU B 1 367 ? 64.744 20.768 43.540 1.00 11.81 365 LEU B N 1
ATOM 6107 C CA . LEU B 1 367 ? 65.631 19.735 42.968 1.00 12.20 365 LEU B CA 1
ATOM 6108 C C . LEU B 1 367 ? 65.545 18.445 43.757 1.00 14.47 365 LEU B C 1
ATOM 6109 O O . LEU B 1 367 ? 65.647 17.369 43.138 1.00 15.50 365 LEU B O 1
ATOM 6114 N N . SER B 1 368 ? 65.381 18.527 45.079 1.00 13.23 366 SER B N 1
ATOM 6115 C CA . SER B 1 368 ? 65.186 17.307 45.903 1.00 14.85 366 SER B CA 1
ATOM 6116 C C . SER B 1 368 ? 63.737 16.911 46.079 1.00 15.75 366 SER B C 1
ATOM 6117 O O . SER B 1 368 ? 63.450 15.934 46.768 1.00 16.45 366 SER B O 1
ATOM 6120 N N . TRP B 1 369 ? 62.819 17.693 45.514 1.00 15.48 367 TRP B N 1
ATOM 6121 C CA . TRP B 1 369 ? 61.376 17.520 45.691 1.00 15.44 367 TRP B CA 1
ATOM 6122 C C . TRP B 1 369 ? 61.011 17.308 47.174 1.00 15.52 367 TRP B C 1
ATOM 6123 O O . TRP B 1 369 ? 60.422 16.272 47.559 1.00 16.96 367 TRP B O 1
ATOM 6134 N N . LYS B 1 370 ? 61.381 18.289 47.992 1.00 15.95 368 LYS B N 1
ATOM 6135 C CA . LYS B 1 370 ? 61.155 18.291 49.438 1.00 16.98 368 LYS B CA 1
ATOM 6136 C C . LYS B 1 370 ? 61.774 17.050 50.095 1.00 17.67 368 LYS B C 1
ATOM 6137 O O . LYS B 1 370 ? 61.187 16.429 50.980 1.00 18.31 368 LYS B O 1
ATOM 6143 N N . GLY B 1 371 ? 62.995 16.735 49.688 1.00 17.71 369 GLY B N 1
ATOM 6144 C CA . GLY B 1 371 ? 63.749 15.677 50.376 1.00 17.98 369 GLY B CA 1
ATOM 6145 C C . GLY B 1 371 ? 63.365 14.278 49.913 1.00 20.07 369 GLY B C 1
ATOM 6146 O O . GLY B 1 371 ? 63.852 13.276 50.541 1.00 20.88 369 GLY B O 1
ATOM 6147 N N . THR B 1 372 ? 62.562 14.147 48.855 1.00 18.69 370 THR B N 1
ATOM 6148 C CA . THR B 1 372 ? 62.159 12.810 48.406 1.00 19.59 370 THR B CA 1
ATOM 6149 C C . THR B 1 372 ? 63.047 12.268 47.283 1.00 19.97 370 THR B C 1
ATOM 6150 O O . THR B 1 372 ? 62.915 11.097 46.907 1.00 21.96 370 THR B O 1
ATOM 6154 N N . LYS B 1 373 ? 63.889 13.114 46.704 1.00 19.94 371 LYS B N 1
ATOM 6155 C CA . LYS B 1 373 ? 64.832 12.716 45.652 1.00 20.29 371 LYS B CA 1
ATOM 6156 C C . LYS B 1 373 ? 66.229 13.184 46.005 1.00 20.90 371 LYS B C 1
ATOM 6157 O O . LYS B 1 373 ? 66.436 14.301 46.474 1.00 21.13 371 LYS B O 1
ATOM 6163 N N . ALA B 1 374 ? 67.222 12.332 45.789 1.00 20.70 372 ALA B N 1
ATOM 6164 C CA . ALA B 1 374 ? 68.605 12.736 45.970 1.00 20.50 372 ALA B CA 1
ATOM 6165 C C . ALA B 1 374 ? 69.105 13.622 44.839 1.00 20.02 372 ALA B C 1
ATOM 6166 O O . ALA B 1 374 ? 68.806 13.375 43.657 1.00 21.95 372 ALA B O 1
ATOM 6168 N N . ILE B 1 375 ? 69.881 14.642 45.197 1.00 17.27 373 ILE B N 1
ATOM 6169 C CA . ILE B 1 375 ? 70.605 15.451 44.231 1.00 17.54 373 ILE B CA 1
ATOM 6170 C C . ILE B 1 375 ? 72.033 14.909 44.141 1.00 16.73 373 ILE B C 1
ATOM 6171 O O . ILE B 1 375 ? 72.686 14.774 45.155 1.00 16.68 373 ILE B O 1
ATOM 6176 N N . ASP B 1 376 ? 72.484 14.634 42.909 1.00 18.25 374 ASP B N 1
ATOM 6177 C CA . ASP B 1 376 ? 73.831 14.127 42.638 1.00 19.60 374 ASP B CA 1
ATOM 6178 C C . ASP B 1 376 ? 74.791 15.273 42.747 1.00 17.94 374 ASP B C 1
ATOM 6179 O O . ASP B 1 376 ? 74.689 16.251 41.983 1.00 18.85 374 ASP B O 1
ATOM 6184 N N . VAL B 1 377 ? 75.726 15.175 43.692 1.00 17.41 375 VAL B N 1
ATOM 6185 C CA . VAL B 1 377 ? 76.745 16.187 43.848 1.00 17.85 375 VAL B CA 1
ATOM 6186 C C . VAL B 1 377 ? 78.168 15.677 43.653 1.00 19.21 375 VAL B C 1
ATOM 6187 O O . VAL B 1 377 ? 79.108 16.282 44.126 1.00 19.39 375 VAL B O 1
ATOM 6191 N N . GLY B 1 378 ? 78.295 14.562 42.944 1.00 21.76 376 GLY B N 1
ATOM 6192 C CA . GLY B 1 378 ? 79.631 14.011 42.653 1.00 24.66 376 GLY B CA 1
ATOM 6193 C C . GLY B 1 378 ? 79.764 12.591 43.147 1.00 26.02 376 GLY B C 1
ATOM 6194 O O . GLY B 1 378 ? 78.897 12.099 43.862 1.00 28.32 376 GLY B O 1
ATOM 6195 N N . GLN B 1 379 ? 80.832 11.905 42.750 1.00 27.95 377 GLN B N 1
ATOM 6196 C CA . GLN B 1 379 ? 80.931 10.462 42.978 1.00 29.44 377 GLN B CA 1
ATOM 6197 C C . GLN B 1 379 ? 80.506 9.962 44.333 1.00 29.43 377 GLN B C 1
ATOM 6198 O O . GLN B 1 379 ? 81.212 10.134 45.340 1.00 29.54 377 GLN B O 1
ATOM 6204 N N . GLY B 1 380 ? 79.345 9.312 44.327 1.00 30.14 378 GLY B N 1
ATOM 6205 C CA . GLY B 1 380 ? 78.787 8.738 45.524 1.00 29.92 378 GLY B CA 1
ATOM 6206 C C . GLY B 1 380 ? 77.953 9.716 46.345 1.00 29.13 378 GLY B C 1
ATOM 6207 O O . GLY B 1 380 ? 77.080 9.265 47.091 1.00 31.91 378 GLY B O 1
ATOM 6208 N N . GLN B 1 381 ? 78.199 11.029 46.188 1.00 25.96 379 GLN B N 1
ATOM 6209 C CA . GLN B 1 381 ? 77.794 12.021 47.186 1.00 22.81 379 GLN B CA 1
ATOM 6210 C C . GLN B 1 381 ? 76.422 12.586 46.756 1.00 20.52 379 GLN B C 1
ATOM 6211 O O . GLN B 1 381 ? 76.194 12.795 45.578 1.00 20.22 379 GLN B O 1
ATOM 6217 N N . THR B 1 382 ? 75.537 12.811 47.727 1.00 19.71 380 THR B N 1
ATOM 6218 C CA . THR B 1 382 ? 74.195 13.360 47.441 1.00 17.77 380 THR B CA 1
ATOM 6219 C C . THR B 1 382 ? 73.836 14.436 48.446 1.00 15.89 380 THR B C 1
ATOM 6220 O O . THR B 1 382 ? 74.446 14.591 49.496 1.00 15.38 380 THR B O 1
ATOM 6224 N N . ARG B 1 383 ? 72.801 15.186 48.061 1.00 15.43 381 ARG B N 1
ATOM 6225 C CA . ARG B 1 383 ? 72.157 16.147 48.965 1.00 14.09 381 ARG B CA 1
ATOM 6226 C C . ARG B 1 383 ? 70.656 16.053 48.806 1.00 14.40 381 ARG B C 1
ATOM 6227 O O . ARG B 1 383 ? 70.138 15.732 47.746 1.00 14.84 381 ARG B O 1
ATOM 6235 N N . THR B 1 384 ? 69.973 16.418 49.884 1.00 13.72 382 THR B N 1
ATOM 6236 C CA . THR B 1 384 ? 68.581 16.873 49.734 1.00 14.78 382 THR B CA 1
ATOM 6237 C C . THR B 1 384 ? 68.636 18.398 50.003 1.00 13.11 382 THR B C 1
ATOM 6238 O O . THR B 1 384 ? 68.452 19.172 49.059 1.00 15.51 382 THR B O 1
ATOM 6242 N N . PHE B 1 385 ? 68.924 18.792 51.228 1.00 13.38 383 PHE B N 1
ATOM 6243 C CA . PHE B 1 385 ? 69.129 20.174 51.608 1.00 12.59 383 PHE B CA 1
ATOM 6244 C C . PHE B 1 385 ? 70.587 20.500 51.928 1.00 12.54 383 PHE B C 1
ATOM 6245 O O . PHE B 1 385 ? 71.473 19.634 51.840 1.00 13.93 383 PHE B O 1
ATOM 6253 N N . LEU B 1 386 ? 70.918 21.736 52.253 1.00 10.99 384 LEU B N 1
ATOM 6254 C CA . LEU B 1 386 ? 72.302 22.108 52.486 1.00 11.65 384 LEU B CA 1
ATOM 6255 C C . LEU B 1 386 ? 72.827 21.579 53.804 1.00 12.95 384 LEU B C 1
ATOM 6256 O O . LEU B 1 386 ? 72.120 21.597 54.848 1.00 13.29 384 LEU B O 1
ATOM 6261 N N . LEU B 1 387 ? 74.079 21.136 53.761 1.00 12.49 385 LEU B N 1
ATOM 6262 C CA . LEU B 1 387 ? 74.780 20.705 54.971 1.00 13.18 385 LEU B CA 1
ATOM 6263 C C . LEU B 1 387 ? 75.729 21.786 55.458 1.00 12.44 385 LEU B C 1
ATOM 6264 O O . LEU B 1 387 ? 76.182 22.634 54.705 1.00 13.54 385 LEU B O 1
ATOM 6269 N N . ASP B 1 388 ? 76.095 21.781 56.746 1.00 12.66 386 ASP B N 1
ATOM 6270 C CA . ASP B 1 388 ? 77.104 22.682 57.263 1.00 12.59 386 ASP B CA 1
ATOM 6271 C C . ASP B 1 388 ? 78.390 22.522 56.434 1.00 12.23 386 ASP B C 1
ATOM 6272 O O . ASP B 1 388 ? 78.805 21.404 56.103 1.00 13.80 386 ASP B O 1
ATOM 6277 N N . GLY B 1 389 ? 78.989 23.642 56.113 1.00 12.21 387 GLY B N 1
ATOM 6278 C CA . GLY B 1 389 ? 80.220 23.690 55.343 1.00 12.82 387 GLY B CA 1
ATOM 6279 C C . GLY B 1 389 ? 79.990 23.717 53.844 1.00 12.41 387 GLY B C 1
ATOM 6280 O O . GLY B 1 389 ? 80.942 23.916 53.104 1.00 13.25 387 GLY B O 1
ATOM 6281 N N . ASP B 1 390 ? 78.753 23.485 53.385 1.00 12.87 388 ASP B N 1
ATOM 6282 C CA . ASP B 1 390 ? 78.485 23.570 51.939 1.00 12.34 388 ASP B CA 1
ATOM 6283 C C . ASP B 1 390 ? 78.611 25.033 51.447 1.00 12.89 388 ASP B C 1
ATOM 6284 O O . ASP B 1 390 ? 78.160 25.963 52.126 1.00 14.46 388 ASP B O 1
ATOM 6289 N N . GLU B 1 391 ? 79.195 25.211 50.272 1.00 12.05 389 GLU B N 1
ATOM 6290 C CA . GLU B 1 391 ? 79.300 26.527 49.655 1.00 12.66 389 GLU B CA 1
ATOM 6291 C C . GLU B 1 391 ? 78.491 26.525 48.384 1.00 12.75 389 GLU B C 1
ATOM 6292 O O . GLU B 1 391 ? 78.593 25.597 47.562 1.00 12.60 389 GLU B O 1
ATOM 6298 N N . VAL B 1 392 ? 77.600 27.518 48.266 1.00 11.55 390 VAL B N 1
ATOM 6299 C CA . VAL B 1 392 ? 76.761 27.648 47.082 1.00 11.81 390 VAL B CA 1
ATOM 6300 C C . VAL B 1 392 ? 77.242 28.868 46.324 1.00 10.53 390 VAL B C 1
ATOM 6301 O O . VAL B 1 392 ? 77.452 29.945 46.891 1.00 11.05 390 VAL B O 1
ATOM 6305 N N . ILE B 1 393 ? 77.511 28.645 45.020 1.00 10.52 391 ILE B N 1
ATOM 6306 C CA . ILE B 1 393 ? 77.897 29.770 44.140 1.00 11.19 391 ILE B CA 1
ATOM 6307 C C . ILE B 1 393 ? 76.988 29.887 42.940 1.00 11.23 391 ILE B C 1
ATOM 6308 O O . ILE B 1 393 ? 76.876 28.933 42.153 1.00 12.09 391 ILE B O 1
ATOM 6313 N N . ILE B 1 394 ? 76.409 31.079 42.789 1.00 11.04 392 ILE B N 1
ATOM 6314 C CA . ILE B 1 394 ? 75.581 31.384 41.622 1.00 11.79 392 ILE B CA 1
ATOM 6315 C C . ILE B 1 394 ? 76.449 32.231 40.673 1.00 10.70 392 ILE B C 1
ATOM 6316 O O . ILE B 1 394 ? 77.134 33.153 41.126 1.00 10.47 392 ILE B O 1
ATOM 6321 N N . THR B 1 395 ? 76.391 31.882 39.387 1.00 10.87 393 THR B N 1
ATOM 6322 C CA . THR B 1 395 ? 77.017 32.661 38.328 1.00 11.89 393 THR B CA 1
ATOM 6323 C C . THR B 1 395 ? 76.015 32.890 37.219 1.00 11.42 393 THR B C 1
ATOM 6324 O O . THR B 1 395 ? 75.021 32.176 37.084 1.00 11.20 393 THR B O 1
ATOM 6328 N N . GLY B 1 396 ? 76.312 33.895 36.387 1.00 10.02 394 GLY B N 1
ATOM 6329 C CA . GLY B 1 396 ? 75.426 34.224 35.271 1.00 10.63 394 GLY B CA 1
ATOM 6330 C C . GLY B 1 396 ? 76.183 34.892 34.168 1.00 10.97 394 GLY B C 1
ATOM 6331 O O . GLY B 1 396 ? 77.049 35.726 34.401 1.00 10.82 394 GLY B O 1
ATOM 6332 N N . HIS B 1 397 ? 75.797 34.583 32.923 1.00 10.77 395 HIS B N 1
ATOM 6333 C CA . HIS B 1 397 ? 76.461 35.250 31.778 1.00 13.00 395 HIS B CA 1
ATOM 6334 C C . HIS B 1 397 ? 75.487 35.378 30.618 1.00 11.37 395 HIS B C 1
ATOM 6335 O O . HIS B 1 397 ? 74.672 34.484 30.354 1.00 12.23 395 HIS B O 1
ATOM 6342 N N . CYS B 1 398 ? 75.650 36.489 29.896 1.00 11.98 396 CYS B N 1
ATOM 6343 C CA . CYS B 1 398 ? 75.063 36.639 28.555 1.00 11.44 396 CYS B CA 1
ATOM 6344 C C . CYS B 1 398 ? 76.170 36.406 27.548 1.00 13.16 396 CYS B C 1
ATOM 6345 O O . CYS B 1 398 ? 77.275 36.928 27.701 1.00 14.37 396 CYS B O 1
ATOM 6348 N N . GLN B 1 399 ? 75.923 35.553 26.566 1.00 12.40 397 GLN B N 1
ATOM 6349 C CA . GLN B 1 399 ? 76.956 35.178 25.618 1.00 14.42 397 GLN B CA 1
ATOM 6350 C C . GLN B 1 399 ? 76.815 35.910 24.287 1.00 13.46 397 GLN B C 1
ATOM 6351 O O . GLN B 1 399 ? 75.838 35.718 23.580 1.00 14.62 397 GLN B O 1
ATOM 6357 N N . GLY B 1 400 ? 77.816 36.735 23.985 1.00 13.45 398 GLY B N 1
ATOM 6358 C CA . GLY B 1 400 ? 77.896 37.396 22.686 1.00 14.87 398 GLY B CA 1
ATOM 6359 C C . GLY B 1 400 ? 78.918 36.693 21.798 1.00 16.14 398 GLY B C 1
ATOM 6360 O O . GLY B 1 400 ? 79.503 35.657 22.138 1.00 16.67 398 GLY B O 1
ATOM 6361 N N . ASP B 1 401 ? 79.141 37.289 20.637 1.00 17.74 399 ASP B N 1
ATOM 6362 C CA . ASP B 1 401 ? 80.168 36.810 19.723 1.00 19.53 399 ASP B CA 1
ATOM 6363 C C . ASP B 1 401 ? 81.548 37.298 20.159 1.00 17.94 399 ASP B C 1
ATOM 6364 O O . ASP B 1 401 ? 81.931 38.428 19.936 1.00 19.74 399 ASP B O 1
ATOM 6369 N N . GLY B 1 402 ? 82.269 36.435 20.860 1.00 18.20 400 GLY B N 1
ATOM 6370 C CA . GLY B 1 402 ? 83.614 36.803 21.275 1.00 19.13 400 GLY B CA 1
ATOM 6371 C C . GLY B 1 402 ? 83.714 37.570 22.580 1.00 18.92 400 GLY B C 1
ATOM 6372 O O . GLY B 1 402 ? 84.771 38.105 22.899 1.00 19.59 400 GLY B O 1
ATOM 6373 N N . TYR B 1 403 ? 82.598 37.645 23.323 1.00 17.49 401 TYR B N 1
ATOM 6374 C CA . TYR B 1 403 ? 82.610 38.284 24.631 1.00 16.35 401 TYR B CA 1
ATOM 6375 C C . TYR B 1 403 ? 81.409 37.793 25.393 1.00 14.76 401 TYR B C 1
ATOM 6376 O O . TYR B 1 403 ? 80.422 37.310 24.822 1.00 15.09 401 TYR B O 1
ATOM 6385 N N . ARG B 1 404 ? 81.509 37.935 26.705 1.00 14.81 402 ARG B N 1
ATOM 6386 C CA . ARG B 1 404 ? 80.341 37.696 27.579 1.00 15.83 402 ARG B CA 1
ATOM 6387 C C . ARG B 1 404 ? 80.103 38.890 28.474 1.00 14.17 402 ARG B C 1
ATOM 6388 O O . ARG B 1 404 ? 81.042 39.628 28.788 1.00 15.28 402 ARG B O 1
ATOM 6396 N N . VAL B 1 405 ? 78.852 39.077 28.892 1.00 12.92 403 VAL B N 1
ATOM 6397 C CA . VAL B 1 405 ? 78.574 39.999 29.972 1.00 13.44 403 VAL B CA 1
ATOM 6398 C C . VAL B 1 405 ? 78.283 39.119 31.170 1.00 12.94 403 VAL B C 1
ATOM 6399 O O . VAL B 1 405 ? 77.266 38.440 31.209 1.00 14.37 403 VAL B O 1
ATOM 6403 N N . GLY B 1 406 ? 79.229 39.072 32.105 1.00 11.88 404 GLY B N 1
ATOM 6404 C CA . GLY B 1 406 ? 79.102 38.178 33.270 1.00 11.16 404 GLY B CA 1
ATOM 6405 C C . GLY B 1 406 ? 78.834 38.997 34.513 1.00 10.44 404 GLY B C 1
ATOM 6406 O O . GLY B 1 406 ? 79.034 40.215 34.588 1.00 11.46 404 GLY B O 1
ATOM 6407 N N . PHE B 1 407 ? 78.484 38.256 35.566 1.00 12.22 405 PHE B N 1
ATOM 6408 C CA . PHE B 1 407 ? 78.012 38.867 36.803 1.00 13.79 405 PHE B CA 1
ATOM 6409 C C . PHE B 1 407 ? 78.950 38.648 37.975 1.00 14.42 405 PHE B C 1
ATOM 6410 O O . PHE B 1 407 ? 78.599 39.044 39.090 1.00 16.88 405 PHE B O 1
ATOM 6418 N N . GLY B 1 408 ? 80.119 38.014 37.769 1.00 13.42 406 GLY B N 1
ATOM 6419 C CA . GLY B 1 408 ? 80.939 37.619 38.924 1.00 14.22 406 GLY B CA 1
ATOM 6420 C C . GLY B 1 408 ? 80.237 36.566 39.768 1.00 15.01 406 GLY B C 1
ATOM 6421 O O . GLY B 1 408 ? 79.443 35.809 39.272 1.00 15.96 406 GLY B O 1
ATOM 6422 N N . GLN B 1 409 ? 80.538 36.529 41.067 1.00 14.24 407 GLN B N 1
ATOM 6423 C CA . GLN B 1 409 ? 79.996 35.447 41.886 1.00 15.31 407 GLN B CA 1
ATOM 6424 C C . GLN B 1 409 ? 78.991 35.955 42.890 1.00 12.33 407 GLN B C 1
ATOM 6425 O O . GLN B 1 409 ? 79.088 37.076 43.372 1.00 12.35 407 GLN B O 1
ATOM 6431 N N . CYS B 1 410 ? 78.042 35.084 43.183 1.00 11.84 408 CYS B N 1
ATOM 6432 C CA . CYS B 1 410 ? 77.132 35.238 44.332 1.00 11.43 408 CYS B CA 1
ATOM 6433 C C . CYS B 1 410 ? 77.300 33.981 45.182 1.00 9.66 408 CYS B C 1
ATOM 6434 O O . CYS B 1 410 ? 76.676 32.965 44.933 1.00 10.68 408 CYS B O 1
ATOM 6437 N N . ALA B 1 411 ? 78.198 34.104 46.162 1.00 10.73 409 ALA B N 1
ATOM 6438 C CA . ALA B 1 411 ? 78.697 32.942 46.918 1.00 10.21 409 ALA B CA 1
ATOM 6439 C C . ALA B 1 411 ? 78.371 33.071 48.406 1.00 9.50 409 ALA B C 1
ATOM 6440 O O . ALA B 1 411 ? 78.382 34.148 48.948 1.00 10.56 409 ALA B O 1
ATOM 6442 N N . GLY B 1 412 ? 78.206 31.912 49.045 1.00 9.98 410 GLY B N 1
ATOM 6443 C CA . GLY B 1 412 ? 78.115 31.891 50.529 1.00 10.64 410 GLY B CA 1
ATOM 6444 C C . GLY B 1 412 ? 78.354 30.460 50.987 1.00 10.85 410 GLY B C 1
ATOM 6445 O O . GLY B 1 412 ? 77.984 29.524 50.315 1.00 11.27 410 GLY B O 1
ATOM 6446 N N . LYS B 1 413 ? 78.993 30.352 52.168 1.00 11.75 411 LYS B N 1
ATOM 6447 C CA . LYS B 1 413 ? 79.205 29.057 52.836 1.00 11.71 411 LYS B CA 1
ATOM 6448 C C . LYS B 1 413 ? 78.353 29.009 54.109 1.00 11.37 411 LYS B C 1
ATOM 6449 O O . LYS B 1 413 ? 78.276 30.026 54.847 1.00 12.17 411 LYS B O 1
ATOM 6455 N N . VAL B 1 414 ? 77.789 27.830 54.336 1.00 11.59 412 VAL B N 1
ATOM 6456 C CA . VAL B 1 414 ? 76.925 27.583 55.493 1.00 11.41 412 VAL B CA 1
ATOM 6457 C C . VAL B 1 414 ? 77.766 27.318 56.747 1.00 12.89 412 VAL B C 1
ATOM 6458 O O . VAL B 1 414 ? 78.618 26.406 56.728 1.00 13.32 412 VAL B O 1
ATOM 6462 N N . LEU B 1 415 ? 77.600 28.144 57.778 1.00 13.18 413 LEU B N 1
ATOM 6463 C CA . LEU B 1 415 ? 78.190 27.880 59.096 1.00 14.48 413 LEU B CA 1
ATOM 6464 C C . LEU B 1 415 ? 77.234 27.073 59.971 1.00 14.30 413 LEU B C 1
ATOM 6465 O O . LEU B 1 415 ? 76.004 27.209 59.869 1.00 13.93 413 LEU B O 1
ATOM 6470 N N . PRO B 1 416 ? 77.774 26.249 60.896 1.00 14.06 414 PRO B N 1
ATOM 6471 C CA . PRO B 1 416 ? 76.892 25.533 61.808 1.00 14.64 414 PRO B CA 1
ATOM 6472 C C . PRO B 1 416 ? 76.058 26.450 62.672 1.00 14.77 414 PRO B C 1
ATOM 6473 O O . PRO B 1 416 ? 76.499 27.517 63.037 1.00 14.79 414 PRO B O 1
ATOM 6477 N N . ALA B 1 417 ? 74.868 25.965 63.002 1.00 15.19 415 ALA B N 1
ATOM 6478 C CA . ALA B 1 417 ? 74.018 26.709 63.944 1.00 16.99 415 ALA B CA 1
ATOM 6479 C C . ALA B 1 417 ? 74.668 26.885 65.315 1.00 20.23 415 ALA B C 1
ATOM 6480 O O . ALA B 1 417 ? 75.552 26.113 65.725 1.00 19.56 415 ALA B O 1
ATOM 6482 N N . LEU B 1 418 ? 74.233 27.914 66.017 1.00 22.88 416 LEU B N 1
ATOM 6483 C CA . LEU B 1 418 ? 74.581 28.099 67.430 1.00 26.20 416 LEU B CA 1
ATOM 6484 C C . LEU B 1 418 ? 74.275 26.889 68.294 1.00 28.34 416 LEU B C 1
ATOM 6485 O O . LEU B 1 418 ? 75.045 26.623 69.239 1.00 31.10 416 LEU B O 1
#

Solvent-accessible surface area: 30804 Å² total; per-residue (Å²): 168,31,44,13,114,50,67,156,121,16,27,16,9,29,69,0,0,0,3,0,1,1,9,21,181,100,59,100,87,41,15,0,0,0,0,0,3,95,39,0,0,9,0,28,35,0,42,120,34,0,102,17,131,28,0,42,183,85,27,115,12,0,42,46,64,33,0,27,77,0,0,25,59,5,60,69,3,26,106,30,0,25,45,22,0,65,61,6,0,34,14,84,113,33,152,0,99,92,37,140,110,14,77,132,130,0,26,38,40,42,100,82,20,78,42,55,55,0,4,89,12,19,9,6,0,5,3,20,1,1,104,46,9,1,28,2,14,0,56,26,52,69,29,176,164,84,14,44,38,94,5,6,38,33,4,0,7,4,10,6,6,4,7,10,0,4,18,27,26,52,33,67,0,70,23,3,36,0,4,10,60,105,69,122,88,121,86,7,68,89,19,36,2,194,55,0,0,0,6,0,0,0,1,2,0,0,0,35,30,19,180,53,14,72,36,6,74,27,86,102,0,67,50,20,2,3,0,1,0,0,0,1,0,0,0,0,15,23,4,26,82,26,10,31,62,9,19,2,5,5,2,0,13,1,5,0,2,0,0,0,10,13,0,0,9,12,55,3,0,56,95,22,46,39,111,44,44,174,32,91,53,119,13,37,104,28,0,57,36,113,70,61,7,8,0,48,0,71,4,33,0,20,0,76,4,130,82,11,90,138,50,20,57,14,2,162,10,13,11,89,74,10,14,4,9,6,3,6,3,0,4,3,0,0,7,5,2,0,17,0,88,44,0,0,0,0,0,5,1,2,0,2,2,92,77,88,130,7,18,0,0,0,2,3,30,0,59,80,36,104,127,74,17,113,2,31,105,85,56,79,11,51,11,3,94,58,8,0,46,0,39,0,37,0,52,0,101,12,147,74,54,70,0,0,0,14,90,1,8,1,97,1,57,70,31,171,119,69,148,16,32,10,114,49,72,128,84,22,28,17,7,9,37,0,1,0,4,0,1,0,10,16,169,105,56,116,119,45,18,0,0,0,0,0,6,97,42,0,0,11,0,21,41,2,40,129,43,0,105,19,131,25,0,35,181,83,31,121,12,0,44,47,61,34,0,27,78,0,0,26,58,6,60,70,4,25,113,33,0,22,57,26,0,73,74,9,0,26,32,100,52,45,110,0,72,92,43,186,100,14,75,150,130,0,26,34,40,44,100,51,19,76,39,60,49,0,2,89,10,18,10,7,0,4,3,17,0,1,106,52,8,1,34,2,10,0,59,18,32,91,24,177,151,90,11,39,32,80,6,5,37,29,4,0,6,4,11,7,5,4,6,8,0,6,20,28,26,50,31,65,0,83,24,3,28,0,4,8,76,102,58,127,99,122,93,6,66,92,20,40,2,192,48,0,0,1,5,0,0,0,1,2,0,0,0,36,30,20,184,58,19,92,63,6,76,21,82,104,0,60,47,23,3,4,0,2,0,0,0,0,0,0,0,0,2,21,4,11,49,28,10,17,63,10,21,2,4,4,2,0,14,1,6,0,3,0,0,0,10,13,0,0,10,13,50,2,0,58,91,22,44,44,109,29,48,182,36,116,49,157,14,39,101,28,0,70,34,115,69,60,8,8,0,45,0,73,4,32,0,21,0,73,5,146,74,24,109,144,28,16,54,15,3,156,9,10,12,86,78,9,17,4,10,5,0,6,3,0,4,3,0,0,6,5,2,0,18,0,86,44,0,0,0,1,0,5,1,3,0,2,4,94,83,86,127,6,19,0,0,0,0,3,28,0,66,76,36,104,129,74,14,110,2,34,189,80,84,75,22,55,10,3,94,54,11,1,47,0,33,0,39,1,43,0,94,17,142,44,36,57,0,0,0,14,94,0,7,1,90,1,54,71,27,134

B-factor: mean 17.84, std 7.95, range [2.0, 54.74]

InterPro domains:
  IPR005959 Fumarylacetoacetase [PTHR43069] (1-416)
  IPR005959 Fumarylacetoacetase [TIGR01266] (2-416)
  IPR011234 Fumarylacetoacetase-like, C-terminal [PF01557] (125-409)
  IPR015377 Fumarylacetoacetase, N-terminal [PF09298] (15-118)
  IPR036462 Fumarylacetoacetase, N-terminal domain superfamily [G3DSA:2.30.30.230] (1-115)
  IPR036462 Fumarylacetoacetase, N-terminal domain superfamily [SSF63433] (1-118)
  IPR036663 Fumarylacetoacetase-like, C-terminal domain superfamily [G3DSA:3.90.850.10] (116-417)
  IPR036663 Fumarylacetoacetase-like, C-terminal domain superfamily [SSF56529] (121-415)

Organism: Mus musculus (NCBI:txid10090)

Secondary structure (DSSP, 8-state):
--SS---TT-S--TTT--EEEEE-SS--S-EEEEEETTEEEETTTTGGG--STTTTT-GGGGGSSSSHHHHHH-HHHHHHHHHHHHHHHTTSSTHHHH-HHHHHHHEEEGGG-EEE-SS--S-EEEE---HHHHHHHHHHHH-GGGSS-TTTTTS--EEE--STTEEETT--EEPPEEEE-SSTTS--EEEE-S-EE-BEEEEEEE-S---TT-PPPHHHHGGGEEEEEEEE--EEHHHHHHH-TTT---HHHHT-EEE-S-BEEHHHHGGGEEPPPPPSSPPPGGG---S--EE--EEEEEEE-TT-SS-EEEEEEEGGG-SS-HHHHHHHHHTTS----TT-EEE------SSGGG-SBHHHHTTTTTSPEEEETTEEESSPPTT-EEEEEEEEE-SS-EEEEEEEEEEEEPP-/---BSS---TT-S--TTT--EEEEEETTEEEEEEEEEETTEEEEHHHHGGG--STTTTT-GGGGGSSSSHHHHHH-HHHHHHHHHHHHHHTBTT-HHHHT-HHHHHHHEEEGGGEEEE-SS--S-EEEE---HHHHHHHHHHHT-STTSS-TTTTTS--EEE--STTEEETT--EEPPEEEE-S-TTS--EEEE-SSEE-BEEEEEEE-S---TT----GGGGGGGEEEEEEEE--EEHHHHHHH-TTT---HHHHT-EEE-S-BEEHHHHGGGEEPPPP-SSPPPGGG---S--EE--EEEEEEE-TT-SSPEEEEEEEGGG-SS-HHHHHHHHHTT-----TT-EEE------SSGGG--BHHHHTTTTTSPEE-STT-EESSPPTT-EEEEEEEEE-SS-EEE---EEEEEEPP-

Sequence (834 aa):
MSFIPVAEDSDFPIQNLPYGVFSTQSNPKPRIGVAIGDQILDLSVIKHLFTGPALSKHQHVFDETTLNNFMGLGQAAWKEARASLQNLLSASQARLRDDKELRQRAFTSQASATMHLPATIGDYTDFYSSRQHATNVGIMFRGKENALLPNWLHLPVGYHGRASSIVVSGTPIRRPMGQMRPDNSKPPVYGACRLLDMELEMAFFVGPGNRFGEPIPISKAHEHIFGMVLMNDWSARDIQQWEYVPLGPFLGKSFGTTISPWVVPMDALMPFVVPNPKQDPKPLPYLCHSQPYTFDINLSVSLKGEGMSQAATICRSNFKHMYWTMLQQLTHHSVNGCNLRPGDLLASGTISGSDPESFGSMLELSWKGTKAIDVGQGQTRTFLLDGDEVIITGHCQGDGYRVGFGQCAGKVLPALGSMSFIPVAEDSDFPIQNLPYGVFSTQSNPKPRIGVAIGDQILDLSVIKHLFTGPALSKHQHVFDETTLNNFMGLGQAAWKEARASLQNLLSASQARLRDDKELRQRAFTSQASATMHLPATIGDYTDFYSSRQHATNVGIMFRGKENALLPNWLHLPVGYHGRASSIVVSGTPIRRPMGQMRPDNSKPPVYGACRLLDMELEMAFFVGPGNRFGEPIPISKAHEHIFGMVLMNDWSARDIQQWEYVPLGPFLGKSFGTTISPWVVPMDALMPFVVPNPKQDPKPLPYLCHSQPYTFDINLSVSLKGEGMSQAATICRSNFKHMYWTMLQQLTHHSVNGCNLRPGDLLASGTISGSDPESFGSMLELSWKGTKAIDVGQGQTRTFLLDGDEVIITGHCQGDGYRVGFGQCAGKVLPAL

CATH classification: 2.30.30.230 (+1 more: 3.90.850.10)

GO terms:
  GO:0004334 fumarylacetoacetase activity (F, EXP)
  GO:0004334 fumarylacetoacetase activity (F, IMP)
  GO:0006572 L-tyrosine catabolic process (P, IMP)

Foldseek 3Di:
DAPDDADLPDLADLLWFFKFWKAFPVGRQTFIWTDHHQKTFQLVLVLCLLCDDLPNVPSCCRVDNANQVVLASWDVSLVSVSVSVSCCRVCVVVCCVPVVVSVVVGMDGNVRMDTFARHQAPWEKEWAFFPVQQQLVQCLPPRNVRSDPPCVLAAGDIDTAARVQATEFPAAFEQDWDWFCPDVVDHIDTDGQDFKKKFKWKKWWFGHKDAFQDFDFLVCLVRTTFFMWIKIQIFRVRRQVVPAPPPGGYVRRHSHMYIYGTGGGVSSFVVFFDAADDRPVDYDPSQDDRDGAFGWKWKWKWKAAPPGPDTATQAIFTSNSGRGGSSRVRRSCCVRRDMRGGGHMYMRRGTAHPPLNHGGMLCSVCVNVVRWGDGDPPDTDSHDDQRMKMKMWMWDDDDSHININPIGMYGYHYHD/DFAFLPDAALARLADLLWFFKFWKAFPVGRQTFIWTDHHQKTFQLLLVLCLLCDDLRNVPSCCRVDNANQVVLQSWDVSLVSVSVSSSQLRGSPHCPCVVPVVSCVVGMDGNVRMGTWARHQAPWEKEWAFFPVQQLLVLCQLPRNVCSVPPCVLAAGHMGTAARVFATEFAAAFEQDWDWFPPDPVDHIDTDTQDFKKKFKWKKWFFGHKDAQQDFDFLVCLVRTTFFMWIKIQIFRVRRQSVPAPPPGGYVRGHSHMYIYGTGGGVSSQVVFFDFADDRPPDYDVSLDDRDGAAGWKWKWKWKAAQPDPDTATQAIFGSNSGRGGPSRVRRSCCVRRDMRGGGHMYMRRGGAHPPLSHGGMLCSVCVNVVRWGDGDDVDTDSHDDAFMKMWMWMWDDDDSHINIRPIGMYGYHYHD